Protein AF-A0A5J4WQ59-F1 (afdb_monomer_lite)

Secondary structure (DSSP, 8-state):
-------------SSHHHHHHHHHHHHHHHHHHHHHHHHHHHHHHHHHHHHHHHHHHHHHHHHHHHHHHHHHHHHHHHHHHHHHHHHHHHHHHHHHHHHHHHHHHHHHHHHHHHHHHHHHHHHHHHHHHHHHHHHHHHHHHHHHHHHHHHHHHHHHHHHHHHHHHHHHHHS--GGGHHHHHHHHHHHHHHHHHHHHHHHHHHHHHHHHHHHHHHHHHHHHHHHHHHHHHHHHHHHHHHHHHHHHHHHHHHHHHHHHHHHHHHHHHHHHHHHHHHHHHHHHHHHHHHHHHHHHHHHHHHHHHHHHHHHHHHHHHHHHHHHHHHHHHHHHHHHHHHHHHHHHHHHHHHHHHHHHHHHHHHHHHHHHHHHHHHHHHHHHHHHHHHHHHHHHHHHHHHHTTTTTS-TT-----S--SSSSSSSSTTTHHHHHHHHHHHHHHHHHHHHHHHHHHHHHHHHHHHHHHHHHHHHHHHHHHHHHHHHHHHHHHHHHHHHHHHHHHHHHHHHHHHHHHHHHH-HHHHHHHHHHHHHHHHHHHHHHHHHHHHHHHHHHHHHHHHHHHHHHHHHHHTSPEEP--EEEESSGGG-EEETTEEE--S--S---EEEEEEEEE-SSEEEEEEEEES-TTS--EEEEEETTS-SSS---EES--TTSTT----SPP--TT-EEEEEEESSSSS-EEEEEETTEEEEEEEES--SSEEEEEEE--TT-EEEEEEEEEESS-S----TT-EEEETTS-HHHHHHT----SSHHHHHHHHHHHHHHHHHHHHHHTT---HHHHHHHHHTTHHHHHHHHHHHS-GGG--HHHHHHHHHTTSS--HHHHHHHHHHS-SHHHHHHHTT-S-HHHHHHHHHHHHHHHHHHHHTS-TTSPPTTHHHHHHTTHHHHHHHHHHHT--HHHHHHHHHHHHHHTTTS--SSHHHHHHHHHHHHHHTT-SSHHHHHHHHHHHHHHTTSHHHHHHHTGGGPPPP-

Foldseek 3Di:
DPDDDDDDDDDDDPPVVVVVVVVVVVVVVVVVVVVVVVVVVVVVVVVVVVVVVVVVVVVVVVVVVVVVVVVVVVVVVVVVVVVVVVVVVVVVVVVVVVVVVVVVVVVVVVVVVVVVVVVVVVVVVVVVVVVVVVVVVVVVVVVVVVVVVVLVVLVVVLVVLVVVLVVVVVPDDDPCPVVNVVSVVVSVVSVVVSVVVVVVVVVVVVVVVVVVVVVVVVVVVVVVVVVVVVVVVVVVVVVVVVVVVVVVVVVVVVVVVVVVVVVVVVVVVVVVVVVVVVVVVCVVVVVVVVVVCVVVVVVVVVVCVVVVVVVVVVVVVVVVVVVVVVVVVVVVVVVVVVVVVVVVVVVVVVVVVVVVVVVVVVVVVVVVVVVVVVVVVVVVVVVVVVVVVVVVVVVVVPVVDDPPDDDDDDPPPDDVPPDPVPPPPVVVVVVVVVVVVVVVVVVVVVVVVVVVVVVVVVVVVVVVVVVVVVVVVVVVVVVVVVVVVVVVVVVVVVVVVVVVVVVVVLVVLCVPPNDPVSVVVVVVVVVVVVVVVVVVVVVVVVVVVVVVVVVVVVVVVVVVVVVVVQDWAADQKDKDKPDVVQWDDDGQKIWGADDDDQDKIKIWIDDKAQAAKKKWKKAKFPQAPHDKFKWKDAPVDPDDDPQTDGQDDPDPPQFDDQWDHDHHGWMKMWMWGLPDVFTKIWIDINLHTTLEIETNDDSIMIMIIIGGDHRMMMGTPGITGGPDDSDPHDDNRDYHYGSDDRLQVLLPDDCDDDPVNNVVSLVNNLSSLVVLCVVQPPDPDAPVLLVCLVSCSLVSLLVCLQPPPLQSDDLSSLSSNLSLLPPYALVSLVSNVVSDNSQLSLLSNCPHPDPSSVLSSLNSLLSSLCRQQVPDDLLDARPCLVVCVVSVNLVSLVVSLVVCPDPNSVLSSLLSNLSSQFLHDDPDVVSLLVSLVVLLVQCPDPPPVSVVSSLVSLVRNCSHPNSVVSNCPPNHDRHD

Structure (mmCIF, N/CA/C/O backbone):
data_AF-A0A5J4WQ59-F1
#
_entry.id   AF-A0A5J4WQ59-F1
#
loop_
_atom_site.group_PDB
_atom_site.id
_atom_site.type_symbol
_atom_site.label_atom_id
_atom_site.label_alt_id
_atom_site.label_comp_id
_atom_site.label_asym_id
_atom_site.label_entity_id
_atom_site.label_seq_id
_atom_site.pdbx_PDB_ins_code
_atom_site.Cartn_x
_atom_site.Cartn_y
_atom_site.Cartn_z
_atom_site.occupancy
_atom_site.B_iso_or_equiv
_atom_site.auth_seq_id
_atom_site.auth_comp_id
_atom_site.auth_asym_id
_atom_site.auth_atom_id
_atom_site.pdbx_PDB_model_num
ATOM 1 N N . MET A 1 1 ? -87.697 -17.610 -66.718 1.00 40.44 1 MET A N 1
ATOM 2 C CA . MET A 1 1 ? -87.333 -16.717 -67.838 1.00 40.44 1 MET A CA 1
ATOM 3 C C . MET A 1 1 ? -88.230 -15.501 -67.773 1.00 40.44 1 MET A C 1
ATOM 5 O O . MET A 1 1 ? -89.407 -15.665 -67.480 1.00 40.44 1 MET A O 1
ATOM 9 N N . SER A 1 2 ? -87.707 -14.315 -68.070 1.00 36.25 2 SER A N 1
ATOM 10 C CA . SER A 1 2 ? -88.512 -13.270 -68.694 1.00 36.25 2 SER A CA 1
ATOM 11 C C . SER A 1 2 ? -89.199 -13.864 -69.929 1.00 36.25 2 SER A C 1
ATOM 13 O O . SER A 1 2 ? -88.605 -13.975 -70.993 1.00 36.25 2 SER A O 1
ATOM 15 N N . GLN A 1 3 ? -90.441 -14.301 -69.742 1.00 35.94 3 GLN A N 1
ATOM 16 C CA . GLN A 1 3 ? -91.445 -14.558 -70.764 1.00 35.94 3 GLN A CA 1
ATOM 17 C C . GLN A 1 3 ? -92.816 -14.314 -70.117 1.00 35.94 3 GLN A C 1
ATOM 19 O O . GLN A 1 3 ? -93.162 -14.920 -69.109 1.00 35.94 3 GLN A O 1
ATOM 24 N N . SER A 1 4 ? -93.581 -13.394 -70.705 1.00 44.59 4 SER A N 1
ATOM 25 C CA . SER A 1 4 ? -95.052 -13.380 -70.630 1.00 44.59 4 SER A CA 1
ATOM 26 C C . SER A 1 4 ? -95.613 -14.731 -71.122 1.00 44.59 4 SER A C 1
ATOM 28 O O . SER A 1 4 ? -94.939 -15.338 -71.956 1.00 44.59 4 SER A O 1
ATOM 30 N N . PRO A 1 5 ? -96.828 -15.186 -70.723 1.00 48.97 5 PRO A N 1
ATOM 31 C CA . PRO A 1 5 ? -98.028 -14.340 -70.659 1.00 48.97 5 PRO A CA 1
ATOM 32 C C . PRO A 1 5 ? -99.090 -14.673 -69.573 1.00 48.97 5 PRO A C 1
ATOM 34 O O . PRO A 1 5 ? -99.079 -15.718 -68.945 1.00 48.97 5 PRO A O 1
ATOM 37 N N . ARG A 1 6 ? -100.055 -13.747 -69.440 1.00 39.75 6 ARG A N 1
ATOM 38 C CA . ARG A 1 6 ? -101.515 -13.932 -69.243 1.00 39.75 6 ARG A CA 1
ATOM 39 C C . ARG A 1 6 ? -102.089 -14.944 -68.212 1.00 39.75 6 ARG A C 1
ATOM 41 O O . ARG A 1 6 ? -101.995 -16.148 -68.385 1.00 39.75 6 ARG A O 1
ATOM 48 N N . ILE A 1 7 ? -102.978 -14.355 -67.390 1.00 38.44 7 ILE A N 1
ATOM 49 C CA . ILE A 1 7 ? -104.315 -14.802 -66.910 1.00 38.44 7 ILE A CA 1
ATOM 50 C C . ILE A 1 7 ? -104.433 -15.371 -65.470 1.00 38.44 7 ILE A C 1
ATOM 52 O O . ILE A 1 7 ? -104.018 -16.483 -65.181 1.00 38.44 7 ILE A O 1
ATOM 56 N N . SER A 1 8 ? -105.109 -14.547 -64.640 1.00 42.50 8 SER A N 1
ATOM 57 C CA . SER A 1 8 ? -105.983 -14.774 -63.457 1.00 42.50 8 SER A CA 1
ATOM 58 C C . SER A 1 8 ? -105.551 -15.731 -62.335 1.00 42.50 8 SER A C 1
ATOM 60 O O . SER A 1 8 ? -105.456 -16.928 -62.564 1.00 42.50 8 SER A O 1
ATOM 62 N N . ASN A 1 9 ? -105.502 -15.279 -61.074 1.00 38.69 9 ASN A N 1
ATOM 63 C CA . ASN A 1 9 ? -106.622 -15.192 -60.113 1.00 38.69 9 ASN A CA 1
ATOM 64 C C . ASN A 1 9 ? -106.105 -14.846 -58.692 1.00 38.69 9 ASN A C 1
ATOM 66 O O . ASN A 1 9 ? -104.953 -15.118 -58.379 1.00 38.69 9 ASN A O 1
ATOM 70 N N . SER A 1 10 ? -106.999 -14.295 -57.857 1.00 38.53 10 SER A N 1
ATOM 71 C CA . SER A 1 10 ? -106.953 -14.149 -56.380 1.00 38.53 10 SER A CA 1
ATOM 72 C C . SER A 1 10 ? -105.768 -13.407 -55.730 1.00 38.53 10 SER A C 1
ATOM 74 O O . SER A 1 10 ? -104.670 -13.939 -55.619 1.00 38.53 10 SER A O 1
ATOM 76 N N . GLY A 1 11 ? -106.028 -12.208 -55.191 1.00 37.78 11 GLY A N 1
ATOM 77 C CA . GLY A 1 11 ? -105.079 -11.444 -54.374 1.00 37.78 11 GLY A CA 1
ATOM 78 C C . GLY A 1 11 ? -105.794 -10.595 -53.322 1.00 37.78 11 GLY A C 1
ATOM 79 O O . GLY A 1 11 ? -106.099 -9.431 -53.569 1.00 37.78 11 GLY A O 1
ATOM 80 N N . SER A 1 12 ? -106.060 -11.188 -52.159 1.00 43.59 12 SER A N 1
ATOM 81 C CA . SER A 1 12 ? -106.591 -10.523 -50.964 1.00 43.59 12 SER A CA 1
ATOM 82 C C . SER A 1 12 ? -106.044 -11.203 -49.703 1.00 43.59 12 SER A C 1
ATOM 84 O O . SER A 1 12 ? -106.818 -11.834 -49.003 1.00 43.59 12 SER A O 1
ATOM 86 N N . ASP A 1 13 ? -104.724 -11.165 -49.463 1.00 49.28 13 ASP A N 1
ATOM 87 C CA . ASP A 1 13 ? -104.157 -11.724 -48.210 1.00 49.28 13 ASP A CA 1
ATOM 88 C C . ASP A 1 13 ? -102.709 -11.294 -47.859 1.00 49.28 13 ASP A C 1
ATOM 90 O O . ASP A 1 13 ? -102.045 -11.934 -47.055 1.00 49.28 13 ASP A O 1
ATOM 94 N N . ASN A 1 14 ? -102.176 -10.200 -48.427 1.00 49.25 14 ASN A N 1
ATOM 95 C CA . ASN A 1 14 ? -100.752 -9.832 -48.240 1.00 49.25 14 ASN A CA 1
ATOM 96 C C . ASN A 1 14 ? -100.484 -8.493 -47.523 1.00 49.25 14 ASN A C 1
ATOM 98 O O . ASN A 1 14 ? -99.330 -8.081 -47.435 1.00 49.25 14 ASN A O 1
ATOM 102 N N . ARG A 1 15 ? -101.507 -7.795 -47.008 1.00 54.88 15 ARG A N 1
ATOM 103 C CA . ARG A 1 15 ? -101.298 -6.603 -46.150 1.00 54.88 15 ARG A CA 1
ATOM 104 C C . ARG A 1 15 ? -101.362 -6.930 -44.663 1.00 54.88 15 ARG A C 1
ATOM 106 O O . ARG A 1 15 ? -100.541 -6.416 -43.912 1.00 54.88 15 ARG A O 1
ATOM 113 N N . ASP A 1 16 ? -102.246 -7.841 -44.272 1.00 56.41 16 ASP A N 1
ATOM 114 C CA . ASP A 1 16 ? -102.427 -8.200 -42.864 1.00 56.41 16 ASP A CA 1
ATOM 115 C C . ASP A 1 16 ? -101.242 -9.011 -42.317 1.00 56.41 16 ASP A C 1
ATOM 117 O O . ASP A 1 16 ? -100.854 -8.834 -41.165 1.00 56.41 16 ASP A O 1
ATOM 121 N N . VAL A 1 17 ? -100.580 -9.821 -43.154 1.00 58.47 17 VAL A N 1
ATOM 122 C CA . VAL A 1 17 ? -99.393 -10.593 -42.743 1.00 58.47 17 VAL A CA 1
ATOM 123 C C . VAL A 1 17 ? -98.198 -9.677 -42.448 1.00 58.47 17 VAL A C 1
ATOM 125 O O . VAL A 1 17 ? -97.557 -9.845 -41.418 1.00 58.47 17 VAL A O 1
ATOM 128 N N . ALA A 1 18 ? -97.941 -8.659 -43.277 1.00 59.94 18 ALA A N 1
ATOM 129 C CA . ALA A 1 18 ? -96.812 -7.742 -43.083 1.00 59.94 18 ALA A CA 1
ATOM 130 C C . ALA A 1 18 ? -96.986 -6.821 -41.858 1.00 59.94 18 ALA A C 1
ATOM 132 O O . ALA A 1 18 ? -96.010 -6.498 -41.181 1.00 59.94 18 ALA A O 1
ATOM 133 N N . GLU A 1 19 ? -98.219 -6.408 -41.543 1.00 62.09 19 GLU A N 1
ATOM 134 C CA . GLU A 1 19 ? -98.490 -5.579 -40.361 1.00 62.09 19 GLU A CA 1
ATOM 135 C C . GLU A 1 19 ? -98.412 -6.394 -39.058 1.00 62.09 19 GLU A C 1
ATOM 137 O O . GLU A 1 19 ? -97.912 -5.901 -38.042 1.00 62.09 19 GLU A O 1
ATOM 142 N N . VAL A 1 20 ? -98.848 -7.659 -39.088 1.00 64.94 20 VAL A N 1
ATOM 143 C CA . VAL A 1 20 ? -98.681 -8.592 -37.964 1.00 64.94 20 VAL A CA 1
ATOM 144 C C . VAL A 1 20 ? -97.204 -8.920 -37.747 1.00 64.94 20 VAL A C 1
ATOM 146 O O . VAL A 1 20 ? -96.748 -8.901 -36.605 1.00 64.94 20 VAL A O 1
ATOM 149 N N . GLU A 1 21 ? -96.436 -9.143 -38.815 1.00 66.25 21 GLU A N 1
ATOM 150 C CA . GLU A 1 21 ? -94.999 -9.425 -38.727 1.00 66.25 21 GLU A CA 1
ATOM 151 C C . GLU A 1 21 ? -94.223 -8.222 -38.170 1.00 66.25 21 GLU A C 1
ATOM 153 O O . GLU A 1 21 ? -93.385 -8.396 -37.289 1.00 66.25 21 GLU A O 1
ATOM 158 N N . ALA A 1 22 ? -94.563 -6.992 -38.576 1.00 69.44 22 ALA A N 1
ATOM 159 C CA . ALA A 1 22 ? -93.959 -5.772 -38.036 1.00 69.44 22 ALA A CA 1
ATOM 160 C C . ALA A 1 22 ? -94.275 -5.558 -36.544 1.00 69.44 22 ALA A C 1
ATOM 162 O O . ALA A 1 22 ? -93.370 -5.246 -35.768 1.00 69.44 22 ALA A O 1
ATOM 163 N N . LYS A 1 23 ? -95.530 -5.771 -36.116 1.00 72.75 23 LYS A N 1
ATOM 164 C CA . LYS A 1 23 ? -95.917 -5.670 -34.694 1.00 72.75 23 LYS A CA 1
ATOM 165 C C . LYS A 1 23 ? -95.265 -6.756 -33.843 1.00 72.75 23 LYS A C 1
ATOM 167 O O . LYS A 1 23 ? -94.835 -6.469 -32.727 1.00 72.75 23 LYS A O 1
ATOM 172 N N . LEU A 1 24 ? -95.151 -7.977 -34.368 1.00 69.94 24 LEU A N 1
ATOM 173 C CA . LEU A 1 24 ? -94.473 -9.072 -33.681 1.00 69.94 24 LEU A CA 1
ATOM 174 C C . LEU A 1 24 ? -92.969 -8.791 -33.558 1.00 69.94 24 LEU A C 1
ATOM 176 O O . LEU A 1 24 ? -92.407 -8.979 -32.483 1.00 69.94 24 LEU A O 1
ATOM 180 N N . ASN A 1 25 ? -92.330 -8.263 -34.609 1.00 72.12 25 ASN A N 1
ATOM 181 C CA . ASN A 1 25 ? -90.918 -7.877 -34.561 1.00 72.12 25 ASN A CA 1
ATOM 182 C C . ASN A 1 25 ? -90.672 -6.739 -33.565 1.00 72.12 25 ASN A C 1
ATOM 184 O O . ASN A 1 25 ? -89.699 -6.778 -32.820 1.00 72.12 25 ASN A O 1
ATOM 188 N N . GLN A 1 26 ? -91.570 -5.754 -33.500 1.00 74.69 26 GLN A N 1
ATOM 189 C CA . GLN A 1 26 ? -91.452 -4.657 -32.544 1.00 74.69 26 GLN A CA 1
ATOM 190 C C . GLN A 1 26 ? -91.634 -5.131 -31.095 1.00 74.69 26 GLN A C 1
ATOM 192 O O . GLN A 1 26 ? -90.854 -4.738 -30.232 1.00 74.69 26 GLN A O 1
ATOM 197 N N . GLN A 1 27 ? -92.564 -6.057 -30.834 1.00 74.00 27 GLN A N 1
ATOM 198 C CA . GLN A 1 27 ? -92.677 -6.706 -29.522 1.00 74.00 27 GLN A CA 1
ATOM 199 C C . GLN A 1 27 ? -91.450 -7.557 -29.173 1.00 74.00 27 GLN A C 1
ATOM 201 O O . GLN A 1 27 ? -91.034 -7.576 -28.016 1.00 74.00 27 GLN A O 1
ATOM 206 N N . PHE A 1 28 ? -90.839 -8.237 -30.149 1.00 72.56 28 PHE A N 1
ATOM 207 C CA . PHE A 1 28 ? -89.587 -8.966 -29.933 1.00 72.56 28 PHE A CA 1
ATOM 208 C C . PHE A 1 28 ? -88.419 -8.028 -29.614 1.00 72.56 28 PHE A C 1
ATOM 210 O O . PHE A 1 28 ? -87.618 -8.355 -28.740 1.00 72.56 28 PHE A O 1
ATOM 217 N N . ILE A 1 29 ? -88.340 -6.865 -30.267 1.00 74.06 29 ILE A N 1
ATOM 218 C CA . ILE A 1 29 ? -87.327 -5.841 -29.980 1.00 74.06 29 ILE A CA 1
ATOM 219 C C . ILE A 1 29 ? -87.538 -5.265 -28.577 1.00 74.06 29 ILE A C 1
ATOM 221 O O . ILE A 1 29 ? -86.601 -5.272 -27.787 1.00 74.06 29 ILE A O 1
ATOM 225 N N . GLU A 1 30 ? -88.762 -4.872 -28.214 1.00 75.44 30 GLU A N 1
ATOM 226 C CA . GLU A 1 30 ? -89.068 -4.360 -26.869 1.00 75.44 30 GLU A CA 1
ATOM 227 C C . GLU A 1 30 ? -88.792 -5.407 -25.777 1.00 75.44 30 GLU A C 1
ATOM 229 O O . GLU A 1 30 ? -88.245 -5.090 -24.717 1.00 75.44 30 GLU A O 1
ATOM 234 N N . TYR A 1 31 ? -89.120 -6.678 -26.031 1.00 74.00 31 TYR A N 1
ATOM 235 C CA . TYR A 1 31 ? -88.809 -7.769 -25.109 1.00 74.00 31 TYR A CA 1
ATOM 236 C C . TYR A 1 31 ? -87.296 -8.003 -24.992 1.00 74.00 31 TYR A C 1
ATOM 238 O O . TYR A 1 31 ? -86.787 -8.198 -23.884 1.00 74.00 31 TYR A O 1
ATOM 246 N N . ALA A 1 32 ? -86.557 -7.943 -26.104 1.00 70.19 32 ALA A N 1
ATOM 247 C CA . ALA A 1 32 ? -85.103 -8.065 -26.112 1.00 70.19 32 ALA A CA 1
ATOM 248 C C . ALA A 1 32 ? -84.427 -6.892 -25.383 1.00 70.19 32 ALA A C 1
ATOM 250 O O . ALA A 1 32 ? -83.526 -7.123 -24.578 1.00 70.19 32 ALA A O 1
ATOM 251 N N . GLU A 1 33 ? -84.892 -5.658 -25.586 1.00 77.75 33 GLU A N 1
ATOM 252 C CA . GLU A 1 33 ? -84.391 -4.461 -24.903 1.00 77.75 33 GLU A CA 1
ATOM 253 C C . GLU A 1 33 ? -84.663 -4.518 -23.400 1.00 77.75 33 GLU A C 1
ATOM 255 O O . GLU A 1 33 ? -83.755 -4.289 -22.601 1.00 77.75 33 GLU A O 1
ATOM 260 N N . LYS A 1 34 ? -85.875 -4.909 -22.991 1.00 77.69 34 LYS A N 1
ATOM 261 C CA . LYS A 1 34 ? -86.228 -5.057 -21.573 1.00 77.69 34 LYS A CA 1
ATOM 262 C C . LYS A 1 34 ? -85.418 -6.164 -20.895 1.00 77.69 34 LYS A C 1
ATOM 264 O O . LYS A 1 34 ? -84.977 -5.994 -19.759 1.00 77.69 34 LYS A O 1
ATOM 269 N N . THR A 1 35 ? -85.172 -7.266 -21.603 1.00 74.25 35 THR A N 1
ATOM 270 C CA . THR A 1 35 ? -84.312 -8.356 -21.121 1.00 74.25 35 THR A CA 1
ATOM 271 C C . THR A 1 35 ? -82.855 -7.897 -21.015 1.00 74.25 35 THR A C 1
ATOM 273 O O . THR A 1 35 ? -82.205 -8.169 -20.009 1.00 74.25 35 THR A O 1
ATOM 276 N N . GLN A 1 36 ? -82.342 -7.139 -21.991 1.00 74.69 36 GLN A N 1
ATOM 277 C CA . GLN A 1 36 ? -80.997 -6.559 -21.918 1.00 74.69 36 GLN A CA 1
ATOM 278 C C . GLN A 1 36 ? -80.851 -5.546 -20.781 1.00 74.69 36 GLN A C 1
ATOM 280 O O . GLN A 1 36 ? -79.799 -5.501 -20.147 1.00 74.69 36 GLN A O 1
ATOM 285 N N . LEU A 1 37 ? -81.886 -4.752 -20.501 1.00 78.44 37 LEU A N 1
ATOM 286 C CA . LEU A 1 37 ? -81.868 -3.791 -19.402 1.00 78.44 37 LEU A CA 1
ATOM 287 C C . LEU A 1 37 ? -81.810 -4.510 -18.048 1.00 78.44 37 LEU A C 1
ATOM 289 O O . LEU A 1 37 ? -80.985 -4.164 -17.211 1.00 78.44 37 LEU A O 1
ATOM 293 N N . GLN A 1 38 ? -82.594 -5.580 -17.878 1.00 76.50 38 GLN A N 1
ATOM 294 C CA . GLN A 1 38 ? -82.539 -6.426 -16.681 1.00 76.50 38 GLN A CA 1
ATOM 295 C C . GLN A 1 38 ? -81.198 -7.153 -16.523 1.00 76.50 38 GLN A C 1
ATOM 297 O O . GLN A 1 38 ? -80.737 -7.341 -15.397 1.00 76.50 38 GLN A O 1
ATOM 302 N N . ILE A 1 39 ? -80.562 -7.559 -17.629 1.00 75.44 39 ILE A N 1
ATOM 303 C CA . ILE A 1 39 ? -79.204 -8.120 -17.602 1.00 75.44 39 ILE A CA 1
ATOM 304 C C . ILE A 1 39 ? -78.204 -7.045 -17.161 1.00 75.44 39 ILE A C 1
ATOM 306 O O . ILE A 1 39 ? -77.455 -7.298 -16.228 1.00 75.44 39 ILE A O 1
ATOM 310 N N . ARG A 1 40 ? -78.258 -5.823 -17.714 1.00 75.81 40 ARG A N 1
ATOM 311 C CA . ARG A 1 40 ? -77.380 -4.715 -17.284 1.00 75.81 40 ARG A CA 1
ATOM 312 C C . ARG A 1 40 ? -77.577 -4.322 -15.824 1.00 75.81 40 ARG A C 1
ATOM 314 O O . ARG A 1 40 ? -76.602 -4.041 -15.140 1.00 75.81 40 ARG A O 1
ATOM 321 N N . GLU A 1 41 ? -78.812 -4.298 -15.330 1.00 79.19 41 GLU A N 1
ATOM 322 C CA . GLU A 1 41 ? -79.087 -4.028 -13.914 1.00 79.19 41 GLU A CA 1
ATOM 323 C C . GLU A 1 41 ? -78.529 -5.135 -13.013 1.00 79.19 41 GLU A C 1
ATOM 325 O O . GLU A 1 41 ? -77.936 -4.844 -11.972 1.00 79.19 41 GLU A O 1
ATOM 330 N N . LYS A 1 42 ? -78.656 -6.404 -13.425 1.00 76.88 42 LYS A N 1
ATOM 331 C CA . LYS A 1 42 ? -78.024 -7.527 -12.722 1.00 76.88 42 LYS A CA 1
ATOM 332 C C . LYS A 1 42 ? -76.503 -7.458 -12.766 1.00 76.88 42 LYS A C 1
ATOM 334 O O . LYS A 1 42 ? -75.893 -7.709 -11.732 1.00 76.88 42 LYS A O 1
ATOM 339 N N . ASP A 1 43 ? -75.914 -7.098 -13.900 1.00 77.06 43 ASP A N 1
ATOM 340 C CA . ASP A 1 43 ? -74.466 -6.968 -14.062 1.00 77.06 43 ASP A CA 1
ATOM 341 C C . ASP A 1 43 ? -73.921 -5.801 -13.228 1.00 77.06 43 ASP A C 1
ATOM 343 O O . ASP A 1 43 ? -72.915 -5.965 -12.546 1.00 77.06 43 ASP A O 1
ATOM 347 N N . ASN A 1 44 ? -74.630 -4.668 -13.161 1.00 77.88 44 ASN A N 1
ATOM 348 C CA . ASN A 1 44 ? -74.284 -3.559 -12.264 1.00 77.88 44 ASN A CA 1
ATOM 349 C C . ASN A 1 44 ? -74.372 -3.967 -10.788 1.00 77.88 44 ASN A C 1
ATOM 351 O O . ASN A 1 44 ? -73.486 -3.648 -9.997 1.00 77.88 44 ASN A O 1
ATOM 355 N N . HIS A 1 45 ? -75.423 -4.692 -10.394 1.00 76.19 45 HIS A N 1
ATOM 356 C CA . HIS A 1 45 ? -75.525 -5.212 -9.030 1.00 76.19 45 HIS A CA 1
ATOM 357 C C . HIS A 1 45 ? -74.458 -6.266 -8.721 1.00 76.19 45 HIS A C 1
ATOM 359 O O . HIS A 1 45 ? -74.013 -6.360 -7.575 1.00 76.19 45 HIS A O 1
ATOM 365 N N . LEU A 1 46 ? -74.054 -7.063 -9.711 1.00 76.62 46 LEU A N 1
ATOM 366 C CA . LEU A 1 46 ? -72.967 -8.023 -9.575 1.00 76.62 46 LEU A CA 1
ATOM 367 C C . LEU A 1 46 ? -71.630 -7.294 -9.411 1.00 76.62 46 LEU A C 1
ATOM 369 O O . LEU A 1 46 ? -70.924 -7.594 -8.456 1.00 76.62 46 LEU A O 1
ATOM 373 N N . GLN A 1 47 ? -71.350 -6.270 -10.223 1.00 76.12 47 GLN A N 1
ATOM 374 C CA . GLN A 1 47 ? -70.162 -5.421 -10.088 1.00 76.12 47 GLN A CA 1
ATOM 375 C C . GLN A 1 47 ? -70.094 -4.724 -8.728 1.00 76.12 47 GLN A C 1
ATOM 377 O O . GLN A 1 47 ? -69.058 -4.770 -8.075 1.00 76.12 47 GLN A O 1
ATOM 382 N N . GLN A 1 48 ? -71.200 -4.156 -8.236 1.00 78.69 48 GLN A N 1
ATOM 383 C CA . GLN A 1 48 ? -71.236 -3.561 -6.893 1.00 78.69 48 GLN A CA 1
ATOM 384 C C . GLN A 1 48 ? -70.947 -4.594 -5.796 1.00 78.69 48 GLN A C 1
ATOM 386 O O . GLN A 1 48 ? -70.253 -4.302 -4.823 1.00 78.69 48 GLN A O 1
ATOM 391 N N . LYS A 1 49 ? -71.464 -5.822 -5.935 1.00 79.56 49 LYS A N 1
ATOM 392 C CA . LYS A 1 49 ? -71.157 -6.905 -4.991 1.00 79.56 49 LYS A CA 1
ATOM 393 C C . LYS A 1 49 ? -69.701 -7.346 -5.090 1.00 79.56 49 LYS A C 1
ATOM 395 O O . LYS A 1 49 ? -69.101 -7.612 -4.055 1.00 79.56 49 LYS A O 1
ATOM 400 N N . GLU A 1 50 ? -69.135 -7.404 -6.289 1.00 79.06 50 GLU A N 1
ATOM 401 C CA . GLU A 1 50 ? -67.723 -7.719 -6.513 1.00 79.06 50 GLU A CA 1
ATOM 402 C C . GLU A 1 50 ? -66.804 -6.637 -5.930 1.00 79.06 50 GLU A C 1
ATOM 404 O O . GLU A 1 50 ? -65.833 -6.984 -5.264 1.00 79.06 50 GLU A O 1
ATOM 409 N N . GLU A 1 51 ? -67.143 -5.351 -6.058 1.00 78.81 51 GLU A N 1
ATOM 410 C CA . GLU A 1 51 ? -66.412 -4.244 -5.422 1.00 78.81 51 GLU A CA 1
ATOM 411 C C . GLU A 1 51 ? -66.472 -4.308 -3.891 1.00 78.81 51 GLU A C 1
ATOM 413 O O . GLU A 1 51 ? -65.455 -4.126 -3.215 1.00 78.81 51 GLU A O 1
ATOM 418 N N . ILE A 1 52 ? -67.640 -4.619 -3.318 1.00 82.19 52 ILE A N 1
ATOM 419 C CA . ILE A 1 52 ? -67.784 -4.803 -1.866 1.00 82.19 52 ILE A CA 1
ATOM 420 C C . ILE A 1 52 ? -66.973 -6.017 -1.399 1.00 82.19 52 ILE A C 1
ATOM 422 O O . ILE A 1 52 ? -66.255 -5.925 -0.404 1.00 82.19 52 ILE A O 1
ATOM 426 N N . ILE A 1 53 ? -67.040 -7.142 -2.118 1.00 79.50 53 ILE A N 1
ATOM 427 C CA . ILE A 1 53 ? -66.244 -8.339 -1.813 1.00 79.50 53 ILE A CA 1
ATOM 428 C C . ILE A 1 53 ? -64.752 -8.020 -1.905 1.00 79.50 53 ILE A C 1
ATOM 430 O O . ILE A 1 53 ? -64.005 -8.402 -1.009 1.00 79.50 53 ILE A O 1
ATOM 434 N N . PHE A 1 54 ? -64.317 -7.285 -2.926 1.00 81.69 54 PHE A N 1
ATOM 435 C CA . PHE A 1 54 ? -62.927 -6.872 -3.093 1.00 81.69 54 PHE A CA 1
ATOM 436 C C . PHE A 1 54 ? -62.459 -5.964 -1.947 1.00 81.69 54 PHE A C 1
ATOM 438 O O . PHE A 1 54 ? -61.373 -6.159 -1.393 1.00 81.69 54 PHE A O 1
ATOM 445 N N . THR A 1 55 ? -63.304 -5.024 -1.521 1.00 81.00 55 THR A N 1
ATOM 446 C CA . THR A 1 55 ? -63.023 -4.133 -0.386 1.00 81.00 55 THR A CA 1
ATOM 447 C C . THR A 1 55 ? -62.906 -4.927 0.917 1.00 81.00 55 THR A C 1
ATOM 449 O O . THR A 1 55 ? -61.926 -4.779 1.645 1.00 81.00 55 THR A O 1
ATOM 452 N N . LEU A 1 56 ? -63.846 -5.842 1.177 1.00 80.31 56 LEU A N 1
ATOM 453 C CA . LEU A 1 56 ? -63.824 -6.718 2.353 1.00 80.31 56 LEU A CA 1
ATOM 454 C C . LEU A 1 56 ? -62.634 -7.688 2.336 1.00 80.31 56 LEU A C 1
ATOM 456 O O . LEU A 1 56 ? -62.030 -7.936 3.376 1.00 80.31 56 LEU A O 1
ATOM 460 N N . GLN A 1 57 ? -62.257 -8.224 1.173 1.00 77.12 57 GLN A N 1
ATOM 461 C CA . GLN A 1 57 ? -61.068 -9.069 1.023 1.00 77.12 57 GLN A CA 1
ATOM 462 C C . GLN A 1 57 ? -59.781 -8.285 1.285 1.00 77.12 57 GLN A C 1
ATOM 464 O O . GLN A 1 57 ? -58.870 -8.817 1.918 1.00 77.12 57 GLN A O 1
ATOM 469 N N . THR A 1 58 ? -59.720 -7.025 0.852 1.00 78.75 58 THR A N 1
ATOM 470 C CA . THR A 1 58 ? -58.578 -6.137 1.100 1.00 78.75 58 THR A CA 1
ATOM 471 C C . THR A 1 58 ? -58.468 -5.796 2.586 1.00 78.75 58 THR A C 1
ATOM 473 O O . THR A 1 58 ? -57.404 -5.984 3.168 1.00 78.75 58 THR A O 1
ATOM 476 N N . GLN A 1 59 ? -59.575 -5.424 3.237 1.00 78.31 59 GLN A N 1
ATOM 477 C CA . GLN A 1 59 ? -59.613 -5.176 4.683 1.00 78.31 59 GLN A CA 1
ATOM 478 C C . GLN A 1 59 ? -59.228 -6.421 5.493 1.00 78.31 59 GLN A C 1
ATOM 480 O O . GLN A 1 59 ? -58.407 -6.338 6.400 1.00 78.31 59 GLN A O 1
ATOM 485 N N . ASN A 1 60 ? -59.743 -7.597 5.124 1.00 76.69 60 ASN A N 1
ATOM 486 C CA . ASN A 1 60 ? -59.404 -8.859 5.786 1.00 76.69 60 ASN A CA 1
ATOM 487 C C . ASN A 1 60 ? -57.928 -9.243 5.554 1.00 76.69 60 ASN A C 1
ATOM 489 O O . ASN A 1 60 ? -57.274 -9.794 6.437 1.00 76.69 60 ASN A O 1
ATOM 493 N N . LYS A 1 61 ? -57.357 -8.914 4.388 1.00 79.81 61 LYS A N 1
ATOM 494 C CA . LYS A 1 61 ? -55.922 -9.090 4.129 1.00 79.81 61 LYS A CA 1
ATOM 495 C C . LYS A 1 61 ? -55.074 -8.160 5.002 1.00 79.81 61 LYS A C 1
ATOM 497 O O . LYS A 1 61 ? -54.119 -8.632 5.612 1.00 79.81 61 LYS A O 1
ATOM 502 N N . GLU A 1 62 ? -55.442 -6.886 5.117 1.00 75.56 62 GLU A N 1
ATOM 503 C CA . GLU A 1 62 ? -54.761 -5.928 5.998 1.00 75.56 62 GLU A CA 1
ATOM 504 C C . GLU A 1 62 ? -54.874 -6.317 7.479 1.00 75.56 62 GLU A C 1
ATOM 506 O O . GLU A 1 62 ? -53.905 -6.199 8.229 1.00 75.56 62 GLU A O 1
ATOM 511 N N . GLU A 1 63 ? -56.035 -6.812 7.916 1.00 76.38 63 GLU A N 1
ATOM 512 C CA . GLU A 1 63 ? -56.215 -7.336 9.271 1.00 76.38 63 GLU A CA 1
ATOM 513 C C . GLU A 1 63 ? -55.371 -8.586 9.516 1.00 76.38 63 GLU A C 1
ATOM 515 O O . GLU A 1 63 ? -54.716 -8.667 10.554 1.00 76.38 63 GLU A O 1
ATOM 520 N N . LYS A 1 64 ? -55.292 -9.517 8.557 1.00 76.12 64 LYS A N 1
ATOM 521 C CA . LYS A 1 64 ? -54.396 -10.682 8.643 1.00 76.12 64 LYS A CA 1
ATOM 522 C C . LYS A 1 64 ? -52.928 -10.281 8.695 1.00 76.12 64 LYS A C 1
ATOM 524 O O . LYS A 1 64 ? -52.183 -10.850 9.483 1.00 76.12 64 LYS A O 1
ATOM 529 N N . GLU A 1 65 ? -52.503 -9.291 7.916 1.00 75.81 65 GLU A N 1
ATOM 530 C CA . GLU A 1 65 ? -51.132 -8.773 7.979 1.00 75.81 65 GLU A CA 1
ATOM 531 C C . GLU A 1 65 ? -50.838 -8.108 9.331 1.00 75.81 65 GLU A C 1
ATOM 533 O O . GLU A 1 65 ? -49.760 -8.313 9.893 1.00 75.81 65 GLU A O 1
ATOM 538 N N . LYS A 1 66 ? -51.798 -7.370 9.907 1.00 77.69 66 LYS A N 1
ATOM 539 C CA . LYS A 1 66 ? -51.683 -6.831 11.273 1.00 77.69 66 LYS A CA 1
ATOM 540 C C . LYS A 1 66 ? -51.600 -7.951 12.312 1.00 77.69 66 LYS A C 1
ATOM 542 O O . LYS A 1 66 ? -50.755 -7.862 13.199 1.00 77.69 66 LYS A O 1
ATOM 547 N N . LEU A 1 67 ? -52.411 -9.000 12.178 1.00 74.19 67 LEU A N 1
ATOM 548 C CA . LEU A 1 67 ? -52.409 -10.173 13.057 1.00 74.19 67 LEU A CA 1
ATOM 549 C C . LEU A 1 67 ? -51.081 -10.929 12.993 1.00 74.19 67 LEU A C 1
ATOM 551 O O . LEU A 1 67 ? -50.477 -11.137 14.036 1.00 74.19 67 LEU A O 1
ATOM 555 N N . ILE A 1 68 ? -50.556 -11.206 11.796 1.00 75.44 68 ILE A N 1
ATOM 556 C CA . ILE A 1 68 ? -49.233 -11.826 11.603 1.00 75.44 68 ILE A CA 1
ATOM 557 C C . ILE A 1 68 ? -48.132 -10.950 12.213 1.00 75.44 68 ILE A C 1
ATOM 559 O O . ILE A 1 68 ? -47.184 -11.442 12.819 1.00 75.44 68 ILE A O 1
ATOM 563 N N . LYS A 1 69 ? -48.238 -9.623 12.089 1.00 73.94 69 LYS A N 1
ATOM 564 C CA . LYS A 1 69 ? -47.260 -8.692 12.668 1.00 73.94 69 LYS A CA 1
ATOM 565 C C . LYS A 1 69 ? -47.333 -8.650 14.195 1.00 73.94 69 LYS A C 1
ATOM 567 O O . LYS A 1 69 ? -46.306 -8.438 14.836 1.00 73.94 69 LYS A O 1
ATOM 572 N N . ILE A 1 70 ? -48.520 -8.829 14.771 1.00 76.31 70 ILE A N 1
ATOM 573 C CA . ILE A 1 70 ? -48.717 -8.962 16.217 1.00 76.31 70 ILE A CA 1
ATOM 574 C C . ILE A 1 70 ? -48.212 -10.327 16.688 1.00 76.31 70 ILE A C 1
ATOM 576 O O . ILE A 1 70 ? -47.435 -10.345 17.632 1.00 76.31 70 ILE A O 1
ATOM 580 N N . GLU A 1 71 ? -48.544 -11.428 16.009 1.00 74.56 71 GLU A N 1
ATOM 581 C CA . GLU A 1 71 ? -48.028 -12.774 16.300 1.00 74.56 71 GLU A CA 1
ATOM 582 C C . GLU A 1 71 ? -46.503 -12.813 16.242 1.00 74.56 71 GLU A C 1
ATOM 584 O O . GLU A 1 71 ? -45.880 -13.273 17.186 1.00 74.56 71 GLU A O 1
ATOM 589 N N . ASN A 1 72 ? -45.874 -12.231 15.219 1.00 74.19 72 ASN A N 1
ATOM 590 C CA . ASN A 1 72 ? -44.413 -12.157 15.139 1.00 74.19 72 ASN A CA 1
ATOM 591 C C . ASN A 1 72 ? -43.810 -11.343 16.291 1.00 74.19 72 ASN A C 1
ATOM 593 O O . ASN A 1 72 ? -42.758 -11.700 16.815 1.00 74.19 72 ASN A O 1
ATOM 597 N N . LYS A 1 73 ? -44.466 -10.256 16.719 1.00 74.25 73 LYS A N 1
ATOM 598 C CA . LYS A 1 73 ? -44.035 -9.512 17.913 1.00 74.25 73 LYS A CA 1
ATOM 599 C C . LYS A 1 73 ? -44.216 -10.338 19.184 1.00 74.25 73 LYS A C 1
ATOM 601 O O . LYS A 1 73 ? -43.364 -10.258 20.060 1.00 74.25 73 LYS A O 1
ATOM 606 N N . LEU A 1 74 ? -45.290 -11.116 19.276 1.00 73.50 74 LEU A N 1
ATOM 607 C CA . LEU A 1 74 ? -45.580 -11.984 20.412 1.00 73.50 74 LEU A CA 1
ATOM 608 C C . LEU A 1 74 ? -44.565 -13.126 20.494 1.00 73.50 74 LEU A C 1
ATOM 610 O O . LEU A 1 74 ? -44.004 -13.321 21.558 1.00 73.50 74 LEU A O 1
ATOM 614 N N . ILE A 1 75 ? -44.215 -13.754 19.367 1.00 74.56 75 ILE A N 1
ATOM 615 C CA . ILE A 1 75 ? -43.151 -14.764 19.264 1.00 74.56 75 ILE A CA 1
ATOM 616 C C . ILE A 1 75 ? -41.805 -14.174 19.697 1.00 74.56 75 ILE A C 1
ATOM 618 O O . ILE A 1 75 ? -41.106 -14.782 20.494 1.00 74.56 75 ILE A O 1
ATOM 622 N N . ILE A 1 76 ? -41.448 -12.963 19.253 1.00 72.12 76 ILE A N 1
ATOM 623 C CA . ILE A 1 76 ? -40.191 -12.310 19.668 1.00 72.12 76 ILE A CA 1
ATOM 624 C C . ILE A 1 76 ? -40.181 -12.011 21.175 1.00 72.12 76 ILE A C 1
ATOM 626 O O . ILE A 1 76 ? -39.144 -12.146 21.829 1.00 72.12 76 ILE A O 1
ATOM 630 N N . VAL A 1 77 ? -41.318 -11.591 21.736 1.00 72.31 77 VAL A N 1
ATOM 631 C CA . VAL A 1 77 ? -41.459 -11.334 23.177 1.00 72.31 77 VAL A CA 1
ATOM 632 C C . VAL A 1 77 ? -41.428 -12.641 23.968 1.00 72.31 77 VAL A C 1
ATOM 634 O O . VAL A 1 77 ? -40.764 -12.695 24.996 1.00 72.31 77 VAL A O 1
ATOM 637 N N . GLU A 1 78 ? -42.074 -13.700 23.485 1.00 72.56 78 GLU A N 1
ATOM 638 C CA . GLU A 1 78 ? -42.050 -15.036 24.083 1.00 72.56 78 GLU A CA 1
ATOM 639 C C . GLU A 1 78 ? -40.653 -15.652 24.020 1.00 72.56 78 GLU A C 1
ATOM 641 O O . GLU A 1 78 ? -40.181 -16.157 25.030 1.00 72.56 78 GLU A O 1
ATOM 646 N N . GLU A 1 79 ? -39.939 -15.537 22.899 1.00 73.31 79 GLU A N 1
ATOM 647 C CA . GLU A 1 79 ? -38.542 -15.961 22.771 1.00 73.31 79 GLU A CA 1
ATOM 648 C C . GLU A 1 79 ? -37.618 -15.157 23.688 1.00 73.31 79 GLU A C 1
ATOM 650 O O . GLU A 1 79 ? -36.700 -15.718 24.282 1.00 73.31 79 GLU A O 1
ATOM 655 N N . SER A 1 80 ? -37.850 -13.849 23.828 1.00 66.56 80 SER A N 1
ATOM 656 C CA . SER A 1 80 ? -37.083 -12.998 24.746 1.00 66.56 80 SER A CA 1
ATOM 657 C C . SER A 1 80 ? -37.360 -13.360 26.204 1.00 66.56 80 SER A C 1
ATOM 659 O O . SER A 1 80 ? -36.422 -13.487 26.984 1.00 66.56 80 SER A O 1
ATOM 661 N N . LEU A 1 81 ? -38.623 -13.600 26.562 1.00 72.94 81 LEU A N 1
ATOM 662 C CA . LEU A 1 81 ? -39.025 -14.032 27.899 1.00 72.94 81 LEU A CA 1
ATOM 663 C C . LEU A 1 81 ? -38.521 -15.448 28.206 1.00 72.94 81 LEU A C 1
ATOM 665 O O . LEU A 1 81 ? -38.137 -15.732 29.336 1.00 72.94 81 LEU A O 1
ATOM 669 N N . GLN A 1 82 ? -38.498 -16.335 27.212 1.00 73.31 82 GLN A N 1
ATOM 670 C CA . GLN A 1 82 ? -37.975 -17.690 27.333 1.00 73.31 82 GLN A CA 1
ATOM 671 C C . GLN A 1 82 ? -36.454 -17.679 27.486 1.00 73.31 82 GLN A C 1
ATOM 673 O O . GLN A 1 82 ? -35.945 -18.334 28.388 1.00 73.31 82 GLN A O 1
ATOM 678 N N . LYS A 1 83 ? -35.735 -16.863 26.705 1.00 72.56 83 LYS A N 1
ATOM 679 C CA . LYS A 1 83 ? -34.294 -16.630 26.890 1.00 72.56 83 LYS A CA 1
ATOM 680 C C . LYS A 1 83 ? -33.993 -16.005 28.245 1.00 72.56 83 LYS A C 1
ATOM 682 O O . LYS A 1 83 ? -33.023 -16.393 28.878 1.00 72.56 83 LYS A O 1
ATOM 687 N N . GLU A 1 84 ? -34.820 -15.076 28.720 1.00 70.06 84 GLU A N 1
ATOM 688 C CA . GLU A 1 84 ? -34.656 -14.487 30.050 1.00 70.06 84 GLU A CA 1
ATOM 689 C C . GLU A 1 84 ? -34.908 -15.523 31.152 1.00 70.06 84 GLU A C 1
ATOM 691 O O . GLU A 1 84 ? -34.150 -15.583 32.115 1.00 70.06 84 GLU A O 1
ATOM 696 N N . LYS A 1 85 ? -35.919 -16.387 31.005 1.00 71.88 85 LYS A N 1
ATOM 697 C CA . LYS A 1 85 ? -36.168 -17.506 31.927 1.00 71.88 85 LYS A CA 1
ATOM 698 C C . LYS A 1 85 ? -35.039 -18.529 31.900 1.00 71.88 85 LYS A C 1
ATOM 700 O O . LYS A 1 85 ? -34.603 -18.954 32.960 1.00 71.88 85 LYS A O 1
ATOM 705 N N . GLU A 1 86 ? -34.535 -18.898 30.728 1.00 74.00 86 GLU A N 1
ATOM 706 C CA . GLU A 1 86 ? -33.394 -19.806 30.577 1.00 74.00 86 GLU A CA 1
ATOM 707 C C . GLU A 1 86 ? -32.117 -19.193 31.145 1.00 74.00 86 GLU A C 1
ATOM 709 O O . GLU A 1 86 ? -31.365 -19.885 31.822 1.00 74.00 86 GLU A O 1
ATOM 714 N N . GLN A 1 87 ? -31.906 -17.888 30.964 1.00 68.19 87 GLN A N 1
ATOM 715 C CA . GLN A 1 87 ? -30.796 -17.166 31.573 1.00 68.19 87 GLN A CA 1
ATOM 716 C C . GLN A 1 87 ? -30.953 -17.076 33.091 1.00 68.19 87 GLN A C 1
ATOM 718 O O . GLN A 1 87 ? -29.969 -17.235 33.801 1.00 68.19 87 GLN A O 1
ATOM 723 N N . ARG A 1 88 ? -32.168 -16.869 33.614 1.00 68.88 88 ARG A N 1
ATOM 724 C CA . ARG A 1 88 ? -32.437 -16.901 35.059 1.00 68.88 88 ARG A CA 1
ATOM 725 C C . ARG A 1 88 ? -32.213 -18.291 35.635 1.00 68.88 88 ARG A C 1
ATOM 727 O O . ARG A 1 88 ? -31.530 -18.387 36.637 1.00 68.88 88 ARG A O 1
ATOM 734 N N . ILE 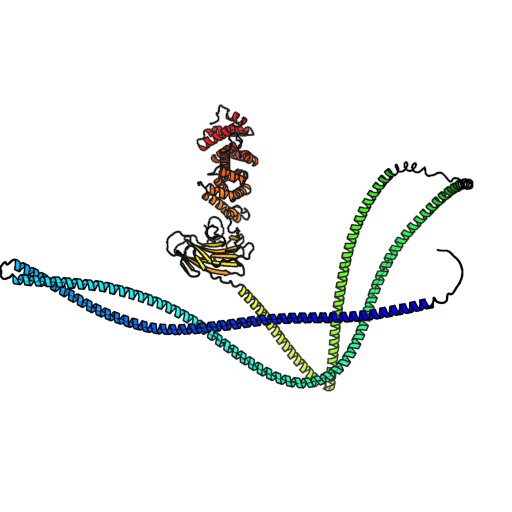A 1 89 ? -32.676 -19.352 34.976 1.00 72.44 89 ILE A N 1
ATOM 735 C CA . ILE A 1 89 ? -32.421 -20.741 35.387 1.00 72.44 89 ILE A CA 1
ATOM 736 C C . ILE A 1 89 ? -30.924 -21.063 35.294 1.00 72.44 89 ILE A C 1
ATOM 738 O O . ILE A 1 89 ? -30.383 -21.719 36.175 1.00 72.44 89 ILE A O 1
ATOM 742 N N . MET A 1 90 ? -30.223 -20.588 34.261 1.00 64.69 90 MET A N 1
ATOM 743 C CA . MET A 1 90 ? -28.773 -20.751 34.143 1.00 64.69 90 MET A CA 1
ATOM 744 C C . MET A 1 90 ? -28.045 -19.995 35.255 1.00 64.69 90 MET A C 1
ATOM 746 O O . MET A 1 90 ? -27.139 -20.559 35.854 1.00 64.69 90 MET A O 1
ATOM 750 N N . ASN A 1 91 ? -28.458 -18.766 35.562 1.00 66.94 91 ASN A N 1
ATOM 751 C CA . ASN A 1 91 ? -27.884 -17.951 36.628 1.00 66.94 91 ASN A CA 1
ATOM 752 C C . ASN A 1 91 ? -28.208 -18.528 38.011 1.00 66.94 91 ASN A C 1
ATOM 754 O O . ASN A 1 91 ? -27.348 -18.516 38.875 1.00 66.94 91 ASN A O 1
ATOM 758 N N . GLU A 1 92 ? -29.409 -19.064 38.228 1.00 70.00 92 GLU A N 1
ATOM 759 C CA . GLU A 1 92 ? -29.803 -19.750 39.463 1.00 70.00 92 GLU A CA 1
ATOM 760 C C . GLU A 1 92 ? -29.042 -21.065 39.623 1.00 70.00 92 GLU A C 1
ATOM 762 O O . GLU A 1 92 ? -28.551 -21.347 40.707 1.00 70.00 92 GLU A O 1
ATOM 767 N N . ASN A 1 93 ? -28.847 -21.830 38.546 1.00 71.31 93 ASN A N 1
ATOM 768 C CA . ASN A 1 93 ? -28.011 -23.030 38.568 1.00 71.31 93 ASN A CA 1
ATOM 769 C C . ASN A 1 93 ? -26.530 -22.683 38.762 1.00 71.31 93 ASN A C 1
ATOM 771 O O . ASN A 1 93 ? -25.837 -23.384 39.488 1.00 71.31 93 ASN A O 1
ATOM 775 N N . GLN A 1 94 ? -26.031 -21.604 38.153 1.00 61.97 94 GLN A N 1
ATOM 776 C CA . GLN A 1 94 ? -24.671 -21.109 38.378 1.00 61.97 94 GLN A CA 1
ATOM 777 C C . GLN A 1 94 ? -24.500 -20.592 39.800 1.00 61.97 94 GLN A C 1
ATOM 779 O O . GLN A 1 94 ? -23.483 -20.891 40.408 1.00 61.97 94 GLN A O 1
ATOM 784 N N . ASN A 1 95 ? -25.487 -19.887 40.350 1.00 64.50 95 ASN A N 1
ATOM 785 C CA . ASN A 1 95 ? -25.481 -19.435 41.735 1.00 64.50 95 ASN A CA 1
ATOM 786 C C . ASN A 1 95 ? -25.583 -20.614 42.699 1.00 64.50 95 ASN A C 1
ATOM 788 O O . ASN A 1 95 ? -24.854 -20.624 43.673 1.00 64.50 95 ASN A O 1
ATOM 792 N N . ALA A 1 96 ? -26.388 -21.638 42.411 1.00 70.38 96 ALA A N 1
ATOM 793 C CA . ALA A 1 96 ? -26.448 -22.856 43.215 1.00 70.38 96 ALA A CA 1
ATOM 794 C C . ALA A 1 96 ? -25.123 -23.632 43.156 1.00 70.38 96 ALA A C 1
ATOM 796 O O . ALA A 1 96 ? -24.641 -24.100 44.180 1.00 70.38 96 ALA A O 1
ATOM 797 N N . VAL A 1 97 ? -24.487 -23.717 41.981 1.00 69.25 97 VAL A N 1
ATOM 798 C CA . VAL A 1 97 ? -23.150 -24.315 41.829 1.00 69.25 97 VAL A CA 1
ATOM 799 C C . VAL A 1 97 ? -22.088 -23.476 42.535 1.00 69.25 97 VAL A C 1
ATOM 801 O O . VAL A 1 97 ? -21.211 -24.046 43.170 1.00 69.25 97 VAL A O 1
ATOM 804 N N . LEU A 1 98 ? -22.163 -22.146 42.470 1.00 63.47 98 LEU A N 1
ATOM 805 C CA . LEU A 1 98 ? -21.270 -21.238 43.190 1.00 63.47 98 LEU A CA 1
ATOM 806 C C . LEU A 1 98 ? -21.498 -21.317 44.700 1.00 63.47 98 LEU A C 1
ATOM 808 O O . LEU A 1 98 ? -20.531 -21.304 45.444 1.00 63.47 98 LEU A O 1
ATOM 812 N N . GLU A 1 99 ? -22.737 -21.445 45.171 1.00 69.00 99 GLU A N 1
ATOM 813 C CA . GLU A 1 99 ? -23.066 -21.643 46.584 1.00 69.00 99 GLU A CA 1
ATOM 814 C C . GLU A 1 99 ? -22.557 -22.994 47.085 1.00 69.00 99 GLU A C 1
ATOM 816 O O . GLU A 1 99 ? -21.985 -23.051 48.173 1.00 69.00 99 GLU A O 1
ATOM 821 N N . GLU A 1 100 ? -22.696 -24.060 46.291 1.00 72.38 100 GLU A N 1
ATOM 822 C CA . GLU A 1 100 ? -22.143 -25.383 46.593 1.00 72.38 100 GLU A CA 1
ATOM 823 C C . GLU A 1 100 ? -20.606 -25.339 46.585 1.00 72.38 100 GLU A C 1
ATOM 825 O O . GLU A 1 100 ? -19.982 -25.815 47.526 1.00 72.38 100 GLU A O 1
ATOM 830 N N . GLN A 1 101 ? -19.984 -24.675 45.601 1.00 62.31 101 GLN A N 1
ATOM 831 C CA . GLN A 1 101 ? -18.531 -24.469 45.524 1.00 62.31 101 GLN A CA 1
ATOM 832 C C . GLN A 1 101 ? -18.006 -23.618 46.677 1.00 62.31 101 GLN A C 1
ATOM 834 O O . GLN A 1 101 ? -16.953 -23.925 47.224 1.00 62.31 101 GLN A O 1
ATOM 839 N N . VAL A 1 102 ? -18.735 -22.579 47.084 1.00 65.94 102 VAL A N 1
ATOM 840 C CA . VAL A 1 102 ? -18.411 -21.750 48.249 1.00 65.94 102 VAL A CA 1
ATOM 841 C C . VAL A 1 102 ? -18.576 -22.567 49.526 1.00 65.94 102 VAL A C 1
ATOM 843 O O . VAL A 1 102 ? -17.729 -22.468 50.408 1.00 65.94 102 VAL A O 1
ATOM 846 N N . LYS A 1 103 ? -19.598 -23.424 49.634 1.00 71.31 103 LYS A N 1
ATOM 847 C CA . LYS A 1 103 ? -19.742 -24.372 50.750 1.00 71.31 103 LYS A CA 1
ATOM 848 C C . LYS A 1 103 ? -18.588 -25.363 50.799 1.00 71.31 103 LYS A C 1
ATOM 850 O O . LYS A 1 103 ? -18.012 -25.548 51.867 1.00 71.31 103 LYS A O 1
ATOM 855 N N . GLU A 1 104 ? -18.219 -25.946 49.664 1.00 67.62 104 GLU A N 1
ATOM 856 C CA . GLU A 1 104 ? -17.071 -26.840 49.536 1.00 67.62 104 GLU A CA 1
ATOM 857 C C . GLU A 1 104 ? -15.767 -26.108 49.856 1.00 67.62 104 GLU A C 1
ATOM 859 O O . GLU A 1 104 ? -14.920 -26.670 50.540 1.00 67.62 104 GLU A O 1
ATOM 864 N N . GLN A 1 105 ? -15.605 -24.845 49.455 1.00 60.91 105 GLN A N 1
ATOM 865 C CA . GLN A 1 105 ? -14.445 -24.021 49.800 1.00 60.91 105 GLN A CA 1
ATOM 866 C C . GLN A 1 105 ? -14.424 -23.614 51.266 1.00 60.91 105 GLN A C 1
ATOM 868 O O . GLN A 1 105 ? -13.347 -23.546 51.848 1.00 60.91 105 GLN A O 1
ATOM 873 N N . ILE A 1 106 ? -15.574 -23.370 51.892 1.00 66.44 106 ILE A N 1
ATOM 874 C CA . ILE A 1 106 ? -15.679 -23.129 53.334 1.00 66.44 106 ILE A CA 1
ATOM 875 C C . ILE A 1 106 ? -15.352 -24.415 54.097 1.00 66.44 106 ILE A C 1
ATOM 877 O O . ILE A 1 106 ? -14.627 -24.362 55.088 1.00 66.44 106 ILE A O 1
ATOM 881 N N . GLU A 1 107 ? -15.818 -25.574 53.632 1.00 70.19 107 GLU A N 1
ATOM 882 C CA . GLU A 1 107 ? -15.499 -26.868 54.236 1.00 70.19 107 GLU A CA 1
ATOM 883 C C . GLU A 1 107 ? -14.025 -27.243 54.024 1.00 70.19 107 GLU A C 1
ATOM 885 O O . GLU A 1 107 ? -13.364 -27.698 54.960 1.00 70.19 107 GLU A O 1
ATOM 890 N N . GLN A 1 108 ? -13.472 -26.986 52.836 1.00 59.25 108 GLN A N 1
ATOM 891 C CA . GLN A 1 108 ? -12.051 -27.147 52.533 1.00 59.25 108 GLN A CA 1
ATOM 892 C C . GLN A 1 108 ? -11.200 -26.171 53.332 1.00 59.25 108 GLN A C 1
ATOM 894 O O . GLN A 1 108 ? -10.190 -26.602 53.864 1.00 59.25 108 GLN A O 1
ATOM 899 N N . ASN A 1 109 ? -11.603 -24.908 53.492 1.00 58.41 109 ASN A N 1
ATOM 900 C CA . ASN A 1 109 ? -10.911 -23.950 54.356 1.00 58.41 109 ASN A CA 1
ATOM 901 C C . ASN A 1 109 ? -11.014 -24.347 55.825 1.00 58.41 109 ASN A C 1
ATOM 903 O O . ASN A 1 109 ? -10.038 -24.198 56.545 1.00 58.41 109 ASN A O 1
ATOM 907 N N . GLY A 1 110 ? -12.149 -24.891 56.271 1.00 67.12 110 GLY A N 1
ATOM 908 C CA . GLY A 1 110 ? -12.313 -25.433 57.619 1.00 67.12 110 GLY A CA 1
ATOM 909 C C . GLY A 1 110 ? -11.436 -26.665 57.863 1.00 67.12 110 GLY A C 1
ATOM 910 O O . GLY A 1 110 ? -10.855 -26.801 58.942 1.00 67.12 110 GLY A O 1
ATOM 911 N N . LYS A 1 111 ? -11.281 -27.535 56.854 1.00 64.38 111 LYS A N 1
ATOM 912 C CA . LYS A 1 111 ? -10.290 -28.622 56.851 1.00 64.38 111 LYS A CA 1
ATOM 913 C C . LYS A 1 111 ? -8.870 -28.070 56.844 1.00 64.38 111 LYS A C 1
ATOM 915 O O . LYS A 1 111 ? -8.117 -28.438 57.727 1.00 64.38 111 LYS A O 1
ATOM 920 N N . LEU A 1 112 ? -8.543 -27.112 55.978 1.00 56.34 112 LEU A N 1
ATOM 921 C CA . LEU A 1 112 ? -7.230 -26.468 55.917 1.00 56.34 112 LEU A CA 1
ATOM 922 C C . LEU A 1 112 ? -6.879 -25.762 57.227 1.00 56.34 112 LEU A C 1
ATOM 924 O O . LEU A 1 112 ? -5.722 -25.759 57.617 1.00 56.34 112 LEU A O 1
ATOM 928 N N . GLN A 1 113 ? -7.851 -25.165 57.920 1.00 58.84 113 GLN A N 1
ATOM 929 C CA . GLN A 1 113 ? -7.645 -24.542 59.226 1.00 58.84 113 GLN A CA 1
ATOM 930 C C . GLN A 1 113 ? -7.326 -25.589 60.290 1.00 58.84 113 GLN A C 1
ATOM 932 O O . GLN A 1 113 ? -6.395 -25.390 61.064 1.00 58.84 113 GLN A O 1
ATOM 937 N N . LYS A 1 114 ? -8.053 -26.713 60.302 1.00 65.50 114 LYS A N 1
ATOM 938 C CA . LYS A 1 114 ? -7.757 -27.844 61.191 1.00 65.50 114 LYS A CA 1
ATOM 939 C C . LYS A 1 114 ? -6.421 -28.499 60.859 1.00 65.50 114 LYS A C 1
ATOM 941 O O . LYS A 1 114 ? -5.662 -28.787 61.776 1.00 65.50 114 LYS A O 1
ATOM 946 N N . ASP A 1 115 ? -6.114 -28.664 59.579 1.00 61.25 115 ASP A N 1
ATOM 947 C CA . ASP A 1 115 ? -4.845 -29.196 59.094 1.00 61.25 115 ASP A CA 1
ATOM 948 C C . ASP A 1 115 ? -3.707 -28.237 59.443 1.00 61.25 115 ASP A C 1
ATOM 950 O O . ASP A 1 115 ? -2.665 -28.691 59.884 1.00 61.25 115 ASP A O 1
ATOM 954 N N . ASN A 1 116 ? -3.910 -26.918 59.357 1.00 59.22 116 ASN A N 1
ATOM 955 C CA . ASN A 1 116 ? -2.931 -25.905 59.755 1.00 59.22 116 ASN A CA 1
ATOM 956 C C . ASN A 1 116 ? -2.752 -25.839 61.283 1.00 59.22 116 ASN A C 1
ATOM 958 O O . ASN A 1 116 ? -1.643 -25.629 61.766 1.00 59.22 116 ASN A O 1
ATOM 962 N N . GLU A 1 117 ? -3.807 -26.057 62.073 1.00 66.25 117 GLU A N 1
ATOM 963 C CA . GLU A 1 117 ? -3.700 -26.217 63.530 1.00 66.25 117 GLU A CA 1
ATOM 964 C C . GLU A 1 117 ? -2.986 -27.523 63.917 1.00 66.25 117 GLU A C 1
ATOM 966 O O . GLU A 1 117 ? -2.168 -27.532 64.846 1.00 66.25 117 GLU A O 1
ATOM 971 N N . GLU A 1 118 ? -3.245 -28.620 63.199 1.00 64.50 118 GLU A N 1
ATOM 972 C CA . GLU A 1 118 ? -2.503 -29.875 63.331 1.00 64.50 118 GLU A CA 1
ATOM 973 C C . GLU A 1 118 ? -1.047 -29.726 62.887 1.00 64.50 118 GLU A C 1
ATOM 975 O O . GLU A 1 118 ? -0.161 -30.229 63.571 1.00 64.50 118 GLU A O 1
ATOM 980 N N . GLU A 1 119 ? -0.781 -28.991 61.812 1.00 56.53 119 GLU A N 1
ATOM 981 C CA . GLU A 1 119 ? 0.543 -28.658 61.288 1.00 56.53 119 GLU A CA 1
ATOM 982 C C . GLU A 1 119 ? 1.317 -27.806 62.299 1.00 56.53 119 GLU A C 1
ATOM 984 O O . GLU A 1 119 ? 2.471 -28.094 62.601 1.00 56.53 119 GLU A O 1
ATOM 989 N N . LEU A 1 120 ? 0.674 -26.808 62.918 1.00 60.31 120 LEU A N 1
ATOM 990 C CA . LEU A 1 120 ? 1.261 -26.022 64.007 1.00 60.31 120 LEU A CA 1
ATOM 991 C C . LEU A 1 120 ? 1.574 -26.893 65.226 1.00 60.31 120 LEU A C 1
ATOM 993 O O . LEU A 1 120 ? 2.601 -26.699 65.880 1.00 60.31 120 LEU A O 1
ATOM 997 N N . ARG A 1 121 ? 0.715 -27.871 65.538 1.00 65.31 121 ARG A N 1
ATOM 998 C CA . ARG A 1 121 ? 1.001 -28.881 66.566 1.00 65.31 121 ARG A CA 1
ATOM 999 C C . ARG A 1 121 ? 2.163 -29.784 66.164 1.00 65.31 121 ARG A C 1
ATOM 1001 O O . ARG A 1 121 ? 3.011 -30.049 67.013 1.00 65.31 121 ARG A O 1
ATOM 1008 N N . ARG A 1 122 ? 2.237 -30.228 64.906 1.00 61.22 122 ARG A N 1
ATOM 1009 C CA . ARG A 1 122 ? 3.346 -31.033 64.375 1.00 61.22 122 ARG A CA 1
ATOM 1010 C C . ARG A 1 122 ? 4.650 -30.250 64.398 1.00 61.22 122 ARG A C 1
ATOM 1012 O O . ARG A 1 122 ? 5.637 -30.815 64.839 1.00 61.22 122 ARG A O 1
ATOM 1019 N N . ARG A 1 123 ? 4.649 -28.957 64.057 1.00 55.31 123 ARG A N 1
ATOM 1020 C CA . ARG A 1 123 ? 5.822 -28.073 64.163 1.00 55.31 123 ARG A CA 1
ATOM 1021 C C . ARG A 1 123 ? 6.282 -27.885 65.593 1.00 55.31 123 ARG A C 1
ATOM 1023 O O . ARG A 1 123 ? 7.460 -28.064 65.844 1.00 55.31 123 ARG A O 1
ATOM 1030 N N . ARG A 1 124 ? 5.380 -27.621 66.544 1.00 64.94 124 ARG A N 1
ATOM 1031 C CA . ARG A 1 124 ? 5.769 -27.551 67.967 1.00 64.94 124 ARG A CA 1
ATOM 1032 C C . ARG A 1 124 ? 6.346 -28.872 68.457 1.00 64.94 124 ARG A C 1
ATOM 1034 O O . ARG A 1 124 ? 7.341 -28.876 69.166 1.00 64.94 124 ARG A O 1
ATOM 1041 N N . LYS A 1 125 ? 5.750 -29.992 68.041 1.00 64.88 125 LYS A N 1
ATOM 1042 C CA . LYS A 1 125 ? 6.242 -31.328 68.380 1.00 64.88 125 LYS A CA 1
ATOM 1043 C C . LYS A 1 125 ? 7.582 -31.632 67.700 1.00 64.88 125 LYS A C 1
ATOM 1045 O O . LYS A 1 125 ? 8.431 -32.258 68.312 1.00 64.88 125 LYS A O 1
ATOM 1050 N N . ALA A 1 126 ? 7.794 -31.167 66.470 1.00 56.44 126 ALA A N 1
ATOM 1051 C CA . ALA A 1 126 ? 9.055 -31.279 65.745 1.00 56.44 126 ALA A CA 1
ATOM 1052 C C . ALA A 1 126 ? 10.140 -30.383 66.358 1.00 56.44 126 ALA A C 1
ATOM 1054 O O . ALA A 1 126 ? 11.265 -30.832 66.504 1.00 56.44 126 ALA A O 1
ATOM 1055 N N . GLU A 1 127 ? 9.808 -29.167 66.796 1.00 63.75 127 GLU A N 1
ATOM 1056 C CA . GLU A 1 127 ? 10.709 -28.275 67.535 1.00 63.75 127 GLU A CA 1
ATOM 1057 C C . GLU A 1 127 ? 11.071 -28.850 68.912 1.00 63.75 127 GLU A C 1
ATOM 1059 O O . GLU A 1 127 ? 12.239 -28.822 69.298 1.00 63.75 127 GLU A O 1
ATOM 1064 N N . GLU A 1 128 ? 10.110 -29.430 69.639 1.00 67.25 128 GLU A N 1
ATOM 1065 C CA . GLU A 1 128 ? 10.375 -30.167 70.881 1.00 67.25 128 GLU A CA 1
ATOM 1066 C C . GLU A 1 128 ? 11.241 -31.406 70.630 1.00 67.25 128 GLU A C 1
ATOM 1068 O O . GLU A 1 128 ? 12.210 -31.623 71.356 1.00 67.25 128 GLU A O 1
ATOM 1073 N N . ASN A 1 129 ? 10.957 -32.178 69.578 1.00 58.97 129 ASN A N 1
ATOM 1074 C CA . ASN A 1 129 ? 11.766 -33.332 69.183 1.00 58.97 129 ASN A CA 1
ATOM 1075 C C . ASN A 1 129 ? 13.176 -32.914 68.746 1.00 58.97 129 ASN A C 1
ATOM 1077 O O . ASN A 1 129 ? 14.133 -33.592 69.094 1.00 58.97 129 ASN A O 1
ATOM 1081 N N . GLN A 1 130 ? 13.334 -31.791 68.041 1.00 58.16 130 GLN A N 1
ATOM 1082 C CA . GLN A 1 130 ? 14.632 -31.232 67.655 1.00 58.16 130 GLN A CA 1
ATOM 1083 C C . GLN A 1 130 ? 15.426 -30.804 68.891 1.00 58.16 130 GLN A C 1
ATOM 1085 O O . GLN A 1 130 ? 16.640 -30.990 68.957 1.00 58.16 130 GLN A O 1
ATOM 1090 N N . LYS A 1 131 ? 14.742 -30.245 69.893 1.00 69.75 131 LYS A N 1
ATOM 1091 C CA . LYS A 1 131 ? 15.350 -29.874 71.170 1.00 69.75 131 LYS A CA 1
ATOM 1092 C C . LYS A 1 131 ? 15.796 -31.112 71.950 1.00 69.75 131 LYS A C 1
ATOM 1094 O O . LYS A 1 131 ? 16.924 -31.139 72.432 1.00 69.75 131 LYS A O 1
ATOM 1099 N N . LEU A 1 132 ? 14.963 -32.152 71.983 1.00 67.19 132 LEU A N 1
ATOM 1100 C CA . LEU A 1 132 ? 15.289 -33.450 72.576 1.00 67.19 132 LEU A CA 1
ATOM 1101 C C . LEU A 1 132 ? 16.466 -34.124 71.847 1.00 67.19 132 LEU A C 1
ATOM 1103 O O . LEU A 1 132 ? 17.386 -34.616 72.491 1.00 67.19 132 LEU A O 1
ATOM 1107 N N . LEU A 1 133 ? 16.481 -34.072 70.512 1.00 56.50 133 LEU A N 1
ATOM 1108 C CA . LEU A 1 133 ? 17.557 -34.589 69.664 1.00 56.50 133 LEU A CA 1
ATOM 1109 C C . LEU A 1 133 ? 18.872 -33.838 69.900 1.00 56.50 133 LEU A C 1
ATOM 1111 O O . LEU A 1 133 ? 19.934 -34.454 69.935 1.00 56.50 133 LEU A O 1
ATOM 1115 N N . ASN A 1 134 ? 18.819 -32.519 70.094 1.00 64.56 134 ASN A N 1
ATOM 1116 C CA . ASN A 1 134 ? 19.997 -31.725 70.436 1.00 64.56 134 ASN A CA 1
ATOM 1117 C C . ASN A 1 134 ? 20.534 -32.084 71.831 1.00 64.56 134 ASN A C 1
ATOM 1119 O O . ASN A 1 134 ? 21.744 -32.241 71.987 1.00 64.56 134 ASN A O 1
ATOM 1123 N N . GLU A 1 135 ? 19.658 -32.288 72.819 1.00 70.69 135 GLU A N 1
ATOM 1124 C CA . GLU A 1 135 ? 20.046 -32.764 74.156 1.00 70.69 135 GLU A CA 1
ATOM 1125 C C . GLU A 1 135 ? 20.623 -34.195 74.123 1.00 70.69 135 GLU A C 1
ATOM 1127 O O . GLU A 1 135 ? 21.564 -34.516 74.856 1.00 70.69 135 GLU A O 1
ATOM 1132 N N . GLU A 1 136 ? 20.098 -35.073 73.263 1.00 61.19 136 GLU A N 1
ATOM 1133 C CA . GLU A 1 136 ? 20.645 -36.415 73.041 1.00 61.19 136 GLU A CA 1
ATOM 1134 C C . GLU A 1 136 ? 21.989 -36.380 72.306 1.00 61.19 136 GLU A C 1
ATOM 1136 O O . GLU A 1 136 ? 22.915 -37.074 72.732 1.00 61.19 136 GLU A O 1
ATOM 1141 N N . LYS A 1 137 ? 22.147 -35.525 71.284 1.00 60.56 137 LYS A N 1
ATOM 1142 C CA . LYS A 1 137 ? 23.438 -35.263 70.623 1.00 60.56 137 LYS A CA 1
ATOM 1143 C C . LYS A 1 137 ? 24.492 -34.823 71.632 1.00 60.56 137 LYS A C 1
ATOM 1145 O O . LYS A 1 137 ? 25.600 -35.347 71.607 1.00 60.56 137 LYS A O 1
ATOM 1150 N N . GLU A 1 138 ? 24.148 -33.934 72.559 1.00 68.06 138 GLU A N 1
ATOM 1151 C CA . GLU A 1 138 ? 25.067 -33.466 73.604 1.00 68.06 138 GLU A CA 1
ATOM 1152 C C . GLU A 1 138 ? 25.480 -34.595 74.566 1.00 68.06 138 GLU A C 1
ATOM 1154 O O . GLU A 1 138 ? 26.652 -34.729 74.930 1.00 68.06 138 GLU A O 1
ATOM 1159 N N . LYS A 1 139 ? 24.535 -35.471 74.940 1.00 70.75 139 LYS A N 1
ATOM 1160 C CA . LYS A 1 139 ? 24.824 -36.669 75.748 1.00 70.75 139 LYS A CA 1
ATOM 1161 C C . LYS A 1 139 ? 25.705 -37.672 75.004 1.00 70.75 139 LYS A C 1
ATOM 1163 O O . LYS A 1 139 ? 26.539 -38.320 75.636 1.00 70.75 139 LYS A O 1
ATOM 1168 N N . ILE A 1 140 ? 25.512 -37.824 73.695 1.00 57.56 140 ILE A N 1
ATOM 1169 C CA . ILE A 1 140 ? 26.304 -38.717 72.841 1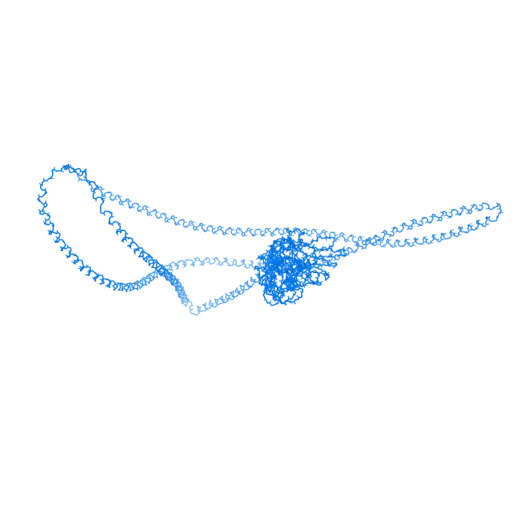.00 57.56 140 ILE A CA 1
ATOM 1170 C C . ILE A 1 140 ? 27.718 -38.166 72.656 1.00 57.56 140 ILE A C 1
ATOM 1172 O O . ILE A 1 140 ? 28.669 -38.930 72.807 1.00 57.56 140 ILE A O 1
ATOM 1176 N N . LEU A 1 141 ? 27.871 -36.855 72.443 1.00 64.12 141 LEU A N 1
ATOM 1177 C CA . LEU A 1 141 ? 29.177 -36.198 72.347 1.00 64.12 141 LEU A CA 1
ATOM 1178 C C . LEU A 1 141 ? 30.016 -36.475 73.600 1.00 64.12 141 LEU A C 1
ATOM 1180 O O . LEU A 1 141 ? 31.148 -36.931 73.500 1.00 64.12 141 LEU A O 1
ATOM 1184 N N . LYS A 1 142 ? 29.401 -36.343 74.781 1.00 70.44 142 LYS A N 1
ATOM 1185 C CA . LYS A 1 142 ? 30.027 -36.675 76.071 1.00 70.44 142 LYS A CA 1
ATOM 1186 C C . LYS A 1 142 ? 30.428 -38.146 76.200 1.00 70.44 142 LYS A C 1
ATOM 1188 O O . LYS A 1 142 ? 31.421 -38.463 76.847 1.00 70.44 142 LYS A O 1
ATOM 1193 N N . LYS A 1 143 ? 29.643 -39.070 75.635 1.00 66.00 143 LYS A N 1
ATOM 1194 C CA . LYS A 1 143 ? 29.972 -40.507 75.641 1.00 66.00 143 LYS A CA 1
ATOM 1195 C C . LYS A 1 143 ? 31.136 -40.829 74.704 1.00 66.00 143 LYS A C 1
ATOM 1197 O O . LYS A 1 143 ? 31.968 -41.649 75.077 1.00 66.00 143 LYS A O 1
ATOM 1202 N N . LEU A 1 144 ? 31.197 -40.189 73.537 1.00 61.81 144 LEU A N 1
ATOM 1203 C CA . LEU A 1 144 ? 32.313 -40.300 72.594 1.00 61.81 144 LEU A CA 1
ATOM 1204 C C . LEU A 1 144 ? 33.605 -39.740 73.195 1.00 61.81 144 LEU A C 1
ATOM 1206 O O . LEU A 1 144 ? 34.621 -40.422 73.155 1.00 61.81 144 LEU A O 1
ATOM 1210 N N . GLU A 1 145 ? 33.541 -38.581 73.853 1.00 69.31 145 GLU A N 1
ATOM 1211 C CA . GLU A 1 145 ? 34.676 -37.974 74.566 1.00 69.31 145 GLU A CA 1
ATOM 1212 C C . GLU A 1 145 ? 35.227 -38.911 75.658 1.00 69.31 145 GLU A C 1
ATOM 1214 O O . GLU A 1 145 ? 36.430 -39.153 75.748 1.00 69.31 145 GLU A O 1
ATOM 1219 N N . ASN A 1 146 ? 34.338 -39.524 76.449 1.00 68.94 146 ASN A N 1
ATOM 1220 C CA . ASN A 1 146 ? 34.729 -40.506 77.464 1.00 68.94 146 ASN A CA 1
ATOM 1221 C C . ASN A 1 146 ? 35.322 -41.787 76.848 1.00 68.94 146 ASN A C 1
ATOM 1223 O O . ASN A 1 146 ? 36.231 -42.382 77.426 1.00 68.94 146 ASN A O 1
ATOM 1227 N N . ALA A 1 147 ? 34.807 -42.236 75.698 1.00 59.75 147 ALA A N 1
ATOM 1228 C CA . ALA A 1 147 ? 35.327 -43.403 74.988 1.00 59.75 147 ALA A CA 1
ATOM 1229 C C . ALA A 1 147 ? 36.713 -43.131 74.379 1.00 59.75 147 ALA A C 1
ATOM 1231 O O . ALA A 1 147 ? 37.576 -44.002 74.440 1.00 59.75 147 ALA A O 1
ATOM 1232 N N . GLU A 1 148 ? 36.956 -41.925 73.859 1.00 66.44 148 GLU A N 1
ATOM 1233 C CA . GLU A 1 148 ? 38.269 -41.494 73.364 1.00 66.44 148 GLU A CA 1
ATOM 1234 C C . GLU A 1 148 ? 39.311 -41.446 74.482 1.00 66.44 148 GLU A C 1
ATOM 1236 O O . GLU A 1 148 ? 40.399 -41.998 74.320 1.00 66.44 148 GLU A O 1
ATOM 1241 N N . GLN A 1 149 ? 38.950 -40.919 75.656 1.00 70.88 149 GLN A N 1
ATOM 1242 C CA . GLN A 1 149 ? 39.814 -40.967 76.841 1.00 70.88 149 GLN A CA 1
ATOM 1243 C C . GLN A 1 149 ? 40.134 -42.409 77.268 1.00 70.88 149 GLN A C 1
ATOM 1245 O O . GLN A 1 149 ? 41.266 -42.728 77.628 1.00 70.88 149 GLN A O 1
ATOM 1250 N N . LEU A 1 150 ? 39.150 -43.312 77.208 1.00 68.31 150 LEU A N 1
ATOM 1251 C CA . LEU A 1 150 ? 39.344 -44.733 77.512 1.00 68.31 150 LEU A CA 1
ATOM 1252 C C . LEU A 1 150 ? 40.264 -45.425 76.499 1.00 68.31 150 LEU A C 1
ATOM 1254 O O . LEU A 1 150 ? 41.103 -46.233 76.900 1.00 68.31 150 LEU A O 1
ATOM 1258 N N . ILE A 1 151 ? 40.139 -45.107 75.209 1.00 66.50 151 ILE A N 1
ATOM 1259 C CA . ILE A 1 151 ? 41.033 -45.605 74.156 1.00 66.50 151 ILE A CA 1
ATOM 1260 C C . ILE A 1 151 ? 42.468 -45.145 74.417 1.00 66.50 151 ILE A C 1
ATOM 1262 O O . ILE A 1 151 ? 43.377 -45.971 74.373 1.00 66.50 151 ILE A O 1
ATOM 1266 N N . GLU A 1 152 ? 42.667 -43.870 74.746 1.00 73.00 152 GLU A N 1
ATOM 1267 C CA . GLU A 1 152 ? 43.984 -43.297 75.034 1.00 73.00 152 GLU A CA 1
ATOM 1268 C C . GLU A 1 152 ? 44.641 -43.976 76.249 1.00 73.00 152 GLU A C 1
ATOM 1270 O O . GLU A 1 152 ? 45.777 -44.447 76.168 1.00 73.00 152 GLU A O 1
ATOM 1275 N N . ILE A 1 153 ? 43.891 -44.157 77.344 1.00 73.62 153 ILE A N 1
ATOM 1276 C CA . ILE A 1 153 ? 44.353 -44.896 78.532 1.00 73.62 153 ILE A CA 1
ATOM 1277 C C . ILE A 1 153 ? 44.724 -46.343 78.177 1.00 73.62 153 ILE A C 1
ATOM 1279 O O . ILE A 1 153 ? 45.739 -46.862 78.645 1.00 73.62 153 ILE A O 1
ATOM 1283 N N . THR A 1 154 ? 43.917 -47.008 77.349 1.00 63.03 154 THR A N 1
ATOM 1284 C CA . THR A 1 154 ? 44.142 -48.415 76.981 1.00 63.03 154 THR A CA 1
ATOM 1285 C C . THR A 1 154 ? 45.346 -48.565 76.045 1.00 63.03 154 THR A C 1
ATOM 1287 O O . THR A 1 154 ? 46.106 -49.521 76.182 1.00 63.03 154 THR A O 1
ATOM 1290 N N . GLN A 1 155 ? 45.579 -47.608 75.141 1.00 65.75 155 GLN A N 1
ATOM 1291 C CA . GLN A 1 155 ? 46.773 -47.562 74.291 1.00 65.75 155 GLN A CA 1
ATOM 1292 C C . GLN A 1 155 ? 48.052 -47.371 75.114 1.00 65.75 155 GLN A C 1
ATOM 1294 O O . GLN A 1 155 ? 49.039 -48.063 74.868 1.00 65.75 155 GLN A O 1
ATOM 1299 N N . ILE A 1 156 ? 48.015 -46.511 76.138 1.00 74.19 156 ILE A N 1
ATOM 1300 C CA . ILE A 1 156 ? 49.128 -46.339 77.085 1.00 74.19 156 ILE A CA 1
ATOM 1301 C C . ILE A 1 156 ? 49.404 -47.653 77.834 1.00 74.19 156 ILE A C 1
ATOM 1303 O O . ILE A 1 156 ? 50.550 -48.087 77.918 1.00 74.19 156 ILE A O 1
ATOM 1307 N N . GLN A 1 157 ? 48.363 -48.344 78.311 1.00 69.50 157 GLN A N 1
ATOM 1308 C CA . GLN A 1 157 ? 48.514 -49.638 78.992 1.00 69.50 157 GLN A CA 1
ATOM 1309 C C . GLN A 1 157 ? 49.085 -50.737 78.085 1.00 69.50 157 GLN A C 1
ATOM 1311 O O . GLN A 1 157 ? 49.865 -51.568 78.551 1.00 69.50 157 GLN A O 1
ATOM 1316 N N . VAL A 1 158 ? 48.702 -50.769 76.803 1.00 63.25 158 VAL A N 1
ATOM 1317 C CA . VAL A 1 158 ? 49.278 -51.704 75.823 1.00 63.25 158 VAL A CA 1
ATOM 1318 C C . VAL A 1 158 ? 50.763 -51.404 75.611 1.00 63.25 158 VAL A C 1
ATOM 1320 O O . VAL A 1 158 ? 51.569 -52.329 75.692 1.00 63.25 158 VAL A O 1
ATOM 1323 N N . ALA A 1 159 ? 51.141 -50.132 75.457 1.00 68.88 159 ALA A N 1
ATOM 1324 C CA . ALA A 1 159 ? 52.537 -49.723 75.300 1.00 68.88 159 ALA A CA 1
ATOM 1325 C C . ALA A 1 159 ? 53.403 -50.066 76.533 1.00 68.88 159 ALA A C 1
ATOM 1327 O O . ALA A 1 159 ? 54.516 -50.579 76.391 1.00 68.88 159 ALA A O 1
ATOM 1328 N N . ASP A 1 160 ? 52.883 -49.864 77.748 1.00 70.50 160 ASP A N 1
ATOM 1329 C CA . ASP A 1 160 ? 53.571 -50.240 78.991 1.00 70.50 160 ASP A CA 1
ATOM 1330 C C . ASP A 1 160 ? 53.755 -51.762 79.110 1.00 70.50 160 ASP A C 1
ATOM 1332 O O . ASP A 1 160 ? 54.805 -52.248 79.543 1.00 70.50 160 ASP A O 1
ATOM 1336 N N . LEU A 1 161 ? 52.749 -52.549 78.714 1.00 65.56 161 LEU A N 1
ATOM 1337 C CA . LEU A 1 161 ? 52.836 -54.012 78.703 1.00 65.56 161 LEU A CA 1
ATOM 1338 C C . LEU A 1 161 ? 53.810 -54.529 77.636 1.00 65.56 161 LEU A C 1
ATOM 1340 O O . LEU A 1 161 ? 54.531 -55.493 77.901 1.00 65.56 161 LEU A O 1
ATOM 1344 N N . GLU A 1 162 ? 53.888 -53.889 76.468 1.00 61.06 162 GLU A N 1
ATOM 1345 C CA . GLU A 1 162 ? 54.901 -54.177 75.446 1.00 61.06 162 GLU A CA 1
ATOM 1346 C C . GLU A 1 162 ? 56.320 -53.884 75.949 1.00 61.06 162 GLU A C 1
ATOM 1348 O O . GLU A 1 162 ? 57.218 -54.718 75.789 1.00 61.06 162 GLU A O 1
ATOM 1353 N N . ALA A 1 163 ? 56.523 -52.744 76.616 1.00 65.06 163 ALA A N 1
ATOM 1354 C CA . ALA A 1 163 ? 57.803 -52.382 77.219 1.00 65.06 163 ALA A CA 1
ATOM 1355 C C . ALA A 1 163 ? 58.221 -53.379 78.316 1.00 65.06 163 ALA A C 1
ATOM 1357 O O . ALA A 1 163 ? 59.357 -53.863 78.324 1.00 65.06 163 ALA A O 1
ATOM 1358 N N . ASN A 1 164 ? 57.287 -53.760 79.193 1.00 64.69 164 ASN A N 1
ATOM 1359 C CA . ASN A 1 164 ? 57.516 -54.761 80.237 1.00 64.69 164 ASN A CA 1
ATOM 1360 C C . ASN A 1 164 ? 57.798 -56.157 79.658 1.00 64.69 164 ASN A C 1
ATOM 1362 O O . ASN A 1 164 ? 58.702 -56.845 80.133 1.00 64.69 164 ASN A O 1
ATOM 1366 N N . MET A 1 165 ? 57.085 -56.570 78.603 1.00 59.31 165 MET A N 1
ATOM 1367 C CA . MET A 1 165 ? 57.337 -57.838 77.910 1.00 59.31 165 MET A CA 1
ATOM 1368 C C . MET A 1 165 ? 58.735 -57.863 77.278 1.00 59.31 165 MET A C 1
ATOM 1370 O O . MET A 1 165 ? 59.416 -58.888 77.328 1.00 59.31 165 MET A O 1
ATOM 1374 N N . ASN A 1 166 ? 59.175 -56.751 76.690 1.00 60.16 166 ASN A N 1
ATOM 1375 C CA . ASN A 1 166 ? 60.509 -56.644 76.104 1.00 60.16 166 ASN A CA 1
ATOM 1376 C C . ASN A 1 166 ? 61.609 -56.664 77.179 1.00 60.16 166 ASN A C 1
ATOM 1378 O O . ASN A 1 166 ? 62.599 -57.371 77.007 1.00 60.16 166 ASN A O 1
ATOM 1382 N N . SER A 1 167 ? 61.396 -56.007 78.324 1.00 62.41 167 SER A N 1
ATOM 1383 C CA . SER A 1 167 ? 62.299 -56.078 79.486 1.00 62.41 167 SER A CA 1
ATOM 1384 C C . SER A 1 167 ? 62.405 -57.502 80.066 1.00 62.41 167 SER A C 1
ATOM 1386 O O . SER A 1 167 ? 63.502 -58.018 80.291 1.00 62.41 167 SER A O 1
ATOM 1388 N N . ALA A 1 168 ? 61.275 -58.204 80.219 1.00 56.84 168 ALA A N 1
ATOM 1389 C CA . ALA A 1 168 ? 61.241 -59.587 80.702 1.00 56.84 168 ALA A CA 1
ATOM 1390 C C . ALA A 1 168 ? 61.866 -60.598 79.717 1.00 56.84 168 ALA A C 1
ATOM 1392 O O . ALA A 1 168 ? 62.367 -61.639 80.145 1.00 56.84 168 ALA A O 1
ATOM 1393 N N . LYS A 1 169 ? 61.873 -60.302 78.407 1.00 55.56 169 LYS A N 1
ATOM 1394 C CA . LYS A 1 169 ? 62.553 -61.116 77.383 1.00 55.56 169 LYS A CA 1
ATOM 1395 C C . LYS A 1 169 ? 64.084 -61.017 77.442 1.00 55.56 169 LYS A C 1
ATOM 1397 O O . LYS A 1 169 ? 64.734 -61.998 77.086 1.00 55.56 169 LYS A O 1
ATOM 1402 N N . GLU A 1 170 ? 64.663 -59.895 77.881 1.00 56.12 170 GLU A N 1
ATOM 1403 C CA . GLU A 1 170 ? 66.128 -59.735 77.955 1.00 56.12 170 GLU A CA 1
ATOM 1404 C C . GLU A 1 170 ? 66.765 -60.361 79.214 1.00 56.12 170 GLU A C 1
ATOM 1406 O O . GLU A 1 170 ? 67.894 -60.854 79.160 1.00 56.12 170 GLU A O 1
ATOM 1411 N N . LEU A 1 171 ? 66.051 -60.434 80.344 1.00 52.69 171 LEU A N 1
ATOM 1412 C CA . LEU A 1 171 ? 66.539 -61.045 81.593 1.00 52.69 171 LEU A CA 1
ATOM 1413 C C . LEU A 1 171 ? 66.296 -62.569 81.618 1.00 52.69 171 LEU A C 1
ATOM 1415 O O . LEU A 1 171 ? 65.391 -63.081 82.273 1.00 52.69 171 LEU A O 1
ATOM 1419 N N . GLY A 1 172 ? 67.121 -63.327 80.895 1.00 56.31 172 GLY A N 1
ATOM 1420 C CA . GLY A 1 172 ? 66.985 -64.782 80.745 1.00 56.31 172 GLY A CA 1
ATOM 1421 C C . GLY A 1 172 ? 67.193 -65.628 82.020 1.00 56.31 172 GLY A C 1
ATOM 1422 O O . GLY A 1 172 ? 68.297 -66.117 82.260 1.00 56.31 172 GLY A O 1
ATOM 1423 N N . LYS A 1 173 ? 66.114 -65.915 82.774 1.00 49.69 173 LYS A N 1
ATOM 1424 C CA . LYS A 1 173 ? 65.985 -67.050 83.726 1.00 49.69 173 LYS A CA 1
ATOM 1425 C C . LYS A 1 173 ? 64.571 -67.668 83.697 1.00 49.69 173 LYS A C 1
ATOM 1427 O O . LYS A 1 173 ? 63.576 -66.972 83.542 1.00 49.69 173 LYS A O 1
ATOM 1432 N N . LEU A 1 174 ? 64.502 -68.997 83.855 1.00 51.91 174 LEU A N 1
ATOM 1433 C CA . LEU A 1 174 ? 63.352 -69.887 83.588 1.00 51.91 174 LEU A CA 1
ATOM 1434 C C . LEU A 1 174 ? 62.054 -69.636 84.392 1.00 51.91 174 LEU A C 1
ATOM 1436 O O . LEU A 1 174 ? 61.036 -70.241 84.062 1.00 51.91 174 LEU A O 1
ATOM 1440 N N . GLU A 1 175 ? 62.056 -68.770 85.406 1.00 52.97 175 GLU A N 1
ATOM 1441 C CA . GLU A 1 175 ? 60.893 -68.551 86.283 1.00 52.97 175 GLU A CA 1
ATOM 1442 C C . GLU A 1 175 ? 59.847 -67.561 85.726 1.00 52.97 175 GLU A C 1
ATOM 1444 O O . GLU A 1 175 ? 58.719 -67.569 86.199 1.00 52.97 175 GLU A O 1
ATOM 1449 N N . MET A 1 176 ? 60.132 -66.795 84.660 1.00 54.28 176 MET A N 1
ATOM 1450 C CA . MET A 1 176 ? 59.189 -65.785 84.119 1.00 54.28 176 MET A CA 1
ATOM 1451 C C . MET A 1 176 ? 58.386 -66.208 82.867 1.00 54.28 176 MET A C 1
ATOM 1453 O O . MET A 1 176 ? 57.695 -65.397 82.251 1.00 54.28 176 MET A O 1
ATOM 1457 N N . LYS A 1 177 ? 58.423 -67.486 82.461 1.00 58.19 177 LYS A N 1
ATOM 1458 C CA . LYS A 1 177 ? 57.747 -67.953 81.227 1.00 58.19 177 LYS A CA 1
ATOM 1459 C C . LYS A 1 177 ? 56.211 -67.903 81.308 1.00 58.19 177 LYS A C 1
ATOM 1461 O O . LYS A 1 177 ? 55.561 -67.734 80.281 1.00 58.19 177 LYS A O 1
ATOM 1466 N N . SER A 1 178 ? 55.633 -68.044 82.504 1.00 60.94 178 SER A N 1
ATOM 1467 C CA . SER A 1 178 ? 54.182 -67.947 82.725 1.00 60.94 178 SER A CA 1
ATOM 1468 C C . SER A 1 178 ? 53.682 -66.498 82.708 1.00 60.94 178 SER A C 1
ATOM 1470 O O . SER A 1 178 ? 52.623 -66.229 82.144 1.00 60.94 178 SER A O 1
ATOM 1472 N N . GLU A 1 179 ? 54.451 -65.556 83.260 1.00 61.00 179 GLU A N 1
ATOM 1473 C CA . GLU A 1 179 ? 54.113 -64.127 83.243 1.00 61.00 179 GLU A CA 1
ATOM 1474 C C . GLU A 1 179 ? 54.157 -63.552 81.826 1.00 61.00 179 GLU A C 1
ATOM 1476 O O . GLU A 1 179 ? 53.260 -62.800 81.449 1.00 61.00 179 GLU A O 1
ATOM 1481 N N . LEU A 1 180 ? 55.121 -63.975 81.000 1.00 60.44 180 LEU A N 1
ATOM 1482 C CA . LEU A 1 180 ? 55.201 -63.532 79.607 1.00 60.44 180 LEU A CA 1
ATOM 1483 C C . LEU A 1 180 ? 53.973 -63.968 78.786 1.00 60.44 180 LEU A C 1
ATOM 1485 O O . LEU A 1 180 ? 53.437 -63.171 78.023 1.00 60.44 180 LEU A O 1
ATOM 1489 N N . ILE A 1 181 ? 53.499 -65.207 78.975 1.00 65.75 181 ILE A N 1
ATOM 1490 C CA . ILE A 1 181 ? 52.289 -65.729 78.315 1.00 65.75 181 ILE A CA 1
ATOM 1491 C C . ILE A 1 181 ? 51.047 -64.957 78.785 1.00 65.75 181 ILE A C 1
ATOM 1493 O O . ILE A 1 181 ? 50.239 -64.542 77.960 1.00 65.75 181 ILE A O 1
ATOM 1497 N N . SER A 1 182 ? 50.941 -64.682 80.089 1.00 70.00 182 SER A N 1
ATOM 1498 C CA . SER A 1 182 ? 49.848 -63.889 80.672 1.00 70.00 182 SER A CA 1
ATOM 1499 C C . SER A 1 182 ? 49.799 -62.455 80.124 1.00 70.00 182 SER A C 1
ATOM 1501 O O . SER A 1 182 ? 48.726 -61.941 79.801 1.00 70.00 182 SER A O 1
ATOM 1503 N N . ILE A 1 183 ? 50.957 -61.806 79.954 1.00 66.62 183 ILE A N 1
ATOM 1504 C CA . ILE A 1 183 ? 51.048 -60.471 79.340 1.00 66.62 183 ILE A CA 1
ATOM 1505 C C . ILE A 1 183 ? 50.647 -60.527 77.860 1.00 66.62 183 ILE A C 1
ATOM 1507 O O . ILE A 1 183 ? 49.889 -59.678 77.397 1.00 66.62 183 ILE A O 1
ATOM 1511 N N . GLN A 1 184 ? 51.090 -61.550 77.128 1.00 64.81 184 GLN A N 1
ATOM 1512 C CA . GLN A 1 184 ? 50.807 -61.710 75.701 1.00 64.81 184 GLN A CA 1
ATOM 1513 C C . GLN A 1 184 ? 49.318 -61.992 75.419 1.00 64.81 184 GLN A C 1
ATOM 1515 O O . GLN A 1 184 ? 48.767 -61.502 74.432 1.00 64.81 184 GLN A O 1
ATOM 1520 N N . GLU A 1 185 ? 48.640 -62.725 76.306 1.00 70.31 185 GLU A N 1
ATOM 1521 C CA . GLU A 1 185 ? 47.189 -62.938 76.248 1.00 70.31 185 GLU A CA 1
ATOM 1522 C C . GLU A 1 185 ? 46.401 -61.654 76.547 1.00 70.31 185 GLU A C 1
ATOM 1524 O O . GLU A 1 185 ? 45.450 -61.343 75.827 1.00 70.31 185 GLU A O 1
ATOM 1529 N N . LYS A 1 186 ? 46.824 -60.860 77.542 1.00 72.88 186 LYS A N 1
ATOM 1530 C CA . LYS A 1 186 ? 46.206 -59.555 77.850 1.00 72.88 186 LYS A CA 1
ATOM 1531 C C . LYS A 1 186 ? 46.379 -58.543 76.719 1.00 72.88 186 LYS A C 1
ATOM 1533 O O . LYS A 1 186 ? 45.447 -57.806 76.413 1.00 72.88 186 LYS A O 1
ATOM 1538 N N . MET A 1 187 ? 47.538 -58.539 76.069 1.00 65.94 187 MET A N 1
ATOM 1539 C CA . MET A 1 187 ? 47.823 -57.659 74.936 1.00 65.94 187 MET A CA 1
ATOM 1540 C C . MET A 1 187 ? 46.933 -58.004 73.736 1.00 65.94 187 MET A C 1
ATOM 1542 O O . MET A 1 187 ? 46.222 -57.138 73.238 1.00 65.94 187 MET A O 1
ATOM 1546 N N . ARG A 1 188 ? 46.838 -59.293 73.372 1.00 69.88 188 ARG A N 1
ATOM 1547 C CA . ARG A 1 188 ? 45.905 -59.763 72.330 1.00 69.88 188 ARG A CA 1
ATOM 1548 C C . ARG A 1 188 ? 44.445 -59.456 72.645 1.00 69.88 188 ARG A C 1
ATOM 1550 O O . ARG A 1 188 ? 43.657 -59.211 71.733 1.00 69.88 188 ARG A O 1
ATOM 1557 N N . PHE A 1 189 ? 44.057 -59.534 73.915 1.00 73.06 189 PHE A N 1
ATOM 1558 C CA . PHE A 1 189 ? 42.706 -59.184 74.337 1.00 73.06 189 PHE A CA 1
ATOM 1559 C C . PHE A 1 189 ? 42.434 -57.687 74.133 1.00 73.06 189 PHE A C 1
ATOM 1561 O O . PHE A 1 189 ? 41.420 -57.333 73.534 1.00 73.06 189 PHE A O 1
ATOM 1568 N N . ASN A 1 190 ? 43.368 -56.824 74.540 1.00 69.00 190 ASN A N 1
ATOM 1569 C CA . ASN A 1 190 ? 43.238 -55.375 74.395 1.00 69.00 190 ASN A CA 1
ATOM 1570 C C . ASN A 1 190 ? 43.318 -54.906 72.934 1.00 69.00 190 ASN A C 1
ATOM 1572 O O . ASN A 1 190 ? 42.534 -54.048 72.542 1.00 69.00 190 ASN A O 1
ATOM 1576 N N . GLU A 1 191 ? 44.181 -55.491 72.101 1.00 69.75 191 GLU A N 1
ATOM 1577 C CA . GLU A 1 191 ? 44.251 -55.179 70.664 1.00 69.75 191 GLU A CA 1
ATOM 1578 C C . GLU A 1 191 ? 42.945 -55.532 69.940 1.00 69.75 191 GLU A C 1
ATOM 1580 O O . GLU A 1 191 ? 42.430 -54.747 69.141 1.00 69.75 191 GLU A O 1
ATOM 1585 N N . ASN A 1 192 ? 42.358 -56.692 70.252 1.00 73.75 192 ASN A N 1
ATOM 1586 C CA . ASN A 1 192 ? 41.068 -57.086 69.688 1.00 73.75 192 ASN A CA 1
ATOM 1587 C C . ASN A 1 192 ? 39.916 -56.217 70.211 1.00 73.75 192 ASN A C 1
ATOM 1589 O O . ASN A 1 192 ? 38.990 -55.923 69.455 1.00 73.75 192 ASN A O 1
ATOM 1593 N N . ALA A 1 193 ? 39.961 -55.799 71.478 1.00 72.62 193 ALA A N 1
ATOM 1594 C CA . ALA A 1 193 ? 38.985 -54.868 72.037 1.00 72.62 193 ALA A CA 1
ATOM 1595 C C . ALA A 1 193 ? 39.079 -53.490 71.361 1.00 72.62 193 ALA A C 1
ATOM 1597 O O . ALA A 1 193 ? 38.057 -52.944 70.957 1.00 72.62 193 ALA A O 1
ATOM 1598 N N . LEU A 1 194 ? 40.294 -52.974 71.146 1.00 68.94 194 LEU A N 1
ATOM 1599 C CA . LEU A 1 194 ? 40.526 -51.704 70.458 1.00 68.94 194 LEU A CA 1
ATOM 1600 C C . LEU A 1 194 ? 40.012 -51.743 69.015 1.00 68.94 194 LEU A C 1
ATOM 1602 O O . LEU A 1 194 ? 39.330 -50.817 68.580 1.00 68.94 194 LEU A O 1
ATOM 1606 N N . LYS A 1 195 ? 40.278 -52.837 68.294 1.00 73.62 195 LYS A N 1
ATOM 1607 C CA . LYS A 1 195 ? 39.818 -53.001 66.912 1.00 73.62 195 LYS A CA 1
ATOM 1608 C C . LYS A 1 195 ? 38.290 -53.048 66.809 1.00 73.62 195 LYS A C 1
ATOM 1610 O O . LYS A 1 195 ? 37.725 -52.395 65.939 1.00 73.62 195 LYS A O 1
ATOM 1615 N N . ARG A 1 196 ? 37.619 -53.740 67.738 1.00 74.25 196 ARG A N 1
ATOM 1616 C CA . ARG A 1 196 ? 36.147 -53.754 67.814 1.00 74.25 196 ARG A CA 1
ATOM 1617 C C . ARG A 1 196 ? 35.573 -52.371 68.099 1.00 74.25 196 ARG A C 1
ATOM 1619 O O . ARG A 1 196 ? 34.639 -51.962 67.426 1.00 74.25 196 ARG A O 1
ATOM 1626 N N . ILE A 1 197 ? 36.163 -51.635 69.039 1.00 71.56 197 ILE A N 1
ATOM 1627 C CA . ILE A 1 197 ? 35.715 -50.279 69.379 1.00 71.56 197 ILE A CA 1
ATOM 1628 C C . ILE A 1 197 ? 35.895 -49.324 68.185 1.00 71.56 197 ILE A C 1
ATOM 1630 O O . ILE A 1 197 ? 35.036 -48.481 67.938 1.00 71.56 197 ILE A O 1
ATOM 1634 N N . GLN A 1 198 ? 36.975 -49.465 67.411 1.00 69.25 198 GLN A N 1
ATOM 1635 C CA . GLN A 1 198 ? 37.202 -48.663 66.202 1.00 69.25 198 GLN A CA 1
ATOM 1636 C C . GLN A 1 198 ? 36.214 -48.996 65.074 1.00 69.25 198 GLN A C 1
ATOM 1638 O O . GLN A 1 198 ? 35.700 -48.083 64.429 1.00 69.25 198 GLN A O 1
ATOM 1643 N N . GLU A 1 199 ? 35.914 -50.279 64.856 1.00 72.94 199 GLU A N 1
ATOM 1644 C CA . GLU A 1 199 ? 34.913 -50.718 63.873 1.00 72.94 199 GLU A CA 1
ATOM 1645 C C . GLU A 1 199 ? 33.495 -50.264 64.269 1.00 72.94 199 GLU A C 1
ATOM 1647 O O . GLU A 1 199 ? 32.753 -49.761 63.425 1.00 72.94 199 GLU A O 1
ATOM 1652 N N . GLU A 1 200 ? 33.140 -50.348 65.555 1.00 74.94 200 GLU A N 1
ATOM 1653 C CA . GLU A 1 200 ? 31.864 -49.846 66.081 1.00 74.94 200 GLU A CA 1
ATOM 1654 C C . GLU A 1 200 ? 31.753 -48.315 65.964 1.00 74.94 200 GLU A C 1
ATOM 1656 O O . GLU A 1 200 ? 30.693 -47.811 65.590 1.00 74.94 200 GLU A O 1
ATOM 1661 N N . LYS A 1 201 ? 32.841 -47.564 66.207 1.00 75.12 201 LYS A N 1
ATOM 1662 C CA . LYS A 1 201 ? 32.876 -46.102 66.012 1.00 75.12 201 LYS A CA 1
ATOM 1663 C C . LYS A 1 201 ? 32.620 -45.731 64.549 1.00 75.12 201 LYS A C 1
ATOM 1665 O O . LYS A 1 201 ? 31.739 -44.917 64.286 1.00 75.12 201 LYS A O 1
ATOM 1670 N N . HIS A 1 202 ? 33.322 -46.363 63.607 1.00 72.12 202 HIS A N 1
ATOM 1671 C CA . HIS A 1 202 ? 33.184 -46.052 62.180 1.00 72.12 202 HIS A CA 1
ATOM 1672 C C . HIS A 1 202 ? 31.783 -46.386 61.643 1.00 72.12 202 HIS A C 1
ATOM 1674 O O . HIS A 1 202 ? 31.202 -45.590 60.904 1.00 72.12 202 HIS A O 1
ATOM 1680 N N . GLN A 1 203 ? 31.209 -47.533 62.023 1.00 73.62 203 GLN A N 1
ATOM 1681 C C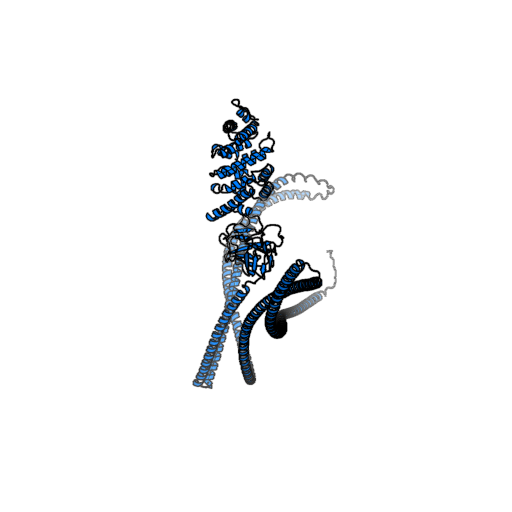A . GLN A 1 203 ? 29.845 -47.891 61.610 1.00 73.62 203 GLN A CA 1
ATOM 1682 C C . GLN A 1 203 ? 28.800 -46.926 62.179 1.00 73.62 203 GLN A C 1
ATOM 1684 O O . GLN A 1 203 ? 27.812 -46.609 61.517 1.00 73.62 203 GLN A O 1
ATOM 1689 N N . SER A 1 204 ? 29.023 -46.445 63.402 1.00 70.69 204 SER A N 1
ATOM 1690 C CA . SER A 1 204 ? 28.163 -45.444 64.026 1.00 70.69 204 SER A CA 1
ATOM 1691 C C . SER A 1 204 ? 28.264 -44.097 63.296 1.00 70.69 204 SER A C 1
ATOM 1693 O O . SER A 1 204 ? 27.241 -43.516 62.946 1.00 70.69 204 SER A O 1
ATOM 1695 N N . GLU A 1 205 ? 29.476 -43.632 62.973 1.00 71.19 205 GLU A N 1
ATOM 1696 C CA . GLU A 1 205 ? 29.717 -42.372 62.250 1.00 71.19 205 GLU A CA 1
ATOM 1697 C C . GLU A 1 205 ? 29.109 -42.352 60.839 1.00 71.19 205 GLU A C 1
ATOM 1699 O O . GLU A 1 205 ? 28.467 -41.367 60.472 1.00 71.19 205 GLU A O 1
ATOM 1704 N N . GLU A 1 206 ? 29.237 -43.436 60.065 1.00 72.19 206 GLU A N 1
ATOM 1705 C CA . GLU A 1 206 ? 28.592 -43.538 58.746 1.00 72.19 206 GLU A CA 1
ATOM 1706 C C . GLU A 1 206 ? 27.069 -43.482 58.853 1.00 72.19 206 GLU A C 1
ATOM 1708 O O . GLU A 1 206 ? 26.412 -42.767 58.091 1.00 72.19 206 GLU A O 1
ATOM 1713 N N . LYS A 1 207 ? 26.499 -44.193 59.832 1.00 74.31 207 LYS A N 1
ATOM 1714 C CA . LYS A 1 207 ? 25.057 -44.171 60.066 1.00 74.31 207 LYS A CA 1
ATOM 1715 C C . LYS A 1 207 ? 24.572 -42.762 60.421 1.00 74.31 207 LYS A C 1
ATOM 1717 O O . LYS A 1 207 ? 23.537 -42.338 59.912 1.00 74.31 207 LYS A O 1
ATOM 1722 N N . PHE A 1 208 ? 25.339 -42.015 61.215 1.00 71.62 208 PHE A N 1
ATOM 1723 C CA . PHE A 1 208 ? 25.008 -40.635 61.569 1.00 71.62 208 PHE A CA 1
ATOM 1724 C C . PHE A 1 208 ? 25.117 -39.660 60.397 1.00 71.62 208 PHE A C 1
ATOM 1726 O O . PHE A 1 208 ? 24.282 -38.763 60.289 1.00 71.62 208 PHE A O 1
ATOM 1733 N N . TYR A 1 209 ? 26.101 -39.822 59.509 1.00 70.94 209 TYR A N 1
ATOM 1734 C CA . TYR A 1 209 ? 26.209 -38.982 58.312 1.00 70.94 209 TYR A CA 1
ATOM 1735 C C . TYR A 1 209 ? 24.988 -39.137 57.397 1.00 70.94 209 TYR A C 1
ATOM 1737 O O . TYR A 1 209 ? 24.458 -38.141 56.906 1.00 70.94 209 TYR A O 1
ATOM 1745 N N . LEU A 1 210 ? 24.503 -40.370 57.224 1.00 72.69 210 LEU A N 1
ATOM 1746 C CA . LEU A 1 210 ? 23.281 -40.657 56.469 1.00 72.69 210 LEU A CA 1
ATOM 1747 C C . LEU A 1 210 ? 22.025 -40.075 57.135 1.00 72.69 210 LEU A C 1
ATOM 1749 O O . LEU A 1 210 ? 21.201 -39.473 56.449 1.00 72.69 210 LEU A O 1
ATOM 1753 N N . GLU A 1 211 ? 21.893 -40.199 58.458 1.00 74.38 211 GLU A N 1
ATOM 1754 C CA . GLU A 1 211 ? 20.755 -39.644 59.209 1.00 74.38 211 GLU A CA 1
ATOM 1755 C C . GLU A 1 211 ? 20.728 -38.106 59.176 1.00 74.38 211 GLU A C 1
ATOM 1757 O O . GLU A 1 211 ? 19.665 -37.509 59.022 1.00 74.38 211 GLU A O 1
ATOM 1762 N N . ILE A 1 212 ? 21.888 -37.444 59.266 1.00 69.44 212 ILE A N 1
ATOM 1763 C CA . ILE A 1 212 ? 21.978 -35.979 59.165 1.00 69.44 212 ILE A CA 1
ATOM 1764 C C . ILE A 1 212 ? 21.615 -35.510 57.754 1.00 69.44 212 ILE A C 1
ATOM 1766 O O . ILE A 1 212 ? 20.834 -34.571 57.626 1.00 69.44 212 ILE A O 1
ATOM 1770 N N . HIS A 1 213 ? 22.118 -36.178 56.712 1.00 68.69 213 HIS A N 1
ATOM 1771 C CA . HIS A 1 213 ? 21.800 -35.819 55.329 1.00 68.69 213 HIS A CA 1
ATOM 1772 C C . HIS A 1 213 ? 20.298 -35.958 55.032 1.00 68.69 213 HIS A C 1
ATOM 1774 O O . HIS A 1 213 ? 19.711 -35.078 54.406 1.00 68.69 213 HIS A O 1
ATOM 1780 N N . GLN A 1 214 ? 19.650 -37.019 55.529 1.00 72.19 214 GLN A N 1
ATOM 1781 C CA . GLN A 1 214 ? 18.197 -37.183 55.397 1.00 72.19 214 GLN A CA 1
ATOM 1782 C C . GLN A 1 214 ? 17.422 -36.077 56.121 1.00 72.19 214 GLN A C 1
ATOM 1784 O O . GLN A 1 214 ? 16.498 -35.500 55.551 1.00 72.19 214 GLN A O 1
ATOM 1789 N N . LEU A 1 215 ? 17.822 -35.722 57.345 1.00 69.94 215 LEU A N 1
ATOM 1790 C CA . LEU A 1 215 ? 17.171 -34.647 58.099 1.00 69.94 215 LEU A CA 1
ATOM 1791 C C . LEU A 1 215 ? 17.363 -33.265 57.447 1.00 69.94 215 LEU A C 1
ATOM 1793 O O . LEU A 1 215 ? 16.466 -32.423 57.514 1.00 69.94 215 LEU A O 1
ATOM 1797 N N . GLU A 1 216 ? 18.507 -33.011 56.808 1.00 65.81 216 GLU A N 1
ATOM 1798 C CA . GLU A 1 216 ? 18.758 -31.773 56.059 1.00 65.81 216 GLU A CA 1
ATOM 1799 C C . GLU A 1 216 ? 17.902 -31.685 54.787 1.00 65.81 216 GLU A C 1
ATOM 1801 O O . GLU A 1 216 ? 17.340 -30.621 54.503 1.00 65.81 216 GLU A O 1
ATOM 1806 N N . GLU A 1 217 ? 17.729 -32.790 54.058 1.00 71.19 217 GLU A N 1
ATOM 1807 C CA . GLU A 1 217 ? 16.804 -32.864 52.920 1.00 71.19 217 GLU A CA 1
ATOM 1808 C C . GLU A 1 217 ? 15.351 -32.628 53.358 1.00 71.19 217 GLU A C 1
ATOM 1810 O O . GLU A 1 217 ? 14.664 -31.785 52.775 1.00 71.19 217 GLU A O 1
ATOM 1815 N N . GLU A 1 218 ? 14.899 -33.281 54.434 1.00 72.56 218 GLU A N 1
ATOM 1816 C CA . GLU A 1 218 ? 13.550 -33.097 54.990 1.00 72.56 218 GLU A CA 1
ATOM 1817 C C . GLU A 1 218 ? 13.303 -31.650 55.448 1.00 72.56 218 GLU A C 1
ATOM 1819 O O . GLU A 1 218 ? 12.248 -31.073 55.168 1.00 72.56 218 GLU A O 1
ATOM 1824 N N . LEU A 1 219 ? 14.289 -31.013 56.090 1.00 68.44 219 LEU A N 1
ATOM 1825 C CA . LEU A 1 219 ? 14.206 -29.609 56.501 1.00 68.44 219 LEU A CA 1
ATOM 1826 C C . LEU A 1 219 ? 14.099 -28.667 55.293 1.00 68.44 219 LEU A C 1
ATOM 1828 O O . LEU A 1 219 ? 13.374 -27.668 55.336 1.00 68.44 219 LEU A O 1
ATOM 1832 N N . THR A 1 220 ? 14.841 -28.957 54.224 1.00 68.94 220 THR A N 1
ATOM 1833 C CA . THR A 1 220 ? 14.841 -28.144 53.001 1.00 68.94 220 THR A CA 1
ATOM 1834 C C . THR A 1 220 ? 13.501 -28.266 52.280 1.00 68.94 220 THR A C 1
ATOM 1836 O O . THR A 1 220 ? 12.923 -27.252 51.883 1.00 68.94 220 THR A O 1
ATOM 1839 N N . GLN A 1 221 ? 12.950 -29.480 52.216 1.00 71.31 221 GLN A N 1
ATOM 1840 C CA . GLN A 1 221 ? 11.629 -29.742 51.656 1.00 71.31 221 GLN A CA 1
ATOM 1841 C C . GLN A 1 221 ? 10.524 -29.026 52.449 1.00 71.31 221 GLN A C 1
ATOM 1843 O O . GLN A 1 221 ? 9.705 -28.316 51.863 1.00 71.31 221 GLN A O 1
ATOM 1848 N N . ALA A 1 222 ? 10.558 -29.108 53.783 1.00 67.69 222 ALA A N 1
ATOM 1849 C CA . ALA A 1 222 ? 9.591 -28.434 54.648 1.00 67.69 222 ALA A CA 1
ATOM 1850 C C . ALA A 1 222 ? 9.633 -26.900 54.500 1.00 67.69 222 ALA A C 1
ATOM 1852 O O . ALA A 1 222 ? 8.589 -26.246 54.518 1.00 67.69 222 ALA A O 1
ATOM 1853 N N . LYS A 1 223 ? 10.818 -26.299 54.309 1.00 65.94 223 LYS A N 1
ATOM 1854 C CA . LYS A 1 223 ? 10.952 -24.850 54.057 1.00 65.94 223 LYS A CA 1
ATOM 1855 C C . LYS A 1 223 ? 10.287 -24.428 52.746 1.00 65.94 223 LYS A C 1
ATOM 1857 O O . LYS A 1 223 ? 9.517 -23.470 52.745 1.00 65.94 223 LYS A O 1
ATOM 1862 N N . ILE A 1 224 ? 10.524 -25.170 51.663 1.00 70.44 224 ILE A N 1
ATOM 1863 C CA . ILE A 1 224 ? 9.906 -24.907 50.352 1.00 70.44 224 ILE A CA 1
ATOM 1864 C C . ILE A 1 224 ? 8.377 -24.990 50.449 1.00 70.44 224 ILE A C 1
ATOM 1866 O O . ILE A 1 224 ? 7.656 -24.164 49.881 1.00 70.44 224 ILE A O 1
ATOM 1870 N N . GLU A 1 225 ? 7.869 -25.962 51.202 1.00 70.19 225 GLU A N 1
ATOM 1871 C CA . GLU A 1 225 ? 6.435 -26.171 51.386 1.00 70.19 225 GLU A CA 1
ATOM 1872 C C . GLU A 1 225 ? 5.785 -25.017 52.169 1.00 70.19 225 GLU A C 1
ATOM 1874 O O . GLU A 1 225 ? 4.728 -24.516 51.779 1.00 70.19 225 GLU A O 1
ATOM 1879 N N . ILE A 1 226 ? 6.466 -24.496 53.197 1.00 69.56 226 ILE A N 1
ATOM 1880 C CA . ILE A 1 226 ? 6.053 -23.297 53.946 1.00 69.56 226 ILE A CA 1
ATOM 1881 C C . ILE A 1 226 ? 5.988 -22.061 53.049 1.00 69.56 226 ILE A C 1
ATOM 1883 O O . ILE A 1 226 ? 4.990 -21.336 53.070 1.00 69.56 226 ILE A O 1
ATOM 1887 N N . GLU A 1 227 ? 7.035 -21.815 52.260 1.00 67.00 227 GLU A N 1
ATOM 1888 C CA . GLU A 1 227 ? 7.101 -20.678 51.336 1.00 67.00 227 GLU A CA 1
ATOM 1889 C C . GLU A 1 227 ? 5.947 -20.739 50.321 1.00 67.00 227 GLU A C 1
ATOM 1891 O O . GLU A 1 227 ? 5.240 -19.754 50.093 1.00 67.00 227 GLU A O 1
ATOM 1896 N N . THR A 1 228 ? 5.694 -21.934 49.780 1.00 67.94 228 THR A N 1
ATOM 1897 C CA . THR A 1 228 ? 4.620 -22.189 48.812 1.00 67.94 228 THR A CA 1
ATOM 1898 C C . THR A 1 228 ? 3.240 -21.919 49.416 1.00 67.94 228 THR A C 1
ATOM 1900 O O . THR A 1 228 ? 2.382 -21.312 48.768 1.00 67.94 228 THR A O 1
ATOM 1903 N N . GLN A 1 229 ? 3.011 -22.321 50.669 1.00 68.06 229 GLN A N 1
ATOM 1904 C CA . GLN A 1 229 ? 1.748 -22.062 51.366 1.00 68.06 229 GLN A CA 1
ATOM 1905 C C . GLN A 1 229 ? 1.562 -20.578 51.713 1.00 68.06 229 GLN A C 1
ATOM 1907 O O . GLN A 1 229 ? 0.457 -20.056 51.572 1.00 68.06 229 GLN A O 1
ATOM 1912 N N . ASN A 1 230 ? 2.628 -19.858 52.075 1.00 68.44 230 ASN A N 1
ATOM 1913 C CA . ASN A 1 230 ? 2.563 -18.413 52.320 1.00 68.44 230 ASN A CA 1
ATOM 1914 C C . ASN A 1 230 ? 2.179 -17.625 51.059 1.00 68.44 230 ASN A C 1
ATOM 1916 O O . ASN A 1 230 ? 1.380 -16.687 51.129 1.00 68.44 230 ASN A O 1
ATOM 1920 N N . VAL A 1 231 ? 2.700 -18.021 49.894 1.00 69.81 231 VAL A N 1
ATOM 1921 C CA . VAL A 1 231 ? 2.312 -17.424 48.607 1.00 69.81 231 VAL A CA 1
ATOM 1922 C C . VAL A 1 231 ? 0.831 -17.680 48.313 1.00 69.81 231 VAL A C 1
ATOM 1924 O O . VAL A 1 231 ? 0.112 -16.741 47.966 1.00 69.81 231 VAL A O 1
ATOM 1927 N N . LYS A 1 232 ? 0.342 -18.912 48.522 1.00 69.19 232 LYS A N 1
ATOM 1928 C CA . LYS A 1 232 ? -1.085 -19.248 48.361 1.00 69.19 232 LYS A CA 1
ATOM 1929 C C . LYS A 1 232 ? -1.981 -18.443 49.304 1.00 69.19 232 LYS A C 1
ATOM 1931 O O . LYS A 1 232 ? -2.988 -17.895 48.864 1.00 69.19 232 LYS A O 1
ATOM 1936 N N . TYR A 1 233 ? -1.598 -18.319 50.574 1.00 71.75 233 TYR A N 1
ATOM 1937 C CA . TYR A 1 233 ? -2.336 -17.534 51.562 1.00 71.75 233 TYR A CA 1
ATOM 1938 C C . TYR A 1 233 ? -2.453 -16.057 51.159 1.00 71.75 233 TYR A C 1
ATOM 1940 O O . TYR A 1 233 ? -3.543 -15.490 51.207 1.00 71.75 233 TYR A O 1
ATOM 1948 N N . ASN A 1 234 ? -1.358 -15.437 50.704 1.00 66.56 234 ASN A N 1
ATOM 1949 C CA . ASN A 1 234 ? -1.373 -14.039 50.265 1.00 66.56 234 ASN A CA 1
ATOM 1950 C C . ASN A 1 234 ? -2.244 -13.827 49.018 1.00 66.56 234 ASN A C 1
ATOM 1952 O O . ASN A 1 234 ? -2.944 -12.818 48.927 1.00 66.56 234 ASN A O 1
ATOM 1956 N N . LEU A 1 235 ? -2.245 -14.784 48.087 1.00 67.81 235 LEU A N 1
ATOM 1957 C CA . LEU A 1 235 ? -3.098 -14.739 46.901 1.00 67.81 235 LEU A CA 1
ATOM 1958 C C . LEU A 1 235 ? -4.587 -14.793 47.282 1.00 67.81 235 LEU A C 1
ATOM 1960 O O . LEU A 1 235 ? -5.358 -13.933 46.861 1.00 67.81 235 LEU A O 1
ATOM 1964 N N . ILE A 1 236 ? -4.966 -15.741 48.145 1.00 72.56 236 ILE A N 1
ATOM 1965 C CA . ILE A 1 236 ? -6.344 -15.896 48.641 1.00 72.56 236 ILE A CA 1
ATOM 1966 C C . ILE A 1 236 ? -6.781 -14.659 49.430 1.00 72.56 236 ILE A C 1
ATOM 1968 O O . ILE A 1 236 ? -7.899 -14.180 49.261 1.00 72.56 236 ILE A O 1
ATOM 1972 N N . LYS A 1 237 ? -5.897 -14.101 50.264 1.00 66.81 237 LYS A N 1
ATOM 1973 C CA . LYS A 1 237 ? -6.185 -12.893 51.041 1.00 66.81 237 LYS A CA 1
ATOM 1974 C C . LYS A 1 237 ? -6.483 -11.691 50.140 1.00 66.81 237 LYS A C 1
ATOM 1976 O O . LYS A 1 237 ? -7.468 -10.995 50.373 1.00 66.81 237 LYS A O 1
ATOM 1981 N N . ASN A 1 238 ? -5.674 -11.469 49.104 1.00 69.56 238 ASN A N 1
ATOM 1982 C CA . ASN A 1 238 ? -5.891 -10.375 48.155 1.00 69.56 238 ASN A CA 1
ATOM 1983 C C . ASN A 1 238 ? -7.192 -10.559 47.361 1.00 69.56 238 ASN A C 1
ATOM 1985 O O . ASN A 1 238 ? -7.904 -9.589 47.108 1.00 69.56 238 ASN A O 1
ATOM 1989 N N . GLN A 1 239 ? -7.517 -11.801 47.001 1.00 65.31 239 GLN A N 1
ATOM 1990 C CA . GLN A 1 239 ? -8.751 -12.122 46.293 1.00 65.31 239 GLN A CA 1
ATOM 1991 C C . GLN A 1 239 ? -9.983 -11.890 47.179 1.00 65.31 239 GLN A C 1
ATOM 1993 O O . GLN A 1 239 ? -10.889 -11.168 46.778 1.00 65.31 239 GLN A O 1
ATOM 1998 N N . TYR A 1 240 ? -9.949 -12.348 48.433 1.00 72.88 240 TYR A N 1
ATOM 1999 C CA . TYR A 1 240 ? -10.998 -12.079 49.419 1.00 72.88 240 TYR A CA 1
ATOM 2000 C C . TYR A 1 240 ? -11.197 -10.579 49.689 1.00 72.88 240 TYR A C 1
ATOM 2002 O O . TYR A 1 240 ? -12.330 -10.118 49.815 1.00 72.88 240 TYR A O 1
ATOM 2010 N N . GLU A 1 241 ? -10.121 -9.787 49.769 1.00 70.06 241 GLU A N 1
ATOM 2011 C CA . GLU A 1 241 ? -10.232 -8.330 49.929 1.00 70.06 241 GLU A CA 1
ATOM 2012 C C . GLU A 1 241 ? -10.878 -7.654 48.707 1.00 70.06 241 GLU A C 1
ATOM 2014 O O . GLU A 1 241 ? -11.644 -6.701 48.876 1.00 70.06 241 GLU A O 1
ATOM 2019 N N . SER A 1 242 ? -10.623 -8.164 47.498 1.00 66.38 242 SER A N 1
ATOM 2020 C CA . SER A 1 242 ? -11.268 -7.698 46.265 1.00 66.38 242 SER A CA 1
ATOM 2021 C C . SER A 1 242 ? -12.757 -8.052 46.238 1.00 66.38 242 SER A C 1
ATOM 2023 O O . SER A 1 242 ? -13.601 -7.167 46.080 1.00 66.38 242 SER A O 1
ATOM 2025 N N . ASP A 1 243 ? -13.090 -9.315 46.514 1.00 73.56 243 ASP A N 1
ATOM 2026 C CA . ASP A 1 243 ? -14.465 -9.822 46.520 1.00 73.56 243 ASP A CA 1
ATOM 2027 C C . ASP A 1 243 ? -15.310 -9.141 47.601 1.00 73.56 243 ASP A C 1
ATOM 2029 O O . ASP A 1 243 ? -16.450 -8.743 47.359 1.00 73.56 243 ASP A O 1
ATOM 2033 N N . LYS A 1 244 ? -14.729 -8.894 48.782 1.00 71.12 244 LYS A N 1
ATOM 2034 C CA . LYS A 1 244 ? -15.372 -8.126 49.856 1.00 71.12 244 LYS A CA 1
ATOM 2035 C C . LYS A 1 244 ? -15.711 -6.702 49.416 1.00 71.12 244 LYS A C 1
ATOM 2037 O O . LYS A 1 244 ? -16.744 -6.170 49.817 1.00 71.12 244 LYS A O 1
ATOM 2042 N N . LYS A 1 245 ? -14.857 -6.068 48.609 1.00 71.69 245 LYS A N 1
ATOM 2043 C CA . LYS A 1 245 ? -15.088 -4.707 48.109 1.00 71.69 245 LYS A CA 1
ATOM 2044 C C . LYS A 1 245 ? -16.250 -4.676 47.113 1.00 71.69 245 LYS A C 1
ATOM 2046 O O . LYS A 1 245 ? -17.129 -3.829 47.244 1.00 71.69 245 LYS A O 1
ATOM 2051 N N . VAL A 1 246 ? -16.298 -5.651 46.204 1.00 72.00 246 VAL A N 1
ATOM 2052 C CA . VAL A 1 246 ? -17.407 -5.841 45.253 1.00 72.00 246 VAL A CA 1
ATOM 2053 C C . VAL A 1 246 ? -18.718 -6.144 45.982 1.00 72.00 246 VAL A C 1
ATOM 2055 O O . VAL A 1 246 ? -19.754 -5.567 45.660 1.00 72.00 246 VAL A O 1
ATOM 2058 N N . TRP A 1 247 ? -18.679 -6.998 47.006 1.00 70.69 247 TRP A N 1
ATOM 2059 C CA . TRP A 1 247 ? -19.854 -7.350 47.802 1.00 70.69 247 TRP A CA 1
ATOM 2060 C C . TRP A 1 247 ? -20.446 -6.137 48.536 1.00 70.69 247 TRP A C 1
ATOM 2062 O O . TRP A 1 247 ? -21.650 -5.908 48.457 1.00 70.69 247 TRP A O 1
ATOM 2072 N N . VAL A 1 248 ? -19.610 -5.301 49.168 1.00 70.38 248 VAL A N 1
ATOM 2073 C CA . VAL A 1 248 ? -20.066 -4.065 49.837 1.00 70.38 248 VAL A CA 1
ATOM 2074 C C . VAL A 1 248 ? -20.678 -3.073 48.840 1.00 70.38 248 VAL A C 1
ATOM 2076 O O . VAL A 1 248 ? -21.680 -2.427 49.150 1.00 70.38 248 VAL A O 1
ATOM 2079 N N . GLU A 1 249 ? -20.110 -2.945 47.639 1.00 68.94 249 GLU A N 1
ATOM 2080 C CA . GLU A 1 249 ? -20.665 -2.083 46.586 1.00 68.94 249 GLU A CA 1
ATOM 2081 C C . GLU A 1 249 ? -22.018 -2.596 46.065 1.00 68.94 249 GLU A C 1
ATOM 2083 O O . GLU A 1 249 ? -22.924 -1.796 45.815 1.00 68.94 249 GLU A O 1
ATOM 2088 N N . ASN A 1 250 ? -22.186 -3.915 45.943 1.00 70.06 250 ASN A N 1
ATOM 2089 C CA . ASN A 1 250 ? -23.454 -4.526 45.545 1.00 70.06 250 ASN A CA 1
ATOM 2090 C C . ASN A 1 250 ? -24.524 -4.398 46.639 1.00 70.06 250 ASN A C 1
ATOM 2092 O O . ASN A 1 250 ? -25.640 -3.991 46.333 1.00 70.06 250 ASN A O 1
ATOM 2096 N N . GLU A 1 251 ? -24.179 -4.608 47.912 1.00 68.88 251 GLU A N 1
ATOM 2097 C CA . GLU A 1 251 ? -25.108 -4.436 49.039 1.00 68.88 251 GLU A CA 1
ATOM 2098 C C . GLU A 1 251 ? -25.610 -2.978 49.146 1.00 68.88 251 GLU A C 1
ATOM 2100 O O . GLU A 1 251 ? -26.776 -2.715 49.449 1.00 68.88 251 GLU A O 1
ATOM 2105 N N . GLN A 1 252 ? -24.748 -1.994 48.853 1.00 69.94 252 GLN A N 1
ATOM 2106 C CA . GLN A 1 252 ? -25.146 -0.581 48.792 1.00 69.94 252 GLN A CA 1
ATOM 2107 C C . GLN A 1 252 ? -26.078 -0.278 47.612 1.00 69.94 252 GLN A C 1
ATOM 2109 O O . GLN A 1 252 ? -26.974 0.559 47.746 1.00 69.94 252 GLN A O 1
ATOM 2114 N N . LYS A 1 253 ? -25.890 -0.947 46.469 1.00 68.81 253 LYS A N 1
ATOM 2115 C CA . LYS A 1 253 ? -26.782 -0.829 45.307 1.00 68.81 253 LYS A CA 1
ATOM 2116 C C . LYS A 1 253 ? -28.137 -1.487 45.558 1.00 68.81 253 LYS A C 1
ATOM 2118 O O . LYS A 1 253 ? -29.149 -0.860 45.259 1.00 68.81 253 LYS A O 1
ATOM 2123 N N . GLU A 1 254 ? -28.170 -2.670 46.165 1.00 66.31 254 GLU A N 1
ATOM 2124 C CA . GLU A 1 254 ? -29.412 -3.372 46.514 1.00 66.31 254 GLU A CA 1
ATOM 2125 C C . GLU A 1 254 ? -30.238 -2.585 47.531 1.00 66.31 254 GLU A C 1
ATOM 2127 O O . GLU A 1 254 ? -31.416 -2.340 47.292 1.00 66.31 254 GLU A O 1
ATOM 2132 N N . LYS A 1 255 ? -29.622 -2.051 48.596 1.00 71.19 255 LYS A N 1
ATOM 2133 C CA . LYS A 1 255 ? -30.325 -1.178 49.560 1.00 71.19 255 LYS A CA 1
ATOM 2134 C C . LYS A 1 255 ? -30.875 0.097 48.917 1.00 71.19 255 LYS A C 1
ATOM 2136 O O . LYS A 1 255 ? -31.872 0.647 49.384 1.00 71.19 255 LYS A O 1
ATOM 2141 N N . LYS A 1 256 ? -30.227 0.595 47.858 1.00 68.38 256 LYS A N 1
ATOM 2142 C CA . LYS A 1 256 ? -30.704 1.753 47.092 1.00 68.38 256 LYS A CA 1
ATOM 2143 C C . LYS A 1 256 ? -31.882 1.376 46.184 1.00 68.38 256 LYS A C 1
ATOM 2145 O O . LYS A 1 256 ? -32.861 2.115 46.161 1.00 68.38 256 LYS A O 1
ATOM 2150 N N . GLN A 1 257 ? -31.822 0.213 45.531 1.00 65.00 257 GLN A N 1
ATOM 2151 C CA . GLN A 1 257 ? -32.917 -0.343 44.729 1.00 65.00 257 GLN A CA 1
ATOM 2152 C C . GLN A 1 257 ? -34.138 -0.731 45.569 1.00 65.00 257 GLN A C 1
ATOM 2154 O O . GLN A 1 257 ? -35.255 -0.425 45.169 1.00 65.00 257 GLN A O 1
ATOM 2159 N N . GLU A 1 258 ? -33.961 -1.341 46.743 1.00 65.81 258 GLU A N 1
ATOM 2160 C CA . GLU A 1 258 ? -35.066 -1.637 47.666 1.00 65.81 258 GLU A CA 1
ATOM 2161 C C . GLU A 1 258 ? -35.756 -0.357 48.135 1.00 65.81 258 GLU A C 1
ATOM 2163 O O . GLU A 1 258 ? -36.979 -0.320 48.235 1.00 65.81 258 GLU A O 1
ATOM 2168 N N . LYS A 1 259 ? -34.991 0.712 48.390 1.00 66.69 259 LYS A N 1
ATOM 2169 C CA . LYS A 1 259 ? -35.556 2.009 48.773 1.00 66.69 259 LYS A CA 1
ATOM 2170 C C . LYS A 1 259 ? -36.367 2.634 47.632 1.00 66.69 259 LYS A C 1
ATOM 2172 O O . LYS A 1 259 ? -37.486 3.070 47.874 1.00 66.69 259 LYS A O 1
ATOM 2177 N N . GLU A 1 260 ? -35.853 2.603 46.402 1.00 60.66 260 GLU A N 1
ATOM 2178 C CA . GLU A 1 260 ? -36.588 3.051 45.208 1.00 60.66 260 GLU A CA 1
ATOM 2179 C C . GLU A 1 260 ? -37.845 2.207 44.943 1.00 60.66 260 GLU A C 1
ATOM 2181 O O . GLU A 1 260 ? -38.909 2.768 44.701 1.00 60.66 260 GLU A O 1
ATOM 2186 N N . GLN A 1 261 ? -37.776 0.880 45.081 1.00 59.72 261 GLN A N 1
ATOM 2187 C CA . GLN A 1 261 ? -38.941 0.002 44.921 1.00 59.72 261 GLN A CA 1
ATOM 2188 C C . GLN A 1 261 ? -40.005 0.221 46.004 1.00 59.72 261 GLN A C 1
ATOM 2190 O O . GLN A 1 261 ? -41.198 0.146 45.710 1.00 59.72 261 GLN A O 1
ATOM 2195 N N . ASN A 1 262 ? -39.612 0.510 47.249 1.00 63.62 262 ASN A N 1
ATOM 2196 C CA . ASN A 1 262 ? -40.563 0.817 48.321 1.00 63.62 262 ASN A CA 1
ATOM 2197 C C . ASN A 1 262 ? -41.229 2.188 48.111 1.00 63.62 262 ASN A C 1
ATOM 2199 O O . ASN A 1 262 ? -42.433 2.326 48.336 1.00 63.62 262 ASN A O 1
ATOM 2203 N N . ASP A 1 263 ? -40.473 3.177 47.624 1.00 63.22 263 ASP A N 1
ATOM 2204 C CA . ASP A 1 263 ? -40.989 4.504 47.268 1.00 63.22 263 ASP A CA 1
ATOM 2205 C C . ASP A 1 263 ? -41.912 4.442 46.029 1.00 63.22 263 ASP A C 1
ATOM 2207 O O . ASP A 1 263 ? -42.912 5.166 45.943 1.00 63.22 263 ASP A O 1
ATOM 2211 N N . ASP A 1 264 ? -41.635 3.543 45.081 1.00 57.50 264 ASP A N 1
ATOM 2212 C CA . ASP A 1 264 ? -42.494 3.270 43.921 1.00 57.50 264 ASP A CA 1
ATOM 2213 C C . ASP A 1 264 ? -43.762 2.504 44.302 1.00 57.50 264 ASP A C 1
ATOM 2215 O O . ASP A 1 264 ? -44.846 2.835 43.818 1.00 57.50 264 ASP A O 1
ATOM 2219 N N . LYS A 1 265 ? -43.670 1.552 45.235 1.00 66.38 265 LYS A N 1
ATOM 2220 C CA . LYS A 1 265 ? -44.829 0.829 45.772 1.00 66.38 265 LYS A CA 1
ATOM 2221 C C . LYS A 1 265 ? -45.765 1.752 46.558 1.00 66.38 265 LYS A C 1
ATOM 2223 O O . LYS A 1 265 ? -46.969 1.724 46.335 1.00 66.38 265 LYS A O 1
ATOM 2228 N N . GLN A 1 266 ? -45.230 2.645 47.396 1.00 65.44 266 GLN A N 1
ATOM 2229 C CA . GLN A 1 266 ? -46.042 3.656 48.088 1.00 65.44 266 GLN A CA 1
ATOM 2230 C C . GLN A 1 266 ? -46.701 4.648 47.122 1.00 65.44 266 GLN A C 1
ATOM 2232 O O . GLN A 1 266 ? -47.825 5.095 47.367 1.00 65.44 266 GLN A O 1
ATOM 2237 N N . ARG A 1 267 ? -46.033 4.993 46.013 1.00 63.62 267 ARG A N 1
ATOM 2238 C CA . ARG A 1 267 ? -46.649 5.783 44.939 1.00 63.62 267 ARG A CA 1
ATOM 2239 C C . ARG A 1 267 ? -47.769 5.004 44.254 1.00 63.62 267 ARG A C 1
ATOM 2241 O O . ARG A 1 267 ? -48.849 5.566 44.097 1.00 63.62 267 ARG A O 1
ATOM 2248 N N . ALA A 1 268 ? -47.548 3.739 43.904 1.00 58.41 268 ALA A N 1
ATOM 2249 C CA . ALA A 1 268 ? -48.550 2.880 43.275 1.00 58.41 268 ALA A CA 1
ATOM 2250 C C . ALA A 1 268 ? -49.803 2.706 44.153 1.00 58.41 268 ALA A C 1
ATOM 2252 O O . ALA A 1 268 ? -50.904 2.974 43.678 1.00 58.41 268 ALA A O 1
ATOM 2253 N N . ASP A 1 269 ? -49.642 2.402 45.444 1.00 66.25 269 ASP A N 1
ATOM 2254 C CA . ASP A 1 269 ? -50.759 2.244 46.390 1.00 66.25 269 ASP A CA 1
ATOM 2255 C C . ASP A 1 269 ? -51.553 3.557 46.566 1.00 66.25 269 ASP A C 1
ATOM 2257 O O . ASP A 1 269 ? -52.785 3.563 46.666 1.00 66.25 269 ASP A O 1
ATOM 2261 N N . LYS A 1 270 ? -50.863 4.708 46.552 1.00 67.56 270 LYS A N 1
ATOM 2262 C CA . LYS A 1 270 ? -51.498 6.035 46.612 1.00 67.56 270 LYS A CA 1
ATOM 2263 C C . LYS A 1 270 ? -52.261 6.367 45.325 1.00 67.56 270 LYS A C 1
ATOM 2265 O O . LYS A 1 270 ? -53.345 6.948 45.400 1.00 67.56 270 LYS A O 1
ATOM 2270 N N . TYR A 1 271 ? -51.724 5.992 44.163 1.00 58.78 271 TYR A N 1
ATOM 2271 C CA . TYR A 1 271 ? -52.407 6.140 42.877 1.00 58.78 271 TYR A CA 1
ATOM 2272 C C . TYR A 1 271 ? -53.615 5.206 42.757 1.00 58.78 271 TYR A C 1
ATOM 2274 O O . TYR A 1 271 ? -54.653 5.638 42.269 1.00 58.78 271 TYR A O 1
ATOM 2282 N N . GLU A 1 272 ? -53.536 3.975 43.258 1.00 65.69 272 GLU A N 1
ATOM 2283 C CA . GLU A 1 272 ? -54.647 3.018 43.235 1.00 65.69 272 GLU A CA 1
ATOM 2284 C C . GLU A 1 272 ? -55.800 3.442 44.165 1.00 65.69 272 GLU A C 1
ATOM 2286 O O . GLU A 1 272 ? -56.976 3.323 43.807 1.00 65.69 272 GLU A O 1
ATOM 2291 N N . ALA A 1 273 ? -55.493 4.033 45.325 1.00 67.81 273 ALA A N 1
ATOM 2292 C CA . ALA A 1 273 ? -56.499 4.620 46.212 1.00 67.81 273 ALA A CA 1
ATOM 2293 C C . ALA A 1 273 ? -57.201 5.841 45.585 1.00 67.81 273 ALA A C 1
ATOM 2295 O O . ALA A 1 273 ? -58.430 5.941 45.641 1.00 67.81 273 ALA A O 1
ATOM 2296 N N . LEU A 1 274 ? -56.440 6.740 44.947 1.00 64.06 274 LEU A N 1
ATOM 2297 C CA . LEU A 1 274 ? -56.987 7.893 44.221 1.00 64.06 274 LEU A CA 1
ATOM 2298 C C . LEU A 1 274 ? -57.822 7.456 43.012 1.00 64.06 274 LEU A C 1
ATOM 2300 O O . LEU A 1 274 ? -58.915 7.978 42.808 1.00 64.06 274 LEU A O 1
ATOM 2304 N N . TYR A 1 275 ? -57.361 6.449 42.269 1.00 63.16 275 TYR A N 1
ATOM 2305 C CA . TYR A 1 275 ? -58.080 5.875 41.135 1.00 63.16 275 TYR A CA 1
ATOM 2306 C C . TYR A 1 275 ? -59.424 5.278 41.565 1.00 63.16 275 TYR A C 1
ATOM 2308 O O . TYR A 1 275 ? -60.455 5.568 40.965 1.00 63.16 275 TYR A O 1
ATOM 2316 N N . ASN A 1 276 ? -59.459 4.504 42.651 1.00 63.97 276 ASN A N 1
ATOM 2317 C CA . ASN A 1 276 ? -60.706 3.932 43.161 1.00 63.97 276 ASN A CA 1
ATOM 2318 C C . ASN A 1 276 ? -61.686 5.003 43.678 1.00 63.97 276 ASN A C 1
ATOM 2320 O O . ASN A 1 276 ? -62.901 4.867 43.497 1.00 63.97 276 ASN A O 1
ATOM 2324 N N . GLN A 1 277 ? -61.176 6.088 44.271 1.00 66.75 277 GLN A N 1
ATOM 2325 C CA . GLN A 1 277 ? -61.985 7.232 44.699 1.00 66.75 277 GLN A CA 1
ATOM 2326 C C . GLN A 1 277 ? -62.553 8.009 43.496 1.00 66.75 277 GLN A C 1
ATOM 2328 O O . GLN A 1 277 ? -63.741 8.348 43.487 1.00 66.75 277 GLN A O 1
ATOM 2333 N N . GLU A 1 278 ? -61.751 8.211 42.447 1.00 55.03 278 GLU A N 1
ATOM 2334 C CA . GLU A 1 278 ? -62.178 8.830 41.188 1.00 55.03 278 GLU A CA 1
ATOM 2335 C C . GLU A 1 278 ? -63.209 7.954 40.455 1.00 55.03 278 GLU A C 1
ATOM 2337 O O . GLU A 1 278 ? -64.205 8.467 39.959 1.00 55.03 278 GLU A O 1
ATOM 2342 N N . GLN A 1 279 ? -63.058 6.625 40.453 1.00 57.94 279 GLN A N 1
ATOM 2343 C CA . GLN A 1 279 ? -64.016 5.692 39.841 1.00 57.94 279 GLN A CA 1
ATOM 2344 C C . GLN A 1 279 ? -65.387 5.684 40.536 1.00 57.94 279 GLN A C 1
ATOM 2346 O O . GLN A 1 279 ? -66.418 5.477 39.891 1.00 57.94 279 GLN A O 1
ATOM 2351 N N . GLN A 1 280 ? -65.432 5.904 41.854 1.00 61.66 280 GLN A N 1
ATOM 2352 C CA . GLN A 1 280 ? -66.697 6.062 42.579 1.00 61.66 280 GLN A CA 1
ATOM 2353 C C . GLN A 1 280 ? -67.362 7.414 42.305 1.00 61.66 280 GLN A C 1
ATOM 2355 O O . GLN A 1 280 ? -68.589 7.478 42.215 1.00 61.66 280 GLN A O 1
ATOM 2360 N N . GLN A 1 281 ? -66.577 8.483 42.151 1.00 60.34 281 GLN A N 1
ATOM 2361 C CA . GLN A 1 281 ? -67.097 9.795 41.761 1.00 60.34 281 GLN A CA 1
ATOM 2362 C C . GLN A 1 281 ? -67.566 9.803 40.304 1.00 60.34 281 GLN A C 1
ATOM 2364 O O . GLN A 1 281 ? -68.666 10.280 40.036 1.00 60.34 281 GLN A O 1
ATOM 2369 N N . ARG A 1 282 ? -66.805 9.180 39.394 1.00 57.16 282 ARG A N 1
ATOM 2370 C CA . ARG A 1 282 ? -67.184 8.972 37.993 1.00 57.16 282 ARG A CA 1
ATOM 2371 C C . ARG A 1 282 ? -68.493 8.227 37.889 1.00 57.16 282 ARG A C 1
ATOM 2373 O O . ARG A 1 282 ? -69.388 8.766 37.274 1.00 57.16 282 ARG A O 1
ATOM 2380 N N . ARG A 1 283 ? -68.665 7.079 38.552 1.00 61.34 283 ARG A N 1
ATOM 2381 C CA . ARG A 1 283 ? -69.933 6.331 38.478 1.00 61.34 283 ARG A CA 1
ATOM 2382 C C . ARG A 1 283 ? -71.145 7.131 38.954 1.00 61.34 283 ARG A C 1
ATOM 2384 O O . ARG A 1 283 ? -72.202 7.004 38.354 1.00 61.34 283 ARG A O 1
ATOM 2391 N N . LYS A 1 284 ? -71.001 7.971 39.988 1.00 66.19 284 LYS A N 1
ATOM 2392 C CA . LYS A 1 284 ? -72.083 8.864 40.445 1.00 66.19 284 LYS A CA 1
ATOM 2393 C C . LYS A 1 284 ? -72.401 9.949 39.416 1.00 66.19 284 LYS A C 1
ATOM 2395 O O . LYS A 1 284 ? -73.567 10.104 39.058 1.00 66.19 284 LYS A O 1
ATOM 2400 N N . LEU A 1 285 ? -71.369 10.620 38.900 1.00 56.50 285 LEU A N 1
ATOM 2401 C CA . LEU A 1 285 ? -71.506 11.595 37.818 1.00 56.50 285 LEU A CA 1
ATOM 2402 C C . LEU A 1 285 ? -72.045 10.957 36.536 1.00 56.50 285 LEU A C 1
ATOM 2404 O O . LEU A 1 285 ? -72.798 11.599 35.830 1.00 56.50 285 LEU A O 1
ATOM 2408 N N . GLU A 1 286 ? -71.706 9.706 36.241 1.00 55.56 286 GLU A N 1
ATOM 2409 C CA . GLU A 1 286 ? -72.127 8.983 35.041 1.00 55.56 286 GLU A CA 1
ATOM 2410 C C . GLU A 1 286 ? -73.622 8.659 35.096 1.00 55.56 286 GLU A C 1
ATOM 2412 O O . GLU A 1 286 ? -74.310 8.816 34.097 1.00 55.56 286 GLU A O 1
ATOM 2417 N N . THR A 1 287 ? -74.163 8.312 36.270 1.00 61.69 287 THR A N 1
ATOM 2418 C CA . THR A 1 287 ? -75.616 8.161 36.463 1.00 61.69 287 THR A CA 1
ATOM 2419 C C . THR A 1 287 ? -76.392 9.478 36.382 1.00 61.69 287 THR A C 1
ATOM 2421 O O . THR A 1 287 ? -77.480 9.491 35.811 1.00 61.69 287 THR A O 1
ATOM 2424 N N . GLU A 1 288 ? -75.858 10.584 36.911 1.00 61.78 288 GLU A N 1
ATOM 2425 C CA . GLU A 1 288 ? -76.480 11.914 36.763 1.00 61.78 288 GLU A CA 1
ATOM 2426 C C . GLU A 1 288 ? -76.371 12.430 35.321 1.00 61.78 288 GLU A C 1
ATOM 2428 O O . GLU A 1 288 ? -77.333 12.965 34.769 1.00 61.78 288 GLU A O 1
ATOM 2433 N N . LEU A 1 289 ? -75.232 12.181 34.672 1.00 54.03 289 LEU A N 1
ATOM 2434 C CA . LEU A 1 289 ? -74.985 12.522 33.278 1.00 54.03 289 LEU A CA 1
ATOM 2435 C C . LEU A 1 289 ? -75.863 11.695 32.340 1.00 54.03 289 LEU A C 1
ATOM 2437 O O . LEU A 1 289 ? -76.321 12.253 31.357 1.00 54.03 289 LEU A O 1
ATOM 2441 N N . LEU A 1 290 ? -76.146 10.420 32.629 1.00 57.66 290 LEU A N 1
ATOM 2442 C CA . LEU A 1 290 ? -77.045 9.596 31.814 1.00 57.66 290 LEU A CA 1
ATOM 2443 C C . LEU A 1 290 ? -78.481 10.150 31.837 1.00 57.66 290 LEU A C 1
ATOM 2445 O O . LEU A 1 290 ? -79.119 10.242 30.791 1.00 57.66 290 LEU A O 1
ATOM 2449 N N . GLY A 1 291 ? -78.955 10.601 33.005 1.00 61.28 291 GLY A N 1
ATOM 2450 C CA . GLY A 1 291 ? -80.257 11.264 33.147 1.00 61.28 291 GLY A CA 1
ATOM 2451 C C . GLY A 1 291 ? -80.334 12.602 32.401 1.00 61.28 291 GLY A C 1
ATOM 2452 O O . GLY A 1 291 ? -81.289 12.847 31.665 1.00 61.28 291 GLY A O 1
ATOM 2453 N N . GLU A 1 292 ? -79.299 13.444 32.509 1.00 56.81 292 GLU A N 1
ATOM 2454 C CA . GLU A 1 292 ? -79.214 14.686 31.727 1.00 56.81 292 GLU A CA 1
ATOM 2455 C C . GLU A 1 292 ? -78.998 14.441 30.227 1.00 56.81 292 GLU A C 1
ATOM 2457 O O . GLU A 1 292 ? -79.464 15.227 29.399 1.00 56.81 292 GLU A O 1
ATOM 2462 N N . GLN A 1 293 ? -78.275 13.383 29.855 1.00 48.81 293 GLN A N 1
ATOM 2463 C CA . GLN A 1 293 ? -78.008 13.015 28.470 1.00 48.81 293 GLN A CA 1
ATOM 2464 C C . GLN A 1 293 ? -79.279 12.553 27.786 1.00 48.81 293 GLN A C 1
ATOM 2466 O O . GLN A 1 293 ? -79.501 12.986 26.669 1.00 48.81 293 GLN A O 1
ATOM 2471 N N . GLU A 1 294 ? -80.146 11.765 28.421 1.00 58.03 294 GLU A N 1
ATOM 2472 C CA . GLU A 1 294 ? -81.421 11.359 27.815 1.00 58.03 294 GLU A CA 1
ATOM 2473 C C . GLU A 1 294 ? -82.356 12.559 27.563 1.00 58.03 294 GLU A C 1
ATOM 2475 O O . GLU A 1 294 ? -82.997 12.649 26.511 1.00 58.03 294 GLU A O 1
ATOM 2480 N N . GLU A 1 295 ? -82.386 13.536 28.474 1.00 55.91 295 GLU A N 1
ATOM 2481 C CA . GLU A 1 295 ? -83.207 14.745 28.334 1.00 55.91 295 GLU A CA 1
ATOM 2482 C C . GLU A 1 295 ? -82.613 15.747 27.323 1.00 55.91 295 GLU A C 1
ATOM 2484 O O . GLU A 1 295 ? -83.332 16.319 26.490 1.00 55.91 295 GLU A O 1
ATOM 2489 N N . LYS A 1 296 ? -81.281 15.901 27.308 1.00 56.06 296 LYS A N 1
ATOM 2490 C CA . LYS A 1 296 ? -80.562 16.646 26.265 1.00 56.06 296 LYS A CA 1
ATOM 2491 C C . LYS A 1 296 ? -80.675 15.951 24.915 1.00 56.06 296 LYS A C 1
ATOM 2493 O O . LYS A 1 296 ? -80.864 16.653 23.931 1.00 56.06 296 LYS A O 1
ATOM 2498 N N . GLN A 1 297 ? -80.639 14.622 24.838 1.00 51.50 297 GLN A N 1
ATOM 2499 C CA . GLN A 1 297 ? -80.732 13.872 23.584 1.00 51.50 297 GLN A CA 1
ATOM 2500 C C . GLN A 1 297 ? -82.084 14.120 22.916 1.00 51.50 297 GLN A C 1
ATOM 2502 O O . GLN A 1 297 ? -82.117 14.455 21.737 1.00 51.50 297 GLN A O 1
ATOM 2507 N N . LYS A 1 298 ? -83.179 14.114 23.688 1.00 62.06 298 LYS A N 1
ATOM 2508 C CA . LYS A 1 298 ? -84.526 14.435 23.189 1.00 62.06 298 LYS A CA 1
ATOM 2509 C C . LYS A 1 298 ? -84.641 15.863 22.635 1.00 62.06 298 LYS A C 1
ATOM 2511 O O . LYS A 1 298 ? -85.239 16.074 21.580 1.00 62.06 298 LYS A O 1
ATOM 2516 N N . ASN A 1 299 ? -84.041 16.843 23.314 1.00 55.66 299 ASN A N 1
ATOM 2517 C CA . ASN A 1 299 ? -84.009 18.241 22.859 1.00 55.66 299 ASN A CA 1
ATOM 2518 C C . ASN A 1 299 ? -83.035 18.469 21.688 1.00 55.66 299 ASN A C 1
ATOM 2520 O O . ASN A 1 299 ? -83.280 19.307 20.817 1.00 55.66 299 ASN A O 1
ATOM 2524 N N . ILE A 1 300 ? -81.936 17.718 21.648 1.00 56.16 300 ILE A N 1
ATOM 2525 C CA . ILE A 1 300 ? -80.962 17.713 20.558 1.00 56.16 300 ILE A CA 1
ATOM 2526 C C . ILE A 1 300 ? -81.579 17.079 19.313 1.00 56.16 300 ILE A C 1
ATOM 2528 O O . ILE A 1 300 ? -81.362 17.611 18.235 1.00 56.16 300 ILE A O 1
ATOM 2532 N N . GLU A 1 301 ? -82.373 16.014 19.423 1.00 56.53 301 GLU A N 1
ATOM 2533 C CA . GLU A 1 301 ? -83.050 15.390 18.278 1.00 56.53 301 GLU A CA 1
ATOM 2534 C C . GLU A 1 301 ? -84.039 16.358 17.613 1.00 56.53 301 GLU A C 1
ATOM 2536 O O . GLU A 1 301 ? -83.990 16.547 16.399 1.00 56.53 301 GLU A O 1
ATOM 2541 N N . GLN A 1 302 ? -84.850 17.074 18.400 1.00 56.50 302 GLN A N 1
ATOM 2542 C CA . GLN A 1 302 ? -85.784 18.076 17.868 1.00 56.50 302 GLN A CA 1
ATOM 2543 C C . GLN A 1 302 ? -85.070 19.293 17.256 1.00 56.50 302 GLN A C 1
ATOM 2545 O O . GLN A 1 302 ? -85.507 19.835 16.237 1.00 56.50 302 GLN A O 1
ATOM 2550 N N . ARG A 1 303 ? -83.939 19.722 17.834 1.00 53.72 303 ARG A N 1
ATOM 2551 C CA . ARG A 1 303 ? -83.094 20.770 17.237 1.00 53.72 303 ARG A CA 1
ATOM 2552 C C . ARG A 1 303 ? -82.366 20.285 15.987 1.00 53.72 303 ARG A C 1
ATOM 2554 O O . ARG A 1 303 ? -82.280 21.050 15.033 1.00 53.72 303 ARG A O 1
ATOM 2561 N N . LYS A 1 304 ? -81.899 19.035 15.959 1.00 52.50 304 LYS A N 1
ATOM 2562 C CA . LYS A 1 304 ? -81.245 18.415 14.800 1.00 52.50 304 LYS A CA 1
ATOM 2563 C C . LYS A 1 304 ? -82.204 18.285 13.625 1.00 52.50 304 LYS A C 1
ATOM 2565 O O . LYS A 1 304 ? -81.782 18.576 12.518 1.00 52.50 304 LYS A O 1
ATOM 2570 N N . GLU A 1 305 ? -83.476 17.945 13.837 1.00 62.59 305 GLU A N 1
ATOM 2571 C CA . GLU A 1 305 ? -84.467 17.907 12.746 1.00 62.59 305 GLU A CA 1
ATOM 2572 C C . GLU A 1 305 ? -84.745 19.296 12.148 1.00 62.59 305 GLU A C 1
ATOM 2574 O O . GLU A 1 305 ? -84.823 19.454 10.927 1.00 62.59 305 GLU A O 1
ATOM 2579 N N . MET A 1 306 ? -84.863 20.325 12.991 1.00 54.03 306 MET A N 1
ATOM 2580 C CA . MET A 1 306 ? -85.062 21.707 12.537 1.00 54.03 306 MET A CA 1
ATOM 2581 C C . MET A 1 306 ? -83.810 22.276 11.853 1.00 54.03 306 MET A C 1
ATOM 2583 O O . MET A 1 306 ? -83.912 22.964 10.837 1.00 54.03 306 MET A O 1
ATOM 2587 N N . GLU A 1 307 ? -82.625 21.967 12.381 1.00 53.19 307 GLU A N 1
ATOM 2588 C CA . GLU A 1 307 ? -81.339 22.400 11.831 1.00 53.19 307 GLU A CA 1
ATOM 2589 C C . GLU A 1 307 ? -81.004 21.643 10.537 1.00 53.19 307 GLU A C 1
ATOM 2591 O O . GLU A 1 307 ? -80.555 22.271 9.584 1.00 53.19 307 GLU A O 1
ATOM 2596 N N . GLN A 1 308 ? -81.337 20.351 10.422 1.00 54.50 308 GLN A N 1
ATOM 2597 C CA . GLN A 1 308 ? -81.230 19.598 9.167 1.00 54.50 308 GLN A CA 1
ATOM 2598 C C . GLN A 1 308 ? -82.128 20.181 8.076 1.00 54.50 308 GLN A C 1
ATOM 2600 O O . GLN A 1 308 ? -81.654 20.371 6.960 1.00 54.50 308 GLN A O 1
ATOM 2605 N N . LYS A 1 309 ? -83.380 20.551 8.381 1.00 65.44 309 LYS A N 1
ATOM 2606 C CA . LYS A 1 309 ? -84.261 21.212 7.399 1.00 65.44 309 LYS A CA 1
ATOM 2607 C C . LYS A 1 309 ? -83.736 22.575 6.946 1.00 65.44 309 LYS A C 1
ATOM 2609 O O . LYS A 1 309 ? -83.880 22.928 5.778 1.00 65.44 309 LYS A O 1
ATOM 2614 N N . TYR A 1 310 ? -83.126 23.344 7.846 1.00 59.78 310 TYR A N 1
ATOM 2615 C CA . TYR A 1 310 ? -82.559 24.648 7.500 1.00 59.78 310 TYR A CA 1
ATOM 2616 C C . TYR A 1 310 ? -81.263 24.519 6.685 1.00 59.78 310 TYR A C 1
ATOM 2618 O O . TYR A 1 310 ? -81.081 25.243 5.710 1.00 59.78 310 TYR A O 1
ATOM 2626 N N . ILE A 1 311 ? -80.395 23.562 7.037 1.00 58.97 311 ILE A N 1
ATOM 2627 C CA . ILE A 1 311 ? -79.175 23.242 6.280 1.00 58.97 311 ILE A CA 1
ATOM 2628 C C . ILE A 1 311 ? -79.534 22.743 4.880 1.00 58.97 311 ILE A C 1
ATOM 2630 O O . ILE A 1 311 ? -78.936 23.192 3.911 1.00 58.97 311 ILE A O 1
ATOM 2634 N N . GLN A 1 312 ? -80.555 21.895 4.752 1.00 61.97 312 GLN A N 1
ATOM 2635 C CA . GLN A 1 312 ? -80.986 21.366 3.460 1.00 61.97 312 GLN A CA 1
ATOM 2636 C C . GLN A 1 312 ? -81.497 22.476 2.523 1.00 61.97 312 GLN A C 1
ATOM 2638 O O . GLN A 1 312 ? -81.099 22.522 1.363 1.00 61.97 312 GLN A O 1
ATOM 2643 N N . ASN A 1 313 ? -82.278 23.434 3.037 1.00 67.56 313 ASN A N 1
ATOM 2644 C CA . ASN A 1 313 ? -82.726 24.595 2.257 1.00 67.56 313 ASN A CA 1
ATOM 2645 C C . ASN A 1 313 ? -81.578 25.550 1.878 1.00 67.56 313 ASN A C 1
ATOM 2647 O O . ASN A 1 313 ? -81.585 26.135 0.794 1.00 67.56 313 ASN A O 1
ATOM 2651 N N . GLU A 1 314 ? -80.595 25.733 2.759 1.00 60.53 314 GLU A N 1
ATOM 2652 C CA . GLU A 1 314 ? -79.452 26.615 2.503 1.00 60.53 314 GLU A CA 1
ATOM 2653 C C . GLU A 1 314 ? -78.442 25.976 1.530 1.00 60.53 314 GLU A C 1
ATOM 2655 O O . GLU A 1 314 ? -77.900 26.671 0.670 1.00 60.53 314 GLU A O 1
ATOM 2660 N N . ASP A 1 315 ? -78.257 24.655 1.584 1.00 59.16 315 ASP A N 1
ATOM 2661 C CA . ASP A 1 315 ? -77.485 23.894 0.596 1.00 59.16 315 ASP A CA 1
ATOM 2662 C C . ASP A 1 315 ? -78.164 23.900 -0.779 1.00 59.16 315 ASP A C 1
ATOM 2664 O O . ASP A 1 315 ? -77.485 24.032 -1.799 1.00 59.16 315 ASP A O 1
ATOM 2668 N N . GLU A 1 316 ? -79.497 23.814 -0.839 1.00 65.25 316 GLU A N 1
ATOM 2669 C CA . GLU A 1 316 ? -80.252 23.960 -2.090 1.00 65.25 316 GLU A CA 1
ATOM 2670 C C . GLU A 1 316 ? -80.114 25.371 -2.678 1.00 65.25 316 GLU A C 1
ATOM 2672 O O . GLU A 1 316 ? -79.854 25.517 -3.877 1.00 65.25 316 GLU A O 1
ATOM 2677 N N . ARG A 1 317 ? -80.181 26.415 -1.839 1.00 70.06 317 ARG A N 1
ATOM 2678 C CA . ARG A 1 317 ? -79.941 27.806 -2.255 1.00 70.06 317 ARG A CA 1
ATOM 2679 C C . ARG A 1 317 ? -78.527 27.990 -2.806 1.00 70.06 317 ARG A C 1
ATOM 2681 O O . ARG A 1 317 ? -78.368 28.583 -3.870 1.00 70.06 317 ARG A O 1
ATOM 2688 N N . ARG A 1 318 ? -77.507 27.453 -2.129 1.00 60.16 318 ARG A N 1
ATOM 2689 C CA . ARG A 1 318 ? -76.103 27.560 -2.562 1.00 60.16 318 ARG A CA 1
ATOM 2690 C C . ARG A 1 318 ? -75.809 26.740 -3.811 1.00 60.16 318 ARG A C 1
ATOM 2692 O O . ARG A 1 318 ? -75.103 27.238 -4.680 1.00 60.16 318 ARG A O 1
ATOM 2699 N N . LYS A 1 319 ? -76.387 25.542 -3.964 1.00 65.44 319 LYS A N 1
ATOM 2700 C CA . LYS A 1 319 ? -76.296 24.771 -5.219 1.00 65.44 319 LYS A CA 1
ATOM 2701 C C . LYS A 1 319 ? -76.913 25.535 -6.388 1.00 65.44 319 LYS A C 1
ATOM 2703 O O . LYS A 1 319 ? -76.316 25.564 -7.461 1.00 65.44 319 LYS A O 1
ATOM 2708 N N . ALA A 1 320 ? -78.049 26.201 -6.180 1.00 67.62 320 ALA A N 1
ATOM 2709 C CA . ALA A 1 320 ? -78.663 27.043 -7.204 1.00 67.62 320 ALA A CA 1
ATOM 2710 C C . ALA A 1 320 ? -77.800 28.275 -7.539 1.00 67.62 320 ALA A C 1
ATOM 2712 O O . ALA A 1 320 ? -77.616 28.600 -8.709 1.00 67.62 320 ALA A O 1
ATOM 2713 N N . GLU A 1 321 ? -77.217 28.935 -6.536 1.00 61.75 321 GLU A N 1
ATOM 2714 C CA . GLU A 1 321 ? -76.359 30.115 -6.720 1.00 61.75 321 GLU A CA 1
ATOM 2715 C C . GLU A 1 321 ? -75.020 29.761 -7.392 1.00 61.75 321 GLU A C 1
ATOM 2717 O O . GLU A 1 321 ? -74.529 30.496 -8.251 1.00 61.75 321 GLU A O 1
ATOM 2722 N N . GLN A 1 322 ? -74.467 28.592 -7.065 1.00 58.03 322 GLN A N 1
ATOM 2723 C CA . GLN A 1 322 ? -73.267 28.033 -7.679 1.00 58.03 322 GLN A CA 1
ATOM 2724 C C . GLN A 1 322 ? -73.522 27.610 -9.134 1.00 58.03 322 GLN A C 1
ATOM 2726 O O . GLN A 1 322 ? -72.714 27.925 -10.005 1.00 58.03 322 GLN A O 1
ATOM 2731 N N . GLN A 1 323 ? -74.667 26.984 -9.432 1.00 62.53 323 GLN A N 1
ATOM 2732 C CA . GLN A 1 323 ? -75.083 26.708 -10.813 1.00 62.53 323 GLN A CA 1
ATOM 2733 C C . GLN A 1 323 ? -75.295 27.995 -11.616 1.00 62.53 323 GLN A C 1
ATOM 2735 O O . GLN A 1 323 ? -74.927 28.051 -12.788 1.00 62.53 323 GLN A O 1
ATOM 2740 N N . LEU A 1 324 ? -75.830 29.052 -10.994 1.00 68.62 324 LEU A N 1
ATOM 2741 C CA . LEU A 1 324 ? -75.987 30.345 -11.656 1.00 68.62 324 LEU A CA 1
ATOM 2742 C C . LEU A 1 324 ? -74.627 30.993 -11.957 1.00 68.62 324 LEU A C 1
ATOM 2744 O O . LEU A 1 324 ? -74.448 31.525 -13.049 1.00 68.62 324 LEU A O 1
ATOM 2748 N N . ARG A 1 325 ? -73.668 30.913 -11.020 1.00 60.25 325 ARG A N 1
ATOM 2749 C CA . ARG A 1 325 ? -72.308 31.452 -11.191 1.00 60.25 325 ARG A CA 1
ATOM 2750 C C . ARG A 1 325 ? -71.508 30.705 -12.252 1.00 60.25 325 ARG A C 1
ATOM 2752 O O . ARG A 1 325 ? -70.987 31.360 -13.153 1.00 60.25 325 ARG A O 1
ATOM 2759 N N . PHE A 1 326 ? -71.489 29.372 -12.214 1.00 61.88 326 PHE A N 1
ATOM 2760 C CA . PHE A 1 326 ? -70.859 28.576 -13.270 1.00 61.88 326 PHE A CA 1
ATOM 2761 C C . PHE A 1 326 ? -71.531 28.811 -14.623 1.00 61.88 326 PHE A C 1
ATOM 2763 O O . PHE A 1 326 ? -70.837 29.020 -15.610 1.00 61.88 326 PHE A O 1
ATOM 2770 N N . GLY A 1 327 ? -72.863 28.915 -14.667 1.00 64.38 327 GLY A N 1
ATOM 2771 C CA . GLY A 1 327 ? -73.578 29.258 -15.896 1.00 64.38 327 GLY A CA 1
ATOM 2772 C C . GLY A 1 327 ? -73.253 30.662 -16.428 1.00 64.38 327 GLY A C 1
ATOM 2773 O O . GLY A 1 327 ? -73.230 30.870 -17.641 1.00 64.38 327 GLY A O 1
ATOM 2774 N N . THR A 1 328 ? -72.982 31.643 -15.557 1.00 67.38 328 THR A N 1
ATOM 2775 C CA . THR A 1 328 ? -72.517 32.976 -15.984 1.00 67.38 328 THR A CA 1
ATOM 2776 C C . THR A 1 328 ? -71.060 32.983 -16.429 1.00 67.38 328 THR A C 1
ATOM 2778 O O . THR A 1 328 ? -70.746 33.665 -17.401 1.00 67.38 328 THR A O 1
ATOM 2781 N N . GLU A 1 329 ? -70.182 32.225 -15.772 1.00 61.03 329 GLU A N 1
ATOM 2782 C CA . GLU A 1 329 ? -68.771 32.118 -16.154 1.00 61.03 329 GLU A CA 1
ATOM 2783 C C . GLU A 1 329 ? -68.610 31.351 -17.468 1.00 61.03 329 GLU A C 1
ATOM 2785 O O . GLU A 1 329 ? -67.964 31.876 -18.372 1.00 61.03 329 GLU A O 1
ATOM 2790 N N . GLU A 1 330 ? -69.311 30.227 -17.656 1.00 61.06 330 GLU A N 1
ATOM 2791 C CA . GLU A 1 330 ? -69.391 29.524 -18.944 1.00 61.06 330 GLU A CA 1
ATOM 2792 C C . GLU A 1 330 ? -69.954 30.428 -20.043 1.00 61.06 330 GLU A C 1
ATOM 2794 O O . GLU A 1 330 ? -69.454 30.414 -21.163 1.00 61.06 330 GLU A O 1
ATOM 2799 N N . LYS A 1 331 ? -70.955 31.273 -19.750 1.00 65.81 331 LYS A N 1
ATOM 2800 C CA . LYS A 1 331 ? -71.444 32.261 -20.727 1.00 65.81 331 LYS A CA 1
ATOM 2801 C C . LYS A 1 331 ? -70.395 33.307 -21.084 1.00 65.81 331 LYS A C 1
ATOM 2803 O O . LYS A 1 331 ? -70.315 33.688 -22.248 1.00 65.81 331 LYS A O 1
ATOM 2808 N N . ILE A 1 332 ? -69.616 33.791 -20.118 1.00 70.94 332 ILE A N 1
ATOM 2809 C CA . ILE A 1 332 ? -68.549 34.775 -20.354 1.00 70.94 332 ILE A CA 1
ATOM 2810 C C . ILE A 1 332 ? -67.395 34.137 -21.141 1.00 70.94 332 ILE A C 1
ATOM 2812 O O . ILE A 1 332 ? -66.841 34.773 -22.037 1.00 70.94 332 ILE A O 1
ATOM 2816 N N . GLU A 1 333 ? -67.046 32.884 -20.855 1.00 64.19 333 GLU A N 1
ATOM 2817 C CA . GLU A 1 333 ? -66.020 32.136 -21.586 1.00 64.19 333 GLU A CA 1
ATOM 2818 C C . GLU A 1 333 ? -66.478 31.732 -22.987 1.00 64.19 333 GLU A C 1
ATOM 2820 O O . GLU A 1 333 ? -65.715 31.881 -23.941 1.00 64.19 333 GLU A O 1
ATOM 2825 N N . ALA A 1 334 ? -67.741 31.334 -23.148 1.00 63.72 334 ALA A N 1
ATOM 2826 C CA . ALA A 1 334 ? -68.355 31.104 -24.450 1.00 63.72 334 ALA A CA 1
ATOM 2827 C C . ALA A 1 334 ? -68.441 32.399 -25.269 1.00 63.72 334 ALA A C 1
ATOM 2829 O O . ALA A 1 334 ? -68.188 32.361 -26.466 1.00 63.72 334 ALA A O 1
ATOM 2830 N N . LEU A 1 335 ? -68.721 33.552 -24.645 1.00 69.88 335 LEU A N 1
ATOM 2831 C CA . LEU A 1 335 ? -68.679 34.861 -25.309 1.00 69.88 335 LEU A CA 1
ATOM 2832 C C . LEU A 1 335 ? -67.263 35.230 -25.759 1.00 69.88 335 LEU A C 1
ATOM 2834 O O . LEU A 1 335 ? -67.091 35.671 -26.888 1.00 69.88 335 LEU A O 1
ATOM 2838 N N . LYS A 1 336 ? -66.238 34.988 -24.934 1.00 66.62 336 LYS A N 1
ATOM 2839 C CA . LYS A 1 336 ? -64.834 35.210 -25.326 1.00 66.62 336 LYS A CA 1
ATOM 2840 C C . LYS A 1 336 ? -64.375 34.253 -26.427 1.00 66.62 336 LYS A C 1
ATOM 2842 O O . LYS A 1 336 ? -63.672 34.675 -27.341 1.00 66.62 336 LYS A O 1
ATOM 2847 N N . CYS A 1 337 ? -64.777 32.982 -26.367 1.00 62.84 337 CYS A N 1
ATOM 2848 C CA . CYS A 1 337 ? -64.512 32.014 -27.432 1.00 62.84 337 CYS A CA 1
ATOM 2849 C C . CYS A 1 337 ? -65.259 32.374 -28.716 1.00 62.84 337 CYS A C 1
ATOM 2851 O O . CYS A 1 337 ? -64.683 32.256 -29.791 1.00 62.84 337 CYS A O 1
ATOM 2853 N N . ALA A 1 338 ? -66.499 32.855 -28.620 1.00 65.75 338 ALA A N 1
ATOM 2854 C CA . ALA A 1 338 ? -67.261 33.334 -29.764 1.00 65.75 338 ALA A CA 1
ATOM 2855 C C . ALA A 1 338 ? -66.625 34.592 -30.369 1.00 65.75 338 ALA A C 1
ATOM 2857 O O . ALA A 1 338 ? -66.446 34.626 -31.576 1.00 65.75 338 ALA A O 1
ATOM 2858 N N . GLU A 1 339 ? -66.187 35.572 -29.571 1.00 67.62 339 GLU A N 1
ATOM 2859 C CA . GLU A 1 339 ? -65.466 36.756 -30.069 1.00 67.62 339 GLU A CA 1
ATOM 2860 C C . GLU A 1 339 ? -64.132 36.387 -30.734 1.00 67.62 339 GLU A C 1
ATOM 2862 O O . GLU A 1 339 ? -63.777 36.943 -31.776 1.00 67.62 339 GLU A O 1
ATOM 2867 N N . TYR A 1 340 ? -63.389 35.430 -30.167 1.00 64.00 340 TYR A N 1
ATOM 2868 C CA . TYR A 1 340 ? -62.153 34.930 -30.769 1.00 64.00 340 TYR A CA 1
ATOM 2869 C C . TYR A 1 340 ? -62.426 34.150 -32.063 1.00 64.00 340 TYR A C 1
ATOM 2871 O O . TYR A 1 340 ? -61.746 34.374 -33.062 1.00 64.00 340 TYR A O 1
ATOM 2879 N N . SER A 1 341 ? -63.460 33.302 -32.077 1.00 59.84 341 SER A N 1
ATOM 2880 C CA . SER A 1 341 ? -63.910 32.567 -33.264 1.00 59.84 341 SER A CA 1
ATOM 2881 C C . SER A 1 341 ? -64.392 33.520 -34.349 1.00 59.84 341 SER A C 1
ATOM 2883 O O . SER A 1 341 ? -63.997 33.369 -35.492 1.00 59.84 341 SER A O 1
ATOM 2885 N N . GLU A 1 342 ? -65.155 34.559 -34.013 1.00 67.06 342 GLU A N 1
ATOM 2886 C CA . GLU A 1 342 ? -65.641 35.556 -34.969 1.00 67.06 342 GLU A CA 1
ATOM 2887 C C . GLU A 1 342 ? -64.485 36.390 -35.545 1.00 67.06 342 GLU A C 1
ATOM 2889 O O . GLU A 1 342 ? -64.513 36.801 -36.706 1.00 67.06 342 GLU A O 1
ATOM 2894 N N . LYS A 1 343 ? -63.425 36.619 -34.759 1.00 68.94 343 LYS A N 1
ATOM 2895 C CA . LYS A 1 343 ? -62.195 37.262 -35.233 1.00 68.94 343 LYS A CA 1
ATOM 2896 C C . LYS A 1 343 ? -61.392 36.342 -36.159 1.00 68.94 343 LYS A C 1
ATOM 2898 O O . LYS A 1 343 ? -60.966 36.791 -37.222 1.00 68.94 343 LYS A O 1
ATOM 2903 N N . CYS A 1 344 ? -61.240 35.066 -35.804 1.00 64.69 344 CYS A N 1
ATOM 2904 C CA . CYS A 1 344 ? -60.619 34.060 -36.666 1.00 64.69 344 CYS A CA 1
ATOM 2905 C C . CYS A 1 344 ? -61.417 33.840 -37.954 1.00 64.69 344 CYS A C 1
ATOM 2907 O O . CYS A 1 344 ? -60.822 33.794 -39.024 1.00 64.69 344 CYS A O 1
ATOM 2909 N N . GLU A 1 345 ? -62.744 33.781 -37.882 1.00 66.31 345 GLU A N 1
ATOM 2910 C CA . GLU A 1 345 ? -63.626 33.665 -39.040 1.00 66.31 345 GLU A CA 1
ATOM 2911 C C . GLU A 1 345 ? -63.563 34.913 -39.918 1.00 66.31 345 GLU A C 1
ATOM 2913 O O . GLU A 1 345 ? -63.570 34.773 -41.133 1.00 66.31 345 GLU A O 1
ATOM 2918 N N . LYS A 1 346 ? -63.426 36.127 -39.364 1.00 71.00 346 LYS A N 1
ATOM 2919 C CA . LYS A 1 346 ? -63.200 37.348 -40.164 1.00 71.00 346 LYS A CA 1
ATOM 2920 C C . LYS A 1 346 ? -61.851 37.324 -40.882 1.00 71.00 346 LYS A C 1
ATOM 2922 O O . LYS A 1 346 ? -61.798 37.627 -42.072 1.00 71.00 346 LYS A O 1
ATOM 2927 N N . GLU A 1 347 ? -60.778 36.919 -40.206 1.00 68.44 347 GLU A N 1
ATOM 2928 C CA . GLU A 1 347 ? -59.455 36.772 -40.830 1.00 68.44 347 GLU A CA 1
ATOM 2929 C C . GLU A 1 347 ? -59.430 35.643 -41.873 1.00 68.44 347 GLU A C 1
ATOM 2931 O O . GLU A 1 347 ? -58.806 35.771 -42.930 1.00 68.44 347 GLU A O 1
ATOM 2936 N N . GLU A 1 348 ? -60.121 34.534 -41.611 1.00 63.31 348 GLU A N 1
ATOM 2937 C CA . GLU A 1 348 ? -60.265 33.433 -42.557 1.00 63.31 348 GLU A CA 1
ATOM 2938 C C . GLU A 1 348 ? -61.167 33.825 -43.731 1.00 63.31 348 GLU A C 1
ATOM 2940 O O . GLU A 1 348 ? -60.852 33.502 -44.871 1.00 63.31 348 GLU A O 1
ATOM 2945 N N . HIS A 1 349 ? -62.239 34.579 -43.494 1.00 69.56 349 HIS A N 1
ATOM 2946 C CA . HIS A 1 349 ? -63.109 35.115 -44.534 1.00 69.56 349 HIS A CA 1
ATOM 2947 C C . HIS A 1 349 ? -62.353 36.106 -45.422 1.00 69.56 349 HIS A C 1
ATOM 2949 O O . HIS A 1 349 ? -62.458 36.010 -46.639 1.00 69.56 349 HIS A O 1
ATOM 2955 N N . GLU A 1 350 ? -61.499 36.975 -44.874 1.00 71.44 350 GLU A N 1
ATOM 2956 C CA . GLU A 1 350 ? -60.609 37.824 -45.679 1.00 71.44 350 GLU A CA 1
ATOM 2957 C C . GLU A 1 350 ? -59.601 37.008 -46.503 1.00 71.44 350 GLU A C 1
ATOM 2959 O O . GLU A 1 350 ? -59.349 37.324 -47.672 1.00 71.44 350 GLU A O 1
ATOM 2964 N N . LYS A 1 351 ? -59.040 35.934 -45.930 1.00 71.44 351 LYS A N 1
ATOM 2965 C CA . LYS A 1 351 ? -58.156 35.009 -46.660 1.00 71.44 351 LYS A CA 1
ATOM 2966 C C . LYS A 1 351 ? -58.908 34.264 -47.763 1.00 71.44 351 LYS A C 1
ATOM 2968 O O . LYS A 1 351 ? -58.395 34.173 -48.876 1.00 71.44 351 LYS A O 1
ATOM 2973 N N . ARG A 1 352 ? -60.129 33.792 -47.496 1.00 70.06 352 ARG A N 1
ATOM 2974 C CA . ARG A 1 352 ? -61.007 33.137 -48.476 1.00 70.06 352 ARG A CA 1
ATOM 2975 C C . ARG A 1 352 ? -61.450 34.107 -49.561 1.00 70.06 352 ARG A C 1
ATOM 2977 O O . ARG A 1 352 ? -61.385 33.728 -50.715 1.00 70.06 352 ARG A O 1
ATOM 2984 N N . ILE A 1 353 ? -61.779 35.361 -49.246 1.00 73.50 353 ILE A N 1
ATOM 2985 C CA . ILE A 1 353 ? -62.086 36.396 -50.246 1.00 73.50 353 ILE A CA 1
ATOM 2986 C C . ILE A 1 353 ? -60.875 36.640 -51.152 1.00 73.50 353 ILE A C 1
ATOM 2988 O O . ILE A 1 353 ? -61.027 36.759 -52.367 1.00 73.50 353 ILE A O 1
ATOM 2992 N N . LYS A 1 354 ? -59.656 36.709 -50.603 1.00 73.94 354 LYS A N 1
ATOM 2993 C CA . LYS A 1 354 ? -58.440 36.829 -51.426 1.00 73.94 354 LYS A CA 1
ATOM 2994 C C . LYS A 1 354 ? -58.237 35.602 -52.317 1.00 73.94 354 LYS A C 1
ATOM 2996 O O . LYS A 1 354 ? -58.044 35.774 -53.518 1.00 73.94 354 LYS A O 1
ATOM 3001 N N . ALA A 1 355 ? -58.355 34.399 -51.757 1.00 73.06 355 ALA A N 1
ATOM 3002 C CA . ALA A 1 355 ? -58.209 33.146 -52.495 1.00 73.06 355 ALA A CA 1
ATOM 3003 C C . ALA A 1 355 ? -59.306 32.954 -53.557 1.00 73.06 355 ALA A C 1
ATOM 3005 O O . ALA A 1 355 ? -59.022 32.508 -54.661 1.00 73.06 355 ALA A O 1
ATOM 3006 N N . GLU A 1 356 ? -60.548 33.335 -53.268 1.00 73.62 356 GLU A N 1
ATOM 3007 C CA . GLU A 1 356 ? -61.687 33.270 -54.184 1.00 73.62 356 GLU A CA 1
ATOM 3008 C C . GLU A 1 356 ? -61.565 34.314 -55.296 1.00 73.62 356 GLU A C 1
ATOM 3010 O O . GLU A 1 356 ? -61.866 34.025 -56.451 1.00 73.62 356 GLU A O 1
ATOM 3015 N N . ASN A 1 357 ? -61.055 35.512 -54.999 1.00 76.31 357 ASN A N 1
ATOM 3016 C CA . ASN A 1 357 ? -60.727 36.495 -56.030 1.00 76.31 357 ASN A CA 1
ATOM 3017 C C . ASN A 1 357 ? -59.622 35.988 -56.967 1.00 76.31 357 ASN A C 1
ATOM 3019 O O . ASN A 1 357 ? -59.720 36.181 -58.180 1.00 76.31 357 ASN A O 1
ATOM 3023 N N . GLU A 1 358 ? -58.601 35.312 -56.437 1.00 75.94 358 GLU A N 1
ATOM 3024 C CA . GLU A 1 358 ? -57.565 34.652 -57.240 1.00 75.94 358 GLU A CA 1
ATOM 3025 C C . GLU A 1 358 ? -58.124 33.480 -58.055 1.00 75.94 358 GLU A C 1
ATOM 3027 O O . GLU A 1 358 ? -57.897 33.413 -59.264 1.00 75.94 358 GLU A O 1
ATOM 3032 N N . ALA A 1 359 ? -58.927 32.612 -57.438 1.00 74.31 359 ALA A N 1
ATOM 3033 C CA . ALA A 1 359 ? -59.571 31.480 -58.095 1.00 74.31 359 ALA A CA 1
ATOM 3034 C C . ALA A 1 359 ? -60.519 31.937 -59.210 1.00 74.31 359 ALA A C 1
ATOM 3036 O O . ALA A 1 359 ? -60.478 31.391 -60.307 1.00 74.31 359 ALA A O 1
ATOM 3037 N N . ASN A 1 360 ? -61.306 32.993 -58.991 1.00 77.81 360 ASN A N 1
ATOM 3038 C CA . ASN A 1 360 ? -62.163 33.591 -60.014 1.00 77.81 360 ASN A CA 1
ATOM 3039 C C . ASN A 1 360 ? -61.352 34.220 -61.154 1.00 77.81 360 ASN A C 1
ATOM 3041 O O . ASN A 1 360 ? -61.766 34.165 -62.315 1.00 77.81 360 ASN A O 1
ATOM 3045 N N . LYS A 1 361 ? -60.189 34.813 -60.855 1.00 78.12 361 LYS A N 1
ATOM 3046 C CA . LYS A 1 361 ? -59.277 35.349 -61.876 1.00 78.12 361 LYS A CA 1
ATOM 3047 C C . LYS A 1 361 ? -58.735 34.218 -62.755 1.00 78.12 361 LYS A C 1
ATOM 3049 O O . LYS A 1 361 ? -58.839 34.307 -63.978 1.00 78.12 361 LYS A O 1
ATOM 3054 N N . LEU A 1 362 ? -58.284 33.128 -62.131 1.00 80.06 362 LEU A N 1
ATOM 3055 C CA . LEU A 1 362 ? -57.829 31.912 -62.808 1.00 80.06 362 LEU A CA 1
ATOM 3056 C C . LEU A 1 362 ? -58.958 31.208 -63.571 1.00 80.06 362 LEU A C 1
ATOM 3058 O O . LEU A 1 362 ? -58.742 30.719 -64.675 1.00 80.06 362 LEU A O 1
ATOM 3062 N N . GLN A 1 363 ? -60.179 31.181 -63.036 1.00 77.00 363 GLN A N 1
ATOM 3063 C CA . GLN A 1 363 ? -61.336 30.585 -63.701 1.00 77.00 363 GLN A CA 1
ATOM 3064 C C . GLN A 1 363 ? -61.729 31.372 -64.952 1.00 77.00 363 GLN A C 1
ATOM 3066 O O . GLN A 1 363 ? -61.986 30.765 -65.989 1.00 77.00 363 GLN A O 1
ATOM 3071 N N . ARG A 1 364 ? -61.724 32.710 -64.899 1.00 77.50 364 ARG A N 1
ATOM 3072 C CA . ARG A 1 364 ? -61.964 33.551 -66.084 1.00 77.50 364 ARG A CA 1
ATOM 3073 C C . ARG A 1 364 ? -60.908 33.327 -67.161 1.00 77.50 364 ARG A C 1
ATOM 3075 O O . ARG A 1 364 ? -61.242 33.317 -68.343 1.00 77.50 364 ARG A O 1
ATOM 3082 N N . GLU A 1 365 ? -59.655 33.141 -66.763 1.00 77.94 365 GLU A N 1
ATOM 3083 C CA . GLU A 1 365 ? -58.555 32.833 -67.676 1.00 77.94 365 GLU A CA 1
ATOM 3084 C C . GLU A 1 365 ? -58.710 31.431 -68.287 1.00 77.94 365 GLU A C 1
ATOM 3086 O O . GLU A 1 365 ? -58.675 31.285 -69.510 1.00 77.94 365 GLU A O 1
ATOM 3091 N N . ASN A 1 366 ? -59.044 30.431 -67.466 1.00 71.44 366 ASN A N 1
ATOM 3092 C CA . ASN A 1 366 ? -59.357 29.074 -67.911 1.00 71.44 366 ASN A CA 1
ATOM 3093 C C . ASN A 1 366 ? -60.567 29.020 -68.849 1.00 71.44 366 ASN A C 1
ATOM 3095 O O . ASN A 1 366 ? -60.508 28.331 -69.859 1.00 71.44 366 ASN A O 1
ATOM 3099 N N . GLU A 1 367 ? -61.658 29.740 -68.578 1.00 78.88 367 GLU A N 1
ATOM 3100 C CA . GLU A 1 367 ? -62.818 29.814 -69.477 1.00 78.88 367 GLU A CA 1
ATOM 3101 C C . GLU A 1 367 ? -62.482 30.488 -70.809 1.00 78.88 367 GLU A C 1
ATOM 3103 O O . GLU A 1 367 ? -63.013 30.088 -71.849 1.00 78.88 367 GLU A O 1
ATOM 3108 N N . ARG A 1 368 ? -61.585 31.483 -70.798 1.00 80.44 368 ARG A N 1
ATOM 3109 C CA . ARG A 1 368 ? -61.054 32.107 -72.017 1.00 80.44 368 ARG A CA 1
ATOM 3110 C C . ARG A 1 368 ? -60.343 31.069 -72.880 1.00 80.44 368 ARG A C 1
ATOM 3112 O O . ARG A 1 368 ? -60.712 30.900 -74.040 1.00 80.44 368 ARG A O 1
ATOM 3119 N N . ILE A 1 369 ? -59.416 30.325 -72.273 1.00 80.25 369 ILE A N 1
ATOM 3120 C CA . ILE A 1 369 ? -58.662 29.246 -72.923 1.00 80.25 369 ILE A CA 1
ATOM 3121 C C . ILE A 1 369 ? -59.608 28.128 -73.383 1.00 80.25 369 ILE A C 1
ATOM 3123 O O . ILE A 1 369 ? -59.451 27.581 -74.472 1.00 80.25 369 ILE A O 1
ATOM 3127 N N . LYS A 1 370 ? -60.636 27.793 -72.594 1.00 78.88 370 LYS A N 1
ATOM 3128 C CA . LYS A 1 370 ? -61.615 26.756 -72.945 1.00 78.88 370 LYS A CA 1
ATOM 3129 C C . LYS A 1 370 ? -62.439 27.147 -74.167 1.00 78.88 370 LYS A C 1
ATOM 3131 O O . LYS A 1 370 ? -62.555 26.338 -75.075 1.00 78.88 370 LYS A O 1
ATOM 3136 N N . LYS A 1 371 ? -62.946 28.385 -74.236 1.00 81.44 371 LYS A N 1
ATOM 3137 C CA . LYS A 1 371 ? -63.676 28.901 -75.411 1.00 81.44 371 LYS A CA 1
ATOM 3138 C C . LYS A 1 371 ? -62.803 28.959 -76.661 1.00 81.44 371 LYS A C 1
ATOM 3140 O O . LYS A 1 371 ? -63.297 28.700 -77.754 1.00 81.44 371 LYS A O 1
ATOM 3145 N N . GLU A 1 372 ? -61.527 29.293 -76.505 1.00 78.69 372 GLU A N 1
ATOM 3146 C CA . GLU A 1 372 ? -60.550 29.270 -77.594 1.00 78.69 372 GLU A CA 1
ATOM 3147 C C . GLU A 1 372 ? -60.302 27.836 -78.088 1.00 78.69 372 GLU A C 1
ATOM 3149 O O . GLU A 1 372 ? -60.404 27.564 -79.282 1.00 78.69 372 GLU A O 1
ATOM 3154 N N . ASN A 1 373 ? -60.133 26.883 -77.168 1.00 74.75 373 ASN A N 1
ATOM 3155 C CA . ASN A 1 373 ? -60.051 25.459 -77.492 1.00 74.75 373 ASN A CA 1
ATOM 3156 C C . ASN A 1 373 ? -61.341 24.907 -78.121 1.00 74.75 373 ASN A C 1
ATOM 3158 O O . ASN A 1 373 ? -61.267 24.067 -79.013 1.00 74.75 373 ASN A O 1
ATOM 3162 N N . GLU A 1 374 ? -62.522 25.351 -77.683 1.00 80.44 374 GLU A N 1
ATOM 3163 C CA . GLU A 1 374 ? -63.812 24.954 -78.262 1.00 80.44 374 GLU A CA 1
ATOM 3164 C C . GLU A 1 374 ? -63.968 25.494 -79.689 1.00 80.44 374 GLU A C 1
ATOM 3166 O O . GLU A 1 374 ? -64.429 24.764 -80.562 1.00 80.44 374 GLU A O 1
ATOM 3171 N N . ARG A 1 375 ? -63.541 26.741 -79.950 1.00 79.94 375 ARG A N 1
ATOM 3172 C CA . ARG A 1 375 ? -63.488 27.305 -81.310 1.00 79.94 375 ARG A CA 1
ATOM 3173 C C . ARG A 1 375 ? -62.573 26.490 -82.207 1.00 79.94 375 ARG A C 1
ATOM 3175 O O . ARG A 1 375 ? -63.013 26.065 -83.268 1.00 79.94 375 ARG A O 1
ATOM 3182 N N . ASN A 1 376 ? -61.359 26.202 -81.743 1.00 80.75 376 ASN A N 1
ATOM 3183 C CA . ASN A 1 376 ? -60.415 25.379 -82.494 1.00 80.75 376 ASN A CA 1
ATOM 3184 C C . ASN A 1 376 ? -60.988 23.972 -82.744 1.00 80.75 376 ASN A C 1
ATOM 3186 O O . ASN A 1 376 ? -60.866 23.438 -83.841 1.00 80.75 376 ASN A O 1
ATOM 3190 N N . LYS A 1 377 ? -61.679 23.374 -81.761 1.00 78.19 377 LYS A N 1
ATOM 3191 C CA . LYS A 1 377 ? -62.378 22.090 -81.939 1.00 78.19 377 LYS A CA 1
ATOM 3192 C C . LYS A 1 377 ? -63.524 22.170 -82.944 1.00 78.19 377 LYS A C 1
ATOM 3194 O O . LYS A 1 377 ? -63.684 21.235 -83.714 1.00 78.19 377 LYS A O 1
ATOM 3199 N N . GLN A 1 378 ? -64.321 23.236 -82.940 1.00 78.50 378 GLN A N 1
ATOM 3200 C CA . GLN A 1 378 ? -65.405 23.424 -83.907 1.00 78.50 378 GLN A CA 1
ATOM 3201 C C . GLN A 1 378 ? -64.867 23.656 -85.319 1.00 78.50 378 GLN A C 1
ATOM 3203 O O . GLN A 1 378 ? -65.423 23.094 -86.256 1.00 78.50 378 GLN A O 1
ATOM 3208 N N . GLU A 1 379 ? -63.774 24.405 -85.482 1.00 75.12 379 GLU A N 1
ATOM 3209 C CA . GLU A 1 379 ? -63.072 24.515 -86.767 1.00 75.12 379 GLU A CA 1
ATOM 3210 C C . GLU A 1 379 ? -62.597 23.142 -87.254 1.00 75.12 379 GLU A C 1
ATOM 3212 O O . GLU A 1 379 ? -62.904 22.759 -88.383 1.00 75.12 379 GLU A O 1
ATOM 3217 N N . ILE A 1 380 ? -61.957 22.360 -86.377 1.00 78.12 380 ILE A N 1
ATOM 3218 C CA . ILE A 1 380 ? -61.533 20.987 -86.685 1.00 78.12 380 ILE A CA 1
ATOM 3219 C C . ILE A 1 380 ? -62.736 20.096 -87.035 1.00 78.12 380 ILE A C 1
ATOM 3221 O O . ILE A 1 380 ? -62.662 19.303 -87.968 1.00 78.12 380 ILE A O 1
ATOM 3225 N N . GLU A 1 381 ? -63.854 20.199 -86.316 1.00 78.69 381 GLU A N 1
ATOM 3226 C CA . GLU A 1 381 ? -65.037 19.360 -86.535 1.00 78.69 381 GLU A CA 1
ATOM 3227 C C . GLU A 1 381 ? -65.805 19.760 -87.806 1.00 78.69 381 GLU A C 1
ATOM 3229 O O . GLU A 1 381 ? -66.332 18.892 -88.497 1.00 78.69 381 GLU A O 1
ATOM 3234 N N . ILE A 1 382 ? -65.836 21.045 -88.175 1.00 79.81 382 ILE A N 1
ATOM 3235 C CA . ILE A 1 382 ? -66.356 21.501 -89.475 1.00 79.81 382 ILE A CA 1
ATOM 3236 C C . ILE A 1 382 ? -65.486 20.940 -90.601 1.00 79.81 382 ILE A C 1
ATOM 3238 O O . ILE A 1 382 ? -66.015 20.379 -91.561 1.00 79.81 382 ILE A O 1
ATOM 3242 N N . GLU A 1 383 ? -64.161 21.026 -90.467 1.00 70.00 383 GLU A N 1
ATOM 3243 C CA . GLU A 1 383 ? -63.220 20.452 -91.432 1.00 70.00 383 GLU A CA 1
ATOM 3244 C C . GLU A 1 383 ? -63.397 18.923 -91.547 1.00 70.00 383 GLU A C 1
ATOM 3246 O O . GLU A 1 383 ? -63.415 18.356 -92.645 1.00 70.00 383 GLU A O 1
ATOM 3251 N N . LYS A 1 384 ? -63.623 18.249 -90.413 1.00 75.12 384 LYS A N 1
ATOM 3252 C CA . LYS A 1 384 ? -63.885 16.807 -90.327 1.00 75.12 384 LYS A CA 1
ATOM 3253 C C . LYS A 1 384 ? -65.240 16.413 -90.918 1.00 75.12 384 LYS A C 1
ATOM 3255 O O . LYS A 1 384 ? -65.312 15.399 -91.607 1.00 75.12 384 LYS A O 1
ATOM 3260 N N . ASN A 1 385 ? -66.292 17.202 -90.718 1.00 76.81 385 ASN A N 1
ATOM 3261 C CA . ASN A 1 385 ? -67.617 16.948 -91.288 1.00 76.81 385 ASN A CA 1
ATOM 3262 C C . ASN A 1 385 ? -67.668 17.233 -92.791 1.00 76.81 385 ASN A C 1
ATOM 3264 O O . ASN A 1 385 ? -68.313 16.481 -93.517 1.00 76.81 385 ASN A O 1
ATOM 3268 N N . LEU A 1 386 ? -66.917 18.222 -93.292 1.00 75.00 386 LEU A N 1
ATOM 3269 C CA . LEU A 1 386 ? -66.703 18.371 -94.736 1.00 75.00 386 LEU A CA 1
ATOM 3270 C C . LEU A 1 386 ? -66.020 17.130 -95.333 1.00 75.00 386 LEU A C 1
ATOM 3272 O O . LEU A 1 386 ? -66.408 16.680 -96.411 1.00 75.00 386 LEU A O 1
ATOM 3276 N N . ARG A 1 387 ? -65.039 16.544 -94.629 1.00 67.25 387 ARG A N 1
ATOM 3277 C CA . ARG A 1 387 ? -64.418 15.268 -95.032 1.00 67.25 387 ARG A CA 1
ATOM 3278 C C . ARG A 1 387 ? -65.390 14.088 -94.964 1.00 67.25 387 ARG A C 1
ATOM 3280 O O . ARG A 1 387 ? -65.396 13.270 -95.880 1.00 67.25 387 ARG A O 1
ATOM 3287 N N . LEU A 1 388 ? -66.195 13.991 -93.906 1.00 67.75 388 LEU A N 1
ATOM 3288 C CA . LEU A 1 388 ? -67.142 12.892 -93.704 1.00 67.75 388 LEU A CA 1
ATOM 3289 C C . LEU A 1 388 ? -68.325 12.942 -94.678 1.00 67.75 388 LEU A C 1
ATOM 3291 O O . LEU A 1 388 ? -68.734 11.885 -95.137 1.00 67.75 388 LEU A O 1
ATOM 3295 N N . ASP A 1 389 ? -68.833 14.116 -95.068 1.00 69.50 389 ASP A N 1
ATOM 3296 C CA . ASP A 1 389 ? -69.880 14.223 -96.100 1.00 69.50 389 ASP A CA 1
ATOM 3297 C C . ASP A 1 389 ? -69.339 13.831 -97.489 1.00 69.50 389 ASP A C 1
ATOM 3299 O O . ASP A 1 389 ? -70.011 13.145 -98.262 1.00 69.50 389 ASP A O 1
ATOM 3303 N N . PHE A 1 390 ? -68.070 14.157 -97.771 1.00 62.72 390 PHE A N 1
ATOM 3304 C CA . PHE A 1 390 ? -67.350 13.615 -98.929 1.00 62.72 390 PHE A CA 1
ATOM 3305 C C . PHE A 1 390 ? -67.242 12.079 -98.879 1.00 62.72 390 PHE A C 1
ATOM 3307 O O . PHE A 1 390 ? -67.350 11.420 -99.912 1.00 62.72 390 PHE A O 1
ATOM 3314 N N . GLN A 1 391 ? -67.049 11.503 -97.689 1.00 58.72 391 GLN A N 1
ATOM 3315 C CA . GLN A 1 391 ? -66.844 10.066 -97.479 1.00 58.72 391 GLN A CA 1
ATOM 3316 C C . GLN A 1 391 ? -68.158 9.255 -97.421 1.00 58.72 391 GLN A C 1
ATOM 3318 O O . GLN A 1 391 ? -68.208 8.132 -97.917 1.00 58.72 391 GLN A O 1
ATOM 3323 N N . ALA A 1 392 ? -69.239 9.812 -96.873 1.00 61.16 392 ALA A N 1
ATOM 3324 C CA . ALA A 1 392 ? -70.544 9.162 -96.736 1.00 61.16 392 ALA A CA 1
ATOM 3325 C C . ALA A 1 392 ? -71.310 9.085 -98.067 1.00 61.16 392 ALA A C 1
ATOM 3327 O O . ALA A 1 392 ? -71.961 8.076 -98.336 1.00 61.16 392 ALA A O 1
ATOM 3328 N N . ARG A 1 393 ? -71.160 10.085 -98.954 1.00 61.62 393 ARG A N 1
ATOM 3329 C CA . ARG A 1 393 ? -71.677 10.013 -100.337 1.00 61.62 393 ARG A CA 1
ATOM 3330 C C . ARG A 1 393 ? -71.086 8.839 -101.124 1.00 61.62 393 ARG A C 1
ATOM 3332 O O . ARG A 1 393 ? -71.767 8.292 -101.979 1.00 61.62 393 ARG A O 1
ATOM 3339 N N . TYR A 1 394 ? -69.857 8.434 -100.803 1.00 55.06 394 TYR A N 1
ATOM 3340 C CA . TYR A 1 394 ? -69.184 7.283 -101.409 1.00 55.06 394 TYR A CA 1
ATOM 3341 C C . TYR A 1 394 ? -69.630 5.936 -100.800 1.00 55.06 394 TYR A C 1
ATOM 3343 O O . TYR A 1 394 ? -69.660 4.924 -101.493 1.00 55.06 394 TYR A O 1
ATOM 3351 N N . LEU A 1 395 ? -69.997 5.902 -99.510 1.00 54.50 395 LEU A N 1
ATOM 3352 C CA . LEU A 1 395 ? -70.345 4.664 -98.791 1.00 54.50 395 LEU A CA 1
ATOM 3353 C C . LEU A 1 395 ? -71.799 4.189 -98.995 1.00 54.50 395 LEU A C 1
ATOM 3355 O O . LEU A 1 395 ? -72.043 2.984 -98.979 1.00 54.50 395 LEU A O 1
ATOM 3359 N N . VAL A 1 396 ? -72.754 5.093 -99.249 1.00 58.47 396 VAL A N 1
ATOM 3360 C CA . VAL A 1 396 ? -74.172 4.732 -99.488 1.00 58.47 396 VAL A CA 1
ATOM 3361 C C . VAL A 1 396 ? -74.376 3.982 -100.816 1.00 58.47 396 VAL A C 1
ATOM 3363 O O . VAL A 1 396 ? -75.281 3.157 -100.920 1.00 58.47 396 VAL A O 1
ATOM 3366 N N . GLU A 1 397 ? -73.508 4.186 -101.812 1.00 51.91 397 GLU A N 1
ATOM 3367 C CA . GLU A 1 397 ? -73.515 3.394 -103.056 1.00 51.91 397 GLU A CA 1
ATOM 3368 C C . GLU A 1 397 ? -73.033 1.944 -102.857 1.00 51.91 397 GLU A C 1
ATOM 3370 O O . GLU A 1 397 ? -73.359 1.074 -103.665 1.00 51.91 397 GLU A O 1
ATOM 3375 N N . PHE A 1 398 ? -72.275 1.656 -101.792 1.00 51.28 398 PHE A N 1
ATOM 3376 C CA . PHE A 1 398 ? -71.558 0.385 -101.636 1.00 51.28 398 PHE A CA 1
ATOM 3377 C C . PHE A 1 398 ? -72.301 -0.642 -100.758 1.00 51.28 398 PHE A C 1
ATOM 3379 O O . PHE A 1 398 ? -72.212 -1.846 -100.997 1.00 51.28 398 PHE A O 1
ATOM 3386 N N . GLU A 1 399 ? -73.087 -0.195 -99.772 1.00 46.56 399 GLU A N 1
ATOM 3387 C CA . GLU A 1 399 ? -73.750 -1.076 -98.789 1.00 46.56 399 GLU A CA 1
ATOM 3388 C C . GLU A 1 399 ? -75.012 -1.798 -99.295 1.00 46.56 399 GLU A C 1
ATOM 3390 O O . GLU A 1 399 ? -75.494 -2.723 -98.642 1.00 46.56 399 GLU A O 1
ATOM 3395 N N . GLN A 1 400 ? -75.532 -1.463 -100.480 1.00 42.72 400 GLN A N 1
ATOM 3396 C CA . GLN A 1 400 ? -76.680 -2.181 -101.049 1.00 42.72 400 GLN A CA 1
ATOM 3397 C C . GLN A 1 400 ? -76.339 -3.563 -101.621 1.00 42.72 400 GLN A C 1
ATOM 3399 O O . GLN A 1 400 ? -77.269 -4.294 -101.964 1.00 42.72 400 GLN A O 1
ATOM 3404 N N . LYS A 1 401 ? -75.057 -3.947 -101.746 1.00 40.22 401 LYS A N 1
ATOM 3405 C CA . LYS A 1 401 ? -74.718 -5.053 -102.648 1.00 40.22 401 LYS A CA 1
ATOM 3406 C C . LYS A 1 401 ? -74.390 -6.418 -102.088 1.00 40.22 401 LYS A C 1
ATOM 3408 O O . LYS A 1 401 ? -74.765 -7.356 -102.771 1.00 40.22 401 LYS A O 1
ATOM 3413 N N . GLU A 1 402 ? -73.721 -6.620 -100.956 1.00 35.03 402 GLU A N 1
ATOM 3414 C CA . GLU A 1 402 ? -73.058 -7.935 -100.880 1.00 35.03 402 GLU A CA 1
ATOM 3415 C C . GLU A 1 402 ? -72.865 -8.519 -99.490 1.00 35.03 402 GLU A C 1
ATOM 3417 O O . GLU A 1 402 ? -71.777 -8.877 -99.048 1.00 35.03 402 GLU A O 1
ATOM 3422 N N . ASN A 1 403 ? -74.018 -8.820 -98.900 1.00 43.09 403 ASN A N 1
ATOM 3423 C CA . ASN A 1 403 ? -74.261 -10.027 -98.107 1.00 43.09 403 ASN A CA 1
ATOM 3424 C C . ASN A 1 403 ? -73.960 -11.357 -98.862 1.00 43.09 403 ASN A C 1
ATOM 3426 O O . ASN A 1 403 ? -74.592 -12.375 -98.581 1.00 43.09 403 ASN A O 1
ATOM 3430 N N . GLU A 1 404 ? -73.001 -11.404 -99.795 1.00 38.78 404 GLU A N 1
ATOM 3431 C CA . GLU A 1 404 ? -72.788 -12.564 -100.680 1.00 38.78 404 GLU A CA 1
ATOM 3432 C C . GLU A 1 404 ? -71.420 -13.248 -100.558 1.00 38.78 404 GLU A C 1
ATOM 3434 O O . GLU A 1 404 ? -71.236 -14.319 -101.127 1.00 38.78 404 GLU A O 1
ATOM 3439 N N . ILE A 1 405 ? -70.476 -12.746 -99.751 1.00 49.12 405 ILE A N 1
ATOM 3440 C CA . ILE A 1 405 ? -69.150 -13.387 -99.638 1.00 49.12 405 ILE A CA 1
ATOM 3441 C C . ILE A 1 405 ? -68.860 -13.812 -98.198 1.00 49.12 405 ILE A C 1
ATOM 3443 O O . ILE A 1 405 ? -67.932 -13.387 -97.513 1.00 49.12 405 ILE A O 1
ATOM 3447 N N . LYS A 1 406 ? -69.682 -14.777 -97.773 1.00 45.81 406 LYS A N 1
ATOM 3448 C CA . LYS A 1 406 ? -69.184 -15.965 -97.071 1.00 45.81 406 LYS A CA 1
ATOM 3449 C C . LYS A 1 406 ? -67.956 -16.508 -97.810 1.00 45.81 406 LYS A C 1
ATOM 3451 O O . LYS A 1 406 ? -67.910 -16.486 -99.033 1.00 45.81 406 LYS A O 1
ATOM 3456 N N . MET A 1 407 ? -67.056 -17.139 -97.061 1.00 38.44 407 MET A N 1
ATOM 3457 C CA . MET A 1 407 ? -65.950 -17.951 -97.580 1.00 38.44 407 MET A CA 1
ATOM 3458 C C . MET A 1 407 ? -64.711 -17.164 -98.022 1.00 38.44 407 MET A C 1
ATOM 3460 O O . MET A 1 407 ? -64.426 -17.021 -99.205 1.00 38.44 407 MET A O 1
ATOM 3464 N N . ARG A 1 408 ? -63.913 -16.757 -97.037 1.00 37.28 408 ARG A N 1
ATOM 3465 C CA . ARG A 1 408 ? -62.443 -16.891 -97.021 1.00 37.28 408 ARG A CA 1
ATOM 3466 C C . ARG A 1 408 ? -61.994 -16.319 -95.682 1.00 37.28 408 ARG A C 1
ATOM 3468 O O . ARG A 1 408 ? -61.823 -15.123 -95.519 1.00 37.28 408 ARG A O 1
ATOM 3475 N N . ASN A 1 409 ? -62.094 -17.126 -94.633 1.00 32.28 409 ASN A N 1
ATOM 3476 C CA . ASN A 1 409 ? -60.914 -17.806 -94.103 1.00 32.28 409 ASN A CA 1
ATOM 3477 C C . ASN A 1 409 ? -59.813 -16.781 -93.808 1.00 32.28 409 ASN A C 1
ATOM 3479 O O . ASN A 1 409 ? -59.227 -16.192 -94.706 1.00 32.28 409 ASN A O 1
ATOM 3483 N N . GLN A 1 410 ? -59.503 -16.552 -92.534 1.00 45.00 410 GLN A N 1
ATOM 3484 C CA . GLN A 1 410 ? -58.437 -17.368 -91.942 1.00 45.00 410 GLN A CA 1
ATOM 3485 C C . GLN A 1 410 ? -57.299 -17.569 -92.959 1.00 45.00 410 GLN A C 1
ATOM 3487 O O . GLN A 1 410 ? -57.221 -18.641 -93.534 1.00 45.00 410 GLN A O 1
ATOM 3492 N N . ILE A 1 411 ? -56.542 -16.510 -93.266 1.00 43.97 411 ILE A N 1
ATOM 3493 C CA . ILE A 1 411 ? -55.151 -16.436 -93.774 1.00 43.97 411 ILE A CA 1
ATOM 3494 C C . ILE A 1 411 ? -54.903 -14.937 -94.049 1.00 43.97 411 ILE A C 1
ATOM 3496 O O . ILE A 1 411 ? -54.805 -14.489 -95.175 1.00 43.97 411 ILE A O 1
ATOM 3500 N N . GLU A 1 412 ? -54.905 -14.111 -93.007 1.00 37.84 412 GLU A N 1
ATOM 3501 C CA . GLU A 1 412 ? -53.926 -13.009 -92.907 1.00 37.84 412 GLU A CA 1
ATOM 3502 C C . GLU A 1 412 ? -53.730 -12.601 -91.441 1.00 37.84 412 GLU A C 1
ATOM 3504 O O . GLU A 1 412 ? -53.522 -11.453 -91.058 1.00 37.84 412 GLU A O 1
ATOM 3509 N N . LEU A 1 413 ? -53.751 -13.625 -90.585 1.00 47.19 413 LEU A N 1
ATOM 3510 C CA . LEU A 1 413 ? -52.832 -13.677 -89.468 1.00 47.19 413 LEU A CA 1
ATOM 3511 C C . LEU A 1 413 ? -51.419 -13.424 -90.045 1.00 47.19 413 LEU A C 1
ATOM 3513 O O . LEU A 1 413 ? -51.045 -14.066 -91.023 1.00 47.19 413 LEU A O 1
ATOM 3517 N N . LEU A 1 414 ? -50.641 -12.550 -89.400 1.00 44.28 414 LEU A N 1
ATOM 3518 C CA . LEU A 1 414 ? -49.165 -12.529 -89.443 1.00 44.28 414 LEU A CA 1
ATOM 3519 C C . LEU A 1 414 ? -48.399 -11.733 -90.523 1.00 44.28 414 LEU A C 1
ATOM 3521 O O . LEU A 1 414 ? -47.248 -12.087 -90.755 1.00 44.28 414 LEU A O 1
ATOM 3525 N N . GLN A 1 415 ? -48.881 -10.614 -91.092 1.00 41.78 415 GLN A N 1
ATOM 3526 C CA . GLN A 1 415 ? -47.956 -9.737 -91.867 1.00 41.78 415 GLN A CA 1
ATOM 3527 C C . GLN A 1 415 ? -47.951 -8.222 -91.604 1.00 41.78 415 GLN A C 1
ATOM 3529 O O . GLN A 1 415 ? -47.020 -7.556 -92.045 1.00 41.78 415 GLN A O 1
ATOM 3534 N N . LYS A 1 416 ? -48.836 -7.651 -90.775 1.00 41.56 416 LYS A N 1
ATOM 3535 C CA . LYS A 1 416 ? -48.630 -6.272 -90.251 1.00 41.56 416 LYS A CA 1
ATOM 3536 C C . LYS A 1 416 ? -48.343 -6.198 -88.751 1.00 41.56 416 LYS A C 1
ATOM 3538 O O . LYS A 1 416 ? -48.333 -5.121 -88.171 1.00 41.56 416 LYS A O 1
ATOM 3543 N N . LYS A 1 417 ? -48.015 -7.351 -88.159 1.00 45.25 417 LYS A N 1
ATOM 3544 C CA . LYS A 1 417 ? -47.565 -7.530 -86.770 1.00 45.25 417 LYS A CA 1
ATOM 3545 C C . LYS A 1 417 ? -46.035 -7.383 -86.599 1.00 45.25 417 LYS A C 1
ATOM 3547 O O . LYS A 1 417 ? -45.515 -7.781 -85.572 1.00 45.25 417 LYS A O 1
ATOM 3552 N N . THR A 1 418 ? -45.281 -6.870 -87.585 1.00 40.56 418 THR A N 1
ATOM 3553 C CA . THR A 1 418 ? -43.796 -6.839 -87.511 1.00 40.56 418 THR A CA 1
ATOM 3554 C C . THR A 1 418 ? -43.093 -5.712 -88.300 1.00 40.56 418 THR A C 1
ATOM 3556 O O . THR A 1 418 ? -41.967 -5.911 -88.756 1.00 40.56 418 THR A O 1
ATOM 3559 N N . HIS A 1 419 ? -43.673 -4.506 -88.451 1.00 44.06 419 HIS A N 1
ATOM 3560 C CA . HIS A 1 419 ? -42.892 -3.375 -89.015 1.00 44.06 419 HIS A CA 1
ATOM 3561 C C . HIS A 1 419 ? -42.996 -1.997 -88.333 1.00 44.06 419 HIS A C 1
ATOM 3563 O O . HIS A 1 419 ? -42.162 -1.153 -88.627 1.00 44.06 419 HIS A O 1
ATOM 3569 N N . ILE A 1 420 ? -43.900 -1.750 -87.375 1.00 49.44 420 ILE A N 1
ATOM 3570 C CA . ILE A 1 420 ? -43.894 -0.473 -86.610 1.00 49.44 420 ILE A CA 1
ATOM 3571 C C . ILE A 1 420 ? -43.505 -0.678 -85.132 1.00 49.44 420 ILE A C 1
ATOM 3573 O O . ILE A 1 420 ? -42.852 0.174 -84.537 1.00 49.44 420 ILE A O 1
ATOM 3577 N N . GLU A 1 421 ? -43.716 -1.876 -84.575 1.00 51.91 421 GLU A N 1
ATOM 3578 C CA . GLU A 1 421 ? -43.357 -2.221 -83.183 1.00 51.91 421 GLU A CA 1
ATOM 3579 C C . GLU A 1 421 ? -41.839 -2.220 -82.876 1.00 51.91 421 GLU A C 1
ATOM 3581 O O . GLU A 1 421 ? -41.449 -2.374 -81.723 1.00 51.91 421 GLU A O 1
ATOM 3586 N N . LYS A 1 422 ? -40.954 -2.010 -83.865 1.00 51.12 422 LYS A N 1
ATOM 3587 C CA . LYS A 1 422 ? -39.488 -1.992 -83.668 1.00 51.12 422 LYS A CA 1
ATOM 3588 C C . LYS A 1 422 ? -38.815 -0.614 -83.746 1.00 51.12 422 LYS A C 1
ATOM 3590 O O . LYS A 1 422 ? -37.625 -0.546 -83.452 1.00 51.12 422 LYS A O 1
ATOM 3595 N N . GLN A 1 423 ? -39.525 0.470 -84.082 1.00 49.00 423 GLN A N 1
ATOM 3596 C CA . GLN A 1 423 ? -38.941 1.827 -84.125 1.00 49.00 423 GLN A CA 1
ATOM 3597 C C . GLN A 1 423 ? -39.472 2.786 -83.047 1.00 49.00 423 GLN A C 1
ATOM 3599 O O . GLN A 1 423 ? -38.718 3.648 -82.600 1.00 49.00 423 GLN A O 1
ATOM 3604 N N . ASP A 1 424 ? -40.684 2.580 -82.527 1.00 54.81 424 ASP A N 1
ATOM 3605 C CA . ASP A 1 424 ? -41.237 3.435 -81.460 1.00 54.81 424 ASP A CA 1
ATOM 3606 C C . ASP A 1 424 ? -40.763 3.049 -80.045 1.00 54.81 424 ASP A C 1
ATOM 3608 O O . ASP A 1 424 ? -40.794 3.866 -79.123 1.00 54.81 424 ASP A O 1
ATOM 3612 N N . SER A 1 425 ? -40.243 1.831 -79.852 1.00 54.94 425 SER A N 1
ATOM 3613 C CA . SER A 1 425 ? -39.873 1.347 -78.513 1.00 54.94 425 SER A CA 1
ATOM 3614 C C . SER A 1 425 ? -38.513 1.849 -77.999 1.00 54.94 425 SER A C 1
ATOM 3616 O O . SER A 1 425 ? -38.291 1.830 -76.794 1.00 54.94 425 SER A O 1
ATOM 3618 N N . ILE A 1 426 ? -37.609 2.328 -78.868 1.00 57.31 426 ILE A N 1
ATOM 3619 C CA . ILE A 1 426 ? -36.279 2.841 -78.459 1.00 57.31 426 ILE A CA 1
ATOM 3620 C C . ILE A 1 426 ? -36.337 4.339 -78.117 1.00 57.31 426 ILE A C 1
ATOM 3622 O O . ILE A 1 426 ? -35.666 4.793 -77.192 1.00 57.31 426 ILE A O 1
ATOM 3626 N N . ARG A 1 427 ? -37.187 5.113 -78.804 1.00 56.75 427 ARG A N 1
ATOM 3627 C CA . ARG A 1 427 ? -37.369 6.546 -78.524 1.00 56.75 427 ARG A CA 1
ATOM 3628 C C . ARG A 1 427 ? -38.219 6.792 -77.271 1.00 56.75 427 ARG A C 1
ATOM 3630 O O . ARG A 1 427 ? -37.866 7.646 -76.464 1.00 56.75 427 ARG A O 1
ATOM 3637 N N . ASN A 1 428 ? -39.259 5.983 -77.054 1.00 61.72 428 ASN A N 1
ATOM 3638 C CA . ASN A 1 428 ? -40.083 6.071 -75.845 1.00 61.72 428 ASN A CA 1
ATOM 3639 C C . ASN A 1 428 ? -39.332 5.634 -74.576 1.00 61.72 428 ASN A C 1
ATOM 3641 O O . ASN A 1 428 ? -39.592 6.189 -73.515 1.00 61.72 428 ASN A O 1
ATOM 3645 N N . ALA A 1 429 ? -38.376 4.702 -74.667 1.00 61.94 429 ALA A N 1
ATOM 3646 C CA . ALA A 1 429 ? -37.583 4.274 -73.511 1.00 61.94 429 ALA A CA 1
ATOM 3647 C C . ALA A 1 429 ? -36.609 5.365 -73.019 1.00 61.94 429 ALA A C 1
ATOM 3649 O O . ALA A 1 429 ? -36.514 5.590 -71.819 1.00 61.94 429 ALA A O 1
ATOM 3650 N N . SER A 1 430 ? -35.957 6.108 -73.925 1.00 62.97 430 SER A N 1
ATOM 3651 C CA . SER A 1 430 ? -35.026 7.191 -73.551 1.00 62.97 430 SER A CA 1
ATOM 3652 C C . SER A 1 430 ? -35.733 8.429 -72.976 1.00 62.97 430 SER A C 1
ATOM 3654 O O . SER A 1 430 ? -35.239 9.048 -72.031 1.00 62.97 430 SER A O 1
ATOM 3656 N N . GLU A 1 431 ? -36.903 8.792 -73.513 1.00 67.88 431 GLU A N 1
ATOM 3657 C CA . GLU A 1 431 ? -37.730 9.871 -72.953 1.00 67.88 431 GLU A CA 1
ATOM 3658 C C . GLU A 1 431 ? -38.411 9.448 -71.637 1.00 67.88 431 GLU A C 1
ATOM 3660 O O . GLU A 1 431 ? -38.586 10.282 -70.746 1.00 67.88 431 GLU A O 1
ATOM 3665 N N . ALA A 1 432 ? -38.740 8.159 -71.472 1.00 68.94 432 ALA A N 1
ATOM 3666 C CA . ALA A 1 432 ? -39.230 7.614 -70.208 1.00 68.94 432 ALA A CA 1
ATOM 3667 C C . ALA A 1 432 ? -38.139 7.581 -69.126 1.00 68.94 432 ALA A C 1
ATOM 3669 O O . ALA A 1 432 ? -38.420 7.998 -68.011 1.00 68.94 432 ALA A O 1
ATOM 3670 N N . GLU A 1 433 ? -36.897 7.190 -69.433 1.00 68.81 433 GLU A N 1
ATOM 3671 C CA . GLU A 1 433 ? -35.783 7.213 -68.466 1.00 68.81 433 GLU A CA 1
ATOM 3672 C C . GLU A 1 433 ? -35.444 8.630 -67.987 1.00 68.81 433 GLU A C 1
ATOM 3674 O O . GLU A 1 433 ? -35.240 8.843 -66.794 1.00 68.81 433 GLU A O 1
ATOM 3679 N N . LYS A 1 434 ? -35.455 9.633 -68.879 1.00 75.56 434 LYS A N 1
ATOM 3680 C CA . LYS A 1 434 ? -35.272 11.036 -68.464 1.00 75.56 434 LYS A CA 1
ATOM 3681 C C . LYS A 1 434 ? -36.407 11.536 -67.571 1.00 75.56 434 LYS A C 1
ATOM 3683 O O . LYS A 1 434 ? -36.138 12.216 -66.588 1.00 75.56 434 LYS A O 1
ATOM 3688 N N . ARG A 1 435 ? -37.659 11.174 -67.879 1.00 78.25 435 ARG A N 1
ATOM 3689 C CA . ARG A 1 435 ? -38.810 11.503 -67.024 1.00 78.25 435 ARG A CA 1
ATOM 3690 C C . ARG A 1 435 ? -38.773 10.767 -65.691 1.00 78.25 435 ARG A C 1
ATOM 3692 O O . ARG A 1 435 ? -39.176 11.357 -64.702 1.00 78.25 435 ARG A O 1
ATOM 3699 N N . ILE A 1 436 ? -38.305 9.521 -65.655 1.00 76.44 436 ILE A N 1
ATOM 3700 C CA . ILE A 1 436 ? -38.161 8.754 -64.413 1.00 76.44 436 ILE A CA 1
ATOM 3701 C C . ILE A 1 436 ? -37.093 9.397 -63.529 1.00 76.44 436 ILE A C 1
ATOM 3703 O O . ILE A 1 436 ? -37.391 9.670 -62.378 1.00 76.44 436 ILE A O 1
ATOM 3707 N N . ASN A 1 437 ? -35.929 9.774 -64.068 1.00 76.38 437 ASN A N 1
ATOM 3708 C CA . ASN A 1 437 ? -34.904 10.465 -63.275 1.00 76.38 437 ASN A CA 1
ATOM 3709 C C . ASN A 1 437 ? -35.359 11.851 -62.776 1.00 76.38 437 ASN A C 1
ATOM 3711 O O . ASN A 1 437 ? -35.127 12.182 -61.618 1.00 76.38 437 ASN A O 1
ATOM 3715 N N . GLU A 1 438 ? -36.053 12.651 -63.597 1.00 77.62 438 GLU A N 1
ATOM 3716 C CA . GLU A 1 438 ? -36.627 13.930 -63.136 1.00 77.62 438 GLU A CA 1
ATOM 3717 C C . GLU A 1 438 ? -37.746 13.740 -62.098 1.00 77.62 438 GLU A C 1
ATOM 3719 O O . GLU A 1 438 ? -37.909 14.568 -61.198 1.00 77.62 438 GLU A O 1
ATOM 3724 N N . LEU A 1 439 ? -38.544 12.675 -62.219 1.00 78.94 439 LEU A N 1
ATOM 3725 C CA . LEU A 1 439 ? -39.579 12.343 -61.241 1.00 78.94 439 LEU A CA 1
ATOM 3726 C C . LEU A 1 439 ? -38.978 11.795 -59.947 1.00 78.94 439 LEU A C 1
ATOM 3728 O O . LEU A 1 439 ? -39.493 12.140 -58.891 1.00 78.94 439 LEU A O 1
ATOM 3732 N N . ASP A 1 440 ? -37.891 11.029 -60.008 1.00 78.69 440 ASP A N 1
ATOM 3733 C CA . ASP A 1 440 ? -37.190 10.511 -58.834 1.00 78.69 440 ASP A CA 1
ATOM 3734 C C . ASP A 1 440 ? -36.476 11.632 -58.072 1.00 78.69 440 ASP A C 1
ATOM 3736 O O . ASP A 1 440 ? -36.595 11.694 -56.852 1.00 78.69 440 ASP A O 1
ATOM 3740 N N . GLU A 1 441 ? -35.831 12.590 -58.751 1.00 78.56 441 GLU A N 1
ATOM 3741 C CA . GLU A 1 441 ? -35.265 13.775 -58.082 1.00 78.56 441 GLU A CA 1
ATOM 3742 C C . GLU A 1 441 ? -36.355 14.642 -57.433 1.00 78.56 441 GLU A C 1
ATOM 3744 O O . GLU A 1 441 ? -36.201 15.096 -56.294 1.00 78.56 441 GLU A O 1
ATOM 3749 N N . ARG A 1 442 ? -37.502 14.829 -58.104 1.00 82.62 442 ARG A N 1
ATOM 3750 C CA . ARG A 1 442 ? -38.653 15.533 -57.513 1.00 82.62 442 ARG A CA 1
ATOM 3751 C C . ARG A 1 442 ? -39.280 14.761 -56.361 1.00 82.62 442 ARG A C 1
ATOM 3753 O O . ARG A 1 442 ? -39.691 15.386 -55.389 1.00 82.62 442 ARG A O 1
ATOM 3760 N N . LEU A 1 443 ? -39.350 13.435 -56.446 1.00 78.44 443 LEU A N 1
ATOM 3761 C CA . LEU A 1 443 ? -39.860 12.587 -55.375 1.00 78.44 443 LEU A CA 1
ATOM 3762 C C . LEU A 1 443 ? -38.938 12.663 -54.162 1.00 78.44 443 LEU A C 1
ATOM 3764 O O . LEU A 1 443 ? -39.430 12.830 -53.052 1.00 78.44 443 LEU A O 1
ATOM 3768 N N . HIS A 1 444 ? -37.620 12.627 -54.367 1.00 74.44 444 HIS A N 1
ATOM 3769 C CA . HIS A 1 444 ? -36.653 12.752 -53.282 1.00 74.44 444 HIS A CA 1
ATOM 3770 C C . HIS A 1 444 ? -36.713 14.133 -52.618 1.00 74.44 444 HIS A C 1
ATOM 3772 O O . HIS A 1 444 ? -36.717 14.215 -51.390 1.00 74.44 444 HIS A O 1
ATOM 3778 N N . SER A 1 445 ? -36.834 15.208 -53.408 1.00 75.38 445 SER A N 1
ATOM 3779 C CA . SER A 1 445 ? -37.022 16.570 -52.888 1.00 75.38 445 SER A CA 1
ATOM 3780 C C . SER A 1 445 ? -38.344 16.713 -52.127 1.00 75.38 445 SER A C 1
ATOM 3782 O O . SER A 1 445 ? -38.363 17.266 -51.033 1.00 75.38 445 SER A O 1
ATOM 3784 N N . ALA A 1 446 ? -39.442 16.165 -52.655 1.00 77.38 446 ALA A N 1
ATOM 3785 C CA . ALA A 1 446 ? -40.751 16.204 -52.004 1.00 77.38 446 ALA A CA 1
ATOM 3786 C C . ALA A 1 446 ? -40.804 15.342 -50.731 1.00 77.38 446 ALA A C 1
ATOM 3788 O O . ALA A 1 446 ? -41.488 15.700 -49.775 1.00 77.38 446 ALA A O 1
ATOM 3789 N N . GLN A 1 447 ? -40.084 14.216 -50.694 1.00 72.44 447 GLN A N 1
ATOM 3790 C CA . GLN A 1 447 ? -39.960 13.367 -49.506 1.00 72.44 447 GLN A CA 1
ATOM 3791 C C . GLN A 1 447 ? -39.123 14.035 -48.413 1.00 72.44 447 GLN A C 1
ATOM 3793 O O . GLN A 1 447 ? -39.484 13.948 -47.240 1.00 72.44 447 GLN A O 1
ATOM 3798 N N . GLU A 1 448 ? -38.046 14.732 -48.778 1.00 75.69 448 GLU A N 1
ATOM 3799 C CA . GLU A 1 448 ? -37.238 15.493 -47.823 1.00 75.69 448 GLU A CA 1
ATOM 3800 C C . GLU A 1 448 ? -38.015 16.702 -47.275 1.00 75.69 448 GLU A C 1
ATOM 3802 O O . GLU A 1 448 ? -38.028 16.922 -46.064 1.00 75.69 448 GLU A O 1
ATOM 3807 N N . GLU A 1 449 ? -38.763 17.415 -48.124 1.00 77.75 449 GLU A N 1
ATOM 3808 C CA . GLU A 1 449 ? -39.695 18.464 -47.687 1.00 77.75 449 GLU A CA 1
ATOM 3809 C C . GLU A 1 449 ? -40.795 17.905 -46.776 1.00 77.75 449 GLU A C 1
ATOM 3811 O O . GLU A 1 449 ? -41.061 18.480 -45.722 1.00 77.75 449 GLU A O 1
ATOM 3816 N N . GLN A 1 450 ? -41.385 16.748 -47.105 1.00 72.69 450 GLN A N 1
ATOM 3817 C CA . GLN A 1 450 ? -42.348 16.084 -46.221 1.00 72.69 450 GLN A CA 1
ATOM 3818 C C . GLN A 1 450 ? -41.734 15.707 -44.875 1.00 72.69 450 GLN A C 1
ATOM 3820 O O . GLN A 1 450 ? -42.411 15.822 -43.855 1.00 72.69 450 GLN A O 1
ATOM 3825 N N . ARG A 1 451 ? -40.474 15.260 -44.849 1.00 77.06 451 ARG A N 1
ATOM 3826 C CA . ARG A 1 451 ? -39.783 14.909 -43.605 1.00 77.06 451 ARG A CA 1
ATOM 3827 C C . ARG A 1 451 ? -39.546 16.143 -42.742 1.00 77.06 451 ARG A C 1
ATOM 3829 O O . ARG A 1 451 ? -39.883 16.116 -41.564 1.00 77.06 451 ARG A O 1
ATOM 3836 N N . ILE A 1 452 ? -39.046 17.232 -43.328 1.00 76.25 452 ILE A N 1
ATOM 3837 C CA . ILE A 1 452 ? -38.839 18.505 -42.622 1.00 76.25 452 ILE A CA 1
ATOM 3838 C C . ILE A 1 452 ? -40.171 19.032 -42.079 1.00 76.25 452 ILE A C 1
ATOM 3840 O O . ILE A 1 452 ? -40.262 19.406 -40.912 1.00 76.25 452 ILE A O 1
ATOM 3844 N N . MET A 1 453 ? -41.224 18.990 -42.895 1.00 73.81 453 MET A N 1
ATOM 3845 C CA . MET A 1 453 ? -42.553 19.457 -42.513 1.00 73.81 453 MET A CA 1
ATOM 3846 C C . MET A 1 453 ? -43.181 18.567 -41.430 1.00 73.81 453 MET A C 1
ATOM 3848 O O . MET A 1 453 ? -43.838 19.072 -40.522 1.00 73.81 453 MET A O 1
ATOM 3852 N N . LYS A 1 454 ? -42.935 17.251 -41.461 1.00 73.06 454 LYS A N 1
ATOM 3853 C CA . LYS A 1 454 ? -43.366 16.319 -40.413 1.00 73.06 454 LYS A CA 1
ATOM 3854 C C . LYS A 1 454 ? -42.640 16.580 -39.091 1.00 73.06 454 LYS A C 1
ATOM 3856 O O . LYS A 1 454 ? -43.304 16.684 -38.063 1.00 73.06 454 LYS A O 1
ATOM 3861 N N . ASP A 1 455 ? -41.323 16.762 -39.120 1.00 72.81 455 ASP A N 1
ATOM 3862 C CA . ASP A 1 455 ? -40.527 17.079 -37.929 1.00 72.81 455 ASP A CA 1
ATOM 3863 C C . ASP A 1 455 ? -40.931 18.434 -37.321 1.00 72.81 455 ASP A C 1
ATOM 3865 O O . ASP A 1 455 ? -40.938 18.611 -36.100 1.00 72.81 455 ASP A O 1
ATOM 3869 N N . GLU A 1 456 ? -41.299 19.407 -38.156 1.00 75.12 456 GLU A N 1
ATOM 3870 C CA . GLU A 1 456 ? -41.760 20.722 -37.712 1.00 75.12 456 GLU A CA 1
ATOM 3871 C C . GLU A 1 456 ? -43.168 20.662 -37.094 1.00 75.12 456 GLU A C 1
ATOM 3873 O O . GLU A 1 456 ? -43.399 21.244 -36.028 1.00 75.12 456 GLU A O 1
ATOM 3878 N N . VAL A 1 457 ? -44.076 19.869 -37.677 1.00 74.81 457 VAL A N 1
ATOM 3879 C CA . VAL A 1 457 ? -45.395 19.566 -37.097 1.00 74.81 457 VAL A CA 1
ATOM 3880 C C . VAL A 1 457 ? -45.255 18.824 -35.768 1.00 74.81 457 VAL A C 1
ATOM 3882 O O . VAL A 1 457 ? -45.933 19.175 -34.805 1.00 74.81 457 VAL A O 1
ATOM 3885 N N . GLU A 1 458 ? -44.348 17.852 -35.659 1.00 70.44 458 GLU A N 1
ATOM 3886 C CA . GLU A 1 458 ? -44.095 17.136 -34.403 1.00 70.44 458 GLU A CA 1
ATOM 3887 C C . GLU A 1 458 ? -43.530 18.068 -33.318 1.00 70.44 458 GLU A C 1
ATOM 3889 O O . GLU A 1 458 ? -43.983 18.030 -32.171 1.00 70.44 458 GLU A O 1
ATOM 3894 N N . ARG A 1 459 ? -42.620 18.990 -33.667 1.00 71.00 459 ARG A N 1
ATOM 3895 C CA . ARG A 1 459 ? -42.128 20.017 -32.728 1.00 71.00 459 ARG A CA 1
ATOM 3896 C C . ARG A 1 459 ? -43.221 20.991 -32.298 1.00 71.00 459 ARG A C 1
ATOM 3898 O O . ARG A 1 459 ? -43.264 21.364 -31.122 1.00 71.00 459 ARG A O 1
ATOM 3905 N N . MET A 1 460 ? -44.093 21.409 -33.215 1.00 70.00 460 MET A N 1
ATOM 3906 C CA . MET A 1 460 ? -45.237 22.262 -32.889 1.00 70.00 460 MET A CA 1
ATOM 3907 C C . MET A 1 460 ? -46.238 21.536 -31.988 1.00 70.00 460 MET A C 1
ATOM 3909 O O . MET A 1 460 ? -46.634 22.094 -30.966 1.00 70.00 460 MET A O 1
ATOM 3913 N N . ASN A 1 461 ? -46.566 20.280 -32.290 1.00 68.81 461 ASN A N 1
ATOM 3914 C CA . ASN A 1 461 ? -47.461 19.460 -31.475 1.00 68.81 461 ASN A CA 1
ATOM 3915 C C . ASN A 1 461 ? -46.893 19.249 -30.065 1.00 68.81 461 ASN A C 1
ATOM 3917 O O . ASN A 1 461 ? -47.600 19.475 -29.088 1.00 68.81 461 ASN A O 1
ATOM 3921 N N . ALA A 1 462 ? -45.594 18.963 -29.933 1.00 69.44 462 ALA A N 1
ATOM 3922 C CA . ALA A 1 462 ? -44.936 18.819 -28.632 1.00 69.44 462 ALA A CA 1
ATOM 3923 C C . ALA A 1 462 ? -44.861 20.132 -27.823 1.00 69.44 462 ALA A C 1
ATOM 3925 O O . ALA A 1 462 ? -44.686 20.112 -26.598 1.00 69.44 462 ALA A O 1
ATOM 3926 N N . LYS A 1 463 ? -44.943 21.292 -28.488 1.00 73.38 463 LYS A N 1
ATOM 3927 C CA . LYS A 1 463 ? -45.034 22.602 -27.828 1.00 73.38 463 LYS A CA 1
ATOM 3928 C C . LYS A 1 463 ? -46.468 22.884 -27.373 1.00 73.38 463 LYS A C 1
ATOM 3930 O O . LYS A 1 463 ? -46.654 23.299 -26.233 1.00 73.38 463 LYS A O 1
ATOM 3935 N N . VAL A 1 464 ? -47.457 22.590 -28.218 1.00 73.56 464 VAL A N 1
ATOM 3936 C CA . VAL A 1 464 ? -48.888 22.718 -27.899 1.00 73.56 464 VAL A CA 1
ATOM 3937 C C . VAL A 1 464 ? -49.281 21.783 -26.754 1.00 73.56 464 VAL A C 1
ATOM 3939 O O . VAL A 1 464 ? -49.907 22.234 -25.801 1.00 73.56 464 VAL A O 1
ATOM 3942 N N . GLU A 1 465 ? -48.844 20.521 -26.760 1.00 65.19 465 GLU A N 1
ATOM 3943 C CA . GLU A 1 465 ? -49.096 19.583 -25.655 1.00 65.19 465 GLU A CA 1
ATOM 3944 C C . GLU A 1 465 ? -48.525 20.082 -24.327 1.00 65.19 465 GLU A C 1
ATOM 3946 O O . GLU A 1 465 ? -49.195 20.011 -23.296 1.00 65.19 465 GLU A O 1
ATOM 3951 N N . ARG A 1 466 ? -47.315 20.653 -24.338 1.00 70.00 466 ARG A N 1
ATOM 3952 C CA . ARG A 1 466 ? -46.718 21.238 -23.131 1.00 70.00 466 ARG A CA 1
ATOM 3953 C C . ARG A 1 466 ? -47.506 22.434 -22.605 1.00 70.00 466 ARG A C 1
ATOM 3955 O O . ARG A 1 466 ? -47.596 22.592 -21.389 1.00 70.00 466 ARG A O 1
ATOM 3962 N N . GLU A 1 467 ? -48.075 23.261 -23.476 1.00 72.00 467 GLU A N 1
ATOM 3963 C CA . GLU A 1 467 ? -48.929 24.371 -23.040 1.00 72.00 467 GLU A CA 1
ATOM 3964 C C . GLU A 1 467 ? -50.305 23.902 -22.563 1.00 72.00 467 GLU A C 1
ATOM 3966 O O . GLU A 1 467 ? -50.785 24.414 -21.556 1.00 72.00 467 GLU A O 1
ATOM 3971 N N . ILE A 1 468 ? -50.892 22.869 -23.178 1.00 69.62 468 ILE A N 1
ATOM 3972 C CA . ILE A 1 468 ? -52.136 22.247 -22.696 1.00 69.62 468 ILE A CA 1
ATOM 3973 C C . ILE A 1 468 ? -51.933 21.640 -21.304 1.00 69.62 468 ILE A C 1
ATOM 3975 O O . ILE A 1 468 ? -52.784 21.813 -20.434 1.00 69.62 468 ILE A O 1
ATOM 3979 N N . ILE A 1 469 ? -50.809 20.959 -21.058 1.00 70.44 469 ILE A N 1
ATOM 3980 C CA . ILE A 1 469 ? -50.498 20.400 -19.734 1.00 70.44 469 ILE A CA 1
ATOM 3981 C C . ILE A 1 469 ? -50.326 21.522 -18.705 1.00 70.44 469 ILE A C 1
ATOM 3983 O O . ILE A 1 469 ? -50.891 21.436 -17.617 1.00 70.44 469 ILE A O 1
ATOM 3987 N N . LYS A 1 470 ? -49.616 22.606 -19.051 1.00 70.75 470 LYS A N 1
ATOM 3988 C CA . LYS A 1 470 ? -49.490 23.774 -18.165 1.00 70.75 470 LYS A CA 1
ATOM 3989 C C . LYS A 1 470 ? -50.840 24.427 -17.875 1.00 70.75 470 LYS A C 1
ATOM 3991 O O . LYS A 1 470 ? -51.118 24.718 -16.719 1.00 70.75 470 LYS A O 1
ATOM 3996 N N . ALA A 1 471 ? -51.689 24.605 -18.886 1.00 71.44 471 ALA A N 1
ATOM 3997 C CA . ALA A 1 471 ? -53.020 25.178 -18.717 1.00 71.44 471 ALA A CA 1
ATOM 3998 C C . ALA A 1 471 ? -53.915 24.297 -17.829 1.00 71.44 471 ALA A C 1
ATOM 4000 O O . ALA A 1 471 ? -54.584 24.818 -16.942 1.00 71.44 471 ALA A O 1
ATOM 4001 N N . LYS A 1 472 ? -53.870 22.967 -17.995 1.00 66.94 472 LYS A N 1
ATOM 4002 C CA . LYS A 1 472 ? -54.607 22.017 -17.144 1.00 66.94 472 LYS A CA 1
ATOM 4003 C C . LYS A 1 472 ? -54.112 22.012 -15.697 1.00 66.94 472 LYS A C 1
ATOM 4005 O O . LYS A 1 472 ? -54.923 21.921 -14.779 1.00 66.94 472 LYS A O 1
ATOM 4010 N N . GLU A 1 473 ? -52.804 22.130 -15.477 1.00 64.25 473 GLU A N 1
ATOM 4011 C CA . GLU A 1 473 ? -52.226 22.207 -14.128 1.00 64.25 473 GLU A CA 1
ATOM 4012 C C . GLU A 1 473 ? -52.590 23.533 -13.435 1.00 64.25 473 GLU A C 1
ATOM 4014 O O . GLU A 1 473 ? -52.931 23.552 -12.252 1.00 64.25 473 GLU A O 1
ATOM 4019 N N . GLU A 1 474 ? -52.583 24.641 -14.181 1.00 66.25 474 GLU A N 1
ATOM 4020 C CA . GLU A 1 474 ? -53.023 25.957 -13.707 1.00 66.25 474 GLU A CA 1
ATOM 4021 C C . GLU A 1 474 ? -54.527 25.961 -13.377 1.00 66.25 474 GLU A C 1
ATOM 4023 O O . GLU A 1 474 ? -54.938 26.484 -12.342 1.00 66.25 474 GLU A O 1
ATOM 4028 N N . GLU A 1 475 ? -55.354 25.327 -14.213 1.00 65.50 475 GLU A N 1
ATOM 4029 C CA . GLU A 1 475 ? -56.788 25.149 -13.971 1.00 65.50 475 GLU A CA 1
ATOM 4030 C C . GLU A 1 475 ? -57.042 24.288 -12.725 1.00 65.50 475 GLU A C 1
ATOM 4032 O O . GLU A 1 475 ? -57.884 24.637 -11.896 1.00 65.50 475 GLU A O 1
ATOM 4037 N N . ARG A 1 476 ? -56.274 23.205 -12.535 1.00 64.38 476 ARG A N 1
ATOM 4038 C CA . ARG A 1 476 ? -56.357 22.374 -11.328 1.00 64.38 476 ARG A CA 1
ATOM 4039 C C . ARG A 1 476 ? -56.004 23.174 -10.076 1.00 64.38 476 ARG A C 1
ATOM 4041 O O . ARG A 1 476 ? -56.763 23.139 -9.112 1.00 64.38 476 ARG A O 1
ATOM 4048 N N . ARG A 1 477 ? -54.931 23.972 -10.118 1.00 67.56 477 ARG A N 1
ATOM 4049 C CA . ARG A 1 477 ? -54.562 24.872 -9.012 1.00 67.56 477 ARG A CA 1
ATOM 4050 C C . ARG A 1 477 ? -55.631 25.920 -8.723 1.00 67.56 477 ARG A C 1
ATOM 4052 O O . ARG A 1 477 ? -55.904 26.193 -7.560 1.00 67.56 477 ARG A O 1
ATOM 4059 N N . ARG A 1 478 ? -56.266 26.497 -9.747 1.00 68.44 478 ARG A N 1
ATOM 4060 C CA . ARG A 1 478 ? -57.384 27.436 -9.545 1.00 68.44 478 ARG A CA 1
ATOM 4061 C C . ARG A 1 478 ? -58.585 26.753 -8.895 1.00 68.44 478 ARG A C 1
ATOM 4063 O O . ARG A 1 478 ? -59.154 27.319 -7.968 1.00 68.44 478 ARG A O 1
ATOM 4070 N N . LYS A 1 479 ? -58.929 25.533 -9.322 1.00 67.12 479 LYS A N 1
ATOM 4071 C CA . LYS A 1 479 ? -60.001 24.736 -8.703 1.00 67.12 479 LYS A CA 1
ATOM 4072 C C . LYS A 1 479 ? -59.683 24.394 -7.246 1.00 67.12 479 LYS A C 1
ATOM 4074 O O . LYS A 1 479 ? -60.563 24.513 -6.405 1.00 67.12 479 LYS A O 1
ATOM 4079 N N . GLU A 1 480 ? -58.439 24.043 -6.927 1.00 62.03 480 GLU A N 1
ATOM 4080 C CA . GLU A 1 480 ? -58.002 23.782 -5.547 1.00 62.03 480 GLU A CA 1
ATOM 4081 C C . GLU A 1 480 ? -58.073 25.036 -4.664 1.00 62.03 480 GLU A C 1
ATOM 4083 O O . GLU A 1 480 ? -58.599 24.967 -3.555 1.00 62.03 480 GLU A O 1
ATOM 4088 N N . ILE A 1 481 ? -57.621 26.192 -5.163 1.00 68.44 481 ILE A N 1
ATOM 4089 C CA . ILE A 1 481 ? -57.715 27.467 -4.435 1.00 68.44 481 ILE A CA 1
ATOM 4090 C C . ILE A 1 481 ? -59.178 27.851 -4.189 1.00 68.44 481 ILE A C 1
ATOM 4092 O O . ILE A 1 481 ? -59.507 28.314 -3.100 1.00 68.44 481 ILE A O 1
ATOM 4096 N N . GLU A 1 482 ? -60.066 27.645 -5.162 1.00 67.50 482 GLU A N 1
ATOM 4097 C CA . GLU A 1 482 ? -61.488 27.966 -5.002 1.00 67.50 482 GLU A CA 1
ATOM 4098 C C . GLU A 1 482 ? -62.192 27.001 -4.034 1.00 67.50 482 GLU A C 1
ATOM 4100 O O . GLU A 1 482 ? -63.002 27.439 -3.220 1.00 67.50 482 GLU A O 1
ATOM 4105 N N . ILE A 1 483 ? -61.839 25.709 -4.043 1.00 67.44 483 ILE A N 1
ATOM 4106 C CA . ILE A 1 483 ? -62.318 24.740 -3.041 1.00 67.44 483 ILE A CA 1
ATOM 4107 C C . ILE A 1 483 ? -61.881 25.169 -1.637 1.00 67.44 483 ILE A C 1
ATOM 4109 O O . ILE A 1 483 ? -62.680 25.142 -0.700 1.00 67.44 483 ILE A O 1
ATOM 4113 N N . GLU A 1 484 ? -60.628 25.592 -1.480 1.00 68.06 484 GLU A N 1
ATOM 4114 C CA . GLU A 1 484 ? -60.110 26.009 -0.180 1.00 68.06 484 GLU A CA 1
ATOM 4115 C C . GLU A 1 484 ? -60.720 27.341 0.275 1.00 68.06 484 GLU A C 1
ATOM 4117 O O . GLU A 1 484 ? -61.090 27.499 1.436 1.00 68.06 484 GLU A O 1
ATOM 4122 N N . LYS A 1 485 ? -60.948 28.274 -0.652 1.00 69.81 485 LYS A N 1
ATOM 4123 C CA . LYS A 1 485 ? -61.680 29.511 -0.374 1.00 69.81 485 LYS A CA 1
ATOM 4124 C C . LYS A 1 485 ? -63.121 29.232 0.061 1.00 69.81 485 LYS A C 1
ATOM 4126 O O . LYS A 1 485 ? -63.580 29.843 1.021 1.00 69.81 485 LYS A O 1
ATOM 4131 N N . GLN A 1 486 ? -63.810 28.279 -0.569 1.00 63.81 486 GLN A N 1
ATOM 4132 C CA . GLN A 1 486 ? -65.156 27.860 -0.161 1.00 63.81 486 GLN A CA 1
ATOM 4133 C C . GLN A 1 486 ? -65.171 27.210 1.224 1.00 63.81 486 GLN A C 1
ATOM 4135 O O . GLN A 1 486 ? -66.103 27.448 1.992 1.00 63.81 486 GLN A O 1
ATOM 4140 N N . LYS A 1 487 ? -64.139 26.437 1.588 1.00 65.88 487 LYS A N 1
ATOM 4141 C CA . LYS A 1 487 ? -63.994 25.930 2.962 1.00 65.88 487 LYS A CA 1
ATOM 4142 C C . LYS A 1 487 ? -63.800 27.063 3.963 1.00 65.88 487 LYS A C 1
ATOM 4144 O O . LYS A 1 487 ? -64.489 27.081 4.976 1.00 65.88 487 LYS A O 1
ATOM 4149 N N . ILE A 1 488 ? -62.937 28.031 3.663 1.00 71.50 488 ILE A N 1
ATOM 4150 C CA . ILE A 1 488 ? -62.700 29.183 4.543 1.00 71.50 488 ILE A CA 1
ATOM 4151 C C . ILE A 1 488 ? -63.967 30.043 4.672 1.00 71.50 488 ILE A C 1
ATOM 4153 O O . ILE A 1 488 ? -64.300 30.507 5.761 1.00 71.50 488 ILE A O 1
ATOM 4157 N N . GLU A 1 489 ? -64.717 30.248 3.588 1.00 67.81 489 GLU A N 1
ATOM 4158 C CA . GLU A 1 489 ? -66.005 30.948 3.634 1.00 67.81 489 GLU A CA 1
ATOM 4159 C C . GLU A 1 489 ? -67.054 30.163 4.439 1.00 67.81 489 GLU A C 1
ATOM 4161 O O . GLU A 1 489 ? -67.815 30.766 5.200 1.00 67.81 489 GLU A O 1
ATOM 4166 N N . MET A 1 490 ? -67.058 28.829 4.348 1.00 58.81 490 MET A N 1
ATOM 4167 C CA . MET A 1 490 ? -67.905 27.955 5.163 1.00 58.81 490 MET A CA 1
ATOM 4168 C C . MET A 1 490 ? -67.550 28.044 6.652 1.00 58.81 490 MET A C 1
ATOM 4170 O O . MET A 1 490 ? -68.441 28.178 7.491 1.00 58.81 490 MET A O 1
ATOM 4174 N N . GLU A 1 491 ? -66.263 28.010 6.991 1.00 67.19 491 GLU A N 1
ATOM 4175 C CA . GLU A 1 491 ? -65.785 28.167 8.366 1.00 67.19 491 GLU A CA 1
ATOM 4176 C C . GLU A 1 491 ? -66.126 29.551 8.919 1.00 67.19 491 GLU A C 1
ATOM 4178 O O . GLU A 1 491 ? -66.677 29.649 10.014 1.00 67.19 491 GLU A O 1
ATOM 4183 N N . ASN A 1 492 ? -65.919 30.614 8.138 1.00 68.44 492 ASN A N 1
ATOM 4184 C CA . ASN A 1 492 ? -66.295 31.971 8.531 1.00 68.44 492 ASN A CA 1
ATOM 4185 C C . ASN A 1 492 ? -67.812 32.136 8.704 1.00 68.44 492 ASN A C 1
ATOM 4187 O O . ASN A 1 492 ? -68.256 32.856 9.601 1.00 68.44 492 ASN A O 1
ATOM 4191 N N . TRP A 1 493 ? -68.629 31.467 7.887 1.00 69.56 493 TRP A N 1
ATOM 4192 C CA . TRP A 1 493 ? -70.082 31.473 8.060 1.00 69.56 493 TRP A CA 1
ATOM 4193 C C . TRP A 1 493 ? -70.511 30.713 9.320 1.00 69.56 493 TRP A C 1
ATOM 4195 O O . TRP A 1 493 ? -71.355 31.208 10.069 1.00 69.56 493 TRP A O 1
ATOM 4205 N N . ASN A 1 494 ? -69.896 29.560 9.599 1.00 64.50 494 ASN A N 1
ATOM 4206 C CA . ASN A 1 494 ? -70.134 28.805 10.830 1.00 64.50 494 ASN A CA 1
ATOM 4207 C C . ASN A 1 494 ? -69.746 29.625 12.069 1.00 64.50 494 ASN A C 1
ATOM 4209 O O . ASN A 1 494 ? -70.547 29.738 12.994 1.00 64.50 494 ASN A O 1
ATOM 4213 N N . LEU A 1 495 ? -68.589 30.293 12.039 1.00 72.31 495 LEU A N 1
ATOM 4214 C CA . LEU A 1 495 ? -68.145 31.225 13.079 1.00 72.31 495 LEU A CA 1
ATOM 4215 C C . LEU A 1 495 ? -69.141 32.366 13.295 1.00 72.31 495 LEU A C 1
ATOM 4217 O O . LEU A 1 495 ? -69.470 32.692 14.433 1.00 72.31 495 LEU A O 1
ATOM 4221 N N . LYS A 1 496 ? -69.670 32.954 12.217 1.00 70.19 496 LYS A N 1
ATOM 4222 C CA . LYS A 1 496 ? -70.658 34.034 12.313 1.00 70.19 496 LYS A CA 1
ATOM 4223 C C . LYS A 1 496 ? -71.990 33.546 12.888 1.00 70.19 496 LYS A C 1
ATOM 4225 O O . LYS A 1 496 ? -72.561 34.209 13.747 1.00 70.19 496 LYS A O 1
ATOM 4230 N N . ARG A 1 497 ? -72.458 32.364 12.477 1.00 66.81 497 ARG A N 1
ATOM 4231 C CA . ARG A 1 497 ? -73.656 31.716 13.033 1.00 66.81 497 ARG A CA 1
ATOM 4232 C C . ARG A 1 497 ? -73.493 31.433 14.524 1.00 66.81 497 ARG A C 1
ATOM 4234 O O . ARG A 1 497 ? -74.415 31.685 15.297 1.00 66.81 497 ARG A O 1
ATOM 4241 N N . ASP A 1 498 ? -72.344 30.906 14.926 1.00 62.50 498 ASP A N 1
ATOM 4242 C CA . ASP A 1 498 ? -72.085 30.553 16.319 1.00 62.50 498 ASP A CA 1
ATOM 4243 C C . ASP A 1 498 ? -71.915 31.818 17.179 1.00 62.50 498 ASP A C 1
ATOM 4245 O O . ASP A 1 498 ? -72.455 31.878 18.284 1.00 62.50 498 ASP A O 1
ATOM 4249 N N . TYR A 1 499 ? -71.323 32.884 16.629 1.00 66.81 499 TYR A N 1
ATOM 4250 C CA . TYR A 1 499 ? -71.316 34.218 17.235 1.00 66.81 499 TYR A CA 1
ATOM 4251 C C . TYR A 1 499 ? -72.736 34.770 17.446 1.00 66.81 499 TYR A C 1
ATOM 4253 O O . TYR A 1 499 ? -73.062 35.246 18.534 1.00 66.81 499 TYR A O 1
ATOM 4261 N N . GLU A 1 500 ? -73.621 34.650 16.452 1.00 65.75 500 GLU A N 1
ATOM 4262 C CA . GLU A 1 500 ? -75.021 35.079 16.567 1.00 65.75 500 GLU A CA 1
ATOM 4263 C C . GLU A 1 500 ? -75.801 34.228 17.593 1.00 65.75 500 GLU A C 1
ATOM 4265 O O . GLU A 1 500 ? -76.587 34.766 18.375 1.00 65.75 500 GLU A O 1
ATOM 4270 N N . LYS A 1 501 ? -75.558 32.908 17.655 1.00 66.75 501 LYS A N 1
ATOM 4271 C CA . LYS A 1 501 ? -76.156 32.007 18.661 1.00 66.75 501 LYS A CA 1
ATOM 4272 C C . LYS A 1 501 ? -75.725 32.391 20.082 1.00 66.75 501 LYS A C 1
ATOM 4274 O O . LYS A 1 501 ? -76.573 32.441 20.973 1.00 66.75 501 LYS A O 1
ATOM 4279 N N . VAL A 1 502 ? -74.442 32.702 20.286 1.00 64.62 502 VAL A N 1
ATOM 4280 C CA . VAL A 1 502 ? -73.906 33.175 21.576 1.00 64.62 502 VAL A CA 1
ATOM 4281 C C . VAL A 1 502 ? -74.472 34.548 21.933 1.00 64.62 502 VAL A C 1
ATOM 4283 O O . VAL A 1 502 ? -74.841 34.776 23.083 1.00 64.62 502 VAL A O 1
ATOM 4286 N N . LYS A 1 503 ? -74.627 35.445 20.954 1.00 68.19 503 LYS A N 1
ATOM 4287 C CA . LYS A 1 503 ? -75.228 36.766 21.157 1.00 68.19 503 LYS A CA 1
ATOM 4288 C C . LYS A 1 503 ? -76.690 36.673 21.599 1.00 68.19 503 LYS A C 1
ATOM 4290 O O . LYS A 1 503 ? -77.057 37.290 22.592 1.00 68.19 503 LYS A O 1
ATOM 4295 N N . ILE A 1 504 ? -77.497 35.841 20.940 1.00 67.88 504 ILE A N 1
ATOM 4296 C CA . ILE A 1 504 ? -78.908 35.629 21.307 1.00 67.88 504 ILE A CA 1
ATOM 4297 C C . ILE A 1 504 ? -79.028 34.937 22.675 1.00 67.88 504 ILE A C 1
ATOM 4299 O O . ILE A 1 504 ? -79.924 35.259 23.454 1.00 67.88 504 ILE A O 1
ATOM 4303 N N . ALA A 1 505 ? -78.128 34.003 22.999 1.00 61.03 505 ALA A N 1
ATOM 4304 C CA . ALA A 1 505 ? -78.078 33.378 24.322 1.00 61.03 505 ALA A CA 1
ATOM 4305 C C . ALA A 1 505 ? -77.689 34.386 25.420 1.00 61.03 505 ALA A C 1
ATOM 4307 O O . ALA A 1 505 ? -78.304 34.394 26.483 1.00 61.03 505 ALA A O 1
ATOM 4308 N N . SER A 1 506 ? -76.733 35.278 25.140 1.00 55.19 506 SER A N 1
ATOM 4309 C CA . SER A 1 506 ? -76.334 36.376 26.029 1.00 55.19 506 SER A CA 1
ATOM 4310 C C . SER A 1 506 ? -77.466 37.389 26.234 1.00 55.19 506 SER A C 1
ATOM 4312 O O . SER A 1 506 ? -77.721 37.808 27.361 1.00 55.19 506 SER A O 1
ATOM 4314 N N . GLU A 1 507 ? -78.194 37.743 25.174 1.00 61.91 507 GLU A N 1
ATOM 4315 C CA . GLU A 1 507 ? -79.348 38.648 25.240 1.00 61.91 507 GLU A CA 1
ATOM 4316 C C . GLU A 1 507 ? -80.519 38.029 26.022 1.00 61.91 507 GLU A C 1
ATOM 4318 O O . GLU A 1 507 ? -81.146 38.724 26.820 1.00 61.91 507 GLU A O 1
ATOM 4323 N N . LYS A 1 508 ? -80.764 36.716 25.887 1.00 59.59 508 LYS A N 1
ATOM 4324 C CA . LYS A 1 508 ? -81.755 35.990 26.703 1.00 59.59 508 LYS A CA 1
ATOM 4325 C C . LYS A 1 508 ? -81.363 35.890 28.178 1.00 59.59 508 LYS A C 1
ATOM 4327 O O . LYS A 1 508 ? -82.205 36.144 29.031 1.00 59.59 508 LYS A O 1
ATOM 4332 N N . LEU A 1 509 ? -80.096 35.601 28.486 1.00 56.00 509 LEU A N 1
ATOM 4333 C CA . LEU A 1 509 ? -79.580 35.591 29.864 1.00 56.00 509 LEU A CA 1
ATOM 4334 C C . LEU A 1 509 ? -79.707 36.969 30.535 1.00 56.00 509 LEU A C 1
ATOM 4336 O O . LEU A 1 509 ? -80.111 37.058 31.694 1.00 56.00 509 LEU A O 1
ATOM 4340 N N . LYS A 1 510 ? -79.447 38.052 29.790 1.00 56.41 510 LYS A N 1
ATOM 4341 C CA . LYS A 1 510 ? -79.667 39.431 30.260 1.00 56.41 510 LYS A CA 1
ATOM 4342 C C . LYS A 1 510 ? -81.147 39.751 30.498 1.00 56.41 510 LYS A C 1
ATOM 4344 O O . LYS A 1 510 ? -81.453 40.508 31.415 1.00 56.41 510 LYS A O 1
ATOM 4349 N N . GLN A 1 511 ? -82.054 39.166 29.712 1.00 56.84 511 GLN A N 1
ATOM 4350 C CA . GLN A 1 511 ? -83.504 39.308 29.887 1.00 56.84 511 GLN A CA 1
ATOM 4351 C C . GLN A 1 511 ? -84.054 38.520 31.088 1.00 56.84 511 GLN A C 1
ATOM 4353 O O . GLN A 1 511 ? -84.971 39.007 31.745 1.00 56.84 511 GLN A O 1
ATOM 4358 N N . GLU A 1 512 ? -83.516 37.332 31.380 1.00 55.84 512 GLU A N 1
ATOM 4359 C CA . GLU A 1 512 ? -84.020 36.450 32.447 1.00 55.84 512 GLU A CA 1
ATOM 4360 C C . GLU A 1 512 ? -83.441 36.757 33.842 1.00 55.84 512 GLU A C 1
ATOM 4362 O O . GLU A 1 512 ? -84.154 36.588 34.831 1.00 55.84 512 GLU A O 1
ATOM 4367 N N . PHE A 1 513 ? -82.196 37.246 33.952 1.00 53.38 513 PHE A N 1
ATOM 4368 C CA . PHE A 1 513 ? -81.505 37.408 35.248 1.00 53.38 513 PHE A CA 1
ATOM 4369 C C . PHE A 1 513 ? -81.062 38.845 35.601 1.00 53.38 513 PHE A C 1
ATOM 4371 O O . PHE A 1 513 ? -80.600 39.080 36.720 1.00 53.38 513 PHE A O 1
ATOM 4378 N N . GLY A 1 514 ? -81.259 39.821 34.704 1.00 60.25 514 GLY A N 1
ATOM 4379 C CA . GLY A 1 514 ? -80.845 41.222 34.882 1.00 60.25 514 GLY A CA 1
ATOM 4380 C C . GLY A 1 514 ? -79.360 41.473 34.562 1.00 60.25 514 GLY A C 1
ATOM 4381 O O . GLY A 1 514 ? -78.507 40.617 34.791 1.00 60.25 514 GLY A O 1
ATOM 4382 N N . GLU A 1 515 ? -79.044 42.658 34.017 1.00 56.12 515 GLU A N 1
ATOM 4383 C CA . GLU A 1 515 ? -77.732 42.968 33.406 1.00 56.12 515 GLU A CA 1
ATOM 4384 C C . GLU A 1 515 ? -76.519 42.822 34.341 1.00 56.12 515 GLU A C 1
ATOM 4386 O O . GLU A 1 515 ? -75.452 42.422 33.874 1.00 56.12 515 GLU A O 1
ATOM 4391 N N . GLU A 1 516 ? -76.654 43.110 35.639 1.00 56.22 516 GLU A N 1
ATOM 4392 C CA . GLU A 1 516 ? -75.529 43.045 36.587 1.00 56.22 516 GLU A CA 1
ATOM 4393 C C . GLU A 1 516 ? -75.100 41.604 36.898 1.00 56.22 516 GLU A C 1
ATOM 4395 O O . GLU A 1 516 ? -73.921 41.278 36.768 1.00 56.22 516 GLU A O 1
ATOM 4400 N N . LYS A 1 517 ? -76.042 40.708 37.225 1.00 57.12 517 LYS A N 1
ATOM 4401 C CA . LYS A 1 517 ? -75.715 39.316 37.588 1.00 57.12 517 LYS A CA 1
ATOM 4402 C C . LYS A 1 517 ? -75.244 38.484 36.399 1.00 57.12 517 LYS A C 1
ATOM 4404 O O . LYS A 1 517 ? -74.333 37.675 36.541 1.00 57.12 517 LYS A O 1
ATOM 4409 N N . ALA A 1 518 ? -75.820 38.715 35.218 1.00 54.91 518 ALA A N 1
ATOM 4410 C CA . ALA A 1 518 ? -75.395 38.028 34.001 1.00 54.91 518 ALA A CA 1
ATOM 4411 C C . ALA A 1 518 ? -73.957 38.409 33.601 1.00 54.91 518 ALA A C 1
ATOM 4413 O O . ALA A 1 518 ? -73.188 37.551 33.176 1.00 54.91 518 ALA A O 1
ATOM 4414 N N . ASN A 1 519 ? -73.562 39.678 33.761 1.00 60.94 519 ASN A N 1
ATOM 4415 C CA . ASN A 1 519 ? -72.194 40.106 33.463 1.00 60.94 519 ASN A CA 1
ATOM 4416 C C . ASN A 1 519 ? -71.173 39.575 34.486 1.00 60.94 519 ASN A C 1
ATOM 4418 O O . ASN A 1 519 ? -70.057 39.248 34.088 1.00 60.94 519 ASN A O 1
ATOM 4422 N N . GLU A 1 520 ? -71.536 39.438 35.766 1.00 61.47 520 GLU A N 1
ATOM 4423 C CA . GLU A 1 520 ? -70.656 38.837 36.780 1.00 61.47 520 GLU A CA 1
ATOM 4424 C C . GLU A 1 520 ? -70.394 37.345 36.520 1.00 61.47 520 GLU A C 1
ATOM 4426 O O . GLU A 1 520 ? -69.237 36.924 36.532 1.00 61.47 520 GLU A O 1
ATOM 4431 N N . GLU A 1 521 ? -71.417 36.545 36.200 1.00 58.78 521 GLU A N 1
ATOM 4432 C CA . GLU A 1 521 ? -71.224 35.121 35.867 1.00 58.78 521 GLU A CA 1
ATOM 4433 C C . GLU A 1 521 ? -70.448 34.914 34.559 1.00 58.78 521 GLU A C 1
ATOM 4435 O O . GLU A 1 521 ? -69.601 34.016 34.470 1.00 58.78 521 GLU A O 1
ATOM 4440 N N . ILE A 1 522 ? -70.670 35.772 33.555 1.00 63.97 522 ILE A N 1
ATOM 4441 C CA . ILE A 1 522 ? -69.873 35.769 32.320 1.00 63.97 522 ILE A CA 1
ATOM 4442 C C . ILE A 1 522 ? -68.414 36.113 32.639 1.00 63.97 522 ILE A C 1
ATOM 4444 O O . ILE A 1 522 ? -67.511 35.445 32.137 1.00 63.97 522 ILE A O 1
ATOM 4448 N N . GLN A 1 523 ? -68.156 37.099 33.501 1.00 65.19 523 GLN A N 1
ATOM 4449 C CA . GLN A 1 523 ? -66.796 37.492 33.867 1.00 65.19 523 GLN A CA 1
ATOM 4450 C C . GLN A 1 523 ? -66.072 36.408 34.676 1.00 65.19 523 GLN A C 1
ATOM 4452 O O . GLN A 1 523 ? -64.889 36.167 34.438 1.00 65.19 523 GLN A O 1
ATOM 4457 N N . ILE A 1 524 ? -66.768 35.719 35.585 1.00 70.44 524 ILE A N 1
ATOM 4458 C CA . ILE A 1 524 ? -66.221 34.573 36.328 1.00 70.44 524 ILE A CA 1
ATOM 4459 C C . ILE A 1 524 ? -65.888 33.430 35.365 1.00 70.44 524 ILE A C 1
ATOM 4461 O O . ILE A 1 524 ? -64.792 32.881 35.430 1.00 70.44 524 ILE A O 1
ATOM 4465 N N . SER A 1 525 ? -66.780 33.123 34.421 1.00 66.25 525 SER A N 1
ATOM 4466 C CA . SER A 1 525 ? -66.557 32.067 33.425 1.00 66.25 525 SER A CA 1
ATOM 4467 C C . SER A 1 525 ? -65.401 32.400 32.473 1.00 66.25 525 SER A C 1
ATOM 4469 O O . SER A 1 525 ? -64.587 31.536 32.167 1.00 66.25 525 SER A O 1
ATOM 4471 N N . VAL A 1 526 ? -65.272 33.663 32.048 1.00 66.88 526 VAL A N 1
ATOM 4472 C CA . VAL A 1 526 ? -64.147 34.141 31.223 1.00 66.88 526 VAL A CA 1
ATOM 4473 C C . VAL A 1 526 ? -62.828 34.100 31.995 1.00 66.88 526 VAL A C 1
ATOM 4475 O O . VAL A 1 526 ? -61.802 33.738 31.424 1.00 66.88 526 VAL A O 1
ATOM 4478 N N . ASN A 1 527 ? -62.833 34.448 33.282 1.00 72.25 527 ASN A N 1
ATOM 4479 C CA . ASN A 1 527 ? -61.634 34.377 34.115 1.00 72.25 527 ASN A CA 1
ATOM 4480 C C . ASN A 1 527 ? -61.216 32.922 34.378 1.00 72.25 527 ASN A C 1
ATOM 4482 O O . ASN A 1 527 ? -60.030 32.619 34.300 1.00 72.25 527 ASN A O 1
ATOM 4486 N N . LEU A 1 528 ? -62.177 32.018 34.598 1.00 72.31 528 LEU A N 1
ATOM 4487 C CA . LEU A 1 528 ? -61.916 30.588 34.770 1.00 72.31 528 LEU A CA 1
ATOM 4488 C C . LEU A 1 528 ? -61.383 29.949 33.478 1.00 72.31 528 LEU A C 1
ATOM 4490 O O . LEU A 1 528 ? -60.458 29.144 33.528 1.00 72.31 528 LEU A O 1
ATOM 4494 N N . LEU A 1 529 ? -61.916 30.345 32.315 1.00 68.56 529 LEU A N 1
ATOM 4495 C CA . LEU A 1 529 ? -61.402 29.913 31.012 1.00 68.56 529 LEU A CA 1
ATOM 4496 C C . LEU A 1 529 ? -59.998 30.460 30.740 1.00 68.56 529 LEU A C 1
ATOM 4498 O O . LEU A 1 529 ? -59.171 29.727 30.217 1.00 68.56 529 LEU A O 1
ATOM 4502 N N . LYS A 1 530 ? -59.693 31.700 31.147 1.00 69.00 530 LYS A N 1
ATOM 4503 C CA . LYS A 1 530 ? -58.325 32.239 31.077 1.00 69.00 530 LYS A CA 1
ATOM 4504 C C . LYS A 1 530 ? -57.355 31.488 31.985 1.00 69.00 530 LYS A C 1
ATOM 4506 O O . LYS A 1 530 ? -56.261 31.175 31.543 1.00 69.00 530 LYS A O 1
ATOM 4511 N N . GLU A 1 531 ? -57.748 31.148 33.212 1.00 68.88 531 GLU A N 1
ATOM 4512 C CA . GLU A 1 531 ? -56.914 30.321 34.096 1.00 68.88 531 GLU A CA 1
ATOM 4513 C C . GLU A 1 531 ? -56.705 28.906 33.542 1.00 68.88 531 GLU A C 1
ATOM 4515 O O . GLU A 1 531 ? -55.611 28.357 33.669 1.00 68.88 531 GLU A O 1
ATOM 4520 N N . GLN A 1 532 ? -57.724 28.319 32.908 1.00 71.44 532 GLN A N 1
ATOM 4521 C CA . GLN A 1 532 ? -57.593 27.030 32.230 1.00 71.44 532 GLN A CA 1
ATOM 4522 C C . GLN A 1 532 ? -56.702 27.122 30.989 1.00 71.44 532 GLN A C 1
ATOM 4524 O O . GLN A 1 532 ? -55.853 26.253 30.813 1.00 71.44 532 GLN A O 1
ATOM 4529 N N . ASP A 1 533 ? -56.823 28.169 30.171 1.00 65.25 533 ASP A N 1
ATOM 4530 C CA . ASP A 1 533 ? -55.943 28.395 29.021 1.00 65.25 533 ASP A CA 1
ATOM 4531 C C . ASP A 1 533 ? -54.499 28.671 29.457 1.00 65.25 533 ASP A C 1
ATOM 4533 O O . ASP A 1 533 ? -53.579 28.145 28.838 1.00 65.25 533 ASP A O 1
ATOM 4537 N N . ASP A 1 534 ? -54.280 29.396 30.557 1.00 73.38 534 ASP A N 1
ATOM 4538 C CA . ASP A 1 534 ? -52.951 29.622 31.136 1.00 73.38 534 ASP A CA 1
ATOM 4539 C C . ASP A 1 534 ? -52.353 28.324 31.710 1.00 73.38 534 ASP A C 1
ATOM 4541 O O . ASP A 1 534 ? -51.147 28.089 31.600 1.00 73.38 534 ASP A O 1
ATOM 4545 N N . GLN A 1 535 ? -53.175 27.445 32.297 1.00 72.31 535 GLN A N 1
ATOM 4546 C CA . GLN A 1 535 ? -52.746 26.106 32.719 1.00 72.31 535 GLN A CA 1
ATOM 4547 C C . GLN A 1 535 ? -52.445 25.203 31.523 1.00 72.31 535 GLN A C 1
ATOM 4549 O O . GLN A 1 535 ? -51.441 24.497 31.539 1.00 72.31 535 GLN A O 1
ATOM 4554 N N . ILE A 1 536 ? -53.260 25.245 30.469 1.00 71.25 536 ILE A N 1
ATOM 4555 C CA . ILE A 1 536 ? -53.016 24.507 29.227 1.00 71.25 536 ILE A CA 1
ATOM 4556 C C . ILE A 1 536 ? -51.756 25.034 28.538 1.00 71.25 536 ILE A C 1
ATOM 4558 O O . ILE A 1 536 ? -50.988 24.232 28.015 1.00 71.25 536 ILE A O 1
ATOM 4562 N N . HIS A 1 537 ? -51.506 26.345 28.557 1.00 69.19 537 HIS A N 1
ATOM 4563 C CA . HIS A 1 537 ? -50.277 26.936 28.035 1.00 69.19 537 HIS A CA 1
ATOM 4564 C C . HIS A 1 537 ? -49.059 26.499 28.844 1.00 69.19 537 HIS A C 1
ATOM 4566 O O . HIS A 1 537 ? -48.100 26.028 28.247 1.00 69.19 537 HIS A O 1
ATOM 4572 N N . LYS A 1 538 ? -49.119 26.526 30.181 1.00 74.06 538 LYS A N 1
ATOM 4573 C CA . LYS A 1 538 ? -48.035 25.995 31.026 1.00 74.06 538 LYS A CA 1
ATOM 4574 C C . LYS A 1 538 ? -47.786 24.509 30.796 1.00 74.06 538 LYS A C 1
ATOM 4576 O O . LYS A 1 538 ? -46.639 24.110 30.664 1.00 74.06 538 LYS A O 1
ATOM 4581 N N . LEU A 1 539 ? -48.841 23.701 30.697 1.00 75.75 539 LEU A N 1
ATOM 4582 C CA . LEU A 1 539 ? -48.723 22.270 30.412 1.00 75.75 539 LEU A CA 1
ATOM 4583 C C . LEU A 1 539 ? -48.196 22.009 28.996 1.00 75.75 539 LEU A C 1
ATOM 4585 O O . LEU A 1 539 ? -47.470 21.043 28.794 1.00 75.75 539 LEU A O 1
ATOM 4589 N N . LYS A 1 540 ? -48.531 22.853 28.014 1.00 70.12 540 LYS A N 1
ATOM 4590 C CA . LYS A 1 540 ? -47.959 22.788 26.661 1.00 70.12 540 LYS A CA 1
ATOM 4591 C C . LYS A 1 540 ? -46.488 23.182 26.652 1.00 70.12 540 LYS A C 1
ATOM 4593 O O . LYS A 1 540 ? -45.714 22.478 26.019 1.00 70.12 540 LYS A O 1
ATOM 4598 N N . ASP A 1 541 ? -46.108 24.233 27.372 1.00 73.25 541 ASP A N 1
ATOM 4599 C CA . ASP A 1 541 ? -44.717 24.669 27.496 1.00 73.25 541 ASP A CA 1
ATOM 4600 C C . ASP A 1 541 ? -43.885 23.605 28.237 1.00 73.25 541 ASP A C 1
ATOM 4602 O O . ASP A 1 541 ? -42.790 23.259 27.800 1.00 73.25 541 ASP A O 1
ATOM 4606 N N . GLU A 1 542 ? -44.421 23.000 29.305 1.00 74.81 542 GLU A N 1
ATOM 4607 C CA . GLU A 1 542 ? -43.804 21.865 30.008 1.00 74.81 542 GLU A CA 1
ATOM 4608 C C . GLU A 1 542 ? -43.701 20.624 29.110 1.00 74.81 542 GLU A C 1
ATOM 4610 O O . GLU A 1 542 ? -42.654 19.981 29.081 1.00 74.81 542 GLU A O 1
ATOM 4615 N N . LEU A 1 543 ? -44.732 20.316 28.314 1.00 73.19 543 LEU A N 1
ATOM 4616 C CA . LEU A 1 543 ? -44.712 19.213 27.347 1.00 73.19 543 LEU A CA 1
ATOM 4617 C C . LEU A 1 543 ? -43.732 19.475 26.192 1.00 73.19 543 LEU A C 1
ATOM 4619 O O . LEU A 1 543 ? -43.128 18.539 25.670 1.00 73.19 543 LEU A O 1
ATOM 4623 N N . GLU A 1 544 ? -43.550 20.730 25.784 1.00 75.38 544 GLU A N 1
ATOM 4624 C CA . GLU A 1 544 ? -42.588 21.133 24.758 1.00 75.38 544 GLU A CA 1
ATOM 4625 C C . GLU A 1 544 ? -41.148 21.084 25.289 1.00 75.38 544 GLU A C 1
ATOM 4627 O O . GLU A 1 544 ? -40.250 20.610 24.584 1.00 75.38 544 GLU A O 1
ATOM 4632 N N . ILE A 1 545 ? -40.928 21.468 26.552 1.00 76.06 545 ILE A N 1
ATOM 4633 C CA . ILE A 1 545 ? -39.653 21.292 27.259 1.00 76.06 545 ILE A CA 1
ATOM 4634 C C . ILE A 1 545 ? -39.349 19.801 27.432 1.00 76.06 545 ILE A C 1
ATOM 4636 O O . ILE A 1 545 ? -38.270 19.366 27.036 1.00 76.06 545 ILE A O 1
ATOM 4640 N N . GLU A 1 546 ? -40.300 18.995 27.912 1.00 72.44 546 GLU A N 1
ATOM 4641 C CA . GLU A 1 546 ? -40.131 17.547 28.080 1.00 72.44 546 GLU A CA 1
ATOM 4642 C C . GLU A 1 546 ? -39.930 16.851 26.725 1.00 72.44 546 GLU A C 1
ATOM 4644 O O . GLU A 1 546 ? -39.085 15.968 26.590 1.00 72.44 546 GLU A O 1
ATOM 4649 N N . SER A 1 547 ? -40.643 17.265 25.673 1.00 67.50 547 SER A N 1
ATOM 4650 C CA . SER A 1 547 ? -40.422 16.756 24.317 1.00 67.50 547 SER A CA 1
ATOM 4651 C C . SER A 1 547 ? -39.048 17.155 23.777 1.00 67.50 547 SER A C 1
ATOM 4653 O O . SER A 1 547 ? -38.457 16.386 23.015 1.00 67.50 547 SER A O 1
ATOM 4655 N N . SER A 1 548 ? -38.545 18.338 24.126 1.00 70.38 548 SER A N 1
ATOM 4656 C CA . SER A 1 548 ? -37.219 18.810 23.724 1.00 70.38 548 SER A CA 1
ATOM 4657 C C . SER A 1 548 ? -36.110 18.097 24.499 1.00 70.38 548 SER A C 1
ATOM 4659 O O . SER A 1 548 ? -35.102 17.718 23.905 1.00 70.38 548 SER A O 1
ATOM 4661 N N . GLU A 1 549 ? -36.304 17.830 25.791 1.00 70.94 549 GLU A N 1
ATOM 4662 C CA . GLU A 1 549 ? -35.417 16.995 26.606 1.00 70.94 549 GLU A CA 1
ATOM 4663 C C . GLU A 1 549 ? -35.450 15.535 26.167 1.00 70.94 549 GLU A C 1
ATOM 4665 O O . GLU A 1 549 ? -34.397 14.926 26.035 1.00 70.94 549 GLU A O 1
ATOM 4670 N N . ARG A 1 550 ? -36.615 14.971 25.828 1.00 70.38 550 ARG A N 1
ATOM 4671 C CA . ARG A 1 550 ? -36.707 13.627 25.240 1.00 70.38 550 ARG A CA 1
ATOM 4672 C C . ARG A 1 550 ? -35.990 13.545 23.901 1.00 70.38 550 ARG A C 1
ATOM 4674 O O . ARG A 1 550 ? -35.337 12.538 23.657 1.00 70.38 550 ARG A O 1
ATOM 4681 N N . LYS A 1 551 ? -36.066 14.576 23.051 1.00 70.00 551 LYS A N 1
ATOM 4682 C CA . LYS A 1 551 ? -35.282 14.636 21.805 1.00 70.00 551 LYS A CA 1
ATOM 4683 C C . LYS A 1 551 ? -33.783 14.700 22.086 1.00 70.00 551 LYS A C 1
ATOM 4685 O O . LYS A 1 551 ? -33.049 13.908 21.508 1.00 70.00 551 LYS A O 1
ATOM 4690 N N . LYS A 1 552 ? -33.339 15.548 23.020 1.00 70.75 552 LYS A N 1
ATOM 4691 C CA . LYS A 1 552 ? -31.929 15.608 23.445 1.00 70.75 552 LYS A CA 1
ATOM 4692 C C . LYS A 1 552 ? -31.452 14.280 24.034 1.00 70.75 552 LYS A C 1
ATOM 4694 O O . LYS A 1 552 ? -30.416 13.786 23.620 1.00 70.75 552 LYS A O 1
ATOM 4699 N N . ASN A 1 553 ? -32.239 13.651 24.904 1.00 70.81 553 ASN A N 1
ATOM 4700 C CA . ASN A 1 553 ? -31.929 12.350 25.494 1.00 70.81 553 ASN A CA 1
ATOM 4701 C C . ASN A 1 553 ? -31.944 11.232 24.443 1.00 70.81 553 ASN A C 1
ATOM 4703 O O . ASN A 1 553 ? -31.137 10.315 24.518 1.00 70.81 553 ASN A O 1
ATOM 4707 N N . GLN A 1 554 ? -32.829 11.283 23.442 1.00 66.12 554 GLN A N 1
ATOM 4708 C CA . GLN A 1 554 ? -32.823 10.336 22.321 1.00 66.12 554 GLN A CA 1
ATOM 4709 C C . GLN A 1 554 ? -31.599 10.524 21.420 1.00 66.12 554 GLN A C 1
ATOM 4711 O O . GLN A 1 554 ? -31.006 9.532 21.001 1.00 66.12 554 GLN A O 1
ATOM 4716 N N . GLU A 1 555 ? -31.192 11.764 21.152 1.00 67.75 555 GLU A N 1
ATOM 4717 C CA . GLU A 1 555 ? -29.946 12.074 20.447 1.00 67.75 555 GLU A CA 1
ATOM 4718 C C . GLU A 1 555 ? -28.724 11.627 21.258 1.00 67.75 555 GLU A C 1
ATOM 4720 O O . GLU A 1 555 ? -27.805 11.028 20.706 1.00 67.75 555 GLU A O 1
ATOM 4725 N N . GLU A 1 556 ? -28.738 11.814 22.576 1.00 70.25 556 GLU A N 1
ATOM 4726 C CA . GLU A 1 556 ? -27.671 11.390 23.481 1.00 70.25 556 GLU A CA 1
ATOM 4727 C C . GLU A 1 556 ? -27.591 9.858 23.584 1.00 70.25 556 GLU A C 1
ATOM 4729 O O . GLU A 1 556 ? -26.509 9.286 23.481 1.00 70.25 556 GLU A O 1
ATOM 4734 N N . ILE A 1 557 ? -28.730 9.160 23.646 1.00 70.56 557 ILE A N 1
ATOM 4735 C CA . ILE A 1 557 ? -28.804 7.692 23.565 1.00 70.56 557 ILE A CA 1
ATOM 4736 C C . ILE A 1 557 ? -28.323 7.189 22.198 1.00 70.56 557 ILE A C 1
ATOM 4738 O O . ILE A 1 557 ? -27.646 6.162 22.131 1.00 70.56 557 ILE A O 1
ATOM 4742 N N . LEU A 1 558 ? -28.629 7.891 21.103 1.00 70.00 558 LEU A N 1
ATOM 4743 C CA . LEU A 1 558 ? -28.131 7.550 19.768 1.00 70.00 558 LEU A CA 1
ATOM 4744 C C . LEU A 1 558 ? -26.609 7.738 19.679 1.00 70.00 558 LEU A C 1
ATOM 4746 O O . LEU A 1 558 ? -25.918 6.902 19.096 1.00 70.00 558 LEU A O 1
ATOM 4750 N N . ILE A 1 559 ? -26.071 8.793 20.295 1.00 69.38 559 ILE A N 1
ATOM 4751 C CA . ILE A 1 559 ? -24.627 9.027 20.420 1.00 69.38 559 ILE A CA 1
ATOM 4752 C C . ILE A 1 559 ? -23.973 7.923 21.262 1.00 69.38 559 ILE A C 1
ATOM 4754 O O . ILE A 1 559 ? -22.933 7.400 20.862 1.00 69.38 559 ILE A O 1
ATOM 4758 N N . LEU A 1 560 ? -24.587 7.515 22.376 1.00 66.69 560 LEU A N 1
ATOM 4759 C CA . LEU A 1 560 ? -24.085 6.450 23.250 1.00 66.69 560 LEU A CA 1
ATOM 4760 C C . LEU A 1 560 ? -24.136 5.066 22.582 1.00 66.69 560 LEU A C 1
ATOM 4762 O O . LEU A 1 560 ? -23.149 4.336 22.645 1.00 66.69 560 LEU A O 1
ATOM 4766 N N . ARG A 1 561 ? -25.214 4.724 21.860 1.00 61.28 561 ARG A N 1
ATOM 4767 C CA . ARG A 1 561 ? -25.292 3.486 21.056 1.00 61.28 561 ARG A CA 1
ATOM 4768 C C . ARG A 1 561 ? -24.256 3.461 19.938 1.00 61.28 561 ARG A C 1
ATOM 4770 O O . ARG A 1 561 ? -23.554 2.467 19.776 1.00 61.28 561 ARG A O 1
ATOM 4777 N N . ASN A 1 562 ? -24.097 4.573 19.220 1.00 58.88 562 ASN A N 1
ATOM 4778 C CA . ASN A 1 562 ? -23.031 4.716 18.227 1.00 58.88 562 ASN A CA 1
ATOM 4779 C C . ASN A 1 562 ? -21.633 4.612 18.863 1.00 58.88 562 ASN A C 1
ATOM 4781 O O . ASN A 1 562 ? -20.692 4.181 18.200 1.00 58.88 562 ASN A O 1
ATOM 4785 N N . ALA A 1 563 ? -21.463 5.015 20.125 1.00 57.56 563 ALA A N 1
ATOM 4786 C CA . ALA A 1 563 ? -20.203 4.869 20.847 1.00 57.56 563 ALA A CA 1
ATOM 4787 C C . ALA A 1 563 ? -19.938 3.415 21.274 1.00 57.56 563 ALA A C 1
ATOM 4789 O O . ALA A 1 563 ? -18.787 2.985 21.232 1.00 57.56 563 ALA A O 1
ATOM 4790 N N . GLU A 1 564 ? -20.970 2.646 21.637 1.00 58.56 564 GLU A N 1
ATOM 4791 C CA . GLU A 1 564 ? -20.852 1.210 21.925 1.00 58.56 564 GLU A CA 1
ATOM 4792 C C . GLU A 1 564 ? -20.540 0.381 20.673 1.00 58.56 564 GLU A C 1
ATOM 4794 O O . GLU A 1 564 ? -19.630 -0.446 20.717 1.00 58.56 564 GLU A O 1
ATOM 4799 N N . GLU A 1 565 ? -21.192 0.647 19.535 1.00 58.22 565 GLU A N 1
ATOM 4800 C CA . GLU A 1 565 ? -20.873 -0.019 18.257 1.00 58.22 565 GLU A CA 1
ATOM 4801 C C . GLU A 1 565 ? -19.456 0.297 17.750 1.00 58.22 565 GLU A C 1
ATOM 4803 O O . GLU A 1 565 ? -18.842 -0.501 17.037 1.00 58.22 565 GLU A O 1
ATOM 4808 N N . LYS A 1 566 ? -18.901 1.449 18.142 1.00 60.06 566 LYS A N 1
ATOM 4809 C CA . LYS A 1 566 ? -17.532 1.850 17.798 1.00 60.06 566 LYS A CA 1
ATOM 4810 C C . LYS A 1 566 ? -16.460 1.260 18.712 1.00 60.06 566 LYS A C 1
ATOM 4812 O O . LYS A 1 566 ? -15.280 1.438 18.407 1.00 60.06 566 LYS A O 1
ATOM 4817 N N . ARG A 1 567 ? -16.813 0.579 19.810 1.00 69.25 567 ARG A N 1
ATOM 4818 C CA . ARG A 1 567 ? -15.792 0.003 20.694 1.00 69.25 567 ARG A CA 1
ATOM 4819 C C . ARG A 1 567 ? -15.061 -1.147 19.994 1.00 69.25 567 ARG A C 1
ATOM 4821 O O . ARG A 1 567 ? -15.717 -2.043 19.457 1.00 69.25 567 ARG A O 1
ATOM 4828 N N . PRO A 1 568 ? -13.718 -1.152 20.014 1.00 79.50 568 PRO A N 1
ATOM 4829 C CA . PRO A 1 568 ? -12.956 -2.265 19.478 1.00 79.50 568 PRO A CA 1
ATOM 4830 C C . PRO A 1 568 ? -13.279 -3.553 20.241 1.00 79.50 568 PRO A C 1
ATOM 4832 O O . PRO A 1 568 ? -13.367 -3.562 21.471 1.00 79.50 568 PRO A O 1
ATOM 4835 N N . LYS A 1 569 ? -13.479 -4.650 19.506 1.00 86.94 569 LYS A N 1
ATOM 4836 C CA . LYS A 1 569 ? -13.753 -5.971 20.090 1.00 86.94 569 LYS A CA 1
ATOM 4837 C C . LYS A 1 569 ? -12.437 -6.718 20.270 1.00 86.94 569 LYS A C 1
ATOM 4839 O O . LYS A 1 569 ? -11.782 -7.031 19.278 1.00 86.94 569 LYS A O 1
ATOM 4844 N N . ILE A 1 570 ? -12.069 -7.017 21.514 1.00 89.50 570 ILE A N 1
ATOM 4845 C CA . ILE A 1 570 ? -10.820 -7.716 21.848 1.00 89.50 570 ILE A CA 1
ATOM 4846 C C . ILE A 1 570 ? -10.846 -9.142 21.277 1.00 89.50 570 ILE A C 1
ATOM 4848 O O . ILE A 1 570 ? -11.821 -9.877 21.444 1.00 89.50 570 ILE A O 1
ATOM 4852 N N . ILE A 1 571 ? -9.763 -9.530 20.608 1.00 90.94 571 ILE A N 1
ATOM 4853 C CA . ILE A 1 571 ? -9.486 -10.881 20.125 1.00 90.94 571 ILE A CA 1
ATOM 4854 C C . ILE A 1 571 ? -8.519 -11.529 21.117 1.00 90.94 571 ILE A C 1
ATOM 4856 O O . ILE A 1 571 ? -7.453 -10.988 21.404 1.00 90.94 571 ILE A O 1
ATOM 4860 N N . LYS A 1 572 ? -8.868 -12.709 21.633 1.00 88.81 572 LYS A N 1
ATOM 4861 C CA . LYS A 1 572 ? -7.970 -13.478 22.499 1.00 88.81 572 LYS A CA 1
ATOM 4862 C C . LYS A 1 572 ? -6.840 -14.081 21.657 1.00 88.81 572 LYS A C 1
ATOM 4864 O O . LYS A 1 572 ? -7.114 -14.929 20.811 1.00 88.81 572 LYS A O 1
ATOM 4869 N N . SER A 1 573 ? -5.600 -13.650 21.890 1.00 88.94 573 SER A N 1
ATOM 4870 C CA . SER A 1 573 ? -4.416 -14.192 21.211 1.00 88.94 573 SER A CA 1
ATOM 4871 C C . SER A 1 573 ? -3.979 -15.535 21.789 1.00 88.94 573 SER A C 1
ATOM 4873 O O . SER A 1 573 ? -3.999 -15.730 23.005 1.00 88.94 573 SER A O 1
ATOM 4875 N N . VAL A 1 574 ? -3.486 -16.420 20.925 1.00 90.06 574 VAL A N 1
ATOM 4876 C CA . VAL A 1 574 ? -2.689 -17.595 21.303 1.00 90.06 574 VAL A CA 1
ATOM 4877 C C . VAL A 1 574 ? -1.355 -17.522 20.566 1.00 90.06 574 VAL A C 1
ATOM 4879 O O . VAL A 1 574 ? -1.323 -17.406 19.344 1.00 90.06 574 VAL A O 1
ATOM 4882 N N . LEU A 1 575 ? -0.256 -17.544 21.318 1.00 89.31 575 LEU A N 1
ATOM 4883 C CA . LEU A 1 575 ? 1.099 -17.456 20.783 1.00 89.31 575 LEU A CA 1
ATOM 4884 C C . LEU A 1 575 ? 1.680 -18.856 20.563 1.00 89.31 575 LEU A C 1
ATOM 4886 O O . LEU A 1 575 ? 1.736 -19.657 21.496 1.00 89.31 575 LEU A O 1
ATOM 4890 N N . THR A 1 576 ? 2.176 -19.116 19.355 1.00 85.81 576 THR A N 1
ATOM 4891 C CA . THR A 1 576 ? 2.818 -20.383 18.980 1.00 85.81 576 THR A CA 1
ATOM 4892 C C . THR A 1 576 ? 4.216 -20.102 18.436 1.00 85.81 576 THR A C 1
ATOM 4894 O O . THR A 1 576 ? 4.364 -19.402 17.437 1.00 85.81 576 THR A O 1
ATOM 4897 N N . ALA A 1 577 ? 5.258 -20.626 19.085 1.00 82.00 577 ALA A N 1
ATOM 4898 C CA . ALA A 1 577 ? 6.640 -20.477 18.625 1.00 82.00 577 ALA A CA 1
ATOM 4899 C C . ALA A 1 577 ? 7.037 -21.606 17.662 1.00 82.00 577 ALA A C 1
ATOM 4901 O O . ALA A 1 577 ? 6.732 -22.772 17.910 1.00 82.00 577 ALA A O 1
ATOM 4902 N N . SER A 1 578 ? 7.781 -21.269 16.605 1.00 75.88 578 SER A N 1
ATOM 4903 C CA . SER A 1 578 ? 8.370 -22.252 15.683 1.00 75.88 578 SER A CA 1
ATOM 4904 C C . SER A 1 578 ? 9.387 -23.181 16.361 1.00 75.88 578 SER A C 1
ATOM 4906 O O . SER A 1 578 ? 9.560 -24.319 15.937 1.00 75.88 578 SER A O 1
ATOM 4908 N N . ASP A 1 579 ? 10.051 -22.695 17.413 1.00 73.25 579 ASP A N 1
ATOM 4909 C CA . ASP A 1 579 ? 10.982 -23.458 18.246 1.00 73.25 579 ASP A CA 1
ATOM 4910 C C . ASP A 1 579 ? 10.633 -23.253 19.736 1.00 73.25 579 ASP A C 1
ATOM 4912 O O . ASP A 1 579 ? 11.131 -22.321 20.378 1.00 73.25 579 ASP A O 1
ATOM 4916 N N . PRO A 1 580 ? 9.741 -24.094 20.297 1.00 72.50 580 PRO A N 1
ATOM 4917 C CA . PRO A 1 580 ? 9.247 -23.943 21.665 1.00 72.50 580 PRO A CA 1
ATOM 4918 C C . PR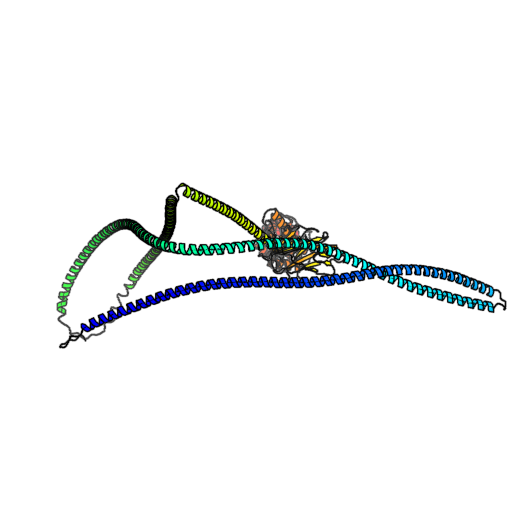O A 1 580 ? 10.324 -24.115 22.742 1.00 72.50 580 PRO A C 1
ATOM 4920 O O . PRO A 1 580 ? 10.108 -23.716 23.881 1.00 72.50 580 PRO A O 1
ATOM 4923 N N . GLN A 1 581 ? 11.478 -24.712 22.419 1.00 72.25 581 GLN A N 1
ATOM 4924 C CA . GLN A 1 581 ? 12.527 -25.000 23.408 1.00 72.25 581 GLN A CA 1
ATOM 4925 C C . GLN A 1 581 ? 13.300 -23.743 23.833 1.00 72.25 581 GLN A C 1
ATOM 4927 O O . GLN A 1 581 ? 13.970 -23.745 24.865 1.00 72.25 581 GLN A O 1
ATOM 4932 N N . HIS A 1 582 ? 13.196 -22.666 23.052 1.00 73.62 582 HIS A N 1
ATOM 4933 C CA . HIS A 1 582 ? 13.992 -21.447 23.208 1.00 73.62 582 HIS A CA 1
ATOM 4934 C C . HIS A 1 582 ? 13.150 -20.213 23.545 1.00 73.62 582 HIS A C 1
ATOM 4936 O O . HIS A 1 582 ? 13.627 -19.081 23.422 1.00 73.62 582 HIS A O 1
ATOM 4942 N N . VAL A 1 583 ? 11.888 -20.414 23.930 1.00 81.94 583 VAL A N 1
ATOM 4943 C CA . VAL A 1 583 ? 10.945 -19.337 24.224 1.00 81.94 583 VAL A CA 1
ATOM 4944 C C . VAL A 1 583 ? 10.046 -19.739 25.385 1.00 81.94 583 VAL A C 1
ATOM 4946 O O . VAL A 1 583 ? 9.496 -20.833 25.406 1.00 81.94 583 VAL A O 1
ATOM 4949 N N . TYR A 1 584 ? 9.861 -18.827 26.332 1.00 86.44 584 TYR A N 1
ATOM 4950 C CA . TYR A 1 584 ? 8.866 -18.949 27.386 1.00 86.44 584 TYR A CA 1
ATOM 4951 C C . TYR A 1 584 ? 7.670 -18.051 27.057 1.00 86.44 584 TYR A C 1
ATOM 4953 O O . TYR A 1 584 ? 7.825 -16.839 26.907 1.00 86.44 584 TYR A O 1
ATOM 4961 N N . ILE A 1 585 ? 6.486 -18.648 26.921 1.00 86.81 585 ILE A N 1
ATOM 4962 C CA . ILE A 1 585 ? 5.239 -17.953 26.580 1.00 86.81 585 ILE A CA 1
ATOM 4963 C C . ILE A 1 585 ? 4.306 -18.007 27.788 1.00 86.81 585 ILE A C 1
ATOM 4965 O O . ILE A 1 585 ? 3.971 -19.088 28.270 1.00 86.81 585 ILE A O 1
ATOM 4969 N N . GLN A 1 586 ? 3.852 -16.843 28.247 1.00 85.75 586 GLN A N 1
ATOM 4970 C CA . GLN A 1 586 ? 2.874 -16.706 29.320 1.00 85.75 586 GLN A CA 1
ATOM 4971 C C . GLN A 1 586 ? 1.807 -15.687 28.908 1.00 85.75 586 GLN A C 1
ATOM 4973 O O . GLN A 1 586 ? 2.011 -14.479 29.014 1.00 85.75 586 GLN A O 1
ATOM 4978 N N . GLY A 1 587 ? 0.659 -16.183 28.437 1.00 87.38 587 GLY A N 1
ATOM 4979 C CA . GLY A 1 587 ? -0.412 -15.334 27.906 1.00 87.38 587 GLY A CA 1
ATOM 4980 C C . GLY A 1 587 ? 0.055 -14.545 26.680 1.00 87.38 587 GLY A C 1
ATOM 4981 O O . GLY A 1 587 ? 0.494 -15.131 25.693 1.00 87.38 587 GLY A O 1
ATOM 4982 N N . GLU A 1 588 ? -0.030 -13.221 26.764 1.00 90.88 588 GLU A N 1
ATOM 4983 C CA . GLU A 1 588 ? 0.377 -12.246 25.745 1.00 90.88 588 GLU A CA 1
ATOM 4984 C C . GLU A 1 588 ? 1.880 -11.910 25.772 1.00 90.88 588 GLU A C 1
ATOM 4986 O O . GLU A 1 588 ? 2.365 -11.186 24.897 1.00 90.88 588 GLU A O 1
ATOM 4991 N N . LEU A 1 589 ? 2.612 -12.400 26.780 1.00 92.06 589 LEU A N 1
ATOM 4992 C CA . LEU A 1 589 ? 4.039 -12.155 26.978 1.00 92.06 589 LEU A CA 1
ATOM 4993 C C . LEU A 1 589 ? 4.871 -13.329 26.459 1.00 92.06 589 LEU A C 1
ATOM 4995 O O . LEU A 1 589 ? 4.647 -14.488 26.811 1.00 92.06 589 LEU A O 1
ATOM 4999 N N . CYS A 1 590 ? 5.892 -13.007 25.677 1.00 90.12 590 CYS A N 1
ATOM 5000 C CA . CYS A 1 590 ? 6.858 -13.958 25.151 1.00 90.12 590 CYS A CA 1
ATOM 5001 C C . CYS A 1 590 ? 8.278 -13.520 25.528 1.00 90.12 590 CYS A C 1
ATOM 5003 O O . CYS A 1 590 ? 8.671 -12.390 25.246 1.00 90.12 590 CYS A O 1
ATOM 5005 N N . ILE A 1 591 ? 9.056 -14.417 26.139 1.00 88.69 591 ILE A N 1
ATOM 5006 C CA . ILE A 1 591 ? 10.408 -14.163 26.659 1.00 88.69 591 ILE A CA 1
ATOM 5007 C C . ILE A 1 591 ? 11.401 -15.126 26.005 1.00 88.69 591 ILE A C 1
ATOM 5009 O O . ILE A 1 591 ? 11.148 -16.329 25.933 1.00 88.69 591 ILE A O 1
ATOM 5013 N N . ARG A 1 592 ? 12.567 -14.622 25.585 1.00 83.75 592 ARG A N 1
ATOM 5014 C CA . ARG A 1 592 ? 13.702 -15.448 25.143 1.00 83.75 592 ARG A CA 1
ATOM 5015 C C . ARG A 1 592 ? 14.751 -15.628 26.252 1.00 83.75 592 ARG A C 1
ATOM 5017 O O . ARG A 1 592 ? 15.487 -14.675 26.529 1.00 83.75 592 ARG A O 1
ATOM 5024 N N . PRO A 1 593 ? 14.855 -16.825 26.864 1.00 76.00 593 PRO A N 1
ATOM 5025 C CA . PRO A 1 593 ? 15.876 -17.135 27.864 1.00 76.00 593 PRO A CA 1
ATOM 5026 C C . PRO A 1 593 ? 17.274 -17.386 27.259 1.00 76.00 593 PRO A C 1
ATOM 5028 O O . PRO A 1 593 ? 17.454 -17.436 26.042 1.00 76.00 593 PRO A O 1
ATOM 5031 N N . ASP A 1 594 ? 18.265 -17.535 28.141 1.00 67.19 594 ASP A N 1
ATOM 5032 C CA . ASP A 1 594 ? 19.710 -17.619 27.868 1.00 67.19 594 ASP A CA 1
ATOM 5033 C C . ASP A 1 594 ? 20.186 -18.987 27.341 1.00 67.19 594 ASP A C 1
ATOM 5035 O O . ASP A 1 594 ? 21.108 -19.589 27.884 1.00 67.19 594 ASP A O 1
ATOM 5039 N N . ASN A 1 595 ? 19.547 -19.521 26.298 1.00 58.94 595 ASN A N 1
ATOM 5040 C CA . ASN A 1 595 ? 20.028 -20.744 25.650 1.00 58.94 595 ASN A CA 1
ATOM 5041 C C . ASN A 1 595 ? 20.651 -20.419 24.288 1.00 58.94 595 ASN A C 1
ATOM 5043 O O . ASN A 1 595 ? 20.056 -19.761 23.432 1.00 58.94 595 ASN A O 1
ATOM 5047 N N . ASP A 1 596 ? 21.906 -20.830 24.118 1.00 57.38 596 ASP A N 1
ATOM 5048 C CA . ASP A 1 596 ? 22.746 -20.474 22.983 1.00 57.38 596 ASP A CA 1
ATOM 5049 C C . ASP A 1 596 ? 22.361 -21.241 21.710 1.00 57.38 596 ASP A C 1
ATOM 5051 O O . ASP A 1 596 ? 22.441 -22.463 21.640 1.00 57.38 596 ASP A O 1
ATOM 5055 N N . THR A 1 597 ? 21.941 -20.516 20.679 1.00 51.81 597 THR A N 1
ATOM 5056 C CA . THR A 1 597 ? 22.579 -20.428 19.352 1.00 51.81 597 THR A CA 1
ATOM 5057 C C . THR A 1 597 ? 21.741 -19.469 18.502 1.00 51.81 597 THR A C 1
ATOM 5059 O O . THR A 1 597 ? 20.652 -19.058 18.888 1.00 51.81 597 THR A O 1
ATOM 5062 N N . HIS A 1 598 ? 22.279 -19.034 17.367 1.00 54.53 598 HIS A N 1
ATOM 5063 C CA . HIS A 1 598 ? 21.749 -18.038 16.425 1.00 54.53 598 HIS A CA 1
ATOM 5064 C C . HIS A 1 598 ? 20.383 -18.375 15.767 1.00 54.53 598 HIS A C 1
ATOM 5066 O O . HIS A 1 598 ? 20.156 -18.065 14.595 1.00 54.53 598 HIS A O 1
ATOM 5072 N N . ASN A 1 599 ? 19.449 -18.992 16.486 1.00 64.50 599 ASN A N 1
ATOM 5073 C CA . ASN A 1 599 ? 18.183 -19.442 15.938 1.00 64.50 599 ASN A CA 1
ATOM 5074 C C . ASN A 1 599 ? 17.197 -18.277 15.857 1.00 64.50 599 ASN A C 1
ATOM 5076 O O . ASN A 1 599 ? 16.846 -17.626 16.846 1.00 64.50 599 ASN A O 1
ATOM 5080 N N . LYS A 1 600 ? 16.756 -18.002 14.635 1.00 73.19 600 LYS A N 1
ATOM 5081 C CA . LYS A 1 600 ? 15.656 -17.089 14.336 1.00 73.19 600 LYS A CA 1
ATOM 5082 C C . LYS A 1 600 ? 14.381 -17.651 14.970 1.00 73.19 600 LYS A C 1
ATOM 5084 O O . LYS A 1 600 ? 14.085 -18.819 14.737 1.00 73.19 600 LYS A O 1
ATOM 5089 N N . CYS A 1 601 ? 13.646 -16.864 15.760 1.00 76.81 601 CYS A N 1
ATOM 5090 C CA . CYS A 1 601 ? 12.337 -17.292 16.257 1.00 76.81 601 CYS A CA 1
ATOM 5091 C C . CYS A 1 601 ? 11.232 -16.534 15.545 1.00 76.81 601 CYS A C 1
ATOM 5093 O O . CYS A 1 601 ? 11.203 -15.304 15.589 1.00 76.81 601 CYS A O 1
ATOM 5095 N N . VAL A 1 602 ? 10.308 -17.285 14.953 1.00 83.38 602 VAL A N 1
ATOM 5096 C CA . VAL A 1 602 ? 9.039 -16.765 14.456 1.00 83.38 602 VAL A CA 1
ATOM 5097 C C . VAL A 1 602 ? 7.961 -17.224 15.429 1.00 83.38 602 VAL A C 1
ATOM 5099 O O . VAL A 1 602 ? 7.787 -18.422 15.652 1.00 83.38 602 VAL A O 1
ATOM 5102 N N . ILE A 1 603 ? 7.269 -16.274 16.052 1.00 87.25 603 ILE A N 1
ATOM 5103 C CA . ILE A 1 603 ? 6.123 -16.536 16.917 1.00 87.25 603 ILE A CA 1
ATOM 5104 C C . ILE A 1 603 ? 4.875 -16.157 16.137 1.00 87.25 603 ILE A C 1
ATOM 5106 O O . ILE A 1 603 ? 4.668 -14.988 15.826 1.00 87.25 603 ILE A O 1
ATOM 5110 N N . THR A 1 604 ? 4.045 -17.134 15.809 1.00 89.31 604 THR A N 1
ATOM 5111 C CA . THR A 1 604 ? 2.782 -16.912 15.112 1.00 89.31 604 THR A CA 1
ATOM 5112 C C . THR A 1 604 ? 1.647 -16.682 16.105 1.00 89.31 604 THR A C 1
ATOM 5114 O O . THR A 1 604 ? 1.631 -17.293 17.173 1.00 89.31 604 THR A O 1
ATOM 5117 N N . VAL A 1 605 ? 0.693 -15.823 15.746 1.00 90.00 605 VAL A N 1
ATOM 5118 C CA . VAL A 1 605 ? -0.422 -15.417 16.611 1.00 90.00 605 VAL A CA 1
ATOM 5119 C C . VAL A 1 605 ? -1.742 -15.919 16.037 1.00 90.00 605 VAL A C 1
ATOM 5121 O O . VAL A 1 605 ? -2.112 -15.547 14.925 1.00 90.00 605 VAL A O 1
ATOM 5124 N N . ASP A 1 606 ? -2.457 -16.739 16.799 1.00 89.62 606 ASP A N 1
ATOM 5125 C CA . ASP A 1 606 ? -3.811 -17.199 16.486 1.00 89.62 606 ASP A CA 1
ATOM 5126 C C . ASP A 1 606 ? -4.868 -16.347 17.226 1.00 89.62 606 ASP A C 1
ATOM 5128 O O . ASP A 1 606 ? -4.570 -15.803 18.294 1.00 89.62 606 ASP A O 1
ATOM 5132 N N . PRO A 1 607 ? -6.106 -16.223 16.701 1.00 92.38 607 PRO A N 1
ATOM 5133 C CA . PRO A 1 607 ? -6.646 -16.927 15.536 1.00 92.38 607 PRO A CA 1
ATOM 5134 C C . PRO A 1 607 ? -6.184 -16.356 14.189 1.00 92.38 607 PRO A C 1
ATOM 5136 O O . PRO A 1 607 ? -5.820 -15.186 14.072 1.00 92.38 607 PRO A O 1
ATOM 5139 N N . VAL A 1 608 ? -6.280 -17.192 13.151 1.00 90.69 608 VAL A N 1
ATOM 5140 C CA . VAL A 1 608 ? -6.202 -16.764 11.747 1.00 90.69 608 VAL A CA 1
ATOM 5141 C C . VAL A 1 608 ? -7.269 -15.706 11.473 1.00 90.69 608 VAL A C 1
ATOM 5143 O O . VAL A 1 608 ? -8.428 -15.852 11.869 1.00 90.69 608 VAL A O 1
ATOM 5146 N N . ILE A 1 609 ? -6.879 -14.649 10.768 1.00 93.12 609 ILE A N 1
ATOM 5147 C CA . ILE A 1 609 ? -7.765 -13.550 10.406 1.00 93.12 609 ILE A CA 1
ATOM 5148 C C . ILE A 1 609 ? -8.203 -13.729 8.955 1.00 93.12 609 ILE A C 1
ATOM 5150 O O . ILE A 1 609 ? -7.368 -13.756 8.053 1.00 93.12 609 ILE A O 1
ATOM 5154 N N . SER A 1 610 ? -9.516 -13.849 8.747 1.00 92.00 610 SER A N 1
ATOM 5155 C CA . SER A 1 610 ? -10.128 -14.079 7.430 1.00 92.00 610 SER A CA 1
ATOM 5156 C C . SER A 1 610 ? -11.125 -13.002 6.983 1.00 92.00 610 SER A C 1
ATOM 5158 O O . SER A 1 610 ? -11.569 -12.997 5.836 1.00 92.00 610 SER A O 1
ATOM 5160 N N . GLU A 1 611 ? -11.501 -12.084 7.877 1.00 92.50 611 GLU A N 1
ATOM 5161 C CA . GLU A 1 611 ? -12.490 -11.037 7.608 1.00 92.50 611 GLU A CA 1
ATOM 5162 C C . GLU A 1 611 ? -12.330 -9.829 8.542 1.00 92.50 611 GLU A C 1
ATOM 5164 O O . GLU A 1 611 ? -11.726 -9.936 9.614 1.00 92.50 611 GLU A O 1
ATOM 5169 N N . GLY A 1 612 ? -12.940 -8.701 8.168 1.00 93.19 612 GLY A N 1
ATOM 5170 C CA . GLY A 1 612 ? -13.023 -7.488 8.987 1.00 93.19 612 GLY A CA 1
ATOM 5171 C C . GLY A 1 612 ? -11.778 -6.597 8.949 1.00 93.19 612 GLY A C 1
ATOM 5172 O O . GLY A 1 612 ? -10.867 -6.796 8.146 1.00 93.19 612 GLY A O 1
ATOM 5173 N N . ILE A 1 613 ? -11.768 -5.594 9.829 1.00 95.25 613 ILE A N 1
ATOM 5174 C CA . ILE A 1 613 ? -10.611 -4.730 10.089 1.00 95.25 613 ILE A CA 1
ATOM 5175 C C . ILE A 1 613 ? -10.010 -5.163 11.425 1.00 95.25 613 ILE A C 1
ATOM 5177 O O . ILE A 1 613 ? -10.730 -5.245 12.422 1.00 95.25 613 ILE A O 1
ATOM 5181 N N . VAL A 1 614 ? -8.718 -5.477 11.455 1.00 95.75 614 VAL A N 1
ATOM 5182 C CA . VAL A 1 614 ? -8.034 -6.007 12.643 1.00 95.75 614 VAL A CA 1
ATOM 5183 C C . VAL A 1 614 ? -6.768 -5.216 12.915 1.00 95.75 614 VAL A C 1
ATOM 5185 O O . VAL A 1 614 ? -5.978 -4.986 12.004 1.00 95.75 614 VAL A O 1
ATOM 5188 N N . TYR A 1 615 ? -6.573 -4.832 14.173 1.00 96.06 615 TYR A N 1
ATOM 5189 C CA . TYR A 1 615 ? -5.386 -4.136 14.650 1.00 96.06 615 TYR A CA 1
ATOM 5190 C C . TYR A 1 615 ? -4.627 -5.015 15.642 1.00 96.06 615 TYR A C 1
ATOM 5192 O O . TYR A 1 615 ? -5.205 -5.526 16.605 1.00 96.06 615 TYR A O 1
ATOM 5200 N N . PHE A 1 616 ? -3.335 -5.191 15.386 1.00 95.62 616 PHE A N 1
ATOM 5201 C CA . PHE A 1 616 ? -2.406 -5.975 16.192 1.00 95.62 616 PHE A CA 1
ATOM 5202 C C . PHE A 1 616 ? -1.241 -5.089 16.630 1.00 95.62 616 PHE A C 1
ATOM 5204 O O . PHE A 1 616 ? -0.612 -4.459 15.786 1.00 95.62 616 PHE A O 1
ATOM 5211 N N . GLU A 1 617 ? -0.947 -5.025 17.927 1.00 95.62 617 GLU A N 1
ATOM 5212 C CA . GLU A 1 617 ? 0.068 -4.138 18.500 1.00 95.62 617 GLU A CA 1
ATOM 5213 C C . GLU A 1 617 ? 0.939 -4.857 19.525 1.00 95.62 617 GLU A C 1
ATOM 5215 O O . GLU A 1 617 ? 0.441 -5.597 20.378 1.00 95.62 617 GLU A O 1
ATOM 5220 N N . VAL A 1 618 ? 2.243 -4.598 19.447 1.00 92.62 618 VAL A N 1
ATOM 5221 C CA . VAL A 1 618 ? 3.274 -5.213 20.280 1.00 92.62 618 VAL A CA 1
ATOM 5222 C C . VAL A 1 618 ? 4.225 -4.150 20.825 1.00 92.62 618 VAL A C 1
ATOM 5224 O O . VAL A 1 618 ? 4.550 -3.180 20.138 1.00 92.62 618 VAL A O 1
ATOM 5227 N N . VAL A 1 619 ? 4.715 -4.361 22.046 1.00 93.38 619 VAL A N 1
ATOM 5228 C CA . VAL A 1 619 ? 5.870 -3.647 22.607 1.00 93.38 619 VAL A CA 1
ATOM 5229 C C . VAL A 1 619 ? 7.030 -4.619 22.762 1.00 93.38 619 VAL A C 1
ATOM 5231 O O . VAL A 1 619 ? 6.877 -5.687 23.354 1.00 93.38 619 VAL A O 1
ATOM 5234 N N . PHE A 1 620 ? 8.189 -4.236 22.234 1.00 90.12 620 PHE A N 1
ATOM 5235 C CA . PHE A 1 620 ? 9.436 -4.994 22.320 1.00 90.12 620 PHE A CA 1
ATOM 5236 C C . PHE A 1 620 ? 10.306 -4.493 23.476 1.00 90.12 620 PHE A C 1
ATOM 5238 O O . PHE A 1 620 ? 10.423 -3.290 23.672 1.00 90.12 620 PHE A O 1
ATOM 5245 N N . PHE A 1 621 ? 10.975 -5.390 24.194 1.00 91.06 621 PHE A N 1
ATOM 5246 C CA . PHE A 1 621 ? 11.869 -5.093 25.314 1.00 91.06 621 PHE A CA 1
ATOM 5247 C C . PHE A 1 621 ? 13.250 -5.718 25.080 1.00 91.06 621 PHE A C 1
ATOM 5249 O O . PHE A 1 621 ? 13.350 -6.905 24.770 1.00 91.06 621 PHE A O 1
ATOM 5256 N N . ASN A 1 622 ? 14.315 -4.934 25.281 1.00 87.19 622 ASN A N 1
ATOM 5257 C CA . ASN A 1 622 ? 15.717 -5.366 25.165 1.00 87.19 622 ASN A CA 1
ATOM 5258 C C . ASN A 1 622 ? 16.070 -5.992 23.800 1.00 87.19 622 ASN A C 1
ATOM 5260 O O . ASN A 1 622 ? 16.659 -7.071 23.736 1.00 87.19 622 ASN A O 1
ATOM 5264 N N . HIS A 1 623 ? 15.698 -5.331 22.703 1.00 83.00 623 HIS A N 1
ATOM 5265 C CA . HIS A 1 623 ? 15.992 -5.770 21.335 1.00 83.00 623 HIS A CA 1
ATOM 5266 C C . HIS A 1 623 ? 16.978 -4.849 20.585 1.00 83.00 623 HIS A C 1
ATOM 5268 O O . HIS A 1 623 ? 17.101 -4.930 19.366 1.00 83.00 623 HIS A O 1
ATOM 5274 N N . ASP A 1 624 ? 17.698 -3.974 21.289 1.00 80.31 624 ASP A N 1
ATOM 5275 C CA . ASP A 1 624 ? 18.461 -2.877 20.674 1.00 80.31 624 ASP A CA 1
ATOM 5276 C C . ASP A 1 624 ? 19.685 -3.318 19.844 1.00 80.31 624 ASP A C 1
ATOM 5278 O O . ASP A 1 624 ? 20.166 -2.558 19.002 1.00 80.31 624 ASP A O 1
ATOM 5282 N N . ASP A 1 625 ? 20.167 -4.551 20.026 1.00 77.88 625 ASP A N 1
ATOM 5283 C CA . ASP A 1 625 ? 21.396 -5.062 19.405 1.00 77.88 625 ASP A CA 1
ATOM 5284 C C . ASP A 1 625 ? 21.148 -5.961 18.185 1.00 77.88 625 ASP A C 1
ATOM 5286 O O . ASP A 1 625 ? 22.092 -6.323 17.468 1.00 77.88 625 ASP A O 1
ATOM 5290 N N . LYS A 1 626 ? 19.903 -6.394 17.951 1.00 79.12 626 LYS A N 1
ATOM 5291 C CA . LYS A 1 626 ? 19.542 -7.319 16.862 1.00 79.12 626 LYS A CA 1
ATOM 5292 C C . LYS A 1 626 ? 18.255 -6.892 16.161 1.00 79.12 626 LYS A C 1
ATOM 5294 O O . LYS A 1 626 ? 17.570 -5.978 16.576 1.00 79.12 626 LYS A O 1
ATOM 5299 N N . ILE A 1 627 ? 17.935 -7.566 15.058 1.00 76.12 627 ILE A N 1
ATOM 5300 C CA . ILE A 1 627 ? 16.723 -7.311 14.269 1.00 76.12 627 ILE A CA 1
ATOM 5301 C C . ILE A 1 627 ? 15.501 -7.946 14.949 1.00 76.12 627 ILE A C 1
ATOM 5303 O O . ILE A 1 627 ? 15.569 -9.090 15.411 1.00 76.12 627 ILE A O 1
ATOM 5307 N N . PHE A 1 628 ? 14.387 -7.215 14.961 1.00 80.56 628 PHE A N 1
ATOM 5308 C CA . PHE A 1 628 ? 13.085 -7.630 15.484 1.00 80.56 628 PHE A CA 1
ATOM 5309 C C . PHE A 1 628 ? 11.962 -6.898 14.738 1.00 80.56 628 PHE A C 1
ATOM 5311 O O . PHE A 1 628 ? 12.154 -5.753 14.350 1.00 80.56 628 PHE A O 1
ATOM 5318 N N . HIS A 1 629 ? 10.818 -7.551 14.514 1.00 80.44 629 HIS A N 1
ATOM 5319 C CA . HIS A 1 629 ? 9.659 -6.949 13.835 1.00 80.44 629 HIS A CA 1
ATOM 5320 C C . HIS A 1 629 ? 8.369 -7.731 14.047 1.00 80.44 629 HIS A C 1
ATOM 5322 O O . HIS A 1 629 ? 8.372 -8.867 14.516 1.00 80.44 629 HIS A O 1
ATOM 5328 N N . ILE A 1 630 ? 7.267 -7.118 13.622 1.00 86.06 630 ILE A N 1
ATOM 5329 C CA . ILE A 1 630 ? 5.979 -7.774 13.402 1.00 86.06 630 ILE A CA 1
ATOM 5330 C C . ILE A 1 630 ? 5.725 -7.936 11.902 1.00 86.06 630 ILE A C 1
ATOM 5332 O O . ILE A 1 630 ? 6.241 -7.157 11.103 1.00 86.06 630 ILE A O 1
ATOM 5336 N N . GLY A 1 631 ? 4.920 -8.913 11.510 1.00 85.25 631 GLY A N 1
ATOM 5337 C CA . GLY A 1 631 ? 4.570 -9.134 10.112 1.00 85.25 631 GLY A CA 1
ATOM 5338 C C . GLY A 1 631 ? 3.293 -9.943 9.953 1.00 85.25 631 GLY A C 1
ATOM 5339 O O . GLY A 1 631 ? 2.647 -10.331 10.931 1.00 85.25 631 GLY A O 1
ATOM 5340 N N . VAL A 1 632 ? 2.927 -10.186 8.698 1.00 84.44 632 VAL A N 1
ATOM 5341 C CA . VAL A 1 632 ? 1.785 -11.028 8.332 1.00 84.44 632 VAL A CA 1
ATOM 5342 C C . VAL A 1 632 ? 2.226 -12.076 7.325 1.00 84.44 632 VAL A C 1
ATOM 5344 O O . VAL A 1 632 ? 3.064 -11.806 6.465 1.00 84.44 632 VAL A O 1
ATOM 5347 N N . THR A 1 633 ? 1.658 -13.270 7.427 1.00 78.25 633 THR A N 1
ATOM 5348 C CA . THR A 1 633 ? 1.907 -14.365 6.486 1.00 78.25 633 THR A CA 1
ATOM 5349 C C . THR A 1 633 ? 0.596 -14.952 5.976 1.00 78.25 633 THR A C 1
ATOM 5351 O O . THR A 1 633 ? -0.419 -14.916 6.678 1.00 78.25 633 THR A O 1
ATOM 5354 N N . ASN A 1 634 ? 0.610 -15.477 4.750 1.00 78.19 634 ASN A N 1
ATOM 5355 C CA . ASN A 1 634 ? -0.526 -16.186 4.169 1.00 78.19 634 ASN A CA 1
ATOM 5356 C C . ASN A 1 634 ? -0.602 -17.602 4.758 1.00 78.19 634 ASN A C 1
ATOM 5358 O O . ASN A 1 634 ? 0.400 -18.308 4.826 1.00 78.19 634 ASN A O 1
ATOM 5362 N N . VAL A 1 635 ? -1.798 -18.028 5.160 1.00 71.31 635 VAL A N 1
ATOM 5363 C CA . VAL A 1 635 ? -2.014 -19.363 5.740 1.00 71.31 635 VAL A CA 1
ATOM 5364 C C . VAL A 1 635 ? -1.938 -20.472 4.684 1.00 71.31 635 VAL A C 1
ATOM 5366 O O . VAL A 1 635 ? -1.604 -21.600 5.018 1.00 71.31 635 VAL A O 1
ATOM 5369 N N . GLU A 1 636 ? -2.191 -20.167 3.409 1.00 59.19 636 GLU A N 1
ATOM 5370 C CA . GLU A 1 636 ? -2.158 -21.158 2.318 1.00 59.19 636 GLU A CA 1
ATOM 5371 C C . GLU A 1 636 ? -0.732 -21.553 1.880 1.00 59.19 636 GLU A C 1
ATOM 5373 O O . GLU A 1 636 ? -0.556 -22.524 1.146 1.00 59.19 636 GLU A O 1
ATOM 5378 N N . GLN A 1 637 ? 0.294 -20.823 2.327 1.00 52.31 637 GLN A N 1
ATOM 5379 C CA . GLN A 1 637 ? 1.704 -21.108 2.050 1.00 52.31 637 GLN A CA 1
ATOM 5380 C C . GLN A 1 637 ? 2.401 -21.527 3.349 1.00 52.31 637 GLN A C 1
ATOM 5382 O O . GLN A 1 637 ? 2.983 -20.709 4.056 1.00 52.31 637 GLN A O 1
ATOM 5387 N N . ASP A 1 638 ? 2.336 -22.819 3.675 1.00 35.62 638 ASP A N 1
ATOM 5388 C CA . ASP A 1 638 ? 3.089 -23.412 4.784 1.00 35.62 638 ASP A CA 1
ATOM 5389 C C . ASP A 1 638 ? 4.585 -23.069 4.682 1.00 35.62 638 ASP A C 1
ATOM 5391 O O . ASP A 1 638 ? 5.256 -23.537 3.766 1.00 35.62 638 ASP A O 1
ATOM 5395 N N . ALA A 1 639 ? 5.076 -22.263 5.634 1.00 37.69 639 ALA A N 1
ATOM 5396 C CA . ALA A 1 639 ? 6.406 -22.152 6.271 1.00 37.69 639 ALA A CA 1
ATOM 5397 C C . ALA A 1 639 ? 7.722 -22.520 5.525 1.00 37.69 639 ALA A C 1
ATOM 5399 O O . ALA A 1 639 ? 8.777 -22.580 6.158 1.00 37.69 639 ALA A O 1
ATOM 5400 N N . LYS A 1 640 ? 7.726 -22.761 4.212 1.00 34.78 640 LYS A N 1
ATOM 5401 C CA . LYS A 1 640 ? 8.909 -23.147 3.424 1.00 34.78 640 LYS A CA 1
ATOM 5402 C C . LYS A 1 640 ? 9.276 -22.137 2.340 1.00 34.78 640 LYS A C 1
ATOM 5404 O O . LYS A 1 640 ? 10.458 -22.042 2.015 1.00 34.78 640 LYS A O 1
ATOM 5409 N N . ASP A 1 641 ? 8.328 -21.325 1.873 1.00 34.59 641 ASP A N 1
ATOM 5410 C CA . ASP A 1 641 ? 8.587 -20.281 0.881 1.00 34.59 641 ASP A CA 1
ATOM 5411 C C . ASP A 1 641 ? 8.618 -18.896 1.536 1.00 34.59 641 ASP A C 1
ATOM 5413 O O . ASP A 1 641 ? 7.605 -18.327 1.933 1.00 34.59 641 ASP A O 1
ATOM 5417 N N . LYS A 1 642 ? 9.835 -18.360 1.668 1.00 41.03 642 LYS A N 1
ATOM 5418 C CA . LYS A 1 642 ? 10.160 -17.060 2.269 1.00 41.03 642 LYS A CA 1
ATOM 5419 C C . LYS A 1 642 ? 9.531 -15.891 1.499 1.00 41.03 642 LYS A C 1
ATOM 5421 O O . LYS A 1 642 ? 10.183 -15.274 0.658 1.00 41.03 642 LYS A O 1
ATOM 5426 N N . LYS A 1 643 ? 8.283 -15.555 1.813 1.00 44.81 643 LYS A N 1
ATOM 5427 C CA . LYS A 1 643 ? 7.644 -14.284 1.442 1.00 44.81 643 LYS A CA 1
ATOM 5428 C C . LYS A 1 643 ? 7.120 -13.584 2.699 1.00 44.81 643 LYS A C 1
ATOM 5430 O O . LYS A 1 643 ? 5.926 -13.368 2.858 1.00 44.81 643 LYS A O 1
ATOM 5435 N N . GLU A 1 644 ? 8.034 -13.288 3.621 1.00 48.38 644 GLU A N 1
ATOM 5436 C CA . GLU A 1 644 ? 7.760 -12.557 4.864 1.00 48.38 644 GLU A CA 1
ATOM 5437 C C . GLU A 1 644 ? 7.828 -11.044 4.600 1.00 48.38 644 GLU A C 1
ATOM 5439 O O . GLU A 1 644 ? 8.817 -10.552 4.054 1.00 48.38 644 GLU A O 1
ATOM 5444 N N . VAL A 1 645 ? 6.783 -10.298 4.972 1.00 44.81 645 VAL A N 1
ATOM 5445 C CA . VAL A 1 645 ? 6.799 -8.826 4.969 1.00 44.81 645 VAL A CA 1
ATOM 5446 C C . VAL A 1 645 ? 6.923 -8.352 6.404 1.00 44.81 645 VAL A C 1
ATOM 5448 O O . VAL A 1 645 ? 6.043 -8.598 7.231 1.00 44.81 645 VAL A O 1
ATOM 5451 N N . ASN A 1 646 ? 8.024 -7.664 6.680 1.00 46.12 646 ASN A N 1
ATOM 5452 C CA . ASN A 1 646 ? 8.462 -7.352 8.029 1.00 46.12 646 ASN A CA 1
ATOM 5453 C C . ASN A 1 646 ? 8.329 -5.852 8.299 1.00 46.12 646 ASN A C 1
ATOM 5455 O O . ASN A 1 646 ? 8.831 -5.022 7.545 1.00 46.12 646 ASN A O 1
ATOM 5459 N N . GLY A 1 647 ? 7.633 -5.524 9.384 1.00 41.53 647 GLY A N 1
ATOM 5460 C CA . GLY A 1 647 ? 7.205 -4.179 9.761 1.00 41.53 647 GLY A CA 1
ATOM 5461 C C . GLY A 1 647 ? 8.291 -3.269 10.332 1.00 41.53 647 GLY A C 1
ATOM 5462 O O . GLY A 1 647 ? 8.047 -2.072 10.411 1.00 41.53 647 GLY A O 1
ATOM 5463 N N . ASP A 1 648 ? 9.477 -3.788 10.673 1.00 32.31 648 ASP A N 1
ATOM 5464 C CA . ASP A 1 648 ? 10.701 -2.985 10.814 1.00 32.31 648 ASP A CA 1
ATOM 5465 C C . ASP A 1 648 ? 11.954 -3.843 10.819 1.00 32.31 648 ASP A C 1
ATOM 5467 O O . ASP A 1 648 ? 12.260 -4.651 11.683 1.00 32.31 648 ASP A O 1
ATOM 5471 N N . SER A 1 649 ? 12.779 -3.599 9.838 1.00 29.03 649 SER A N 1
ATOM 5472 C CA . SER A 1 649 ? 14.136 -3.252 10.192 1.00 29.03 649 SER A CA 1
ATOM 5473 C C . SER A 1 649 ? 14.678 -2.514 9.000 1.00 29.03 649 SER A C 1
ATOM 5475 O O . SER A 1 649 ? 14.345 -2.821 7.853 1.00 29.03 649 SER A O 1
ATOM 5477 N N . GLY A 1 650 ? 15.649 -1.649 9.245 1.00 35.56 650 GLY A N 1
ATOM 5478 C CA . GLY A 1 650 ? 16.629 -1.306 8.225 1.00 35.56 650 GLY A CA 1
ATOM 5479 C C . GLY A 1 650 ? 17.397 -2.515 7.654 1.00 35.56 650 GLY A C 1
ATOM 5480 O O . GLY A 1 650 ? 18.490 -2.290 7.156 1.00 35.56 650 GLY A O 1
ATOM 5481 N N . ASN A 1 651 ? 16.893 -3.758 7.761 1.00 31.16 651 ASN A N 1
ATOM 5482 C CA . ASN A 1 651 ? 17.382 -4.985 7.141 1.00 31.16 651 ASN A CA 1
ATOM 5483 C C . ASN A 1 651 ? 16.353 -6.136 7.219 1.00 31.16 651 ASN A C 1
ATOM 5485 O O . ASN A 1 651 ? 16.656 -7.218 7.725 1.00 31.16 651 ASN A O 1
ATOM 5489 N N . VAL A 1 652 ? 15.150 -5.942 6.670 1.00 34.75 652 VAL A N 1
ATOM 5490 C CA . VAL A 1 652 ? 14.429 -7.083 6.095 1.00 34.75 652 VAL A CA 1
ATOM 5491 C C . VAL A 1 652 ? 14.619 -7.017 4.602 1.00 34.75 652 VAL A C 1
ATOM 5493 O O . VAL A 1 652 ? 13.984 -6.213 3.929 1.00 34.75 652 VAL A O 1
ATOM 5496 N N . ASP A 1 653 ? 15.567 -7.835 4.151 1.00 40.00 653 ASP A N 1
ATOM 5497 C CA . ASP A 1 653 ? 15.843 -8.193 2.767 1.00 40.00 653 ASP A CA 1
ATOM 5498 C C . ASP A 1 653 ? 15.535 -7.055 1.777 1.00 40.00 653 ASP A C 1
ATOM 5500 O O . ASP A 1 653 ? 14.586 -7.074 1.000 1.00 40.00 653 ASP A O 1
ATOM 5504 N N . SER A 1 654 ? 16.416 -6.052 1.816 1.00 43.50 654 SER A N 1
ATOM 5505 C CA . SER A 1 654 ? 16.761 -5.120 0.731 1.00 43.50 654 SER A CA 1
ATOM 5506 C C . SER A 1 654 ? 15.746 -4.084 0.203 1.00 43.50 654 SER A C 1
ATOM 5508 O O . SER A 1 654 ? 16.187 -3.069 -0.329 1.00 43.50 654 SER A O 1
ATOM 5510 N N . PHE A 1 655 ? 14.421 -4.224 0.334 1.00 49.59 655 PHE A N 1
ATOM 5511 C CA . PHE A 1 655 ? 13.576 -3.595 -0.702 1.00 49.59 655 PHE A CA 1
ATOM 5512 C C . PHE A 1 655 ? 12.556 -2.498 -0.343 1.00 49.59 655 PHE A C 1
ATOM 5514 O O . PHE A 1 655 ? 11.939 -1.994 -1.269 1.00 49.59 655 PHE A O 1
ATOM 5521 N N . ILE A 1 656 ? 12.304 -2.075 0.902 1.00 57.00 656 ILE A N 1
ATOM 5522 C CA . ILE A 1 656 ? 11.277 -1.022 1.135 1.00 57.00 656 ILE A CA 1
ATOM 5523 C C . ILE A 1 656 ? 11.775 0.062 2.093 1.00 57.00 656 ILE A C 1
ATOM 5525 O O . ILE A 1 656 ? 11.955 -0.172 3.285 1.00 57.00 656 ILE A O 1
ATOM 5529 N N . PHE A 1 657 ? 11.981 1.271 1.558 1.00 59.22 657 PHE A N 1
ATOM 5530 C CA . PHE A 1 657 ? 12.439 2.459 2.290 1.00 59.22 657 PHE A CA 1
ATOM 5531 C C . PHE A 1 657 ? 11.295 3.446 2.526 1.00 59.22 657 PHE A C 1
ATOM 5533 O O . PHE A 1 657 ? 10.316 3.482 1.784 1.00 59.22 657 PHE A O 1
ATOM 5540 N N . GLY A 1 658 ? 11.430 4.280 3.558 1.00 64.69 658 GLY A N 1
ATOM 5541 C CA . GLY A 1 658 ? 10.504 5.382 3.846 1.00 64.69 658 GLY A CA 1
ATOM 5542 C C . GLY A 1 658 ? 9.720 5.242 5.150 1.00 64.69 658 GLY A C 1
ATOM 5543 O O . GLY A 1 658 ? 9.182 6.241 5.616 1.00 64.69 658 GLY A O 1
ATOM 5544 N N . ASN A 1 659 ? 9.700 4.061 5.778 1.00 75.56 659 ASN A N 1
ATOM 5545 C CA . ASN A 1 659 ? 9.182 3.927 7.143 1.00 75.56 659 ASN A CA 1
ATOM 5546 C C . ASN A 1 659 ? 10.174 4.503 8.157 1.00 75.56 659 ASN A C 1
ATOM 5548 O O . ASN A 1 659 ? 11.390 4.453 7.957 1.00 75.56 659 ASN A O 1
ATOM 5552 N N . GLY A 1 660 ? 9.649 5.063 9.244 1.00 70.44 660 GLY A N 1
ATOM 5553 C CA . GLY A 1 660 ? 10.462 5.477 10.376 1.00 70.44 660 GLY A CA 1
ATOM 5554 C C . GLY A 1 660 ? 11.013 4.249 11.094 1.00 70.44 660 GLY A C 1
ATOM 5555 O O . GLY A 1 660 ? 10.268 3.316 11.377 1.00 70.44 660 GLY A O 1
ATOM 5556 N N . LYS A 1 661 ? 12.312 4.260 11.402 1.00 74.62 661 LYS A N 1
ATOM 5557 C CA . LYS A 1 661 ? 12.931 3.242 12.258 1.00 74.62 661 LYS A CA 1
ATOM 5558 C C . LYS A 1 661 ? 12.296 3.291 13.651 1.00 74.62 661 LYS A C 1
ATOM 5560 O O . LYS A 1 661 ? 12.173 4.390 14.202 1.00 74.62 661 LYS A O 1
ATOM 5565 N N . PHE A 1 662 ? 11.980 2.139 14.237 1.00 79.38 662 PHE A N 1
ATOM 5566 C CA . PHE A 1 662 ? 11.624 2.034 15.648 1.00 79.38 662 PHE A CA 1
ATOM 5567 C C . PHE A 1 662 ? 12.723 1.356 16.478 1.00 79.38 662 PHE A C 1
ATOM 5569 O O . PHE A 1 662 ? 13.706 0.815 15.966 1.00 79.38 662 PHE A O 1
ATOM 5576 N N . ILE A 1 663 ? 12.609 1.496 17.796 1.00 83.88 663 ILE A N 1
ATOM 5577 C CA . ILE A 1 663 ? 13.541 0.970 18.802 1.00 83.88 663 ILE A CA 1
ATOM 5578 C C . ILE A 1 663 ? 12.769 0.222 19.893 1.00 83.88 663 ILE A C 1
ATOM 5580 O O . ILE A 1 663 ? 11.536 0.252 19.923 1.00 83.88 663 ILE A O 1
ATOM 5584 N N . SER A 1 664 ? 13.483 -0.447 20.802 1.00 86.62 664 SER A N 1
ATOM 5585 C CA . SER A 1 664 ? 12.843 -1.111 21.940 1.00 86.62 664 SER A CA 1
ATOM 5586 C C . SER A 1 664 ? 12.032 -0.119 22.780 1.00 86.62 664 SER A C 1
ATOM 5588 O O . SER A 1 664 ? 12.335 1.072 22.857 1.00 86.62 664 SER A O 1
ATOM 5590 N N . ASN A 1 665 ? 11.014 -0.640 23.457 1.00 88.44 665 ASN A N 1
ATOM 5591 C CA . ASN A 1 665 ? 10.038 0.064 24.287 1.00 88.44 665 ASN A CA 1
ATOM 5592 C C . ASN A 1 665 ? 9.056 0.961 23.523 1.00 88.44 665 ASN A C 1
ATOM 5594 O O . ASN A 1 665 ? 8.317 1.715 24.153 1.00 88.44 665 ASN A O 1
ATOM 5598 N N . GLN A 1 666 ? 9.016 0.871 22.191 1.00 88.81 666 GLN A N 1
ATOM 5599 C CA . GLN A 1 666 ? 7.987 1.523 21.386 1.00 88.81 666 GLN A CA 1
ATOM 5600 C C . GLN A 1 666 ? 6.842 0.564 21.056 1.00 88.81 666 GLN A C 1
ATOM 5602 O O . GLN A 1 666 ? 7.045 -0.638 20.874 1.00 88.81 666 GLN A O 1
ATOM 5607 N N . ARG A 1 667 ? 5.631 1.116 20.957 1.00 90.69 667 ARG A N 1
ATOM 5608 C CA . ARG A 1 667 ? 4.447 0.415 20.448 1.00 90.69 667 ARG A CA 1
ATOM 5609 C C . ARG A 1 667 ? 4.510 0.325 18.935 1.00 90.69 667 ARG A C 1
ATOM 5611 O O . ARG A 1 667 ? 4.552 1.350 18.254 1.00 90.69 667 ARG A O 1
ATOM 5618 N N . VAL A 1 668 ? 4.458 -0.894 18.424 1.00 91.44 668 VAL A N 1
ATOM 5619 C CA . VAL A 1 668 ? 4.476 -1.195 16.995 1.00 91.44 668 VAL A CA 1
ATOM 5620 C C . VAL A 1 668 ? 3.173 -1.889 16.641 1.00 91.44 668 VAL A C 1
ATOM 5622 O O . VAL A 1 668 ? 2.871 -2.951 17.178 1.00 91.44 668 VAL A O 1
ATOM 5625 N N . GLY A 1 669 ? 2.400 -1.272 15.754 1.00 92.88 669 GLY A N 1
ATOM 5626 C CA . GLY A 1 669 ? 1.085 -1.733 15.330 1.00 92.88 669 GLY A CA 1
ATOM 5627 C C . GLY A 1 669 ? 1.041 -2.132 13.859 1.00 92.88 669 GLY A C 1
ATOM 5628 O O . GLY A 1 669 ? 1.764 -1.582 13.029 1.00 92.88 669 GLY A O 1
ATOM 5629 N N . ALA A 1 670 ? 0.156 -3.062 13.528 1.00 92.75 670 ALA A N 1
ATOM 5630 C CA . ALA A 1 670 ? -0.216 -3.436 12.174 1.00 92.75 670 ALA A CA 1
ATOM 5631 C C . ALA A 1 670 ? -1.745 -3.505 12.079 1.00 92.75 670 ALA A C 1
ATOM 5633 O O . ALA A 1 670 ? -2.392 -4.264 12.802 1.00 92.75 670 ALA A O 1
ATOM 5634 N N . GLU A 1 671 ? -2.321 -2.709 11.183 1.00 95.38 671 GLU A N 1
ATOM 5635 C CA . GLU A 1 671 ? -3.734 -2.762 10.829 1.00 95.38 671 GLU A CA 1
ATOM 5636 C C . GLU A 1 671 ? -3.910 -3.491 9.506 1.00 95.38 671 GLU A C 1
ATOM 5638 O O . GLU A 1 671 ? -3.271 -3.146 8.514 1.00 95.38 671 GLU A O 1
ATOM 5643 N N . ILE A 1 672 ? -4.829 -4.447 9.474 1.00 93.31 672 ILE A N 1
ATOM 5644 C CA . ILE A 1 672 ? -5.267 -5.099 8.248 1.00 93.31 672 ILE A CA 1
ATOM 5645 C C . ILE A 1 672 ? -6.722 -4.748 8.019 1.00 93.31 672 ILE A C 1
ATOM 5647 O O . ILE A 1 672 ? -7.562 -4.939 8.896 1.00 93.31 672 ILE A O 1
ATOM 5651 N N . ASN A 1 673 ? -7.023 -4.290 6.814 1.00 94.19 673 ASN A N 1
ATOM 5652 C CA . ASN A 1 673 ? -8.379 -4.083 6.348 1.00 94.19 673 ASN A CA 1
ATOM 5653 C C . ASN A 1 673 ? -8.672 -5.114 5.253 1.00 94.19 673 ASN A C 1
ATOM 5655 O O . ASN A 1 673 ? -8.239 -4.967 4.111 1.00 94.19 673 ASN A O 1
ATOM 5659 N N . LEU A 1 674 ? -9.388 -6.184 5.612 1.00 91.94 674 LEU A N 1
ATOM 5660 C CA . LEU A 1 674 ? -9.828 -7.209 4.657 1.00 91.94 674 LEU A CA 1
ATOM 5661 C C . LEU A 1 674 ? -11.151 -6.840 3.968 1.00 91.94 674 LEU A C 1
ATOM 5663 O O . LEU A 1 674 ? -11.604 -7.574 3.092 1.00 91.94 674 LEU A O 1
ATOM 5667 N N . GLN A 1 675 ? -11.773 -5.725 4.367 1.00 91.25 675 GLN A N 1
ATOM 5668 C CA . GLN A 1 675 ? -13.005 -5.201 3.772 1.00 91.25 675 GLN A CA 1
ATOM 5669 C C . GLN A 1 675 ? -12.730 -4.234 2.613 1.00 91.25 675 GLN A C 1
ATOM 5671 O O . GLN A 1 675 ? -13.605 -4.028 1.773 1.00 91.25 675 GLN A O 1
ATOM 5676 N N . SER A 1 676 ? -11.540 -3.631 2.556 1.00 90.19 676 SER A N 1
ATOM 5677 C CA . SER A 1 676 ? -11.128 -2.778 1.443 1.00 90.19 676 SER A CA 1
ATOM 5678 C C . SER A 1 676 ? -10.846 -3.598 0.179 1.00 90.19 676 SER A C 1
ATOM 5680 O O . SER A 1 676 ? -10.470 -4.770 0.235 1.00 90.19 676 SER A O 1
ATOM 5682 N N . ASN A 1 677 ? -11.038 -2.970 -0.984 1.00 86.19 677 ASN A N 1
ATOM 5683 C CA . ASN A 1 677 ? -10.655 -3.523 -2.279 1.00 86.19 677 ASN A CA 1
ATOM 5684 C C . ASN A 1 677 ? -9.782 -2.499 -3.032 1.00 86.19 677 ASN A C 1
ATOM 5686 O O . ASN A 1 677 ? -10.321 -1.483 -3.481 1.00 86.19 677 ASN A O 1
ATOM 5690 N N . PRO A 1 678 ? -8.464 -2.729 -3.163 1.00 88.94 678 PRO A N 1
ATOM 5691 C CA . PRO A 1 678 ? -7.727 -3.911 -2.697 1.00 88.94 678 PRO A CA 1
ATOM 5692 C C . PRO A 1 678 ? -7.613 -3.979 -1.161 1.00 88.94 678 PRO A C 1
ATOM 5694 O O . PRO A 1 678 ? -7.671 -2.947 -0.494 1.00 88.94 678 PRO A O 1
ATOM 5697 N N . ARG A 1 679 ? -7.438 -5.189 -0.604 1.00 92.00 679 ARG A N 1
ATOM 5698 C CA . ARG A 1 679 ? -7.226 -5.405 0.845 1.00 92.00 679 ARG A CA 1
ATOM 5699 C C . ARG A 1 679 ? -5.903 -4.790 1.268 1.00 92.00 679 ARG A C 1
ATOM 5701 O O . ARG A 1 679 ? -4.925 -4.959 0.541 1.00 92.00 679 ARG A O 1
ATOM 5708 N N . THR A 1 680 ? -5.854 -4.125 2.420 1.00 91.88 680 THR A N 1
ATOM 5709 C CA . THR A 1 680 ? -4.693 -3.310 2.820 1.00 91.88 680 THR A CA 1
ATOM 5710 C C . THR A 1 680 ? -4.065 -3.752 4.140 1.00 91.88 680 THR A C 1
ATOM 5712 O O . THR A 1 680 ? -4.766 -4.199 5.045 1.00 91.88 680 THR A O 1
ATOM 5715 N N . LEU A 1 681 ? -2.753 -3.551 4.271 1.00 91.19 681 LEU A N 1
ATOM 5716 C CA . LEU A 1 681 ? -1.976 -3.644 5.507 1.00 91.19 681 LEU A CA 1
ATOM 5717 C C . LEU A 1 681 ? -1.216 -2.331 5.727 1.00 91.19 681 LEU A C 1
ATOM 5719 O O . LEU A 1 681 ? -0.467 -1.887 4.854 1.00 91.19 681 LEU A O 1
ATOM 5723 N N . THR A 1 682 ? -1.368 -1.750 6.911 1.00 91.19 682 THR A N 1
ATOM 5724 C CA . THR A 1 682 ? -0.745 -0.479 7.293 1.00 91.19 682 THR A CA 1
ATOM 5725 C C . THR A 1 682 ? -0.045 -0.626 8.637 1.00 91.19 682 THR A C 1
ATOM 5727 O O . THR A 1 682 ? -0.610 -1.178 9.578 1.00 91.19 682 THR A O 1
ATOM 5730 N N . PHE A 1 683 ? 1.184 -0.123 8.743 1.00 90.94 683 PHE A N 1
ATOM 5731 C CA . PHE A 1 683 ? 1.968 -0.182 9.977 1.00 90.94 683 PHE A CA 1
ATOM 5732 C C . PHE A 1 683 ? 1.891 1.127 10.765 1.00 90.94 683 PHE A C 1
ATOM 5734 O O . PHE A 1 683 ? 1.718 2.204 10.194 1.00 90.94 683 PHE A O 1
ATOM 5741 N N . PHE A 1 684 ? 2.057 1.029 12.081 1.00 91.00 684 PHE A N 1
ATOM 5742 C CA . PHE A 1 684 ? 2.006 2.141 13.023 1.00 91.00 684 PHE A CA 1
ATOM 5743 C C . PHE A 1 684 ? 3.172 2.050 14.008 1.00 91.00 684 PHE A C 1
ATOM 5745 O O . PHE A 1 684 ? 3.512 0.967 14.474 1.00 91.00 684 PHE A O 1
ATOM 5752 N N . VAL A 1 685 ? 3.758 3.190 14.370 1.00 90.00 685 VAL A N 1
ATOM 5753 C CA . VAL A 1 685 ? 4.770 3.295 15.434 1.00 90.00 685 VAL A CA 1
ATOM 5754 C C . VAL A 1 685 ? 4.334 4.391 16.393 1.00 90.00 685 VAL A C 1
ATOM 5756 O O . VAL A 1 685 ? 4.093 5.520 15.971 1.00 90.00 685 VAL A O 1
ATOM 5759 N N . GLU A 1 686 ? 4.185 4.068 17.677 1.00 90.12 686 GLU A N 1
ATOM 5760 C CA . GLU A 1 686 ? 3.595 4.958 18.688 1.00 90.12 686 GLU A CA 1
ATOM 5761 C C . GLU A 1 686 ? 2.234 5.535 18.257 1.00 90.12 686 GLU A C 1
ATOM 5763 O O . GLU A 1 686 ? 1.936 6.716 18.448 1.00 90.12 686 GLU A O 1
ATOM 5768 N N . GLY A 1 687 ? 1.416 4.699 17.610 1.00 88.44 687 GLY A N 1
ATOM 5769 C CA . GLY A 1 687 ? 0.116 5.087 17.055 1.00 88.44 687 GLY A CA 1
ATOM 5770 C C . GLY A 1 687 ? 0.187 6.005 15.827 1.00 88.44 687 GLY A C 1
ATOM 5771 O O . GLY A 1 687 ? -0.850 6.464 15.355 1.00 88.44 687 GLY A O 1
ATOM 5772 N N . LYS A 1 688 ? 1.381 6.290 15.290 1.00 90.12 688 LYS A N 1
ATOM 5773 C CA . LYS A 1 688 ? 1.562 7.072 14.060 1.00 90.12 688 LYS A CA 1
ATOM 5774 C C . LYS A 1 688 ? 1.671 6.149 12.855 1.00 90.12 688 LYS A C 1
ATOM 5776 O O . LYS A 1 688 ? 2.585 5.325 12.795 1.00 90.12 688 LYS A O 1
ATOM 5781 N N . GLU A 1 689 ? 0.763 6.334 11.900 1.00 91.69 689 GLU A N 1
ATOM 5782 C CA . GLU A 1 689 ? 0.762 5.651 10.602 1.00 91.69 689 GLU A CA 1
ATOM 5783 C C . GLU A 1 689 ? 2.130 5.787 9.913 1.00 91.69 689 GLU A C 1
ATOM 5785 O O . GLU A 1 689 ? 2.776 6.835 10.001 1.00 91.69 689 GLU A O 1
ATOM 5790 N N . GLN A 1 690 ? 2.594 4.716 9.272 1.00 87.38 690 GLN A N 1
ATOM 5791 C CA . GLN A 1 690 ? 3.847 4.698 8.525 1.00 87.38 690 GLN A CA 1
ATOM 5792 C C . GLN A 1 690 ? 3.620 5.015 7.037 1.00 87.38 690 GLN A C 1
ATOM 5794 O O . GLN A 1 690 ? 2.586 4.642 6.488 1.00 87.38 690 GLN A O 1
ATOM 5799 N N . PRO A 1 691 ? 4.572 5.682 6.352 1.00 84.31 691 PRO A N 1
ATOM 5800 C CA . PRO A 1 691 ? 4.410 6.081 4.952 1.00 84.31 691 PRO A CA 1
ATOM 5801 C C . PRO A 1 691 ? 4.212 4.935 3.958 1.00 84.31 691 PRO A C 1
ATOM 5803 O O . PRO A 1 691 ? 3.658 5.176 2.890 1.00 84.31 691 PRO A O 1
ATOM 5806 N N . ASN A 1 692 ? 4.671 3.718 4.254 1.00 84.69 692 ASN A N 1
ATOM 5807 C CA . ASN A 1 692 ? 4.456 2.569 3.380 1.00 84.69 692 ASN A CA 1
ATOM 5808 C C . ASN A 1 692 ? 3.272 1.716 3.847 1.00 84.69 692 ASN A C 1
ATOM 5810 O O . ASN A 1 692 ? 3.226 1.277 4.999 1.00 84.69 692 ASN A O 1
ATOM 5814 N N . SER A 1 693 ? 2.374 1.417 2.913 1.00 87.50 693 SER A N 1
ATOM 5815 C CA . SER A 1 693 ? 1.268 0.473 3.061 1.00 87.50 693 SER A CA 1
ATOM 5816 C C . SER A 1 693 ? 1.377 -0.648 2.029 1.00 87.50 693 SER A C 1
ATOM 5818 O O . SER A 1 693 ? 2.089 -0.537 1.029 1.00 87.50 693 SER A O 1
ATOM 5820 N N . PHE A 1 694 ? 0.677 -1.749 2.269 1.00 86.88 694 PHE A N 1
ATOM 5821 C CA . PHE A 1 694 ? 0.664 -2.909 1.388 1.00 86.88 694 PHE A CA 1
ATOM 5822 C C . PHE A 1 694 ? -0.758 -3.202 0.937 1.00 86.88 694 PHE A C 1
ATOM 5824 O O . PHE A 1 694 ? -1.692 -3.060 1.722 1.00 86.88 694 PHE A O 1
ATOM 5831 N N . ILE A 1 695 ? -0.917 -3.617 -0.314 1.00 87.81 695 ILE A N 1
ATOM 5832 C CA . ILE A 1 695 ? -2.191 -4.016 -0.911 1.00 87.81 695 ILE A CA 1
ATOM 5833 C C . ILE A 1 695 ? -2.130 -5.443 -1.435 1.00 87.81 695 ILE A C 1
ATOM 5835 O O . ILE A 1 695 ? -1.053 -6.023 -1.562 1.00 87.81 695 ILE A O 1
ATOM 5839 N N . ASP A 1 696 ? -3.302 -5.970 -1.779 1.00 83.44 696 ASP A N 1
ATOM 5840 C CA . ASP A 1 696 ? -3.484 -7.328 -2.299 1.00 83.44 696 ASP A CA 1
ATOM 5841 C C . ASP A 1 696 ? -3.101 -8.397 -1.263 1.00 83.44 696 ASP A C 1
ATOM 5843 O O . ASP A 1 696 ? -2.488 -9.426 -1.543 1.00 83.44 696 ASP A O 1
ATOM 5847 N N . ILE A 1 697 ? -3.461 -8.114 -0.008 1.00 84.38 697 ILE A N 1
ATOM 5848 C CA . ILE A 1 697 ? -3.292 -9.044 1.105 1.00 84.38 697 ILE A CA 1
ATOM 5849 C C . ILE A 1 697 ? -4.199 -10.265 0.890 1.00 84.38 697 ILE A C 1
ATOM 5851 O O . ILE A 1 697 ? -5.374 -10.143 0.518 1.00 84.38 697 ILE A O 1
ATOM 5855 N N . SER A 1 698 ? -3.662 -11.460 1.149 1.00 82.56 698 SER A N 1
ATOM 5856 C CA . SER A 1 698 ? -4.406 -12.722 1.067 1.00 82.56 698 SER A CA 1
ATOM 5857 C C . SER A 1 698 ? -5.646 -12.715 1.965 1.00 82.56 698 SER A C 1
ATOM 5859 O O . SER A 1 698 ? -5.724 -11.973 2.942 1.00 82.56 698 SER A O 1
ATOM 5861 N N . GLN A 1 699 ? -6.649 -13.530 1.624 1.00 84.81 699 GLN A N 1
ATOM 5862 C CA . GLN A 1 699 ? -7.926 -13.512 2.350 1.00 84.81 699 GLN A CA 1
ATOM 5863 C C . GLN A 1 699 ? -7.777 -14.061 3.766 1.00 84.81 699 GLN A C 1
ATOM 5865 O O . GLN A 1 699 ? -8.466 -13.595 4.661 1.00 84.81 699 GLN A O 1
ATOM 5870 N N . SER A 1 700 ? -6.862 -15.012 3.948 1.00 87.88 700 SER A N 1
ATOM 5871 C CA . SER A 1 700 ? -6.562 -15.656 5.221 1.00 87.88 700 SER A CA 1
ATOM 5872 C C . SER A 1 700 ? -5.114 -15.385 5.592 1.00 87.88 700 SER A C 1
ATOM 5874 O O . SER A 1 700 ? -4.193 -15.849 4.916 1.00 87.88 700 SER A O 1
ATOM 5876 N N . ILE A 1 701 ? -4.909 -14.645 6.675 1.00 87.75 701 ILE A N 1
ATOM 5877 C CA . ILE A 1 701 ? -3.575 -14.287 7.153 1.00 87.75 701 ILE A CA 1
ATOM 5878 C C . ILE A 1 701 ? -3.387 -14.666 8.612 1.00 87.75 701 ILE A C 1
ATOM 5880 O O . ILE A 1 701 ? -4.343 -14.795 9.381 1.00 87.75 701 ILE A O 1
ATOM 5884 N N . ARG A 1 702 ? -2.124 -14.780 9.007 1.00 88.00 702 ARG A N 1
ATOM 5885 C CA . ARG A 1 702 ? -1.717 -14.887 10.403 1.00 88.00 702 ARG A CA 1
ATOM 5886 C C . ARG A 1 702 ? -0.702 -13.796 10.725 1.00 88.00 702 ARG A C 1
ATOM 5888 O O . ARG A 1 702 ? 0.222 -13.569 9.943 1.00 88.00 702 ARG A O 1
ATOM 5895 N N . PHE A 1 703 ? -0.865 -13.135 11.868 1.00 91.12 703 PHE A N 1
ATOM 5896 C CA . PHE A 1 703 ? 0.168 -12.243 12.391 1.00 91.12 703 PHE A CA 1
ATOM 5897 C C . PHE A 1 703 ? 1.337 -13.064 12.931 1.00 91.12 703 PHE A C 1
ATOM 5899 O O . PHE A 1 703 ? 1.153 -14.166 13.457 1.00 91.12 703 PHE A O 1
ATOM 5906 N N . PHE A 1 704 ? 2.544 -12.524 12.830 1.00 87.81 704 PHE A N 1
ATOM 5907 C CA . PHE A 1 704 ? 3.706 -13.088 13.495 1.00 87.81 704 PHE A CA 1
ATOM 5908 C C . PHE A 1 704 ? 4.607 -12.001 14.069 1.00 87.81 704 PHE A C 1
ATOM 5910 O O . PHE A 1 704 ? 4.584 -10.843 13.650 1.00 87.81 704 PHE A O 1
ATOM 5917 N N . VAL A 1 705 ? 5.423 -12.412 15.029 1.00 87.38 705 VAL A N 1
ATOM 5918 C CA . VAL A 1 705 ? 6.475 -11.613 15.640 1.00 87.38 705 VAL A CA 1
ATOM 5919 C C . VAL A 1 705 ? 7.794 -12.344 15.448 1.00 87.38 705 VAL A C 1
ATOM 5921 O O . VAL A 1 705 ? 7.896 -13.544 15.700 1.00 87.38 705 VAL A O 1
ATOM 5924 N N . TYR A 1 706 ? 8.807 -11.622 14.994 1.00 84.06 706 TYR A N 1
ATOM 5925 C CA . TYR A 1 706 ? 10.139 -12.146 14.747 1.00 84.06 706 TYR A CA 1
ATOM 5926 C C . TYR A 1 706 ? 11.135 -11.550 15.730 1.00 84.06 706 TYR A C 1
ATOM 5928 O O . TYR A 1 706 ? 11.220 -10.328 15.885 1.00 84.06 706 TYR A O 1
ATOM 5936 N N . THR A 1 707 ? 11.934 -12.408 16.361 1.00 82.12 707 THR A N 1
ATOM 5937 C CA . THR A 1 707 ? 12.949 -11.986 17.330 1.00 82.12 707 THR A CA 1
ATOM 5938 C C . THR A 1 707 ? 14.244 -12.790 17.198 1.00 82.12 707 THR A C 1
ATOM 5940 O O . THR A 1 707 ? 14.240 -13.976 16.857 1.00 82.12 707 THR A O 1
ATOM 5943 N N . ILE A 1 708 ? 15.385 -12.139 17.474 1.00 80.06 708 ILE A N 1
ATOM 5944 C CA . ILE A 1 708 ? 16.723 -12.769 17.487 1.00 80.06 708 ILE A CA 1
ATOM 5945 C C . ILE A 1 708 ? 17.431 -12.602 18.842 1.00 80.06 708 ILE A C 1
ATOM 5947 O O . ILE A 1 708 ? 18.075 -13.539 19.300 1.00 80.06 708 ILE A O 1
ATOM 5951 N N . GLN A 1 709 ? 17.334 -11.430 19.476 1.00 83.06 709 GLN A N 1
ATOM 5952 C CA . GLN A 1 709 ? 18.124 -11.074 20.663 1.00 83.06 709 GLN A CA 1
ATOM 5953 C C . GLN A 1 709 ? 17.866 -12.002 21.864 1.00 83.06 709 GLN A C 1
ATOM 5955 O O . GLN A 1 709 ? 16.726 -12.375 22.135 1.00 83.06 709 GLN A O 1
ATOM 5960 N N . LYS A 1 710 ? 18.925 -12.359 22.599 1.00 83.75 710 LYS A N 1
ATOM 5961 C CA . LYS A 1 710 ? 18.826 -13.067 23.888 1.00 83.75 710 LYS A CA 1
ATOM 5962 C C . LYS A 1 710 ? 18.361 -12.111 24.990 1.00 83.75 710 LYS A C 1
ATOM 5964 O O . LYS A 1 710 ? 18.617 -10.915 24.883 1.00 83.75 710 LYS A O 1
ATOM 5969 N N . HIS A 1 711 ? 17.720 -12.631 26.040 1.00 85.12 711 HIS A N 1
ATOM 5970 C CA . HIS A 1 711 ? 17.163 -11.836 27.154 1.00 85.12 711 HIS A CA 1
ATOM 5971 C C . HIS A 1 711 ? 16.191 -10.736 26.710 1.00 85.12 711 HIS A C 1
ATOM 5973 O O . HIS A 1 711 ? 16.039 -9.702 27.367 1.00 85.12 711 HIS A O 1
ATOM 5979 N N . SER A 1 712 ? 15.547 -10.969 25.572 1.00 88.88 712 SER A N 1
ATOM 5980 C CA . SER A 1 712 ? 14.577 -10.064 24.988 1.00 88.88 712 SER A CA 1
ATOM 5981 C C . SER A 1 712 ? 13.169 -10.596 25.202 1.00 88.88 712 SER A C 1
ATOM 5983 O O . SER A 1 712 ? 12.966 -11.793 25.444 1.00 88.88 712 SER A O 1
ATOM 5985 N N . ALA A 1 713 ? 12.194 -9.702 25.155 1.00 91.44 713 ALA A N 1
ATOM 5986 C CA . ALA A 1 713 ? 10.800 -10.060 25.329 1.00 91.44 713 ALA A CA 1
ATOM 5987 C C . ALA A 1 713 ? 9.908 -9.166 24.479 1.00 91.44 713 ALA A C 1
ATOM 5989 O O . ALA A 1 713 ? 10.270 -8.039 24.154 1.00 91.44 713 ALA A O 1
ATOM 5990 N N . PHE A 1 714 ? 8.708 -9.640 24.176 1.00 93.25 714 PHE A N 1
ATOM 5991 C CA . PHE A 1 714 ? 7.668 -8.791 23.620 1.00 93.25 714 PHE A CA 1
ATOM 5992 C C . PHE A 1 714 ? 6.320 -9.085 24.268 1.00 93.25 714 PHE A C 1
ATOM 5994 O O . PHE A 1 714 ? 6.057 -10.207 24.704 1.00 93.25 714 PHE A O 1
ATOM 6001 N N . LEU A 1 715 ? 5.473 -8.062 24.316 1.00 95.00 715 LEU A N 1
ATOM 6002 C CA . LEU A 1 715 ? 4.128 -8.117 24.873 1.00 95.00 715 LEU A CA 1
ATOM 6003 C C . LEU A 1 715 ? 3.123 -7.658 23.820 1.00 95.00 715 LEU A C 1
ATOM 6005 O O . LEU A 1 715 ? 3.274 -6.559 23.285 1.00 95.00 715 LEU A O 1
ATOM 6009 N N . ILE A 1 716 ? 2.087 -8.457 23.558 1.00 95.56 716 ILE A N 1
ATOM 6010 C CA . ILE A 1 716 ? 0.928 -7.995 22.783 1.00 95.56 716 ILE A CA 1
ATOM 6011 C C . ILE A 1 716 ? 0.116 -7.039 23.661 1.00 95.56 716 ILE A C 1
ATOM 6013 O O . ILE A 1 716 ? -0.400 -7.433 24.704 1.00 95.56 716 ILE A O 1
ATOM 6017 N N . THR A 1 717 ? -0.005 -5.779 23.243 1.00 94.19 717 THR A N 1
ATOM 6018 C CA . THR A 1 717 ? -0.778 -4.755 23.966 1.00 94.19 717 THR A CA 1
ATOM 6019 C C . THR A 1 717 ? -2.197 -4.623 23.437 1.00 94.19 717 THR A C 1
ATOM 6021 O O . THR A 1 717 ? -3.107 -4.317 24.206 1.00 94.19 717 THR A O 1
ATOM 6024 N N . ARG A 1 718 ? -2.406 -4.844 22.132 1.00 95.38 718 ARG A N 1
ATOM 6025 C CA . ARG A 1 718 ? -3.730 -4.808 21.495 1.00 95.38 718 ARG A CA 1
ATOM 6026 C C . ARG A 1 718 ? -3.830 -5.897 20.442 1.00 95.38 718 ARG A C 1
ATOM 6028 O O . ARG A 1 718 ? -2.969 -6.020 19.578 1.00 95.38 718 ARG A O 1
ATOM 6035 N N . PHE A 1 719 ? -4.921 -6.643 20.482 1.00 95.75 719 PHE A N 1
ATOM 6036 C CA . PHE A 1 719 ? -5.338 -7.497 19.384 1.00 95.75 719 PHE A CA 1
ATOM 6037 C C . PHE A 1 719 ? -6.852 -7.412 19.295 1.00 95.75 719 PHE A C 1
ATOM 6039 O O . PHE A 1 719 ? -7.560 -7.917 20.161 1.00 95.75 719 PHE A O 1
ATOM 6046 N N . GLU A 1 720 ? -7.361 -6.668 18.321 1.00 95.12 720 GLU A N 1
ATOM 6047 C CA . GLU A 1 720 ? -8.763 -6.258 18.331 1.00 95.12 720 GLU A CA 1
ATOM 6048 C C . GLU A 1 720 ? -9.339 -6.067 16.930 1.00 95.12 720 GLU A C 1
ATOM 6050 O O . GLU A 1 720 ? -8.640 -5.702 15.984 1.00 95.12 720 GLU A O 1
ATOM 6055 N N . ARG A 1 721 ? -10.647 -6.302 16.804 1.00 94.50 721 ARG A N 1
ATOM 6056 C CA . ARG A 1 721 ? -11.422 -5.952 15.613 1.00 94.50 721 ARG A CA 1
ATOM 6057 C C . ARG A 1 721 ? -11.891 -4.510 15.714 1.00 94.50 721 ARG A C 1
ATOM 6059 O O . ARG A 1 721 ? -12.515 -4.125 16.705 1.00 94.50 721 ARG A O 1
ATOM 6066 N N . LEU A 1 722 ? -11.640 -3.751 14.658 1.00 93.06 722 LEU A N 1
ATOM 6067 C CA . LEU A 1 722 ? -12.073 -2.371 14.505 1.00 93.06 722 LEU A CA 1
ATOM 6068 C C . LEU A 1 722 ? -13.350 -2.305 13.660 1.00 93.06 722 LEU A C 1
ATOM 6070 O O . LEU A 1 722 ? -13.524 -3.074 12.716 1.00 93.06 722 LEU A O 1
ATOM 6074 N N . SER A 1 723 ? -14.236 -1.363 13.980 1.00 87.62 723 SER A N 1
ATOM 6075 C CA . SER A 1 723 ? -15.398 -1.025 13.141 1.00 87.62 723 SER A CA 1
ATOM 6076 C C . SER A 1 723 ? -15.046 -0.045 12.020 1.00 87.62 723 SER A C 1
ATOM 6078 O O . SER A 1 723 ? -15.725 -0.009 10.998 1.00 87.62 723 SER A O 1
ATOM 6080 N N . VAL A 1 724 ? -13.980 0.741 12.201 1.00 89.19 724 VAL A N 1
ATOM 6081 C CA . VAL A 1 724 ? -13.473 1.721 11.235 1.00 89.19 724 VAL A CA 1
ATOM 6082 C C . VAL A 1 724 ? -11.946 1.657 11.223 1.00 89.19 724 VAL A C 1
ATOM 6084 O O . VAL A 1 724 ? -11.323 1.546 12.277 1.00 89.19 724 VAL A O 1
ATOM 6087 N N . SER A 1 725 ? -11.359 1.735 10.030 1.00 91.06 725 SER A N 1
ATOM 6088 C CA . SER A 1 725 ? -9.906 1.790 9.822 1.00 91.06 725 SER A CA 1
ATOM 6089 C C . SER A 1 725 ? -9.292 3.015 10.514 1.00 91.06 725 SER A C 1
ATOM 6091 O O . SER A 1 725 ? -9.832 4.122 10.420 1.00 91.06 725 SER A O 1
ATOM 6093 N N . GLN A 1 726 ? -8.178 2.826 11.227 1.00 90.06 726 GLN A N 1
ATOM 6094 C CA . GLN A 1 726 ? -7.379 3.918 11.797 1.00 90.06 726 GLN A CA 1
ATOM 6095 C C . GLN A 1 726 ? -6.443 4.526 10.751 1.00 90.06 726 GLN A C 1
ATOM 6097 O O . GLN A 1 726 ? -6.043 5.682 10.907 1.00 90.06 726 GLN A O 1
ATOM 6102 N N . ALA A 1 727 ? -6.111 3.772 9.699 1.00 87.75 727 ALA A N 1
ATOM 6103 C CA . ALA A 1 727 ? -5.322 4.266 8.582 1.00 87.75 727 ALA A CA 1
ATOM 6104 C C . ALA A 1 727 ? -6.112 5.339 7.820 1.00 87.75 727 ALA A C 1
ATOM 6106 O O . ALA A 1 727 ? -7.192 5.089 7.284 1.00 87.75 727 ALA A O 1
ATOM 6107 N N . LYS A 1 728 ? -5.575 6.559 7.781 1.00 86.00 728 LYS A N 1
ATOM 6108 C CA . LYS A 1 728 ? -6.187 7.694 7.072 1.00 86.00 728 LYS A CA 1
ATOM 6109 C C . LYS A 1 728 ? -5.538 7.940 5.715 1.00 86.00 728 LYS A C 1
ATOM 6111 O O . LYS A 1 728 ? -6.102 8.682 4.913 1.00 86.00 728 LYS A O 1
ATOM 6116 N N . GLY A 1 729 ? -4.387 7.315 5.463 1.00 80.81 729 GLY A N 1
ATOM 6117 C CA . GLY A 1 729 ? -3.543 7.595 4.316 1.00 80.81 729 GLY A CA 1
ATOM 6118 C C . GLY A 1 729 ? -2.701 8.840 4.573 1.00 80.81 729 GLY A C 1
ATOM 6119 O O . GLY A 1 729 ? -3.213 9.921 4.870 1.00 80.81 729 GLY A O 1
ATOM 6120 N N . LEU A 1 730 ? -1.382 8.700 4.455 1.00 80.62 730 LEU A N 1
ATOM 6121 C CA . LEU A 1 730 ? -0.460 9.830 4.556 1.00 80.62 730 LEU A CA 1
ATOM 6122 C C . LEU A 1 730 ? -0.222 10.476 3.188 1.00 80.62 730 LEU A C 1
ATOM 6124 O O . LEU A 1 730 ? -0.136 9.798 2.162 1.00 80.62 730 LEU A O 1
ATOM 6128 N N . ASN A 1 731 ? -0.028 11.795 3.175 1.00 68.00 731 ASN A N 1
ATOM 6129 C CA . ASN A 1 731 ? 0.449 12.492 1.982 1.00 68.00 731 ASN A CA 1
ATOM 6130 C C . ASN A 1 731 ? 1.849 11.981 1.615 1.00 68.00 731 ASN A C 1
ATOM 6132 O O . ASN A 1 731 ? 2.731 11.930 2.471 1.00 68.00 731 ASN A O 1
ATOM 6136 N N . ASN A 1 732 ? 2.055 11.638 0.341 1.00 68.12 732 ASN A N 1
ATOM 6137 C CA . ASN A 1 732 ? 3.260 10.967 -0.171 1.00 68.12 732 ASN A CA 1
ATOM 6138 C C . ASN A 1 732 ? 3.480 9.539 0.367 1.00 68.12 732 ASN A C 1
ATOM 6140 O O . ASN A 1 732 ? 4.602 9.031 0.277 1.00 68.12 732 ASN A O 1
ATOM 6144 N N . SER A 1 733 ? 2.439 8.894 0.912 1.00 76.44 733 SER A N 1
ATOM 6145 C CA . SER A 1 733 ? 2.494 7.461 1.208 1.00 76.44 733 SER A CA 1
ATOM 6146 C C . SER A 1 733 ? 2.680 6.639 -0.066 1.00 76.44 733 SER A C 1
ATOM 6148 O O . SER A 1 733 ? 2.292 7.046 -1.164 1.00 76.44 733 SER A O 1
ATOM 6150 N N . ARG A 1 734 ? 3.316 5.479 0.082 1.00 80.00 734 ARG A N 1
ATOM 6151 C CA . ARG A 1 734 ? 3.589 4.535 -1.001 1.00 80.00 734 ARG A CA 1
ATOM 6152 C C . ARG A 1 734 ? 2.893 3.228 -0.708 1.00 80.00 734 ARG A C 1
ATOM 6154 O O . ARG A 1 734 ? 2.905 2.749 0.420 1.00 80.00 734 ARG A O 1
ATOM 6161 N N . THR A 1 735 ? 2.305 2.662 -1.747 1.00 84.25 735 THR A N 1
ATOM 6162 C CA . THR A 1 735 ? 1.555 1.417 -1.660 1.00 84.25 735 THR A CA 1
ATOM 6163 C C . THR A 1 735 ? 2.305 0.323 -2.412 1.00 84.25 735 THR A C 1
ATOM 6165 O O . THR A 1 735 ? 2.681 0.524 -3.564 1.00 84.25 735 THR A O 1
ATOM 6168 N N . TRP A 1 736 ? 2.516 -0.821 -1.766 1.00 82.44 736 TRP A N 1
ATOM 6169 C CA . TRP A 1 736 ? 3.283 -1.951 -2.294 1.00 82.44 736 TRP A CA 1
ATOM 6170 C C . TRP A 1 736 ? 2.399 -3.180 -2.490 1.00 82.44 736 TRP A C 1
ATOM 6172 O O . TRP A 1 736 ? 1.550 -3.474 -1.653 1.00 82.44 736 TRP A O 1
ATOM 6182 N N . ILE A 1 737 ? 2.628 -3.954 -3.549 1.00 81.31 737 ILE A N 1
ATOM 6183 C CA . ILE A 1 737 ? 1.912 -5.223 -3.749 1.00 81.31 737 ILE A CA 1
ATOM 6184 C C . ILE A 1 737 ? 2.511 -6.290 -2.828 1.00 81.31 737 ILE A C 1
ATOM 6186 O O . ILE A 1 737 ? 3.711 -6.584 -2.896 1.00 81.31 737 ILE A O 1
ATOM 6190 N N . PHE A 1 738 ? 1.686 -6.878 -1.966 1.00 77.81 738 PHE A N 1
ATOM 6191 C CA . PHE A 1 738 ? 2.095 -7.907 -1.015 1.00 77.81 738 PHE A CA 1
ATOM 6192 C C . PHE A 1 738 ? 2.603 -9.184 -1.710 1.00 77.81 738 PHE A C 1
ATOM 6194 O O . PHE A 1 738 ? 2.073 -9.608 -2.732 1.00 77.81 738 PHE A O 1
ATOM 6201 N N . GLY A 1 739 ? 3.663 -9.803 -1.173 1.00 67.06 739 GLY A N 1
ATOM 6202 C CA . GLY A 1 739 ? 4.185 -11.089 -1.667 1.00 67.06 739 GLY A CA 1
ATOM 6203 C C . GLY A 1 739 ? 4.838 -11.066 -3.062 1.00 67.06 739 GLY A C 1
ATOM 6204 O O . GLY A 1 739 ? 5.128 -12.131 -3.630 1.00 67.06 739 GLY A O 1
ATOM 6205 N N . SER A 1 740 ? 5.078 -9.880 -3.625 1.00 69.25 740 SER A N 1
ATOM 6206 C CA . SER A 1 740 ? 5.722 -9.688 -4.930 1.00 69.25 740 SER A CA 1
ATOM 6207 C C . SER A 1 740 ? 7.206 -9.305 -4.793 1.00 69.25 740 SER A C 1
ATOM 6209 O O . SER A 1 740 ? 7.701 -9.050 -3.696 1.00 69.25 740 SER A O 1
ATOM 6211 N N . ASN A 1 741 ? 7.955 -9.308 -5.903 1.00 73.00 741 ASN A N 1
ATOM 6212 C CA . ASN A 1 741 ? 9.364 -8.913 -5.888 1.00 73.00 741 ASN A CA 1
ATOM 6213 C C . ASN A 1 741 ? 9.477 -7.385 -5.787 1.00 73.00 741 ASN A C 1
ATOM 6215 O O . ASN A 1 741 ? 9.208 -6.657 -6.737 1.00 73.00 741 ASN A O 1
ATOM 6219 N N . TYR A 1 742 ? 9.888 -6.883 -4.633 1.00 76.50 742 TYR A N 1
ATOM 6220 C CA . TYR A 1 742 ? 9.961 -5.447 -4.389 1.00 76.50 742 TYR A CA 1
ATOM 6221 C C . TYR A 1 742 ? 11.088 -4.740 -5.165 1.00 76.50 742 TYR A C 1
ATOM 6223 O O . TYR A 1 742 ? 10.899 -3.587 -5.543 1.00 76.50 742 TYR A O 1
ATOM 6231 N N . SER A 1 743 ? 12.205 -5.415 -5.504 1.00 77.25 743 SER A N 1
ATOM 6232 C CA . SER A 1 743 ? 13.195 -4.866 -6.466 1.00 77.25 743 SER A CA 1
ATOM 6233 C C . SER A 1 743 ? 12.527 -4.486 -7.777 1.00 77.25 743 SER A C 1
ATOM 6235 O O . SER A 1 743 ? 12.820 -3.454 -8.376 1.00 77.25 743 SER A O 1
ATOM 6237 N N . ASP A 1 744 ? 11.639 -5.371 -8.220 1.00 81.00 744 ASP A N 1
ATOM 6238 C CA . ASP A 1 744 ? 10.934 -5.259 -9.478 1.00 81.00 744 ASP A CA 1
ATOM 6239 C C . ASP A 1 744 ? 9.994 -4.046 -9.454 1.00 81.00 744 ASP A C 1
ATOM 6241 O O . ASP A 1 744 ? 10.010 -3.236 -10.379 1.00 81.00 744 ASP A O 1
ATOM 6245 N N . GLN A 1 745 ? 9.252 -3.856 -8.360 1.00 83.38 745 GLN A N 1
ATOM 6246 C CA . GLN A 1 745 ? 8.409 -2.673 -8.155 1.00 83.38 745 GLN A CA 1
ATOM 6247 C C . GLN A 1 745 ? 9.222 -1.374 -8.043 1.00 83.38 745 GLN A C 1
ATOM 6249 O O . GLN A 1 745 ? 8.839 -0.368 -8.634 1.00 83.38 745 GLN A O 1
ATOM 6254 N N . ILE A 1 746 ? 10.351 -1.375 -7.320 1.00 86.81 746 ILE A N 1
ATOM 6255 C CA . ILE A 1 746 ? 11.196 -0.179 -7.153 1.00 86.81 746 ILE A CA 1
ATOM 6256 C C . ILE A 1 746 ? 11.755 0.305 -8.496 1.00 86.81 746 ILE A C 1
ATOM 6258 O O . ILE A 1 746 ? 11.773 1.508 -8.774 1.00 86.81 746 ILE A O 1
ATOM 6262 N N . LEU A 1 747 ? 12.244 -0.614 -9.331 1.00 88.69 747 LEU A N 1
ATOM 6263 C CA . LEU A 1 747 ? 12.810 -0.254 -10.632 1.00 88.69 747 LEU A CA 1
ATOM 6264 C C . LEU A 1 747 ? 11.749 0.258 -11.615 1.00 88.69 747 LEU A C 1
ATOM 6266 O O . LEU A 1 747 ? 12.087 1.061 -12.478 1.00 88.69 747 LEU A O 1
ATOM 6270 N N . ASP A 1 748 ? 10.485 -0.132 -11.446 1.00 88.75 748 ASP A N 1
ATOM 6271 C CA . ASP A 1 748 ? 9.355 0.379 -12.237 1.00 88.75 748 ASP A CA 1
ATOM 6272 C C . ASP A 1 748 ? 8.821 1.733 -11.763 1.00 88.75 748 ASP A C 1
ATOM 6274 O O . ASP A 1 748 ? 7.965 2.319 -12.422 1.00 88.75 748 ASP A O 1
ATOM 6278 N N . MET A 1 749 ? 9.305 2.254 -10.634 1.00 88.12 749 MET A N 1
ATOM 6279 C CA . MET A 1 749 ? 8.819 3.532 -10.128 1.00 88.12 749 MET A CA 1
ATOM 6280 C C . MET A 1 749 ? 9.105 4.674 -11.102 1.00 88.12 749 MET A C 1
ATOM 6282 O O . MET A 1 749 ? 10.263 4.968 -11.425 1.00 88.12 749 MET A O 1
ATOM 6286 N N . GLU A 1 750 ? 8.037 5.360 -11.507 1.00 86.31 750 GLU A N 1
ATOM 6287 C CA . GLU A 1 750 ? 8.110 6.534 -12.368 1.00 86.31 750 GLU A CA 1
ATOM 6288 C C . GLU A 1 750 ? 8.922 7.646 -11.703 1.00 86.31 750 GLU A C 1
ATOM 6290 O O . GLU A 1 750 ? 8.755 7.966 -10.525 1.00 86.31 750 GLU A O 1
ATOM 6295 N N . TYR A 1 751 ? 9.831 8.252 -12.464 1.00 89.06 751 TYR A N 1
ATOM 6296 C CA . TYR A 1 751 ? 10.749 9.264 -11.951 1.00 89.06 751 TYR A CA 1
ATOM 6297 C C . TYR A 1 751 ? 10.122 10.668 -11.944 1.00 89.06 751 TYR A C 1
ATOM 6299 O O . TYR A 1 751 ? 10.615 11.602 -12.585 1.00 89.06 751 TYR A O 1
ATOM 6307 N N . GLU A 1 752 ? 9.018 10.814 -11.216 1.00 84.19 752 GLU A N 1
ATOM 6308 C CA . GLU A 1 752 ? 8.177 12.013 -11.190 1.00 84.19 752 GLU A CA 1
ATOM 6309 C C . GLU A 1 752 ? 8.093 12.659 -9.797 1.00 84.19 752 GLU A C 1
ATOM 6311 O O . GLU A 1 752 ? 8.667 12.173 -8.822 1.00 84.19 752 GLU A O 1
ATOM 6316 N N . GLY A 1 753 ? 7.419 13.809 -9.713 1.00 86.31 753 GLY A N 1
ATOM 6317 C CA . GLY A 1 753 ? 7.252 14.569 -8.473 1.00 86.31 753 GLY A CA 1
ATOM 6318 C C . GLY A 1 753 ? 8.275 15.689 -8.263 1.00 86.31 753 GLY A C 1
ATOM 6319 O O . GLY A 1 753 ? 9.013 16.081 -9.176 1.00 86.31 753 GLY A O 1
ATOM 6320 N N . ASN A 1 754 ? 8.274 16.237 -7.048 1.00 86.94 754 ASN A N 1
ATOM 6321 C CA . ASN A 1 754 ? 9.197 17.287 -6.621 1.00 86.94 754 ASN A CA 1
ATOM 6322 C C . ASN A 1 754 ? 10.630 16.750 -6.430 1.00 86.94 754 ASN A C 1
ATOM 6324 O O . ASN A 1 754 ? 10.874 15.543 -6.479 1.00 86.94 754 ASN A O 1
ATOM 6328 N N . ASP A 1 755 ? 11.593 17.649 -6.217 1.00 86.75 755 ASP A N 1
ATOM 6329 C CA . ASP A 1 755 ? 13.011 17.276 -6.144 1.00 86.75 755 ASP A CA 1
ATOM 6330 C C . ASP A 1 755 ? 13.319 16.277 -5.022 1.00 86.75 755 ASP A C 1
ATOM 6332 O O . ASP A 1 755 ? 14.124 15.366 -5.226 1.00 86.75 755 ASP A O 1
ATOM 6336 N N . GLU A 1 756 ? 12.645 16.388 -3.874 1.00 82.56 756 GLU A N 1
ATOM 6337 C CA . GLU A 1 756 ? 12.827 15.459 -2.755 1.00 82.56 756 GLU A CA 1
ATOM 6338 C C . GLU A 1 756 ? 12.250 14.077 -3.088 1.00 82.56 756 GLU A C 1
ATOM 6340 O O . GLU A 1 756 ? 12.925 13.069 -2.906 1.00 82.56 756 GLU A O 1
ATOM 6345 N N . GLN A 1 757 ? 11.053 14.017 -3.681 1.00 81.88 757 GLN A N 1
ATOM 6346 C CA . GLN A 1 757 ? 10.435 12.767 -4.135 1.00 81.88 757 GLN A CA 1
ATOM 6347 C C . GLN A 1 757 ? 11.310 12.057 -5.173 1.00 81.88 757 GLN A C 1
ATOM 6349 O O . GLN A 1 757 ? 11.598 10.867 -5.029 1.00 81.88 757 GLN A O 1
ATOM 6354 N N . LYS A 1 758 ? 11.794 12.790 -6.183 1.00 88.19 758 LYS A N 1
ATOM 6355 C CA . LYS A 1 758 ? 12.723 12.265 -7.191 1.00 88.19 758 LYS A CA 1
ATOM 6356 C C . LYS A 1 758 ? 14.020 11.786 -6.553 1.00 88.19 758 LYS A C 1
ATOM 6358 O O . LYS A 1 758 ? 14.522 10.722 -6.904 1.00 88.19 758 LYS A O 1
ATOM 6363 N N . LYS A 1 759 ? 14.577 12.534 -5.602 1.00 87.62 759 LYS A N 1
ATOM 6364 C CA . LYS A 1 759 ? 15.764 12.107 -4.857 1.00 87.62 759 LYS A CA 1
ATOM 6365 C C . LYS A 1 759 ? 15.513 10.787 -4.123 1.00 87.62 759 LYS A C 1
ATOM 6367 O O . LYS A 1 759 ? 16.290 9.861 -4.328 1.00 87.62 759 LYS A O 1
ATOM 6372 N N . THR A 1 760 ? 14.403 10.647 -3.398 1.00 84.12 760 THR A N 1
ATOM 6373 C CA . THR A 1 760 ? 14.056 9.388 -2.720 1.00 84.12 760 THR A CA 1
ATOM 6374 C C . THR A 1 760 ? 13.927 8.233 -3.716 1.00 84.12 760 THR A C 1
ATOM 6376 O O . THR A 1 760 ? 14.547 7.192 -3.520 1.00 84.12 760 THR A O 1
ATOM 6379 N N . ILE A 1 761 ? 13.172 8.406 -4.815 1.00 87.69 761 ILE A N 1
ATOM 6380 C CA . ILE A 1 761 ? 12.996 7.368 -5.856 1.00 87.69 761 ILE A CA 1
ATOM 6381 C C . ILE A 1 761 ? 14.348 6.916 -6.403 1.00 87.69 761 ILE A C 1
ATOM 6383 O O . ILE A 1 761 ? 14.607 5.718 -6.507 1.00 87.69 761 ILE A O 1
ATOM 6387 N N . ARG A 1 762 ? 15.230 7.874 -6.700 1.00 90.81 762 ARG A N 1
ATOM 6388 C CA . ARG A 1 762 ? 16.585 7.589 -7.167 1.00 90.81 762 ARG A CA 1
ATOM 6389 C C . ARG A 1 762 ? 17.374 6.782 -6.145 1.00 90.81 762 ARG A C 1
ATOM 6391 O O . ARG A 1 762 ? 17.962 5.787 -6.535 1.00 90.81 762 ARG A O 1
ATOM 6398 N N . GLU A 1 763 ? 17.378 7.183 -4.878 1.00 88.44 763 GLU A N 1
ATOM 6399 C CA . GLU A 1 763 ? 18.118 6.490 -3.814 1.00 88.44 763 GLU A CA 1
ATOM 6400 C C . GLU A 1 763 ? 17.654 5.036 -3.649 1.00 88.44 763 GLU A C 1
ATOM 6402 O O . GLU A 1 763 ? 18.483 4.135 -3.529 1.00 88.44 763 GLU A O 1
ATOM 6407 N N . MET A 1 764 ? 16.344 4.776 -3.726 1.00 85.06 764 MET A N 1
ATOM 6408 C CA . MET A 1 764 ? 15.813 3.407 -3.679 1.00 85.06 764 MET A CA 1
ATOM 6409 C C . MET A 1 764 ? 16.240 2.578 -4.888 1.00 85.06 764 MET A C 1
ATOM 6411 O O . MET A 1 764 ? 16.721 1.458 -4.729 1.00 85.06 764 MET A O 1
ATOM 6415 N N . GLN A 1 765 ? 16.104 3.125 -6.095 1.00 91.44 765 GLN A N 1
ATOM 6416 C CA . GLN A 1 765 ? 16.509 2.434 -7.319 1.00 91.44 765 GLN A CA 1
ATOM 6417 C C . GLN A 1 765 ? 18.021 2.176 -7.361 1.00 91.44 765 GLN A C 1
ATOM 6419 O O . GLN A 1 765 ? 18.456 1.090 -7.743 1.00 91.44 765 GLN A O 1
ATOM 6424 N N . GLU A 1 766 ? 18.832 3.144 -6.932 1.00 92.12 766 GLU A N 1
ATOM 6425 C CA . GLU A 1 766 ? 20.286 3.005 -6.830 1.00 92.12 766 GLU A CA 1
ATOM 6426 C C . GLU A 1 766 ? 20.693 1.944 -5.812 1.00 92.12 766 GLU A C 1
ATOM 6428 O O . GLU A 1 766 ? 21.662 1.221 -6.045 1.00 92.12 766 GLU A O 1
ATOM 6433 N N . LYS A 1 767 ? 19.946 1.809 -4.716 1.00 87.31 767 LYS A N 1
ATOM 6434 C CA . LYS A 1 767 ? 20.194 0.761 -3.733 1.00 87.31 767 LYS A CA 1
ATOM 6435 C C . LYS A 1 767 ? 19.878 -0.632 -4.276 1.00 87.31 767 LYS A C 1
ATOM 6437 O O . LYS A 1 767 ? 20.726 -1.509 -4.149 1.00 87.31 767 LYS A O 1
ATOM 6442 N N . VAL A 1 768 ? 18.756 -0.806 -4.982 1.00 88.69 768 VAL A N 1
ATOM 6443 C CA . VAL A 1 768 ? 18.470 -2.063 -5.705 1.00 88.69 768 VAL A CA 1
ATOM 6444 C C . VAL A 1 768 ? 19.594 -2.386 -6.687 1.00 88.69 768 VAL A C 1
ATOM 6446 O O . VAL A 1 768 ? 20.061 -3.521 -6.769 1.00 88.69 768 VAL A O 1
ATOM 6449 N N . CYS A 1 769 ? 20.082 -1.377 -7.414 1.00 93.44 769 CYS A N 1
ATOM 6450 C CA . CYS A 1 769 ? 21.221 -1.544 -8.311 1.00 93.44 769 CYS A CA 1
ATOM 6451 C C . CYS A 1 769 ? 22.482 -2.000 -7.561 1.00 93.44 769 CYS A C 1
ATOM 6453 O O . CYS A 1 769 ? 23.179 -2.895 -8.035 1.00 93.44 769 CYS A O 1
ATOM 6455 N N . GLN A 1 770 ? 22.774 -1.416 -6.397 1.00 91.00 770 GLN A N 1
ATOM 6456 C CA . GLN A 1 770 ? 23.928 -1.791 -5.582 1.00 91.00 770 GLN A CA 1
ATOM 6457 C C . GLN A 1 770 ? 23.817 -3.224 -5.051 1.00 91.00 770 GLN A C 1
ATOM 6459 O O . GLN A 1 770 ? 24.791 -3.962 -5.078 1.00 91.00 770 GLN A O 1
ATOM 6464 N N . GLU A 1 771 ? 22.633 -3.663 -4.647 1.00 85.31 771 GLU A N 1
ATOM 6465 C CA . GLU A 1 771 ? 22.423 -5.025 -4.151 1.00 85.31 771 GLU A CA 1
ATOM 6466 C C . GLU A 1 771 ? 22.562 -6.071 -5.259 1.00 85.31 771 GLU A C 1
ATOM 6468 O O . GLU A 1 771 ? 23.114 -7.148 -5.033 1.00 85.31 771 GLU A O 1
ATOM 6473 N N . LEU A 1 772 ? 22.116 -5.757 -6.481 1.00 89.56 772 LEU A N 1
ATOM 6474 C CA . LEU A 1 772 ? 22.387 -6.595 -7.652 1.00 89.56 772 LEU A CA 1
ATOM 6475 C C . LEU A 1 772 ? 23.893 -6.737 -7.894 1.00 89.56 772 LEU A C 1
ATOM 6477 O O . LEU A 1 772 ? 24.359 -7.831 -8.220 1.00 89.56 772 LEU A O 1
ATOM 6481 N N . VAL A 1 773 ? 24.647 -5.652 -7.703 1.00 90.69 773 VAL A N 1
ATOM 6482 C CA . VAL A 1 773 ? 26.111 -5.678 -7.764 1.00 90.69 773 VAL A CA 1
ATOM 6483 C C . VAL A 1 773 ? 26.654 -6.567 -6.647 1.00 90.69 773 VAL A C 1
ATOM 6485 O O . VAL A 1 773 ? 27.303 -7.559 -6.947 1.00 90.69 773 VAL A O 1
ATOM 6488 N N . ASP A 1 774 ? 26.307 -6.330 -5.386 1.00 87.69 774 ASP A N 1
ATOM 6489 C CA . ASP A 1 774 ? 26.806 -7.115 -4.247 1.00 87.69 774 ASP A CA 1
ATOM 6490 C C . ASP A 1 774 ? 26.467 -8.616 -4.370 1.00 87.69 774 ASP A C 1
ATOM 6492 O O . ASP A 1 774 ? 27.236 -9.498 -3.960 1.00 87.69 774 ASP A O 1
ATOM 6496 N N . LYS A 1 775 ? 25.319 -8.936 -4.979 1.00 86.62 775 LYS A N 1
ATOM 6497 C CA . LYS A 1 775 ? 24.866 -10.308 -5.231 1.00 86.62 775 LYS A CA 1
ATOM 6498 C C . LYS A 1 775 ? 25.725 -11.033 -6.266 1.00 86.62 775 LYS A C 1
ATOM 6500 O O . LYS A 1 775 ? 25.955 -12.233 -6.101 1.00 86.62 775 LYS A O 1
ATOM 6505 N N . PHE A 1 776 ? 26.184 -10.345 -7.310 1.00 88.62 776 PHE A N 1
ATOM 6506 C CA . PHE A 1 776 ? 26.758 -10.981 -8.502 1.00 88.62 776 PHE A CA 1
ATOM 6507 C C . PHE A 1 776 ? 28.186 -10.577 -8.851 1.00 88.62 776 PHE A C 1
ATOM 6509 O O . PHE A 1 776 ? 28.792 -11.255 -9.686 1.00 88.62 776 PHE A O 1
ATOM 6516 N N . ASP A 1 777 ? 28.711 -9.502 -8.278 1.00 85.88 777 ASP A N 1
ATOM 6517 C CA . ASP A 1 777 ? 30.047 -9.013 -8.586 1.00 85.88 777 ASP A CA 1
ATOM 6518 C C . ASP A 1 777 ? 31.101 -10.037 -8.161 1.00 85.88 777 ASP A C 1
ATOM 6520 O O . ASP A 1 777 ? 30.988 -10.666 -7.108 1.00 85.88 777 ASP A O 1
ATOM 6524 N N . GLU A 1 778 ? 32.064 -10.266 -9.053 1.00 78.88 778 GLU A N 1
ATOM 6525 C CA . GLU A 1 778 ? 33.146 -11.259 -8.925 1.00 78.88 778 GLU A CA 1
ATOM 6526 C C . GLU A 1 778 ? 32.710 -12.704 -8.583 1.00 78.88 778 GLU A C 1
ATOM 6528 O O . GLU A 1 778 ? 33.540 -13.550 -8.253 1.00 78.88 778 GLU A O 1
ATOM 6533 N N . LYS A 1 779 ? 31.416 -13.030 -8.712 1.00 84.06 779 LYS A N 1
ATOM 6534 C CA . LYS A 1 779 ? 30.846 -14.346 -8.385 1.00 84.06 779 LYS A CA 1
ATOM 6535 C C . LYS A 1 779 ? 30.425 -15.104 -9.641 1.00 84.06 779 LYS A C 1
ATOM 6537 O O . LYS A 1 779 ? 29.646 -14.607 -10.459 1.00 84.06 779 LYS A O 1
ATOM 6542 N N . GLU A 1 780 ? 30.850 -16.360 -9.750 1.00 79.44 780 GLU A N 1
ATOM 6543 C CA . GLU A 1 780 ? 30.382 -17.295 -10.781 1.00 79.44 780 GLU A CA 1
ATOM 6544 C C . GLU A 1 780 ? 29.004 -17.871 -10.409 1.00 79.44 780 GLU A C 1
ATOM 6546 O O . GLU A 1 780 ? 28.866 -19.017 -9.995 1.00 79.44 780 GLU A O 1
ATOM 6551 N N . ASN A 1 781 ? 27.956 -17.049 -10.530 1.00 84.62 781 ASN A N 1
ATOM 6552 C CA . ASN A 1 781 ? 26.568 -17.454 -10.286 1.00 84.62 781 ASN A CA 1
ATOM 6553 C C . ASN A 1 781 ? 25.722 -17.306 -11.560 1.00 84.62 781 ASN A C 1
ATOM 6555 O O . ASN A 1 781 ? 24.913 -16.385 -11.692 1.00 84.62 781 ASN A O 1
ATOM 6559 N N . VAL A 1 782 ? 25.953 -18.207 -12.518 1.00 86.38 782 VAL A N 1
ATOM 6560 C CA . VAL A 1 782 ? 25.267 -18.218 -13.823 1.00 86.38 782 VAL A CA 1
ATOM 6561 C C . VAL A 1 782 ? 23.758 -18.391 -13.655 1.00 86.38 782 VAL A C 1
ATOM 6563 O O . VAL A 1 782 ? 22.988 -17.633 -14.240 1.00 86.38 782 VAL A O 1
ATOM 6566 N N . GLU A 1 783 ? 23.337 -19.338 -12.818 1.00 87.00 783 GLU A N 1
ATOM 6567 C CA . GLU A 1 783 ? 21.922 -19.657 -12.609 1.00 87.00 783 GLU A CA 1
ATOM 6568 C C . GLU A 1 783 ? 21.160 -18.491 -11.964 1.00 87.00 783 GLU A C 1
ATOM 6570 O O . GLU A 1 783 ? 20.123 -18.063 -12.465 1.00 87.00 783 GLU A O 1
ATOM 6575 N N . GLY A 1 784 ? 21.725 -17.872 -10.922 1.00 87.31 784 GLY A N 1
ATOM 6576 C CA . GLY A 1 784 ? 21.116 -16.700 -10.296 1.00 87.31 784 GLY A CA 1
ATOM 6577 C C . GLY A 1 784 ? 20.982 -15.513 -11.258 1.00 87.31 784 GLY A C 1
ATOM 6578 O O . GLY A 1 784 ? 20.000 -14.771 -11.180 1.00 87.31 784 GLY A O 1
ATOM 6579 N N . ARG A 1 785 ? 21.929 -15.334 -12.191 1.00 90.00 785 ARG A N 1
ATOM 6580 C CA . ARG A 1 785 ? 21.841 -14.300 -13.237 1.00 90.00 785 ARG A CA 1
ATOM 6581 C C . ARG A 1 785 ? 20.726 -14.606 -14.230 1.00 90.00 785 ARG A C 1
ATOM 6583 O O . ARG A 1 785 ? 19.955 -13.697 -14.523 1.00 90.00 785 ARG A O 1
ATOM 6590 N N . LYS A 1 786 ? 20.593 -15.859 -14.686 1.00 90.81 786 LYS A N 1
ATOM 6591 C CA . LYS A 1 786 ? 19.484 -16.287 -15.560 1.00 90.81 786 LYS A CA 1
ATOM 6592 C C . LYS A 1 786 ? 18.133 -16.004 -14.917 1.00 90.81 786 LYS A C 1
ATOM 6594 O O . LYS A 1 786 ? 17.340 -15.279 -15.503 1.00 90.81 786 LYS A O 1
ATOM 6599 N N . GLN A 1 787 ? 17.934 -16.444 -13.676 1.00 88.50 787 GLN A N 1
ATOM 6600 C CA . GLN A 1 787 ? 16.691 -16.213 -12.932 1.00 88.50 787 GLN A CA 1
ATOM 6601 C C . GLN A 1 787 ? 16.368 -14.719 -12.779 1.00 88.50 787 GLN A C 1
ATOM 6603 O O . GLN A 1 787 ? 15.220 -14.304 -12.906 1.00 88.50 787 GLN A O 1
ATOM 6608 N N . THR A 1 788 ? 17.388 -13.885 -12.555 1.00 90.00 788 THR A N 1
ATOM 6609 C CA . THR A 1 788 ? 17.217 -12.425 -12.427 1.00 90.00 788 THR A CA 1
ATOM 6610 C C . THR A 1 788 ? 16.925 -11.750 -13.775 1.00 90.00 788 THR A C 1
ATOM 6612 O O . THR A 1 788 ? 16.216 -10.748 -13.841 1.00 90.00 788 THR A O 1
ATOM 6615 N N . ILE A 1 789 ? 17.452 -12.284 -14.879 1.00 91.62 789 ILE A N 1
ATOM 6616 C CA . ILE A 1 789 ? 17.097 -11.826 -16.228 1.00 91.62 789 ILE A CA 1
ATOM 6617 C C . ILE A 1 789 ? 15.658 -12.241 -16.560 1.00 91.62 789 ILE A C 1
ATOM 6619 O O . ILE A 1 789 ? 14.884 -11.438 -17.079 1.00 91.62 789 ILE A O 1
ATOM 6623 N N . GLU A 1 790 ? 15.283 -13.475 -16.230 1.00 90.75 790 GLU A N 1
ATOM 6624 C CA . GLU A 1 790 ? 13.948 -14.021 -16.466 1.00 90.75 790 GLU A CA 1
ATOM 6625 C C . GLU A 1 790 ? 12.856 -13.314 -15.675 1.00 90.75 790 GLU A C 1
ATOM 6627 O O . GLU A 1 790 ? 11.761 -13.153 -16.214 1.00 90.75 790 GLU A O 1
ATOM 6632 N N . SER A 1 791 ? 13.168 -12.827 -14.470 1.00 87.25 791 SER A N 1
ATOM 6633 C CA . SER A 1 791 ? 12.240 -12.045 -13.651 1.00 87.25 791 SER A CA 1
ATOM 6634 C C . SER A 1 791 ? 11.922 -10.658 -14.216 1.00 87.25 791 SER A C 1
ATOM 6636 O O . SER A 1 791 ? 11.040 -9.994 -13.6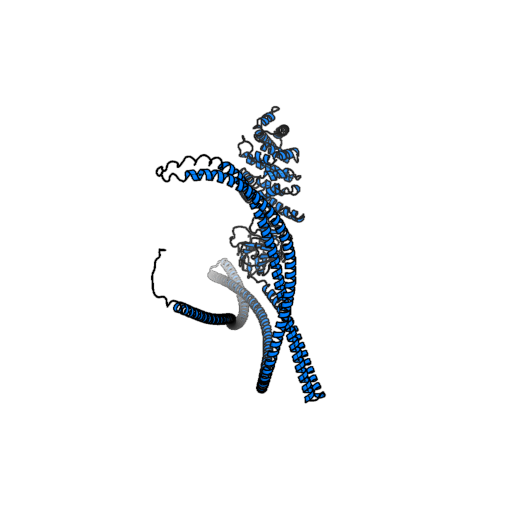89 1.00 87.25 791 SER A O 1
ATOM 6638 N N . GLY A 1 792 ? 12.620 -10.204 -15.265 1.00 91.44 792 GLY A N 1
ATOM 6639 C CA . GLY A 1 792 ? 12.359 -8.918 -15.920 1.00 91.44 792 GLY A CA 1
ATOM 6640 C C . GLY A 1 792 ? 13.151 -7.732 -15.364 1.00 91.44 792 GLY A C 1
ATOM 6641 O O . GLY A 1 792 ? 13.104 -6.652 -15.949 1.00 91.44 792 GLY A O 1
ATOM 6642 N N . ILE A 1 793 ? 13.966 -7.922 -14.320 1.00 91.69 793 ILE A N 1
ATOM 6643 C CA . ILE A 1 793 ? 14.768 -6.847 -13.700 1.00 91.69 793 ILE A CA 1
ATOM 6644 C C . ILE A 1 793 ? 15.667 -6.137 -14.727 1.00 91.69 793 ILE A C 1
ATOM 6646 O O . ILE A 1 793 ? 15.772 -4.910 -14.737 1.00 91.69 793 ILE A O 1
ATOM 6650 N N . THR A 1 794 ? 16.292 -6.893 -15.633 1.00 94.31 794 THR A N 1
ATOM 6651 C CA . THR A 1 794 ? 17.154 -6.309 -16.676 1.00 94.31 794 THR A CA 1
ATOM 6652 C C . THR A 1 794 ? 16.376 -5.484 -17.696 1.00 94.31 794 THR A C 1
ATOM 6654 O O . THR A 1 794 ? 16.865 -4.443 -18.126 1.00 94.31 794 THR A O 1
ATOM 6657 N N . VAL A 1 795 ? 15.142 -5.873 -18.026 1.00 96.12 795 VAL A N 1
ATOM 6658 C CA . VAL A 1 795 ? 14.260 -5.099 -18.914 1.00 96.12 795 VAL A CA 1
ATOM 6659 C C . VAL A 1 795 ? 13.962 -3.730 -18.300 1.00 96.12 795 VAL A C 1
ATOM 6661 O O . VAL A 1 795 ? 14.043 -2.718 -18.996 1.00 96.12 795 VAL A O 1
ATOM 6664 N N . LYS A 1 796 ? 13.703 -3.676 -16.989 1.00 94.94 796 LYS A N 1
ATOM 6665 C CA . LYS A 1 796 ? 13.444 -2.428 -16.254 1.00 94.94 796 LYS A CA 1
ATOM 6666 C C . LYS A 1 796 ? 14.668 -1.524 -16.199 1.00 94.94 796 LYS A C 1
ATOM 6668 O O . LYS A 1 796 ? 14.568 -0.340 -16.514 1.00 94.94 796 LYS A O 1
ATOM 6673 N N . LEU A 1 797 ? 15.842 -2.084 -15.898 1.00 96.25 797 LEU A N 1
ATOM 6674 C CA . LEU A 1 797 ? 17.102 -1.337 -15.973 1.00 96.25 797 LEU A CA 1
ATOM 6675 C C . LEU A 1 797 ? 17.306 -0.740 -17.371 1.00 96.25 797 LEU A C 1
ATOM 6677 O O . LEU A 1 797 ? 17.597 0.448 -17.489 1.00 96.25 797 LEU A O 1
ATOM 6681 N N . LEU A 1 798 ? 17.090 -1.523 -18.432 1.00 96.25 798 LEU A N 1
ATOM 6682 C CA . LEU A 1 798 ? 17.209 -1.041 -19.810 1.00 96.25 798 LEU A CA 1
ATOM 6683 C C . LEU A 1 798 ? 16.199 0.066 -20.135 1.00 96.25 798 LEU A C 1
ATOM 6685 O O . LEU A 1 798 ? 16.585 1.051 -20.762 1.00 96.25 798 LEU A O 1
ATOM 6689 N N . ASN A 1 799 ? 14.950 -0.042 -19.667 1.00 95.94 799 ASN A N 1
ATOM 6690 C CA . ASN A 1 799 ? 13.953 1.027 -19.792 1.00 95.94 799 ASN A CA 1
ATOM 6691 C C . ASN A 1 799 ? 14.453 2.328 -19.152 1.00 95.94 799 ASN A C 1
ATOM 6693 O O . ASN A 1 799 ? 14.417 3.370 -19.801 1.00 95.94 799 ASN A O 1
ATOM 6697 N N . ILE A 1 800 ? 14.990 2.269 -17.925 1.00 95.88 800 ILE A N 1
ATOM 6698 C CA . ILE A 1 800 ? 15.551 3.445 -17.240 1.00 95.88 800 ILE A CA 1
ATOM 6699 C C . ILE A 1 800 ? 16.671 4.077 -18.077 1.00 95.88 800 ILE A C 1
ATOM 6701 O O . ILE A 1 800 ? 16.691 5.295 -18.267 1.00 95.88 800 ILE A O 1
ATOM 6705 N N . LEU A 1 801 ? 17.600 3.269 -18.601 1.00 96.38 801 LEU A N 1
ATOM 6706 C CA . LEU A 1 801 ? 18.714 3.774 -19.411 1.00 96.38 801 LEU A CA 1
ATOM 6707 C C . LEU A 1 801 ? 18.247 4.402 -20.735 1.00 96.38 801 LEU A C 1
ATOM 6709 O O . LEU A 1 801 ? 18.876 5.342 -21.229 1.00 96.38 801 LEU A O 1
ATOM 6713 N N . GLU A 1 802 ? 17.142 3.919 -21.295 1.00 94.94 802 GLU A N 1
ATOM 6714 C CA . GLU A 1 802 ? 16.583 4.369 -22.569 1.00 94.94 802 GLU A CA 1
ATOM 6715 C C . GLU A 1 802 ? 15.725 5.638 -22.451 1.00 94.94 802 GLU A C 1
ATOM 6717 O O . GLU A 1 802 ? 15.829 6.516 -23.307 1.00 94.94 802 GLU A O 1
ATOM 6722 N N . THR A 1 803 ? 14.920 5.780 -21.394 1.00 94.06 803 THR A N 1
ATOM 6723 C CA . THR A 1 803 ? 13.878 6.825 -21.329 1.00 94.06 803 THR A CA 1
ATOM 6724 C C . THR A 1 803 ? 14.205 7.987 -20.394 1.00 94.06 803 THR A C 1
ATOM 6726 O O . THR A 1 803 ? 13.814 9.120 -20.666 1.00 94.06 803 THR A O 1
ATOM 6729 N N . ARG A 1 804 ? 14.950 7.752 -19.309 1.00 93.69 804 ARG A N 1
ATOM 6730 C CA . ARG A 1 804 ? 15.166 8.749 -18.246 1.00 93.69 804 ARG A CA 1
ATOM 6731 C C . ARG A 1 804 ? 16.002 9.945 -18.710 1.00 93.69 804 ARG A C 1
ATOM 6733 O O . ARG A 1 804 ? 16.752 9.838 -19.670 1.00 93.69 804 ARG A O 1
ATOM 6740 N N . ASP A 1 805 ? 15.951 11.093 -18.045 1.00 93.25 805 ASP A N 1
ATOM 6741 C CA . ASP A 1 805 ? 16.892 12.168 -18.384 1.00 93.25 805 ASP A CA 1
ATOM 6742 C C . ASP A 1 805 ? 18.353 11.740 -18.123 1.00 93.25 805 ASP A C 1
ATOM 6744 O O . ASP A 1 805 ? 18.676 11.238 -17.040 1.00 93.25 805 ASP A O 1
ATOM 6748 N N . LEU A 1 806 ? 19.236 11.959 -19.108 1.00 94.12 806 LEU A N 1
ATOM 6749 C CA . LEU A 1 806 ? 20.640 11.522 -19.094 1.00 94.12 806 LEU A CA 1
ATOM 6750 C C . LEU A 1 806 ? 21.432 12.066 -17.899 1.00 94.12 806 LEU A C 1
ATOM 6752 O O . LEU A 1 806 ? 22.328 11.379 -17.412 1.00 94.12 806 LEU A O 1
ATOM 6756 N N . THR A 1 807 ? 21.118 13.274 -17.416 1.00 92.75 807 THR A N 1
ATOM 6757 C CA . THR A 1 807 ? 21.831 13.884 -16.278 1.00 92.75 807 THR A CA 1
ATOM 6758 C C . THR A 1 807 ? 21.462 13.239 -14.944 1.00 92.75 807 THR A C 1
ATOM 6760 O O . THR A 1 807 ? 22.231 13.310 -13.987 1.00 92.75 807 THR A O 1
ATOM 6763 N N . SER A 1 808 ? 20.309 12.568 -14.887 1.00 92.62 808 SER A N 1
ATOM 6764 C CA . SER A 1 808 ? 19.826 11.872 -13.692 1.00 92.62 808 SER A CA 1
ATOM 6765 C C . SER A 1 808 ? 20.226 10.394 -13.627 1.00 92.62 808 SER A C 1
ATOM 6767 O O . SER A 1 808 ? 20.022 9.762 -12.590 1.00 92.62 808 SER A O 1
ATOM 6769 N N . ILE A 1 809 ? 20.800 9.844 -14.705 1.00 96.12 809 ILE A N 1
ATOM 6770 C CA . ILE A 1 809 ? 21.346 8.483 -14.727 1.00 96.12 809 ILE A CA 1
ATOM 6771 C C . ILE A 1 809 ? 22.720 8.500 -14.061 1.00 96.12 809 ILE A C 1
ATOM 6773 O O . ILE A 1 809 ? 23.667 9.121 -14.546 1.00 96.12 809 ILE A O 1
ATOM 6777 N N . THR A 1 810 ? 22.832 7.783 -12.951 1.00 96.06 810 THR A N 1
ATOM 6778 C CA . THR A 1 810 ? 24.073 7.626 -12.193 1.00 96.06 810 THR A CA 1
ATOM 6779 C C . THR A 1 810 ? 24.785 6.324 -12.548 1.00 96.06 810 THR A C 1
ATOM 6781 O O . THR A 1 810 ? 24.254 5.461 -13.256 1.00 96.06 810 THR A O 1
ATOM 6784 N N . LYS A 1 811 ? 26.022 6.166 -12.065 1.00 96.12 811 LYS A N 1
ATOM 6785 C CA . LYS A 1 811 ? 26.843 4.986 -12.368 1.00 96.12 811 LYS A CA 1
ATOM 6786 C C . LYS A 1 811 ? 26.226 3.681 -11.868 1.00 96.12 811 LYS A C 1
ATOM 6788 O O . LYS A 1 811 ? 26.502 2.637 -12.446 1.00 96.12 811 LYS A O 1
ATOM 6793 N N . GLN A 1 812 ? 25.396 3.741 -10.829 1.00 96.88 812 GLN A N 1
ATOM 6794 C CA . GLN A 1 812 ? 24.754 2.599 -10.187 1.00 96.88 812 GLN A CA 1
ATOM 6795 C C . GLN A 1 812 ? 23.898 1.813 -11.187 1.00 96.88 812 GLN A C 1
ATOM 6797 O O . GLN A 1 812 ? 24.073 0.603 -11.301 1.00 96.88 812 GLN A O 1
ATOM 6802 N N . TYR A 1 813 ? 23.072 2.493 -11.989 1.00 96.94 813 TYR A N 1
ATOM 6803 C CA . TYR A 1 813 ? 22.240 1.851 -13.016 1.00 96.94 813 TYR A CA 1
ATOM 6804 C C . TYR A 1 813 ? 23.085 1.139 -14.077 1.00 96.94 813 TYR A C 1
ATOM 6806 O O . TYR A 1 813 ? 22.840 -0.017 -14.423 1.00 96.94 813 TYR A O 1
ATOM 6814 N N . THR A 1 814 ? 24.128 1.807 -14.578 1.00 97.19 814 THR A N 1
ATOM 6815 C CA . THR A 1 814 ? 25.012 1.220 -15.593 1.00 97.19 814 THR A CA 1
ATOM 6816 C C . THR A 1 814 ? 25.893 0.106 -15.034 1.00 97.19 814 THR A C 1
ATOM 6818 O O . THR A 1 814 ? 26.185 -0.846 -15.750 1.00 97.19 814 THR A O 1
ATOM 6821 N N . ASN A 1 815 ? 26.287 0.187 -13.760 1.00 96.19 815 ASN A N 1
ATOM 6822 C CA . ASN A 1 815 ? 27.051 -0.856 -13.081 1.00 96.19 815 ASN A CA 1
ATOM 6823 C C . ASN A 1 815 ? 26.187 -2.109 -12.854 1.00 96.19 815 ASN A C 1
ATOM 6825 O O . ASN A 1 815 ? 26.618 -3.219 -13.156 1.00 96.19 815 ASN A O 1
ATOM 6829 N N . ALA A 1 816 ? 24.931 -1.934 -12.430 1.00 95.50 816 ALA A N 1
ATOM 6830 C CA . ALA A 1 816 ? 23.971 -3.030 -12.304 1.00 95.50 816 ALA A CA 1
ATOM 6831 C C . ALA A 1 816 ? 23.658 -3.705 -13.649 1.00 95.50 816 ALA A C 1
ATOM 6833 O O . ALA A 1 816 ? 23.452 -4.913 -13.701 1.00 95.50 816 ALA A O 1
ATOM 6834 N N . MET A 1 817 ? 23.673 -2.969 -14.763 1.00 95.69 817 MET A N 1
ATOM 6835 C CA . MET A 1 817 ? 23.580 -3.598 -16.084 1.00 95.69 817 MET A CA 1
ATOM 6836 C C . MET A 1 817 ? 24.884 -4.326 -16.454 1.00 95.69 817 MET A C 1
ATOM 6838 O O . MET A 1 817 ? 24.864 -5.447 -16.964 1.00 95.69 817 MET A O 1
ATOM 6842 N N . TYR A 1 818 ? 26.033 -3.723 -16.142 1.00 95.06 818 TYR A N 1
ATOM 6843 C CA . TYR A 1 818 ? 27.347 -4.305 -16.399 1.00 95.06 818 TYR A CA 1
ATOM 6844 C C . TYR A 1 818 ? 27.542 -5.655 -15.713 1.00 95.06 818 TYR A C 1
ATOM 6846 O O . TYR A 1 818 ? 28.105 -6.551 -16.355 1.00 95.06 818 TYR A O 1
ATOM 6854 N N . ILE A 1 819 ? 27.040 -5.850 -14.484 1.00 93.38 819 ILE A N 1
ATOM 6855 C CA . ILE A 1 819 ? 27.225 -7.133 -13.803 1.00 93.38 819 ILE A CA 1
ATOM 6856 C C . ILE A 1 819 ? 26.639 -8.280 -14.615 1.00 93.38 819 ILE A C 1
ATOM 6858 O O . ILE A 1 819 ? 27.306 -9.291 -14.698 1.00 93.38 819 ILE A O 1
ATOM 6862 N N . PHE A 1 820 ? 25.550 -8.134 -15.378 1.00 92.94 820 PHE A N 1
ATOM 6863 C CA . PHE A 1 820 ? 25.016 -9.232 -16.211 1.00 92.94 820 PHE A CA 1
ATOM 6864 C C . PHE A 1 820 ? 25.891 -9.573 -17.428 1.00 92.94 820 PHE A C 1
ATOM 6866 O O . PHE A 1 820 ? 25.727 -10.619 -18.059 1.00 92.94 820 PHE A O 1
ATOM 6873 N N . THR A 1 821 ? 26.874 -8.728 -17.732 1.00 91.62 821 THR A N 1
ATOM 6874 C CA . THR A 1 821 ? 27.829 -8.930 -18.824 1.00 91.62 821 THR A CA 1
ATOM 6875 C C . THR A 1 821 ? 29.194 -9.442 -18.349 1.00 91.62 821 THR A C 1
ATOM 6877 O O . THR A 1 821 ? 30.023 -9.785 -19.192 1.00 91.62 821 THR A O 1
ATOM 6880 N N . ARG A 1 822 ? 29.448 -9.552 -17.028 1.00 84.69 822 ARG A N 1
ATOM 6881 C CA . ARG A 1 822 ? 30.718 -10.080 -16.482 1.00 84.69 822 ARG A CA 1
ATOM 6882 C C . ARG A 1 822 ? 30.612 -10.666 -15.052 1.00 84.69 822 ARG A C 1
ATOM 6884 O O . ARG A 1 822 ? 30.055 -9.993 -14.189 1.00 84.69 822 ARG A O 1
ATOM 6891 N N . PRO A 1 823 ? 31.206 -11.844 -14.759 1.00 78.12 823 PRO A N 1
ATOM 6892 C CA . PRO A 1 823 ? 31.572 -12.896 -15.715 1.00 78.12 823 PRO A CA 1
ATOM 6893 C C . PRO A 1 823 ? 30.317 -13.411 -16.441 1.00 78.12 823 PRO A C 1
ATOM 6895 O O . PRO A 1 823 ? 29.258 -13.561 -15.838 1.00 78.12 823 PRO A O 1
ATOM 6898 N N . SER A 1 824 ? 30.391 -13.612 -17.755 1.00 82.62 824 SER A N 1
ATOM 6899 C CA . SER A 1 824 ? 29.229 -13.992 -18.571 1.00 82.62 824 SER A CA 1
ATOM 6900 C C . SER A 1 824 ? 29.646 -14.977 -19.660 1.00 82.62 824 SER A C 1
ATOM 6902 O O . SER A 1 824 ? 30.813 -15.354 -19.743 1.00 82.62 824 SER A O 1
ATOM 6904 N N . ASN A 1 825 ? 28.691 -15.433 -20.460 1.00 86.62 825 ASN A N 1
ATOM 6905 C CA . ASN A 1 825 ? 28.903 -16.341 -21.582 1.00 86.62 825 ASN A CA 1
ATOM 6906 C C . ASN A 1 825 ? 27.871 -16.051 -22.687 1.00 86.62 825 ASN A C 1
ATOM 6908 O O . ASN A 1 825 ? 26.985 -15.209 -22.515 1.00 86.62 825 ASN A O 1
ATOM 6912 N N . ASP A 1 826 ? 27.985 -16.735 -23.828 1.00 87.44 826 ASP A N 1
ATOM 6913 C CA . ASP A 1 826 ? 27.059 -16.536 -24.953 1.00 87.44 826 ASP A CA 1
ATOM 6914 C C . ASP A 1 826 ? 25.595 -16.808 -24.564 1.00 87.44 826 ASP A C 1
ATOM 6916 O O . ASP A 1 826 ? 24.705 -16.102 -25.028 1.00 87.44 826 ASP A O 1
ATOM 6920 N N . GLU A 1 827 ? 25.340 -17.752 -23.654 1.00 88.94 827 GLU A N 1
ATOM 6921 C CA . GLU A 1 827 ? 23.991 -18.094 -23.191 1.00 88.94 827 GLU A CA 1
ATOM 6922 C C . GLU A 1 827 ? 23.335 -16.948 -22.399 1.00 88.94 827 GLU A C 1
ATOM 6924 O O . GLU A 1 827 ? 22.233 -16.521 -22.744 1.00 88.94 827 GLU A O 1
ATOM 6929 N N . ILE A 1 828 ? 24.012 -16.398 -21.382 1.00 91.44 828 ILE A N 1
ATOM 6930 C CA . ILE A 1 828 ? 23.494 -15.273 -20.583 1.00 91.44 828 ILE A CA 1
ATOM 6931 C C . ILE A 1 828 ? 23.271 -14.045 -21.468 1.00 91.44 828 ILE A C 1
ATOM 6933 O O . ILE A 1 828 ? 22.231 -13.393 -21.375 1.00 91.44 828 ILE A O 1
ATOM 6937 N N . VAL A 1 829 ? 24.234 -13.719 -22.336 1.00 92.75 829 VAL A N 1
ATOM 6938 C CA . VAL A 1 829 ? 24.110 -12.556 -23.226 1.00 92.75 829 VAL A CA 1
ATOM 6939 C C . VAL A 1 829 ? 22.995 -12.770 -24.253 1.00 92.75 829 VAL A C 1
ATOM 6941 O O . VAL A 1 829 ? 22.265 -11.830 -24.566 1.00 92.75 829 VAL A O 1
ATOM 6944 N N . SER A 1 830 ? 22.822 -13.992 -24.761 1.00 91.38 830 SER A N 1
ATOM 6945 C CA . SER A 1 830 ? 21.708 -14.332 -25.651 1.00 91.38 830 SER A CA 1
ATOM 6946 C C . SER A 1 830 ? 20.359 -14.167 -24.961 1.00 91.38 830 SER A C 1
ATOM 6948 O O . SER A 1 830 ? 19.469 -13.550 -25.542 1.00 91.38 830 SER A O 1
ATOM 6950 N N . LEU A 1 831 ? 20.230 -14.634 -23.717 1.00 94.69 831 LEU A N 1
ATOM 6951 C CA . LEU A 1 831 ? 19.019 -14.468 -22.917 1.00 94.69 831 LEU A CA 1
ATOM 6952 C C . LEU A 1 831 ? 18.717 -12.988 -22.639 1.00 94.69 831 LEU A C 1
ATOM 6954 O O . LEU A 1 831 ? 17.574 -12.560 -22.789 1.00 94.69 831 LEU A O 1
ATOM 6958 N N . LEU A 1 832 ? 19.733 -12.191 -22.288 1.00 94.19 832 LEU A N 1
ATOM 6959 C CA . LEU A 1 832 ? 19.585 -10.751 -22.065 1.00 94.19 832 LEU A CA 1
ATOM 6960 C C . LEU A 1 832 ? 19.011 -10.051 -23.307 1.00 94.19 832 LEU A C 1
ATOM 6962 O O . LEU A 1 832 ? 18.008 -9.350 -23.203 1.00 94.19 832 LEU A O 1
ATOM 6966 N N . ILE A 1 833 ? 19.609 -10.300 -24.478 1.00 92.50 833 ILE A N 1
ATOM 6967 C CA . ILE A 1 833 ? 19.170 -9.724 -25.759 1.00 92.50 833 ILE A CA 1
ATOM 6968 C C . ILE A 1 833 ? 17.761 -10.203 -26.130 1.00 92.50 833 ILE A C 1
ATOM 6970 O O . ILE A 1 833 ? 16.958 -9.413 -26.621 1.00 92.50 833 ILE A O 1
ATOM 6974 N N . GLN A 1 834 ? 17.439 -11.477 -25.879 1.00 94.38 834 GLN A N 1
ATOM 6975 C CA . GLN A 1 834 ? 16.111 -12.032 -26.146 1.00 94.38 834 GLN A CA 1
ATOM 6976 C C . GLN A 1 834 ? 15.021 -11.359 -25.301 1.00 94.38 834 GLN A C 1
ATOM 6978 O O . GLN A 1 834 ? 13.914 -11.156 -25.796 1.00 94.38 834 GLN A O 1
ATOM 6983 N N . LYS A 1 835 ? 15.308 -11.032 -24.033 1.00 96.31 835 LYS A N 1
ATOM 6984 C CA . LYS A 1 835 ? 14.339 -10.373 -23.144 1.00 96.31 835 LYS A CA 1
ATOM 6985 C C . LYS A 1 835 ? 14.078 -8.926 -23.551 1.00 96.31 835 LYS A C 1
ATOM 6987 O O . LYS A 1 835 ? 12.922 -8.512 -23.565 1.00 96.31 835 LYS A O 1
ATOM 6992 N N . LYS A 1 836 ? 15.127 -8.168 -23.872 1.00 95.00 836 LYS A N 1
ATOM 6993 C CA . LYS A 1 836 ? 15.038 -6.831 -24.471 1.00 95.00 836 LYS A CA 1
ATOM 6994 C C . LYS A 1 836 ? 16.387 -6.460 -25.079 1.00 95.00 836 LYS A C 1
ATOM 6996 O O . LYS A 1 836 ? 17.412 -6.663 -24.438 1.00 95.00 836 LYS A O 1
ATOM 7001 N N . ASP A 1 837 ? 16.380 -5.855 -26.268 1.00 92.38 837 ASP A N 1
ATOM 7002 C CA . ASP A 1 837 ? 17.604 -5.351 -26.894 1.00 92.38 837 ASP A CA 1
ATOM 7003 C C . ASP A 1 837 ? 18.292 -4.311 -25.978 1.00 92.38 837 ASP A C 1
ATOM 7005 O O . ASP A 1 837 ? 17.712 -3.253 -25.706 1.00 92.38 837 ASP A O 1
ATOM 7009 N N . PRO A 1 838 ? 19.510 -4.589 -25.469 1.00 93.56 838 PRO A N 1
ATOM 7010 C CA . PRO A 1 838 ? 20.202 -3.699 -24.548 1.00 93.56 838 PRO A CA 1
ATOM 7011 C C . PRO A 1 838 ? 20.886 -2.516 -25.247 1.00 93.56 838 PRO A C 1
ATOM 7013 O O . PRO A 1 838 ? 21.288 -1.556 -24.580 1.00 93.56 838 PRO A O 1
ATOM 7016 N N . PHE A 1 839 ? 21.047 -2.566 -26.573 1.00 93.50 839 PHE A N 1
ATOM 7017 C CA . PHE A 1 839 ? 21.820 -1.580 -27.322 1.00 93.50 839 PHE A CA 1
ATOM 7018 C C . PHE A 1 839 ? 21.235 -0.161 -27.276 1.00 93.50 839 PHE A C 1
ATOM 7020 O O . PHE A 1 839 ? 22.009 0.744 -26.959 1.00 93.50 839 PHE A O 1
ATOM 7027 N N . PRO A 1 840 ? 19.927 0.088 -27.498 1.00 94.25 840 PRO A N 1
ATOM 7028 C CA . PRO A 1 840 ? 19.369 1.444 -27.493 1.00 94.25 840 PRO A CA 1
ATOM 7029 C C . PRO A 1 840 ? 19.666 2.231 -26.208 1.00 94.25 840 PRO A C 1
ATOM 7031 O O . PRO A 1 840 ? 20.192 3.348 -26.267 1.00 94.25 840 PRO A O 1
ATOM 7034 N N . GLY A 1 841 ? 19.407 1.625 -25.042 1.00 94.12 841 GLY A N 1
ATOM 7035 C CA . GLY A 1 841 ? 19.653 2.242 -23.737 1.00 94.12 841 GLY A CA 1
ATOM 7036 C C . GLY A 1 841 ? 21.140 2.480 -23.467 1.00 94.12 841 GLY A C 1
ATOM 7037 O O . GLY A 1 841 ? 21.539 3.602 -23.149 1.00 94.12 841 GLY A O 1
ATOM 7038 N N . LEU A 1 842 ? 21.980 1.456 -23.660 1.00 95.88 842 LEU A N 1
ATOM 7039 C CA . LEU A 1 842 ? 23.426 1.546 -23.408 1.00 95.88 842 LEU A CA 1
ATOM 7040 C C . LEU A 1 842 ? 24.157 2.482 -24.376 1.00 95.88 842 LEU A C 1
ATOM 7042 O O . LEU A 1 842 ? 25.170 3.078 -24.022 1.00 95.88 842 LEU A O 1
ATOM 7046 N N . ILE A 1 843 ? 23.677 2.616 -25.610 1.00 96.25 843 ILE A N 1
ATOM 7047 C CA . ILE A 1 843 ? 24.259 3.532 -26.592 1.00 96.25 843 ILE A CA 1
ATOM 7048 C C . ILE A 1 843 ? 23.904 4.978 -26.264 1.00 96.25 843 ILE A C 1
ATOM 7050 O O . ILE A 1 843 ? 24.738 5.870 -26.434 1.00 96.25 843 ILE A O 1
ATOM 7054 N N . ARG A 1 844 ? 22.687 5.232 -25.773 1.00 96.06 844 ARG A N 1
ATOM 7055 C CA . ARG A 1 844 ? 22.279 6.572 -25.343 1.00 96.06 844 ARG A CA 1
ATOM 7056 C C . ARG A 1 844 ? 23.145 7.071 -24.185 1.00 96.06 844 ARG A C 1
ATOM 7058 O O . ARG A 1 844 ? 23.593 8.216 -24.207 1.00 96.06 844 ARG A O 1
ATOM 7065 N N . THR A 1 845 ? 23.457 6.207 -23.219 1.00 97.06 845 THR A N 1
ATOM 7066 C CA . THR A 1 845 ? 24.285 6.563 -22.054 1.00 97.06 845 THR A CA 1
ATOM 7067 C C . THR A 1 845 ? 25.743 6.881 -22.399 1.00 97.06 845 THR A C 1
ATOM 7069 O O . THR A 1 845 ? 26.395 7.584 -21.626 1.00 97.06 845 THR A O 1
ATOM 7072 N N . LEU A 1 846 ? 26.251 6.484 -23.576 1.00 96.44 846 LEU A N 1
ATOM 7073 C CA . LEU A 1 846 ? 27.584 6.886 -24.062 1.00 96.44 846 LEU A CA 1
ATOM 7074 C C . LEU A 1 846 ? 27.728 8.404 -24.254 1.00 96.44 846 LEU A C 1
ATOM 7076 O O . LEU A 1 846 ? 28.844 8.921 -24.277 1.00 96.44 846 LEU A O 1
ATOM 7080 N N . GLN A 1 847 ? 26.612 9.122 -24.395 1.00 95.12 847 GLN A N 1
ATOM 7081 C CA . GLN A 1 847 ? 26.589 10.577 -24.552 1.00 95.12 847 GLN A CA 1
ATOM 7082 C C . GLN A 1 847 ? 26.581 11.322 -23.204 1.00 95.12 847 GLN A C 1
ATOM 7084 O O . GLN A 1 847 ? 26.582 12.553 -23.190 1.00 95.12 847 GLN A O 1
ATOM 7089 N N . SER A 1 848 ? 26.588 10.603 -22.075 1.00 95.56 848 SER A N 1
ATOM 7090 C CA . SER A 1 848 ? 26.641 11.203 -20.740 1.00 95.56 848 SER A CA 1
ATOM 7091 C C . SER A 1 848 ? 27.932 12.002 -20.518 1.00 95.56 848 SER A C 1
ATOM 7093 O O . SER A 1 848 ? 28.989 11.713 -21.085 1.00 95.56 848 SER A O 1
ATOM 7095 N N . GLN A 1 849 ? 27.848 13.022 -19.661 1.00 93.56 849 GLN A N 1
ATOM 7096 C CA . GLN A 1 849 ? 29.025 13.745 -19.167 1.00 93.56 849 GLN A CA 1
ATOM 7097 C C . GLN A 1 849 ? 29.691 13.030 -17.984 1.00 93.56 849 GLN A C 1
ATOM 7099 O O . GLN A 1 849 ? 30.812 13.371 -17.618 1.00 93.56 849 GLN A O 1
ATOM 7104 N N . ASN A 1 850 ? 29.022 12.038 -17.388 1.00 95.69 850 ASN A N 1
ATOM 7105 C CA . ASN A 1 850 ? 29.575 11.248 -16.299 1.00 95.69 850 ASN A CA 1
ATOM 7106 C C . ASN A 1 850 ? 30.453 10.115 -16.859 1.00 95.69 850 ASN A C 1
ATOM 7108 O O . ASN A 1 850 ? 29.948 9.187 -17.493 1.00 95.69 850 ASN A O 1
ATOM 7112 N N . GLU A 1 851 ? 31.762 10.182 -16.606 1.00 96.38 851 GLU A N 1
ATOM 7113 C CA . GLU A 1 851 ? 32.730 9.202 -17.109 1.00 96.38 851 GLU A CA 1
ATOM 7114 C C . GLU A 1 851 ? 32.419 7.769 -16.649 1.00 96.38 851 GLU A C 1
ATOM 7116 O O . GLU A 1 851 ? 32.516 6.845 -17.457 1.00 96.38 851 GLU A O 1
ATOM 7121 N N . ASP A 1 852 ? 31.986 7.568 -15.399 1.00 96.62 852 ASP A N 1
ATOM 7122 C CA . ASP A 1 852 ? 31.676 6.233 -14.873 1.00 96.62 852 ASP A CA 1
ATOM 7123 C C . ASP A 1 852 ? 30.479 5.606 -15.609 1.00 96.62 852 ASP A C 1
ATOM 7125 O O . ASP A 1 852 ? 30.511 4.425 -15.959 1.00 96.62 852 ASP A O 1
ATOM 7129 N N . VAL A 1 853 ? 29.449 6.405 -15.911 1.00 97.75 853 VAL A N 1
ATOM 7130 C CA . VAL A 1 853 ? 28.273 5.970 -16.690 1.00 97.75 853 VAL A CA 1
ATOM 7131 C C . VAL A 1 853 ? 28.699 5.508 -18.083 1.00 97.75 853 VAL A C 1
ATOM 7133 O O . VAL A 1 853 ? 28.317 4.425 -18.537 1.00 97.75 853 VAL A O 1
ATOM 7136 N N . VAL A 1 854 ? 29.541 6.301 -18.752 1.00 98.00 854 VAL A N 1
ATOM 7137 C CA . VAL A 1 854 ? 30.073 5.971 -20.081 1.00 98.00 854 VAL A CA 1
ATOM 7138 C C . VAL A 1 854 ? 30.937 4.710 -20.018 1.00 98.00 854 VAL A C 1
ATOM 7140 O O . VAL A 1 854 ? 30.785 3.819 -20.855 1.00 98.00 854 VAL A O 1
ATOM 7143 N N . LYS A 1 855 ? 31.804 4.602 -19.005 1.00 97.38 855 LYS A N 1
ATOM 7144 C CA . LYS A 1 855 ? 32.707 3.469 -18.779 1.00 97.38 855 LYS A CA 1
ATOM 7145 C C . LYS A 1 855 ? 31.948 2.151 -18.646 1.00 97.38 855 LYS A C 1
ATOM 7147 O O . LYS A 1 855 ? 32.252 1.211 -19.377 1.00 97.38 855 LYS A O 1
ATOM 7152 N N . PHE A 1 856 ? 30.968 2.059 -17.748 1.00 97.25 856 PHE A N 1
ATOM 7153 C CA . PHE A 1 856 ? 30.205 0.817 -17.571 1.00 97.25 856 PHE A CA 1
ATOM 7154 C C . PHE A 1 856 ? 29.375 0.472 -18.810 1.00 97.25 856 PHE A C 1
ATOM 7156 O O . PHE A 1 856 ? 29.280 -0.699 -19.182 1.00 97.25 856 PHE A O 1
ATOM 7163 N N . SER A 1 857 ? 28.846 1.481 -19.504 1.00 97.50 857 SER A N 1
ATOM 7164 C CA . SER A 1 857 ? 28.057 1.277 -20.722 1.00 97.50 857 SER A CA 1
ATOM 7165 C C . SER A 1 857 ? 28.902 0.713 -21.868 1.00 97.50 857 SER A C 1
ATOM 7167 O O . SER A 1 857 ? 28.550 -0.320 -22.439 1.00 97.50 857 SER A O 1
ATOM 7169 N N . ILE A 1 858 ? 30.060 1.320 -22.169 1.00 97.62 858 ILE A N 1
ATOM 7170 C CA . ILE A 1 858 ? 30.922 0.848 -23.265 1.00 97.62 858 ILE A CA 1
ATOM 7171 C C . ILE A 1 858 ? 31.527 -0.527 -22.971 1.00 97.62 858 ILE A C 1
ATOM 7173 O O . ILE A 1 858 ? 31.687 -1.338 -23.880 1.00 97.62 858 ILE A O 1
ATOM 7177 N N . VAL A 1 859 ? 31.827 -0.825 -21.703 1.00 96.31 859 VAL A N 1
ATOM 7178 C CA . VAL A 1 859 ? 32.311 -2.152 -21.300 1.00 96.31 859 VAL A CA 1
ATOM 7179 C C . VAL A 1 859 ? 31.207 -3.199 -21.430 1.00 96.31 859 VAL A C 1
ATOM 7181 O O . VAL A 1 859 ? 31.477 -4.296 -21.910 1.00 96.31 859 VAL A O 1
ATOM 7184 N N . SER A 1 860 ? 29.965 -2.865 -21.075 1.00 96.75 860 SER A N 1
ATOM 7185 C CA . SER A 1 860 ? 28.823 -3.768 -21.264 1.00 96.75 860 SER A CA 1
ATOM 7186 C C . SER A 1 860 ? 28.620 -4.095 -22.743 1.00 96.75 860 SER A C 1
ATOM 7188 O O . SER A 1 860 ? 28.531 -5.266 -23.107 1.00 96.75 860 SER A O 1
ATOM 7190 N N . ILE A 1 861 ? 28.649 -3.077 -23.614 1.00 96.50 861 ILE A N 1
ATOM 7191 C CA . ILE A 1 861 ? 28.597 -3.254 -25.075 1.00 96.50 861 ILE A CA 1
ATOM 7192 C C . ILE A 1 861 ? 29.750 -4.145 -25.547 1.00 96.50 861 ILE A C 1
ATOM 7194 O O . ILE A 1 861 ? 29.517 -5.114 -26.268 1.00 96.50 861 ILE A O 1
ATOM 7198 N N . HIS A 1 862 ? 30.980 -3.866 -25.104 1.00 95.56 862 HIS A N 1
ATOM 7199 C CA . HIS A 1 862 ? 32.151 -4.667 -25.454 1.00 95.56 862 HIS A CA 1
ATOM 7200 C C . HIS A 1 862 ? 31.968 -6.143 -25.094 1.00 95.56 862 HIS A C 1
ATOM 7202 O O . HIS A 1 862 ? 32.193 -7.006 -25.939 1.00 95.56 862 HIS A O 1
ATOM 7208 N N . ASN A 1 863 ? 31.558 -6.431 -23.858 1.00 94.50 863 ASN A N 1
ATOM 7209 C CA . ASN A 1 863 ? 31.375 -7.793 -23.366 1.00 94.50 863 ASN A CA 1
ATOM 7210 C C . ASN A 1 863 ? 30.319 -8.535 -24.189 1.00 94.50 863 ASN A C 1
ATOM 7212 O O . ASN A 1 863 ? 30.537 -9.675 -24.592 1.00 94.50 863 ASN A O 1
ATOM 7216 N N . MET A 1 864 ? 29.196 -7.881 -24.493 1.00 94.12 864 MET A N 1
ATOM 7217 C CA . MET A 1 864 ? 28.145 -8.494 -25.303 1.00 94.12 864 MET A CA 1
ATOM 7218 C C . MET A 1 864 ? 28.622 -8.793 -26.725 1.00 94.12 864 MET A C 1
ATOM 7220 O O . MET A 1 864 ? 28.397 -9.895 -27.223 1.00 94.12 864 MET A O 1
ATOM 7224 N N . LEU A 1 865 ? 29.331 -7.854 -27.363 1.00 93.38 865 LEU A N 1
ATOM 7225 C CA . LEU A 1 865 ? 29.944 -8.095 -28.670 1.00 93.38 865 LEU A CA 1
ATOM 7226 C C . LEU A 1 865 ? 30.954 -9.246 -28.592 1.00 93.38 865 LEU A C 1
ATOM 7228 O O . LEU A 1 865 ? 30.917 -10.154 -29.412 1.00 93.38 865 LEU A O 1
ATOM 7232 N N . TYR A 1 866 ? 31.807 -9.260 -27.571 1.00 92.25 866 TYR A N 1
ATOM 7233 C CA . TYR A 1 866 ? 32.802 -10.306 -27.370 1.00 92.25 866 TYR A CA 1
ATOM 7234 C C . TYR A 1 866 ? 32.164 -11.702 -27.285 1.00 92.25 866 TYR A C 1
ATOM 7236 O O . TYR A 1 866 ? 32.510 -12.564 -28.093 1.00 92.25 866 TYR A O 1
ATOM 7244 N N . TYR A 1 867 ? 31.222 -11.923 -26.360 1.00 91.81 867 TYR A N 1
ATOM 7245 C CA . TYR A 1 867 ? 30.647 -13.253 -26.121 1.00 91.81 867 TYR A CA 1
ATOM 7246 C C . TYR A 1 867 ? 29.783 -13.734 -27.291 1.00 91.81 867 TYR A C 1
ATOM 7248 O O . TYR A 1 867 ? 29.951 -14.871 -27.730 1.00 91.81 867 TYR A O 1
ATOM 7256 N N . ARG A 1 868 ? 28.945 -12.859 -27.875 1.00 91.75 868 ARG A N 1
ATOM 7257 C CA . ARG A 1 868 ? 28.169 -13.208 -29.084 1.00 91.75 868 ARG A CA 1
ATOM 7258 C C . ARG A 1 868 ? 29.075 -13.458 -30.289 1.00 91.75 868 ARG A C 1
ATOM 7260 O O . ARG A 1 868 ? 28.776 -14.275 -31.157 1.00 91.75 868 ARG A O 1
ATOM 7267 N N . GLY A 1 869 ? 30.195 -12.745 -30.360 1.00 89.44 869 GLY A N 1
ATOM 7268 C CA . GLY A 1 869 ? 31.196 -12.908 -31.399 1.00 89.44 869 GLY A CA 1
ATOM 7269 C C . GLY A 1 869 ? 31.983 -14.206 -31.255 1.00 89.44 869 GLY A C 1
ATOM 7270 O O . GLY A 1 869 ? 32.303 -14.820 -32.275 1.00 89.44 869 GLY A O 1
ATOM 7271 N N . GLU A 1 870 ? 32.298 -14.635 -30.029 1.00 85.75 870 GLU A N 1
ATOM 7272 C CA . GLU A 1 870 ? 33.178 -15.766 -29.719 1.00 85.75 870 GLU A CA 1
ATOM 7273 C C . GLU A 1 870 ? 32.666 -17.093 -30.291 1.00 85.75 870 GLU A C 1
ATOM 7275 O O . GLU A 1 870 ? 33.424 -17.729 -31.024 1.00 85.75 870 GLU A O 1
ATOM 7280 N N . GLY A 1 871 ? 31.390 -17.427 -30.070 1.00 77.88 871 GLY A N 1
ATOM 7281 C CA . GLY A 1 871 ? 30.747 -18.658 -30.558 1.00 77.88 871 GLY A CA 1
ATOM 7282 C C . GLY A 1 871 ? 30.245 -18.624 -32.010 1.00 77.88 871 GLY A C 1
ATOM 7283 O O . GLY A 1 871 ? 29.731 -19.622 -32.502 1.00 77.88 871 GLY A O 1
ATOM 7284 N N . SER A 1 872 ? 30.384 -17.492 -32.709 1.00 87.69 872 SER A N 1
ATOM 7285 C CA . SER A 1 872 ? 29.889 -17.323 -34.087 1.00 87.69 872 SER A CA 1
ATOM 7286 C C . SER A 1 872 ? 30.927 -17.666 -35.162 1.00 87.69 872 SER A C 1
ATOM 7288 O O . SER A 1 872 ? 32.137 -17.567 -34.928 1.00 87.69 872 SER A O 1
ATOM 7290 N N . ASP A 1 873 ? 30.448 -17.992 -36.370 1.00 88.25 873 ASP A N 1
ATOM 7291 C CA . ASP A 1 873 ? 31.300 -18.178 -37.548 1.00 88.25 873 ASP A CA 1
ATOM 7292 C C . ASP A 1 873 ? 32.115 -16.908 -37.816 1.00 88.25 873 ASP A C 1
ATOM 7294 O O . ASP A 1 873 ? 31.588 -15.821 -38.064 1.00 88.25 873 ASP A O 1
ATOM 7298 N N . LYS A 1 874 ? 33.438 -17.056 -37.751 1.00 86.25 874 LYS A N 1
ATOM 7299 C CA . LYS A 1 874 ? 34.376 -15.953 -37.917 1.00 86.25 874 LYS A CA 1
ATOM 7300 C C . LYS A 1 874 ? 34.383 -15.422 -39.345 1.00 86.25 874 LYS A C 1
ATOM 7302 O O . LYS A 1 874 ? 34.781 -14.277 -39.509 1.00 86.25 874 LYS A O 1
ATOM 7307 N N . THR A 1 875 ? 34.001 -16.205 -40.349 1.00 85.00 875 THR A N 1
ATOM 7308 C CA . THR A 1 875 ? 33.983 -15.772 -41.755 1.00 85.00 875 THR A CA 1
ATOM 7309 C C . THR A 1 875 ? 32.811 -14.842 -42.069 1.00 85.00 875 THR A C 1
ATOM 7311 O O . THR A 1 875 ? 32.902 -14.036 -42.991 1.00 85.00 875 THR A O 1
ATOM 7314 N N . GLN A 1 876 ? 31.750 -14.905 -41.263 1.00 90.19 876 GLN A N 1
ATOM 7315 C CA . GLN A 1 876 ? 30.540 -14.106 -41.417 1.00 90.19 876 GLN A CA 1
ATOM 7316 C C . GLN A 1 876 ? 30.619 -12.774 -40.658 1.00 90.19 876 GLN A C 1
ATOM 7318 O O . GLN A 1 876 ? 31.455 -12.566 -39.764 1.00 90.19 876 GLN A O 1
ATOM 7323 N N . GLN A 1 877 ? 29.690 -11.873 -40.984 1.00 92.56 877 GLN A N 1
ATOM 7324 C CA . GLN A 1 877 ? 29.496 -10.630 -40.238 1.00 92.56 877 GLN A CA 1
ATOM 7325 C C . GLN A 1 877 ? 29.190 -10.904 -38.755 1.00 92.56 877 GLN A C 1
ATOM 7327 O O . GLN A 1 877 ? 28.808 -12.010 -38.360 1.00 92.56 877 GLN A O 1
ATOM 7332 N N . HIS A 1 878 ? 29.445 -9.919 -37.894 1.00 92.50 878 HIS A N 1
ATOM 7333 C CA . HIS A 1 878 ? 29.203 -10.066 -36.458 1.00 92.50 878 HIS A CA 1
ATOM 7334 C C . HIS A 1 878 ? 27.698 -10.227 -36.168 1.00 92.50 878 HIS A C 1
ATOM 7336 O O . HIS A 1 878 ? 26.928 -9.419 -36.683 1.00 92.50 878 HIS A O 1
ATOM 7342 N N . PRO A 1 879 ? 27.248 -11.165 -35.303 1.00 91.25 879 PRO A N 1
ATOM 7343 C CA . PRO A 1 879 ? 25.813 -11.415 -35.090 1.00 91.25 879 PRO A CA 1
ATOM 7344 C C . PRO A 1 879 ? 25.030 -10.203 -34.576 1.00 91.25 879 PRO A C 1
ATOM 7346 O O . PRO A 1 879 ? 23.824 -10.121 -34.743 1.00 91.25 879 PRO A O 1
ATOM 7349 N N . GLN A 1 880 ? 25.729 -9.276 -33.921 1.00 90.94 880 GLN A N 1
ATOM 7350 C CA . GLN A 1 880 ? 25.164 -8.039 -33.373 1.00 90.94 880 GLN A CA 1
ATOM 7351 C C . GLN A 1 880 ? 25.471 -6.797 -34.229 1.00 90.94 880 GLN A C 1
ATOM 7353 O O . GLN A 1 880 ? 25.191 -5.684 -33.800 1.00 90.94 880 GLN A O 1
ATOM 7358 N N . SER A 1 881 ? 26.083 -6.963 -35.411 1.00 88.69 881 SER A N 1
ATOM 7359 C CA . SER A 1 881 ? 26.455 -5.840 -36.288 1.00 88.69 881 SER A CA 1
ATOM 7360 C C . SER A 1 881 ? 25.224 -5.036 -36.706 1.00 88.69 881 SER A C 1
ATOM 7362 O O . SER A 1 881 ? 25.167 -3.831 -36.468 1.00 88.69 881 SER A O 1
ATOM 7364 N N . ASP A 1 882 ? 24.207 -5.711 -37.245 1.00 87.94 882 ASP A N 1
ATOM 7365 C CA . ASP A 1 882 ? 23.018 -5.041 -37.773 1.00 87.94 882 ASP A CA 1
ATOM 7366 C C . ASP A 1 882 ? 22.197 -4.358 -36.675 1.00 87.94 882 ASP A C 1
ATOM 7368 O O . ASP A 1 882 ? 21.745 -3.235 -36.876 1.00 87.94 882 ASP A O 1
ATOM 7372 N N . ALA A 1 883 ? 22.077 -4.966 -35.489 1.00 87.06 883 ALA A N 1
ATOM 7373 C CA . ALA A 1 883 ? 21.405 -4.348 -34.340 1.00 87.06 883 ALA A CA 1
ATOM 7374 C C . ALA A 1 883 ? 22.123 -3.066 -33.870 1.00 87.06 883 ALA A C 1
ATOM 7376 O O . ALA A 1 883 ? 21.497 -2.037 -33.599 1.00 87.06 883 ALA A O 1
ATOM 7377 N N . LEU A 1 884 ? 23.460 -3.091 -33.831 1.00 89.12 884 LEU A N 1
ATOM 7378 C CA . LEU A 1 884 ? 24.264 -1.932 -33.444 1.00 89.12 884 LEU A CA 1
ATOM 7379 C C . LEU A 1 884 ? 24.196 -0.804 -34.484 1.00 89.12 884 LEU A C 1
ATOM 7381 O O . LEU A 1 884 ? 24.245 0.370 -34.128 1.00 89.12 884 LEU A O 1
ATOM 7385 N N . ILE A 1 885 ? 24.077 -1.147 -35.766 1.00 85.12 885 ILE A N 1
ATOM 7386 C CA . ILE A 1 885 ? 23.909 -0.171 -36.848 1.00 85.12 885 ILE A CA 1
ATOM 7387 C C . ILE A 1 885 ? 22.494 0.410 -36.833 1.00 85.12 885 ILE A C 1
ATOM 7389 O O . ILE A 1 885 ? 22.335 1.627 -36.865 1.00 85.12 885 ILE A O 1
ATOM 7393 N N . ALA A 1 886 ? 21.465 -0.432 -36.715 1.00 84.50 886 ALA A N 1
ATOM 7394 C CA . ALA A 1 886 ? 20.068 -0.002 -36.682 1.00 84.50 886 ALA A CA 1
ATOM 7395 C C . ALA A 1 886 ? 19.768 0.954 -35.512 1.00 84.50 886 ALA A C 1
ATOM 7397 O O . ALA A 1 886 ? 18.938 1.850 -35.643 1.00 84.50 886 ALA A O 1
ATOM 7398 N N . SER A 1 887 ? 20.478 0.812 -34.389 1.00 82.31 887 SER A N 1
ATOM 7399 C CA . SER A 1 887 ? 20.369 1.702 -33.222 1.00 82.31 887 SER A CA 1
ATOM 7400 C C . SER A 1 887 ? 21.182 3.009 -33.331 1.00 82.31 887 SER A C 1
ATOM 7402 O O . SER A 1 887 ? 21.213 3.800 -32.381 1.00 82.31 887 SER A O 1
ATOM 7404 N N . GLY A 1 888 ? 21.859 3.262 -34.461 1.00 89.06 888 GLY A N 1
ATOM 7405 C CA . GLY A 1 888 ? 22.795 4.388 -34.623 1.00 89.06 888 GLY A CA 1
ATOM 7406 C C . GLY A 1 888 ? 24.002 4.294 -33.680 1.00 89.06 888 GLY A C 1
ATOM 7407 O O . GLY A 1 888 ? 24.570 5.299 -33.237 1.00 89.06 888 GLY A O 1
ATOM 7408 N N . GLY A 1 889 ? 24.319 3.071 -33.259 1.00 93.00 889 GLY A N 1
ATOM 7409 C CA . GLY A 1 889 ? 25.323 2.761 -32.257 1.00 93.00 889 GLY A CA 1
ATOM 7410 C C . GLY A 1 889 ? 26.740 2.934 -32.746 1.00 93.00 889 GLY A C 1
ATOM 7411 O O . GLY A 1 889 ? 27.589 3.449 -32.021 1.00 93.00 889 GLY A O 1
ATOM 7412 N N . VAL A 1 890 ? 26.991 2.532 -33.986 1.00 93.50 890 VAL A N 1
ATOM 7413 C CA . VAL A 1 890 ? 28.311 2.601 -34.612 1.00 93.50 890 VAL A CA 1
ATOM 7414 C C . VAL A 1 890 ? 28.814 4.044 -34.684 1.00 93.50 890 VAL A C 1
ATOM 7416 O O . VAL A 1 890 ? 29.950 4.322 -34.293 1.00 93.50 890 VAL A O 1
ATOM 7419 N N . GLU A 1 891 ? 27.959 4.978 -35.097 1.00 94.56 891 GLU A N 1
ATOM 7420 C CA . GLU A 1 891 ? 28.269 6.404 -35.198 1.00 94.56 891 GLU A CA 1
ATOM 7421 C C . GLU A 1 891 ? 28.558 6.999 -33.817 1.00 94.56 891 GLU A C 1
ATOM 7423 O O . GLU A 1 891 ? 29.536 7.728 -33.638 1.00 94.56 891 GLU A O 1
ATOM 7428 N N . LYS A 1 892 ? 27.748 6.647 -32.810 1.00 96.44 892 LYS A N 1
ATOM 7429 C CA . LYS A 1 892 ? 27.925 7.113 -31.426 1.00 96.44 892 LYS A CA 1
ATOM 7430 C C . LYS A 1 892 ? 29.186 6.544 -30.773 1.00 96.44 892 LYS A C 1
ATOM 7432 O O . LYS A 1 892 ? 29.878 7.271 -30.062 1.00 96.44 892 LYS A O 1
ATOM 7437 N N . ILE A 1 893 ? 29.530 5.283 -31.038 1.00 97.06 893 ILE A N 1
ATOM 7438 C CA . ILE A 1 893 ? 30.775 4.665 -30.559 1.00 97.06 893 ILE A CA 1
ATOM 7439 C C . ILE A 1 893 ? 31.989 5.325 -31.223 1.00 97.06 893 ILE A C 1
ATOM 7441 O O . ILE A 1 893 ? 32.965 5.632 -30.537 1.00 97.06 893 ILE A O 1
ATOM 7445 N N . TYR A 1 894 ? 31.930 5.607 -32.528 1.00 96.06 894 TYR A N 1
ATOM 7446 C CA . TYR A 1 894 ? 32.996 6.337 -33.217 1.00 96.06 894 TYR A CA 1
ATOM 7447 C C . TYR A 1 894 ? 33.149 7.769 -32.684 1.00 96.06 894 TYR A C 1
ATOM 7449 O O . TYR A 1 894 ? 34.264 8.218 -32.413 1.00 96.06 894 TYR A O 1
ATOM 7457 N N . ALA A 1 895 ? 32.039 8.469 -32.437 1.00 96.56 895 ALA A N 1
ATOM 7458 C CA . ALA A 1 895 ? 32.057 9.786 -31.807 1.00 96.56 895 ALA A CA 1
ATOM 7459 C C . ALA A 1 895 ? 32.678 9.740 -30.399 1.00 96.56 895 ALA A C 1
ATOM 7461 O O . ALA A 1 895 ? 33.489 10.602 -30.057 1.00 96.56 895 ALA A O 1
ATOM 7462 N N . LEU A 1 896 ? 32.366 8.713 -29.599 1.00 97.19 896 LEU A N 1
ATOM 7463 C CA . LEU A 1 896 ? 32.972 8.508 -28.281 1.00 97.19 896 LEU A CA 1
ATOM 7464 C C . LEU A 1 896 ? 34.485 8.254 -28.376 1.00 97.19 896 LEU A C 1
ATOM 7466 O O . LEU A 1 896 ? 35.259 8.830 -27.608 1.00 97.19 896 LEU A O 1
ATOM 7470 N N . TYR A 1 897 ? 34.911 7.436 -29.342 1.00 97.00 897 TYR A N 1
ATOM 7471 C CA . TYR A 1 897 ? 36.322 7.209 -29.644 1.00 97.00 897 TYR A CA 1
ATOM 7472 C C . TYR A 1 897 ? 37.048 8.526 -29.969 1.00 97.00 897 TYR A C 1
ATOM 7474 O O . TYR A 1 897 ? 38.110 8.801 -29.401 1.00 97.00 897 TYR A O 1
ATOM 7482 N N . LYS A 1 898 ? 36.451 9.376 -30.816 1.00 96.12 898 LYS A N 1
ATOM 7483 C CA . LYS A 1 898 ? 37.003 10.694 -31.165 1.00 96.12 898 LYS A CA 1
ATOM 7484 C C . LYS A 1 898 ? 37.009 11.672 -29.990 1.00 96.12 898 LYS A C 1
ATOM 7486 O O . LYS A 1 898 ? 37.965 12.432 -29.861 1.00 96.12 898 LYS A O 1
ATOM 7491 N N . LYS A 1 899 ? 35.997 11.625 -29.112 1.00 94.56 899 LYS A N 1
ATOM 7492 C CA . LYS A 1 899 ? 35.911 12.460 -27.897 1.00 94.56 899 LYS A CA 1
ATOM 7493 C C . LYS A 1 899 ? 37.079 12.207 -26.938 1.00 94.56 899 LYS A C 1
ATOM 7495 O O . LYS A 1 899 ? 37.460 13.123 -26.220 1.00 94.56 899 LYS A O 1
ATOM 7500 N N . ASN A 1 900 ? 37.655 10.998 -26.942 1.00 91.31 900 ASN A N 1
ATOM 7501 C CA . ASN A 1 900 ? 38.838 10.635 -26.152 1.00 91.31 900 ASN A CA 1
ATOM 7502 C C . ASN A 1 900 ? 38.700 10.979 -24.652 1.00 91.31 900 ASN A C 1
ATOM 7504 O O . ASN A 1 900 ? 39.584 11.600 -24.070 1.00 91.31 900 ASN A O 1
ATOM 7508 N N . VAL A 1 901 ? 37.572 10.588 -24.042 1.00 91.69 901 VAL A N 1
ATOM 7509 C CA . VAL A 1 901 ? 37.244 10.890 -22.632 1.00 91.69 901 VAL A CA 1
ATOM 7510 C C . VAL A 1 901 ? 38.338 10.397 -21.677 1.00 91.69 901 VAL A C 1
ATOM 7512 O O . VAL A 1 901 ? 38.829 11.153 -20.850 1.00 91.69 901 VAL A O 1
ATOM 7515 N N . SER A 1 902 ? 38.760 9.141 -21.833 1.00 95.06 902 SER A N 1
ATOM 7516 C CA . SER A 1 902 ? 39.927 8.567 -21.161 1.00 95.06 902 SER A CA 1
ATOM 7517 C C . SER A 1 902 ? 40.515 7.440 -22.009 1.00 95.06 902 SER A C 1
ATOM 7519 O O . SER A 1 902 ? 39.816 6.878 -22.860 1.00 95.06 902 SER A O 1
ATOM 7521 N N . LYS A 1 903 ? 41.793 7.079 -21.789 1.00 92.88 903 LYS A N 1
ATOM 7522 C CA . LYS A 1 903 ? 42.455 5.997 -22.550 1.00 92.88 903 LYS A CA 1
ATOM 7523 C C . LYS A 1 903 ? 41.640 4.704 -22.497 1.00 92.88 903 LYS A C 1
ATOM 7525 O O . LYS A 1 903 ? 41.393 4.101 -23.533 1.00 92.88 903 LYS A O 1
ATOM 7530 N N . PHE A 1 904 ? 41.152 4.329 -21.315 1.00 94.00 904 PHE A N 1
ATOM 7531 C CA . PHE A 1 904 ? 40.351 3.118 -21.132 1.00 94.00 904 PHE A CA 1
ATOM 7532 C C . PHE A 1 904 ? 39.077 3.118 -21.994 1.00 94.00 904 PHE A C 1
ATOM 7534 O O . PHE A 1 904 ? 38.805 2.144 -22.697 1.00 94.00 904 PHE A O 1
ATOM 7541 N N . ILE A 1 905 ? 38.311 4.215 -21.971 1.00 96.38 905 ILE A N 1
ATOM 7542 C CA . ILE A 1 905 ? 37.068 4.343 -22.745 1.00 96.38 905 ILE A CA 1
ATOM 7543 C C . ILE A 1 905 ? 37.366 4.377 -24.244 1.00 96.38 905 ILE A C 1
ATOM 7545 O O . ILE A 1 905 ? 36.702 3.683 -25.011 1.00 96.38 905 ILE A O 1
ATOM 7549 N N . LYS A 1 906 ? 38.385 5.136 -24.665 1.00 95.38 906 LYS A N 1
ATOM 7550 C CA . LYS A 1 906 ? 38.798 5.234 -26.070 1.00 95.38 906 LYS A CA 1
ATOM 7551 C C . LYS A 1 906 ? 39.211 3.874 -26.632 1.00 95.38 906 LYS A C 1
ATOM 7553 O O . LYS A 1 906 ? 38.764 3.501 -27.715 1.00 95.38 906 LYS A O 1
ATOM 7558 N N . ASP A 1 907 ? 40.010 3.127 -25.877 1.00 93.88 907 ASP A N 1
ATOM 7559 C CA . ASP A 1 907 ? 40.472 1.791 -26.249 1.00 93.88 907 ASP A CA 1
ATOM 7560 C C . ASP A 1 907 ? 39.301 0.804 -26.363 1.00 93.88 907 ASP A C 1
ATOM 7562 O O . ASP A 1 907 ? 39.246 -0.005 -27.285 1.00 93.88 907 ASP A O 1
ATOM 7566 N N . ARG A 1 908 ? 38.308 0.877 -25.469 1.00 95.12 908 ARG A N 1
ATOM 7567 C CA . ARG A 1 908 ? 37.106 0.028 -25.574 1.00 95.12 908 ARG A CA 1
ATOM 7568 C C . ARG A 1 908 ? 36.215 0.440 -26.738 1.00 95.12 908 ARG A C 1
ATOM 7570 O O . ARG A 1 908 ? 35.712 -0.438 -27.435 1.00 95.12 908 ARG A O 1
ATOM 7577 N N . ALA A 1 909 ? 36.071 1.738 -26.992 1.00 97.19 909 ALA A N 1
ATOM 7578 C CA . ALA A 1 909 ? 35.276 2.254 -28.099 1.00 97.19 909 ALA A CA 1
ATOM 7579 C C . ALA A 1 909 ? 35.831 1.811 -29.462 1.00 97.19 909 ALA A C 1
ATOM 7581 O O . ALA A 1 909 ? 35.069 1.285 -30.273 1.00 97.19 909 ALA A O 1
ATOM 7582 N N . ILE A 1 910 ? 37.148 1.926 -29.696 1.00 95.94 910 ILE A N 1
ATOM 7583 C CA . ILE A 1 910 ? 37.747 1.480 -30.966 1.00 95.94 910 ILE A CA 1
ATOM 7584 C C . ILE A 1 910 ? 37.571 -0.029 -31.175 1.00 95.94 910 ILE A C 1
ATOM 7586 O O . ILE A 1 910 ? 37.215 -0.453 -32.272 1.00 95.94 910 ILE A O 1
ATOM 7590 N N . ILE A 1 911 ? 37.732 -0.847 -30.130 1.00 96.31 911 ILE A N 1
ATOM 7591 C CA . ILE A 1 911 ? 37.538 -2.299 -30.242 1.00 96.31 911 ILE A CA 1
ATOM 7592 C C . ILE A 1 911 ? 36.068 -2.650 -30.517 1.00 96.31 911 ILE A C 1
ATOM 7594 O O . ILE A 1 911 ? 35.805 -3.474 -31.392 1.00 96.31 911 ILE A O 1
ATOM 7598 N N . CYS A 1 912 ? 35.108 -2.005 -29.841 1.00 96.38 912 CYS A N 1
ATOM 7599 C CA . CYS A 1 912 ? 33.678 -2.207 -30.114 1.00 96.38 912 CYS A CA 1
ATOM 7600 C C . CYS A 1 912 ? 33.318 -1.848 -31.558 1.00 96.38 912 CYS A C 1
ATOM 7602 O O . CYS A 1 912 ? 32.627 -2.616 -32.226 1.00 96.38 912 CYS A O 1
ATOM 7604 N N . PHE A 1 913 ? 33.826 -0.714 -32.052 1.00 96.12 913 PHE A N 1
ATOM 7605 C CA . PHE A 1 913 ? 33.633 -0.291 -33.437 1.00 96.12 913 PHE A CA 1
ATOM 7606 C C . PHE A 1 913 ? 34.140 -1.357 -34.415 1.00 96.12 913 PHE A C 1
ATOM 7608 O O . PHE A 1 913 ? 33.436 -1.749 -35.340 1.00 96.12 913 PHE A O 1
ATOM 7615 N N . CYS A 1 914 ? 35.338 -1.893 -34.181 1.00 94.75 914 CYS A N 1
ATOM 7616 C CA . CYS A 1 914 ? 35.926 -2.888 -35.076 1.00 94.75 914 CYS A CA 1
ATOM 7617 C C . CYS A 1 914 ? 35.182 -4.226 -35.051 1.00 94.75 914 CYS A C 1
ATOM 7619 O O . CYS A 1 914 ? 35.020 -4.849 -36.097 1.00 94.75 914 CYS A O 1
ATOM 7621 N N . PHE A 1 915 ? 34.688 -4.656 -33.885 1.00 92.94 915 PHE A N 1
ATOM 7622 C CA . PHE A 1 915 ? 33.852 -5.856 -33.787 1.00 92.94 915 PHE A CA 1
ATOM 7623 C C . PHE A 1 915 ? 32.548 -5.711 -34.575 1.00 92.94 915 PHE A C 1
ATOM 7625 O O . PHE A 1 915 ? 32.131 -6.665 -35.228 1.00 92.94 915 PHE A O 1
ATOM 7632 N N . ALA A 1 916 ? 31.947 -4.518 -34.588 1.00 92.88 916 ALA A N 1
ATOM 7633 C CA . ALA A 1 916 ? 30.756 -4.246 -35.388 1.00 92.88 916 ALA A CA 1
ATOM 7634 C C . ALA A 1 916 ? 31.010 -4.367 -36.903 1.00 92.88 916 ALA A C 1
ATOM 7636 O O . ALA A 1 916 ? 30.113 -4.773 -37.636 1.00 92.88 916 ALA A O 1
ATOM 7637 N N . TYR A 1 917 ? 32.232 -4.088 -37.368 1.00 93.56 917 TYR A N 1
ATOM 7638 C CA . TYR A 1 917 ? 32.633 -4.155 -38.782 1.00 93.56 917 TYR A CA 1
ATOM 7639 C C . TYR A 1 917 ? 33.331 -5.461 -39.191 1.00 93.56 917 TYR A C 1
ATOM 7641 O O . TYR A 1 917 ? 33.973 -5.527 -40.243 1.00 93.56 917 TYR A O 1
ATOM 7649 N N . ARG A 1 918 ? 33.213 -6.535 -38.402 1.00 93.50 918 ARG A N 1
ATOM 7650 C CA . ARG A 1 918 ? 33.753 -7.844 -38.802 1.00 93.50 918 ARG A CA 1
ATOM 7651 C C . ARG A 1 918 ? 33.221 -8.245 -40.182 1.00 93.50 918 ARG A C 1
ATOM 7653 O O . ARG A 1 918 ? 32.010 -8.270 -40.383 1.00 93.50 918 ARG A O 1
ATOM 7660 N N . ALA A 1 919 ? 34.131 -8.576 -41.103 1.00 92.88 919 ALA A N 1
ATOM 7661 C CA . ALA A 1 919 ? 33.817 -8.939 -42.491 1.00 92.88 919 ALA A CA 1
ATOM 7662 C C . ALA A 1 919 ? 32.945 -7.911 -43.257 1.00 92.88 919 ALA A C 1
ATOM 7664 O O . ALA A 1 919 ? 32.288 -8.260 -44.238 1.00 92.88 919 ALA A O 1
ATOM 7665 N N . ARG A 1 920 ? 32.955 -6.635 -42.846 1.00 92.62 920 ARG A N 1
ATOM 7666 C CA . ARG A 1 920 ? 32.195 -5.542 -43.470 1.00 92.62 920 ARG A CA 1
ATOM 7667 C C . ARG A 1 920 ? 33.118 -4.375 -43.808 1.00 92.62 920 ARG A C 1
ATOM 7669 O O . ARG A 1 920 ? 34.045 -4.079 -43.061 1.00 92.62 920 ARG A O 1
ATOM 7676 N N . GLU A 1 921 ? 32.879 -3.721 -44.939 1.00 93.69 921 GLU A N 1
ATOM 7677 C CA . GLU A 1 921 ? 33.637 -2.529 -45.328 1.00 93.69 921 GLU A CA 1
ATOM 7678 C C . GLU A 1 921 ? 33.329 -1.362 -44.381 1.00 93.69 921 GLU A C 1
ATOM 7680 O O . GLU A 1 921 ? 32.166 -1.128 -44.047 1.00 93.69 921 GLU A O 1
ATOM 7685 N N . ILE A 1 922 ? 34.366 -0.643 -43.940 1.00 94.62 922 ILE A N 1
ATOM 7686 C CA . ILE A 1 922 ? 34.200 0.581 -43.150 1.00 94.62 922 ILE A CA 1
ATOM 7687 C C . ILE A 1 922 ? 34.039 1.761 -44.109 1.00 94.62 922 ILE A C 1
ATOM 7689 O O . ILE A 1 922 ? 34.922 2.035 -44.917 1.00 94.62 922 ILE A O 1
ATOM 7693 N N . THR A 1 923 ? 32.943 2.502 -43.965 1.00 88.44 923 THR A N 1
ATOM 7694 C CA . THR A 1 923 ? 32.665 3.717 -44.740 1.00 88.44 923 THR A CA 1
ATOM 7695 C C . THR A 1 923 ? 32.338 4.890 -43.810 1.00 88.44 923 THR A C 1
ATOM 7697 O O . THR A 1 923 ? 31.659 4.668 -42.805 1.00 88.44 923 THR A O 1
ATOM 7700 N N . PRO A 1 924 ? 32.754 6.133 -44.126 1.00 93.31 924 PRO A N 1
ATOM 7701 C CA . PRO A 1 924 ? 33.528 6.550 -45.304 1.00 93.31 924 PRO A CA 1
ATOM 7702 C C . PRO A 1 924 ? 35.035 6.208 -45.199 1.00 93.31 924 PRO A C 1
ATOM 7704 O O . PRO A 1 924 ? 35.513 5.902 -44.102 1.00 93.31 924 PRO A O 1
ATOM 7707 N N . PRO A 1 925 ? 35.808 6.296 -46.304 1.00 92.50 925 PRO A N 1
ATOM 7708 C CA . PRO A 1 925 ? 37.238 5.948 -46.335 1.00 92.50 925 PRO A CA 1
ATOM 7709 C C . PRO A 1 925 ? 38.105 6.677 -45.298 1.00 92.50 925 PRO A C 1
ATOM 7711 O O . PRO A 1 925 ? 39.077 6.124 -44.793 1.00 92.50 925 PRO A O 1
ATOM 7714 N N . GLU A 1 926 ? 37.740 7.904 -44.922 1.00 94.31 926 GLU A N 1
ATOM 7715 C CA . GLU A 1 926 ? 38.432 8.668 -43.875 1.00 94.31 926 GLU A CA 1
ATOM 7716 C C . GLU A 1 926 ? 38.364 7.965 -42.509 1.00 94.31 926 GLU A C 1
ATOM 7718 O O . GLU A 1 926 ? 39.374 7.844 -41.813 1.00 94.31 926 GLU A O 1
ATOM 7723 N N . THR A 1 927 ? 37.188 7.439 -42.149 1.00 95.44 927 THR A N 1
ATOM 7724 C CA . THR A 1 927 ? 36.981 6.650 -40.926 1.00 95.44 927 THR A CA 1
ATOM 7725 C C . THR A 1 927 ? 37.728 5.320 -41.002 1.00 95.44 927 THR A C 1
ATOM 7727 O O . THR A 1 927 ? 38.340 4.899 -40.020 1.00 95.44 927 THR A O 1
ATOM 7730 N N . GLN A 1 928 ? 37.728 4.672 -42.171 1.00 95.31 928 GLN A N 1
ATOM 7731 C CA . GLN A 1 928 ? 38.481 3.438 -42.412 1.00 95.31 928 GLN A CA 1
ATOM 7732 C C . GLN A 1 928 ? 39.988 3.650 -42.186 1.00 95.31 928 GLN A C 1
ATOM 7734 O O . GLN A 1 928 ? 40.616 2.882 -41.451 1.00 95.31 928 GLN A O 1
ATOM 7739 N N . GLN A 1 929 ? 40.554 4.720 -42.753 1.00 94.94 929 GLN A N 1
ATOM 7740 C CA . GLN A 1 929 ? 41.963 5.079 -42.593 1.00 94.94 929 GLN A CA 1
ATOM 7741 C C . GLN A 1 929 ? 42.316 5.394 -41.137 1.00 94.94 929 GLN A C 1
ATOM 7743 O O . GLN A 1 929 ? 43.317 4.881 -40.629 1.00 94.94 929 GLN A O 1
ATOM 7748 N N . ASP A 1 930 ? 41.506 6.211 -40.457 1.00 95.75 930 ASP A N 1
ATOM 7749 C CA . ASP A 1 930 ? 41.713 6.587 -39.054 1.00 95.75 930 ASP A CA 1
ATOM 7750 C C . ASP A 1 930 ? 41.758 5.355 -38.136 1.00 95.75 930 ASP A C 1
ATOM 7752 O O . ASP A 1 930 ? 42.724 5.153 -37.395 1.00 95.75 930 ASP A O 1
ATOM 7756 N N . ILE A 1 931 ? 40.755 4.479 -38.228 1.00 96.81 931 ILE A N 1
ATOM 7757 C CA . ILE A 1 931 ? 40.641 3.289 -37.376 1.00 96.81 931 ILE A CA 1
ATOM 7758 C C . ILE A 1 931 ? 41.795 2.312 -37.617 1.00 96.81 931 ILE A C 1
ATOM 7760 O O . ILE A 1 931 ? 42.435 1.865 -36.660 1.00 96.81 931 ILE A O 1
ATOM 7764 N N . ILE A 1 932 ? 42.105 1.999 -38.880 1.00 95.75 932 ILE A N 1
ATOM 7765 C CA . ILE A 1 932 ? 43.144 1.015 -39.218 1.00 95.75 932 ILE A CA 1
ATOM 7766 C C . ILE A 1 932 ? 44.532 1.523 -38.814 1.00 95.75 932 ILE A C 1
ATOM 7768 O O . ILE A 1 932 ? 45.323 0.761 -38.255 1.00 95.75 932 ILE A O 1
ATOM 7772 N N . THR A 1 933 ? 44.817 2.812 -39.020 1.00 94.94 933 THR A N 1
ATOM 7773 C CA . THR A 1 933 ? 46.105 3.419 -38.645 1.00 94.94 933 THR A CA 1
ATOM 7774 C C . THR A 1 933 ? 46.320 3.349 -37.133 1.00 94.94 933 THR A C 1
ATOM 7776 O O . THR A 1 933 ? 47.379 2.915 -36.676 1.00 94.94 933 THR A O 1
ATOM 7779 N N . ASN A 1 934 ? 45.298 3.695 -36.343 1.00 94.44 934 ASN A N 1
ATOM 7780 C CA . ASN A 1 934 ? 45.370 3.619 -34.885 1.00 94.44 934 ASN A CA 1
ATOM 7781 C C . ASN A 1 934 ? 45.492 2.170 -34.381 1.00 94.44 934 ASN A C 1
ATOM 7783 O O . ASN A 1 934 ? 46.311 1.895 -33.503 1.00 94.44 934 ASN A O 1
ATOM 7787 N N . LEU A 1 935 ? 44.750 1.218 -34.959 1.00 94.56 935 LEU A N 1
ATOM 7788 C CA . LEU A 1 935 ? 44.860 -0.196 -34.587 1.00 94.56 935 LEU A CA 1
ATOM 7789 C C . LEU A 1 935 ? 46.259 -0.777 -34.835 1.00 94.56 935 LEU A C 1
ATOM 7791 O O . LEU A 1 935 ? 46.752 -1.525 -33.990 1.00 94.56 935 LEU A O 1
ATOM 7795 N N . LYS A 1 936 ? 46.923 -0.427 -35.950 1.00 94.44 936 LYS A N 1
ATOM 7796 C CA . LYS A 1 936 ? 48.301 -0.880 -36.242 1.00 94.44 936 LYS A CA 1
ATOM 7797 C C . LYS A 1 936 ? 49.275 -0.495 -35.119 1.00 94.44 936 LYS A C 1
ATOM 7799 O O . LYS A 1 936 ? 50.152 -1.288 -34.775 1.00 94.44 936 LYS A O 1
ATOM 7804 N N . VAL A 1 937 ? 49.103 0.686 -34.518 1.00 93.50 937 VAL A N 1
ATOM 7805 C CA . VAL A 1 937 ? 49.904 1.145 -33.368 1.00 93.50 937 VAL A CA 1
ATOM 7806 C C . VAL A 1 937 ? 49.576 0.332 -32.112 1.00 93.50 937 VAL A C 1
ATOM 7808 O O . VAL A 1 937 ? 50.483 -0.131 -31.419 1.00 93.50 937 VAL A O 1
ATOM 7811 N N . LEU A 1 938 ? 48.288 0.094 -31.850 1.00 94.19 938 LEU A N 1
ATOM 7812 C CA . LEU A 1 938 ? 47.802 -0.589 -30.643 1.00 94.19 938 LEU A CA 1
ATOM 7813 C C . LEU A 1 938 ? 48.184 -2.079 -30.567 1.00 94.19 938 LEU A C 1
ATOM 7815 O O . LEU A 1 938 ? 48.215 -2.657 -29.483 1.00 94.19 938 LEU A O 1
ATOM 7819 N N . VAL A 1 939 ? 48.587 -2.705 -31.679 1.00 93.44 939 VAL A N 1
ATOM 7820 C CA . VAL A 1 939 ? 49.194 -4.056 -31.679 1.00 93.44 939 VAL A CA 1
ATOM 7821 C C . VAL A 1 939 ? 50.514 -4.112 -30.892 1.00 93.44 939 VAL A C 1
ATOM 7823 O O . VAL A 1 939 ? 50.973 -5.198 -30.532 1.00 93.44 939 VAL A O 1
ATOM 7826 N N . ARG A 1 940 ? 51.136 -2.964 -30.605 1.00 92.00 940 ARG A N 1
ATOM 7827 C CA . ARG A 1 940 ? 52.363 -2.852 -29.801 1.00 92.00 940 ARG A CA 1
ATOM 7828 C C . ARG A 1 940 ? 52.123 -2.209 -28.429 1.00 92.00 940 ARG A C 1
ATOM 7830 O O . ARG A 1 940 ? 53.092 -1.823 -27.782 1.00 92.00 940 ARG A O 1
ATOM 7837 N N . ASP A 1 941 ? 50.866 -2.079 -27.995 1.00 93.19 941 ASP A N 1
ATOM 7838 C CA . ASP A 1 941 ? 50.531 -1.510 -26.684 1.00 93.19 941 ASP A CA 1
ATOM 7839 C C . ASP A 1 941 ? 51.153 -2.351 -25.546 1.00 93.19 941 ASP A C 1
ATOM 7841 O O . ASP A 1 941 ? 51.303 -3.576 -25.654 1.00 93.19 941 ASP A O 1
ATOM 7845 N N . GLN A 1 942 ? 51.552 -1.675 -24.465 1.00 92.62 942 GLN A N 1
ATOM 7846 C CA . GLN A 1 942 ? 52.095 -2.312 -23.264 1.00 92.62 942 GLN A CA 1
ATOM 7847 C C . GLN A 1 942 ? 51.009 -3.090 -22.511 1.00 92.62 942 GLN A C 1
ATOM 7849 O O . GLN A 1 942 ? 51.304 -4.118 -21.896 1.00 92.62 942 GLN A O 1
ATOM 7854 N N . ASP A 1 943 ? 49.752 -2.639 -22.592 1.00 92.62 943 ASP A N 1
ATOM 7855 C CA . ASP A 1 943 ? 48.613 -3.361 -22.044 1.00 92.62 943 ASP A CA 1
ATOM 7856 C C . ASP A 1 943 ? 48.363 -4.648 -22.843 1.00 92.62 943 ASP A C 1
ATOM 7858 O O . ASP A 1 943 ? 48.050 -4.641 -24.039 1.00 92.62 943 ASP A O 1
ATOM 7862 N N . THR A 1 944 ? 48.497 -5.790 -22.167 1.00 93.81 944 THR A N 1
ATOM 7863 C CA . THR A 1 944 ? 48.403 -7.105 -22.817 1.00 93.81 944 THR A CA 1
ATOM 7864 C C . THR A 1 944 ? 47.008 -7.360 -23.380 1.00 93.81 944 THR A C 1
ATOM 7866 O O . THR A 1 944 ? 46.886 -7.955 -24.455 1.00 93.81 944 THR A O 1
ATOM 7869 N N . TRP A 1 945 ? 45.962 -6.882 -22.696 1.00 93.19 945 TRP A N 1
ATOM 7870 C CA . TRP A 1 945 ? 44.597 -6.985 -23.203 1.00 93.19 945 TRP A CA 1
ATOM 7871 C C . TRP A 1 945 ? 44.451 -6.190 -24.502 1.00 93.19 945 TRP A C 1
ATOM 7873 O O . TRP A 1 945 ? 43.980 -6.743 -25.495 1.00 93.19 945 TRP A O 1
ATOM 7883 N N . MET A 1 946 ? 44.922 -4.941 -24.534 1.00 94.12 946 MET A N 1
ATOM 7884 C CA . MET A 1 946 ? 44.764 -4.058 -25.690 1.00 94.12 946 MET A CA 1
ATOM 7885 C C . MET A 1 946 ? 45.527 -4.567 -26.905 1.00 94.12 946 MET A C 1
ATOM 7887 O O . MET A 1 946 ? 44.978 -4.614 -28.009 1.00 94.12 946 MET A O 1
ATOM 7891 N N . LYS A 1 947 ? 46.754 -5.048 -26.694 1.00 93.88 947 LYS A N 1
ATOM 7892 C CA . LYS A 1 947 ? 47.544 -5.727 -27.722 1.00 93.88 947 LYS A CA 1
ATOM 7893 C C . LYS A 1 947 ? 46.771 -6.884 -28.357 1.00 93.88 947 LYS A C 1
ATOM 7895 O O . LYS A 1 947 ? 46.676 -6.973 -29.581 1.00 93.88 947 LYS A O 1
ATOM 7900 N N . ASN A 1 948 ? 46.207 -7.774 -27.541 1.00 93.12 948 ASN A N 1
ATOM 7901 C CA . ASN A 1 948 ? 45.507 -8.965 -28.029 1.00 93.12 948 ASN A CA 1
ATOM 7902 C C . ASN A 1 948 ? 44.161 -8.619 -28.687 1.00 93.12 948 ASN A C 1
ATOM 7904 O O . ASN A 1 948 ? 43.831 -9.172 -29.739 1.00 93.12 948 ASN A O 1
ATOM 7908 N N . ALA A 1 949 ? 43.411 -7.676 -28.112 1.00 93.31 949 ALA A N 1
ATOM 7909 C CA . ALA A 1 949 ? 42.159 -7.183 -28.675 1.00 93.31 949 ALA A CA 1
ATOM 7910 C C . ALA A 1 949 ? 42.382 -6.515 -30.041 1.00 93.31 949 ALA A C 1
ATOM 7912 O O . ALA A 1 949 ? 41.637 -6.784 -30.980 1.00 93.31 949 ALA A O 1
ATOM 7913 N N . SER A 1 950 ? 43.449 -5.723 -30.187 1.00 94.44 950 SER A N 1
ATOM 7914 C CA . SER A 1 950 ? 43.791 -5.038 -31.442 1.00 94.44 950 SER A CA 1
ATOM 7915 C C . SER A 1 950 ? 44.195 -6.013 -32.547 1.00 94.44 950 SER A C 1
ATOM 7917 O O . SER A 1 950 ? 43.758 -5.871 -33.688 1.00 94.44 950 SER A O 1
ATOM 7919 N N . LYS A 1 951 ? 44.972 -7.055 -32.211 1.00 94.69 951 LYS A N 1
ATOM 7920 C CA . LYS A 1 951 ? 45.288 -8.146 -33.151 1.00 94.69 951 LYS A CA 1
ATOM 7921 C C . LYS A 1 951 ? 44.019 -8.832 -33.653 1.00 94.69 951 LYS A C 1
ATOM 7923 O O . LYS A 1 951 ? 43.843 -9.000 -34.857 1.00 94.69 951 LYS A O 1
ATOM 7928 N N . ARG A 1 952 ? 43.110 -9.167 -32.731 1.00 92.56 952 ARG A N 1
ATOM 7929 C CA . ARG A 1 952 ? 41.818 -9.779 -33.063 1.00 92.56 952 ARG A CA 1
ATOM 7930 C C . ARG A 1 952 ? 40.972 -8.867 -33.953 1.00 92.56 952 ARG A C 1
ATOM 7932 O O . ARG A 1 952 ? 40.468 -9.328 -34.969 1.00 92.56 952 ARG A O 1
ATOM 7939 N N . ALA A 1 953 ? 40.867 -7.584 -33.612 1.00 94.19 953 ALA A N 1
ATOM 7940 C CA . ALA A 1 953 ? 40.131 -6.599 -34.396 1.00 94.19 953 ALA A CA 1
ATOM 7941 C C . ALA A 1 953 ? 40.667 -6.488 -35.837 1.00 94.19 953 ALA A C 1
ATOM 7943 O O . ALA A 1 953 ? 39.887 -6.562 -36.781 1.00 94.19 953 ALA A O 1
ATOM 7944 N N . LEU A 1 954 ? 41.989 -6.406 -36.035 1.00 95.31 954 LEU A N 1
ATOM 7945 C CA . LEU A 1 954 ? 42.594 -6.388 -37.378 1.00 95.31 954 LEU A CA 1
ATOM 7946 C C . LEU A 1 954 ? 42.325 -7.680 -38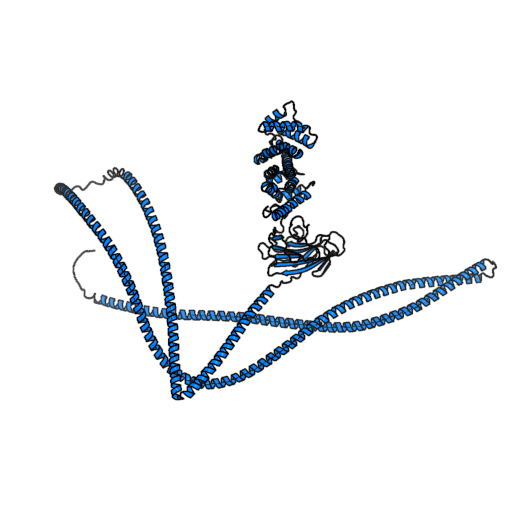.163 1.00 95.31 954 LEU A C 1
ATOM 7948 O O . LEU A 1 954 ? 42.048 -7.636 -39.365 1.00 95.31 954 LEU A O 1
ATOM 7952 N N . LYS A 1 955 ? 42.359 -8.834 -37.491 1.00 93.44 955 LYS A N 1
ATOM 7953 C CA . LYS A 1 955 ? 42.010 -10.122 -38.099 1.00 93.44 955 LYS A CA 1
ATOM 7954 C C . LYS A 1 955 ? 40.542 -10.173 -38.529 1.00 93.44 955 LYS A C 1
ATOM 7956 O O . LYS A 1 955 ? 40.238 -10.718 -39.582 1.00 93.44 955 LYS A O 1
ATOM 7961 N N . ASP A 1 956 ? 39.642 -9.578 -37.755 1.00 92.56 956 ASP A N 1
ATOM 7962 C CA . ASP A 1 956 ? 38.214 -9.511 -38.076 1.00 92.56 956 ASP A CA 1
ATOM 7963 C C . ASP A 1 956 ? 37.902 -8.531 -39.215 1.00 92.56 956 ASP A C 1
ATOM 7965 O O . ASP A 1 956 ? 37.094 -8.852 -40.091 1.00 92.56 956 ASP A O 1
ATOM 7969 N N . LEU A 1 957 ? 38.575 -7.379 -39.249 1.00 94.75 957 LEU A N 1
ATOM 7970 C CA . LEU A 1 957 ? 38.423 -6.388 -40.316 1.00 94.75 957 LEU A CA 1
ATOM 7971 C C . LEU A 1 957 ? 39.001 -6.870 -41.651 1.00 94.75 957 LEU A C 1
ATOM 7973 O O . LEU A 1 957 ? 38.404 -6.615 -42.695 1.00 94.75 957 LEU A O 1
ATOM 7977 N N . SER A 1 958 ? 40.122 -7.600 -41.633 1.00 94.81 958 SER A N 1
ATOM 7978 C CA . SER A 1 958 ? 40.811 -8.070 -42.849 1.00 94.81 958 SER A CA 1
ATOM 7979 C C . SER A 1 958 ? 40.068 -9.153 -43.640 1.00 94.81 958 SER A C 1
ATOM 7981 O O . SER A 1 958 ? 40.522 -9.562 -44.706 1.00 94.81 958 SER A O 1
ATOM 7983 N N . LYS A 1 959 ? 38.916 -9.610 -43.148 1.00 92.81 959 LYS A N 1
ATOM 7984 C CA . LYS A 1 959 ? 38.023 -10.518 -43.882 1.00 92.81 959 LYS A CA 1
ATOM 7985 C C . LYS A 1 959 ? 37.256 -9.812 -44.997 1.00 92.81 959 LYS A C 1
ATOM 7987 O O . LYS A 1 959 ? 36.767 -10.473 -45.902 1.00 92.81 959 LYS A O 1
ATOM 7992 N N . ASN A 1 960 ? 37.163 -8.485 -44.941 1.00 94.44 960 ASN A N 1
ATOM 7993 C CA . ASN A 1 960 ? 36.691 -7.670 -46.051 1.00 94.44 960 ASN A CA 1
ATOM 7994 C C . ASN A 1 960 ? 37.885 -7.198 -46.901 1.00 94.44 960 ASN A C 1
ATOM 7996 O O . ASN A 1 960 ? 38.903 -6.771 -46.357 1.00 94.44 960 ASN A O 1
ATOM 8000 N N . GLU A 1 961 ? 37.756 -7.250 -48.226 1.00 93.75 961 GLU A N 1
ATOM 8001 C CA . GLU A 1 961 ? 38.854 -6.972 -49.161 1.00 93.75 961 GLU A CA 1
ATOM 8002 C C . GLU A 1 961 ? 39.365 -5.525 -49.098 1.00 93.75 961 GLU A C 1
ATOM 8004 O O . GLU A 1 961 ? 40.579 -5.314 -49.065 1.00 93.75 961 GLU A O 1
ATOM 8009 N N . SER A 1 962 ? 38.457 -4.546 -49.012 1.00 94.25 962 SER A N 1
ATOM 8010 C CA . SER A 1 962 ? 38.778 -3.111 -48.922 1.00 94.25 962 SER A CA 1
ATOM 8011 C C . SER A 1 962 ? 39.592 -2.821 -47.657 1.00 94.25 962 SER A C 1
ATOM 8013 O O . SER A 1 962 ? 40.712 -2.305 -47.716 1.00 94.25 962 SER A O 1
ATOM 8015 N N . ASN A 1 963 ? 39.105 -3.294 -46.504 1.00 95.19 963 ASN A N 1
ATOM 8016 C CA . ASN A 1 963 ? 39.827 -3.173 -45.236 1.00 95.19 963 ASN A CA 1
ATOM 8017 C C . ASN A 1 963 ? 41.180 -3.907 -45.274 1.00 95.19 963 ASN A C 1
ATOM 8019 O O . ASN A 1 963 ? 42.179 -3.391 -44.776 1.00 95.19 963 ASN A O 1
ATOM 8023 N N . ARG A 1 964 ? 41.235 -5.116 -45.855 1.00 95.00 964 ARG A N 1
ATOM 8024 C CA . ARG A 1 964 ? 42.460 -5.928 -45.955 1.00 95.00 964 ARG A CA 1
ATOM 8025 C C . ARG A 1 964 ? 43.552 -5.218 -46.742 1.00 95.00 964 ARG A C 1
ATOM 8027 O O . ARG A 1 964 ? 44.696 -5.199 -46.287 1.00 95.00 964 ARG A O 1
ATOM 8034 N N . ALA A 1 965 ? 43.200 -4.639 -47.890 1.00 94.12 965 ALA A N 1
ATOM 8035 C CA . ALA A 1 965 ? 44.130 -3.889 -48.725 1.00 94.12 965 ALA A CA 1
ATOM 8036 C C . ALA A 1 965 ? 44.774 -2.740 -47.935 1.00 94.12 965 ALA A C 1
ATOM 8038 O O . ALA A 1 965 ? 45.995 -2.590 -47.961 1.00 94.12 965 ALA A O 1
ATOM 8039 N N . LEU A 1 966 ? 43.978 -2.004 -47.151 1.00 94.06 966 LEU A N 1
ATOM 8040 C CA . LEU A 1 966 ? 44.477 -0.897 -46.336 1.00 94.06 966 LEU A CA 1
ATOM 8041 C C . LEU A 1 966 ? 45.283 -1.353 -45.104 1.00 94.06 966 LEU A C 1
ATOM 8043 O O . LEU A 1 966 ? 46.281 -0.734 -44.726 1.00 94.06 966 LEU A O 1
ATOM 8047 N N . ILE A 1 967 ? 44.921 -2.482 -44.490 1.00 95.31 967 ILE A N 1
ATOM 8048 C CA . ILE A 1 967 ? 45.721 -3.076 -43.406 1.00 95.31 967 ILE A CA 1
ATOM 8049 C C . ILE A 1 967 ? 47.113 -3.466 -43.913 1.00 95.31 967 ILE A C 1
ATOM 8051 O O . ILE A 1 967 ? 48.083 -3.269 -43.189 1.00 95.31 967 ILE A O 1
ATOM 8055 N N . MET A 1 968 ? 47.234 -3.967 -45.141 1.00 94.00 968 MET A N 1
ATOM 8056 C CA . MET A 1 968 ? 48.507 -4.429 -45.706 1.00 94.00 968 MET A CA 1
ATOM 8057 C C . MET A 1 968 ? 49.399 -3.316 -46.281 1.00 94.00 968 MET A C 1
ATOM 8059 O O . MET A 1 968 ? 50.518 -3.601 -46.713 1.00 94.00 968 MET A O 1
ATOM 8063 N N . THR A 1 969 ? 48.957 -2.052 -46.271 1.00 92.50 969 THR A N 1
ATOM 8064 C CA . THR A 1 969 ? 49.820 -0.934 -46.686 1.00 92.50 969 THR A CA 1
ATOM 8065 C C . THR A 1 969 ? 51.075 -0.852 -45.821 1.00 92.50 969 THR A C 1
ATOM 8067 O O . THR A 1 969 ? 51.081 -1.267 -44.653 1.00 92.50 969 THR A O 1
ATOM 8070 N N . ASP A 1 970 ? 52.139 -0.299 -46.405 1.00 88.62 970 ASP A N 1
ATOM 8071 C CA . ASP A 1 970 ? 53.417 -0.035 -45.731 1.00 88.62 970 ASP A CA 1
ATOM 8072 C C . ASP A 1 970 ? 54.117 -1.306 -45.210 1.00 88.62 970 ASP A C 1
ATOM 8074 O O . ASP A 1 970 ? 54.927 -1.259 -44.285 1.00 88.62 970 ASP A O 1
ATOM 8078 N N . GLY A 1 971 ? 53.794 -2.464 -45.800 1.00 88.00 971 GLY A N 1
ATOM 8079 C CA . GLY A 1 971 ? 54.380 -3.760 -45.446 1.00 88.00 971 GLY A CA 1
ATOM 8080 C C . GLY A 1 971 ? 53.868 -4.351 -44.128 1.00 88.00 971 GLY A C 1
ATOM 8081 O O . GLY A 1 971 ? 54.471 -5.286 -43.599 1.00 88.00 971 GLY A O 1
ATOM 8082 N N . PHE A 1 972 ? 52.772 -3.828 -43.568 1.00 92.81 972 PHE A N 1
ATOM 8083 C CA . PHE A 1 972 ? 52.208 -4.348 -42.324 1.00 92.81 972 PHE A CA 1
ATOM 8084 C C . PHE A 1 972 ? 51.584 -5.739 -42.535 1.00 92.81 972 PHE A C 1
ATOM 8086 O O . PHE A 1 972 ? 50.718 -5.936 -43.384 1.00 92.81 972 PHE A O 1
ATOM 8093 N N . THR A 1 973 ? 52.008 -6.720 -41.735 1.00 91.75 973 THR A N 1
ATOM 8094 C CA . THR A 1 973 ? 51.477 -8.092 -41.791 1.00 91.75 973 THR A CA 1
ATOM 8095 C C . THR A 1 973 ? 50.312 -8.249 -40.818 1.00 91.75 973 THR A C 1
ATOM 8097 O O . THR A 1 973 ? 50.413 -7.845 -39.659 1.00 91.75 973 THR A O 1
ATOM 8100 N N . ILE A 1 974 ? 49.207 -8.844 -41.278 1.00 90.44 974 ILE A N 1
ATOM 8101 C CA . ILE A 1 974 ? 48.048 -9.138 -40.425 1.00 90.44 974 ILE A CA 1
ATOM 8102 C C . ILE A 1 974 ? 48.495 -10.103 -39.315 1.00 90.44 974 ILE A C 1
ATOM 8104 O O . ILE A 1 974 ? 49.044 -11.156 -39.637 1.00 90.44 974 ILE A O 1
ATOM 8108 N N . PRO A 1 975 ? 48.279 -9.770 -38.031 1.00 85.38 975 PRO A N 1
ATOM 8109 C CA . PRO A 1 975 ? 48.634 -10.651 -36.925 1.00 85.38 975 PRO A CA 1
ATOM 8110 C C . PRO A 1 975 ? 47.903 -11.999 -37.002 1.00 85.38 975 PRO A C 1
ATOM 8112 O O . PRO A 1 975 ? 46.705 -12.027 -37.298 1.00 85.38 975 PRO A O 1
ATOM 8115 N N . GLU A 1 976 ? 48.618 -13.086 -36.700 1.00 72.25 976 GLU A N 1
ATOM 8116 C CA . GLU A 1 976 ? 48.050 -14.444 -36.612 1.00 72.25 976 GLU A CA 1
ATOM 8117 C C . GLU A 1 976 ? 47.012 -14.599 -35.494 1.00 72.25 976 GLU A C 1
ATOM 8119 O O . GLU A 1 976 ? 47.218 -14.045 -34.385 1.00 72.25 976 GLU A O 1
#

Radius of gyration: 65.21 Å; chains: 1; bounding box: 174×113×189 Å

InterPro domains:
  IPR011989 Armadillo-like helical [G3DSA:1.25.10.10] (756-973)
  IPR016024 Armadillo-type fold [SSF48371] (778-968)

Organism: NCBI:txid222440

Sequence (976 aa):
MSQSPRISNSGSDNRDVAEVEAKLNQQFIEYAEKTQLQIREKDNHLQQKEEIIFTLQTQNKEEKEKLIKIENKLIIVEESLQKEKEQRIMNENQNAVLEEQVKEQIEQNGKLQKDNEEELRRRRKAEENQKLLNEEKEKILKKLENAEQLIEITQIQVADLEANMNSAKELGKLEMKSELISIQEKMRFNENALKRIQEEKHQSEEKFYLEIHQLEEELTQAKIEIETQNVKYNLIKNQYESDKKVWVENEQKEKKQEKEQNDDKQRADKYEALYNQEQQQRRKLETELLGEQEEKQKNIEQRKEMEQKYIQNEDERRKAEQQLRFGTEEKIEALKCAEYSEKCEKEEHEKRIKAENEANKLQRENERIKKENERNKQEIEIEKNLRLDFQARYLVEFEQKENEIKMRNQIELLQKKTHIEKQDSIRNASEAEKRINELDERLHSAQEEQRIMKDEVERMNAKVEREIIKAKEEERRRKEIEIEKQKIEMENWNLKRDYEKVKIASEKLKQEFGEEKANEEIQISVNLLKEQDDQIHKLKDELEIESSERKKNQEEILILRNAEEKRPKIIKSVLTASDPQHVYIQGELCIRPDNDTHNKCVITVDPVISEGIVYFEVVFFNHDDKIFHIGVTNVEQDAKDKKEVNGDSGNVDSFIFGNGKFISNQRVGAEINLQSNPRTLTFFVEGKEQPNSFIDISQSIRFFVYTIQKHSAFLITRFERLSVSQAKGLNNSRTWIFGSNYSDQILDMEYEGNDEQKKTIREMQEKVCQELVDKFDEKENVEGRKQTIESGITVKLLNILETRDLTSITKQYTNAMYIFTRPSNDEIVSLLIQKKDPFPGLIRTLQSQNEDVVKFSIVSIHNMLYYRGEGSDKTQQHPQSDALIASGGVEKIYALYKKNVSKFIKDRAIICFCFAYRAREITPPETQQDIITNLKVLVRDQDTWMKNASKRALKDLSKNESNRALIMTDGFTIPE

pLDDT: mean 74.64, std 14.96, range [29.03, 98.0]